Protein 7L0B (pdb70)

Foldseek 3Di:
DDKDWDQDDDARWTKIWDDDPAEIEIEQPFDPQVVVVVVVVVVVHAYAEYEYLAQQFRRCACVQVVCVVRVHAYEAPVCQVVQADCLQNVNVVPDGHHPHRHDYDDAAWDAGPNATWGWDQQAQLHRRGIKTGHPQAIEGEQQDAQLDGHDQPHDVHHLVSSLCSCVVPVLVDDQPRWYHYGHDDIDGSVNCVPRPSRDD/DQDKDWDQDDDARWTKIWADGPAAIEIEQPFDPQVVVVVVVVVVVHAYAEYEYQAQQNRRCVCVAVVCVVRPHAYEDPQHQVSNPDCQQNVGHDDDHDHDDAAWDAGPRATWGWDQQAQLHRRGIKTGHPQAIEGEQQDDQLDGHDQPGDVHHLVSSLCSCVVPVLPPDFPRWYHYTHDDIDGSVNCVPSPSRDD/DDKDWDQDDDAGWTKIWDDDPAEIEIEQCQDPQVVVVVVRVVVVHQYAEYEYLAQQNRSCVNVQVVCVVRPHAYEDPQHQVSQADCQQNVVVVPDGHPHDHDHDDAAWDAGPRATWGWDQQAQLHRRGIWTGHPQAIEGEQQDDQLDGHDQPGVPHHLVSSLCSCVVPVLVDDFARWYHYGHDHIDGSVNCVPSPSRD/DQDKDWDQDDDAGWTKIWADGPAEIEIEQPFAPQVVVVVVVVVVVHAYAEYEYLAQQNRRCHNVAVVCVVRPHAYEDPQRQVSNPDCQQNVHHDDDHDYDDFAWDAGPNATWTWAQQAQLHRRGIKTGHPQAIEGEQQDAQLDGHDQPGVNHHLVSSLCSCVVPVLVDDQARWYHYTHDDIDGSVNCVPSPSRD

Structure (mmCIF, N/CA/C/O backbone):
data_7L0B
#
_entry.id   7L0B
#
_cell.length_a   93.672
_cell.length_b   44.757
_cell.length_c   105.041
_cell.angle_alpha   90.000
_cell.angle_beta   96.730
_cell.angle_gamma   90.000
#
_symmetry.space_group_name_H-M   'P 1 21 1'
#
loop_
_entity.id
_entity.type
_entity.pdbx_description
1 polymer 'Hydroxyacylglutathione hydrolase'
2 non-polymer 'ZINC ION'
3 non-polymer 'SULFATE ION'
4 water water
#
loop_
_atom_site.group_PDB
_atom_site.id
_atom_site.type_symbol
_atom_site.label_atom_id
_atom_site.label_alt_id
_atom_site.label_comp_id
_atom_site.label_asym_id
_atom_site.label_entity_id
_atom_site.label_seq_id
_atom_site.pdbx_PDB_ins_code
_atom_site.Cartn_x
_atom_site.Cartn_y
_atom_site.Cartn_z
_atom_site.occupancy
_atom_site.B_iso_or_equiv
_atom_site.auth_seq_id
_atom_site.auth_comp_id
_atom_site.auth_asym_id
_atom_site.auth_atom_id
_atom_site.pdbx_PDB_model_num
ATOM 1 N N . SER A 1 4 ? 41.785 -2.419 40.246 1.00 71.81 4 SER A N 1
ATOM 2 C CA . SER A 1 4 ? 40.921 -2.281 39.080 1.00 68.68 4 SER A CA 1
ATOM 3 C C . SER A 1 4 ? 39.616 -3.060 39.251 1.00 59.85 4 SER A C 1
ATOM 4 O O . SER A 1 4 ? 38.606 -2.738 38.631 1.00 53.60 4 SER A O 1
ATOM 15 N N . ARG A 1 6 ? 36.994 -5.037 42.352 1.00 30.16 6 ARG A N 1
ATOM 16 C CA . ARG A 1 6 ? 36.648 -5.222 43.753 1.00 27.35 6 ARG A CA 1
ATOM 17 C C . ARG A 1 6 ? 35.735 -6.433 43.870 1.00 28.08 6 ARG A C 1
ATOM 18 O O . ARG A 1 6 ? 34.738 -6.540 43.145 1.00 30.52 6 ARG A O 1
ATOM 26 N N . ILE A 1 7 ? 36.080 -7.350 44.765 1.00 26.56 7 ILE A N 1
ATOM 27 C CA . ILE A 1 7 ? 35.310 -8.578 44.946 1.00 24.21 7 ILE A CA 1
ATOM 28 C C . ILE A 1 7 ? 34.672 -8.534 46.321 1.00 23.79 7 ILE A C 1
ATOM 29 O O . ILE A 1 7 ? 35.347 -8.283 47.328 1.00 25.66 7 ILE A O 1
ATOM 34 N N . SER A 1 8 ? 33.364 -8.730 46.355 1.00 25.65 8 SER A N 1
ATOM 35 C CA . SER A 1 8 ? 32.598 -8.748 47.591 1.00 23.55 8 SER A CA 1
ATOM 36 C C . SER A 1 8 ? 31.924 -10.100 47.706 1.00 27.50 8 SER A C 1
ATOM 37 O O . SER A 1 8 ? 31.823 -10.831 46.724 1.00 26.28 8 SER A O 1
ATOM 40 N N . SER A 1 9 ? 31.457 -10.436 48.905 1.00 29.59 9 SER A N 1
ATOM 41 C CA . SER A 1 9 ? 30.752 -11.697 49.025 1.00 26.98 9 SER A CA 1
ATOM 42 C C . SER A 1 9 ? 29.663 -11.624 50.081 1.00 30.90 9 SER A C 1
ATOM 43 O O . SER A 1 9 ? 29.692 -10.789 50.995 1.00 29.80 9 SER A O 1
ATOM 46 N N . LEU A 1 10 ? 28.673 -12.489 49.898 1.00 24.76 10 LEU A N 1
ATOM 47 C CA . LEU A 1 10 ? 27.689 -12.841 50.904 1.00 23.52 10 LEU A CA 1
ATOM 48 C C . LEU A 1 10 ? 27.742 -14.351 51.080 1.00 22.76 10 LEU A C 1
ATOM 49 O O . LEU A 1 10 ? 27.963 -15.083 50.119 1.00 29.60 10 LEU A O 1
ATOM 54 N N . THR A 1 11 ? 27.507 -14.816 52.303 1.00 26.72 11 THR A N 1
ATOM 55 C CA . THR A 1 11 ? 27.400 -16.247 52.589 1.00 26.53 11 THR A CA 1
ATOM 56 C C . THR A 1 11 ? 25.949 -16.547 52.947 1.00 26.67 11 THR A C 1
ATOM 57 O O . THR A 1 11 ? 25.432 -16.022 53.945 1.00 29.07 11 THR A O 1
ATOM 61 N N . LEU A 1 12 ? 25.292 -17.374 52.127 1.00 32.37 12 LEU A N 1
ATOM 62 C CA . LEU A 1 12 ? 23.835 -17.445 52.093 1.00 38.61 12 LEU A CA 1
ATOM 63 C C . LEU A 1 12 ? 23.334 -18.886 52.007 1.00 41.56 12 LEU A C 1
ATOM 64 O O . LEU A 1 12 ? 24.065 -19.811 51.652 1.00 35.44 12 LEU A O 1
ATOM 69 N N . GLY A 1 13 ? 22.053 -19.058 52.317 1.00 47.82 13 GLY A N 1
ATOM 70 C CA . GLY A 1 13 ? 21.374 -20.301 52.022 1.00 55.75 13 GLY A CA 1
ATOM 71 C C . GLY A 1 13 ? 21.581 -21.395 53.055 1.00 56.26 13 GLY A C 1
ATOM 72 O O . GLY A 1 13 ? 22.230 -21.230 54.091 1.00 46.73 13 GLY A O 1
ATOM 73 N N . LEU A 1 14 ? 21.006 -22.557 52.731 1.00 53.84 14 LEU A N 1
ATOM 74 C CA . LEU A 1 14 ? 20.977 -23.680 53.662 1.00 52.68 14 LEU A CA 1
ATOM 75 C C . LEU A 1 14 ? 22.381 -24.158 54.023 1.00 45.78 14 LEU A C 1
ATOM 76 O O . LEU A 1 14 ? 22.639 -24.532 55.174 1.00 46.98 14 LEU A O 1
ATOM 81 N N . VAL A 1 15 ? 23.304 -24.158 53.060 1.00 36.89 15 VAL A N 1
ATOM 82 C CA . VAL A 1 15 ? 24.622 -24.739 53.303 1.00 41.20 15 VAL A CA 1
ATOM 83 C C . VAL A 1 15 ? 25.724 -23.696 53.175 1.00 37.90 15 VAL A C 1
ATOM 84 O O . VAL A 1 15 ? 26.872 -24.036 52.866 1.00 34.16 15 VAL A O 1
ATOM 88 N N . ASP A 1 16 ? 25.392 -22.429 53.424 1.00 34.38 16 ASP A N 1
ATOM 89 C CA . ASP A 1 16 ? 26.398 -21.395 53.627 1.00 27.73 16 ASP A CA 1
ATOM 90 C C . ASP A 1 16 ? 27.303 -21.279 52.404 1.00 26.63 16 ASP A C 1
ATOM 91 O O . ASP A 1 16 ? 28.518 -21.491 52.465 1.00 30.46 16 ASP A O 1
ATOM 96 N N . THR A 1 17 ? 26.671 -20.956 51.286 1.00 31.14 17 THR A N 1
ATOM 97 C CA . THR A 1 17 ? 27.361 -20.798 50.014 1.00 25.43 17 THR A CA 1
ATOM 98 C C . THR A 1 17 ? 27.869 -19.370 49.892 1.00 26.38 17 THR A C 1
ATOM 99 O O . THR A 1 17 ? 27.169 -18.421 50.248 1.00 28.73 17 THR A O 1
ATOM 103 N N . ASN A 1 18 ? 29.087 -19.216 49.383 1.00 24.36 18 ASN A N 1
ATOM 104 C CA . ASN A 1 18 ? 29.631 -17.884 49.097 1.00 22.83 18 ASN A CA 1
ATOM 105 C C . ASN A 1 18 ? 29.180 -17.433 47.706 1.00 22.99 18 ASN A C 1
ATOM 106 O O . ASN A 1 18 ? 29.508 -18.081 46.706 1.00 25.20 18 ASN A O 1
ATOM 111 N N . THR A 1 19 ? 28.428 -16.334 47.648 1.00 25.22 19 THR A N 1
ATOM 112 C CA . THR A 1 19 ? 28.046 -15.668 46.401 1.00 21.14 19 THR A CA 1
ATOM 113 C C . THR A 1 19 ? 28.957 -14.463 46.223 1.00 23.72 19 THR A C 1
ATOM 114 O O . THR A 1 19 ? 29.134 -13.690 47.164 1.00 25.45 19 THR A O 1
ATOM 118 N N . TYR A 1 20 ? 29.545 -14.299 45.040 1.00 20.49 20 TYR A N 1
ATOM 119 C CA . TYR A 1 20 ? 30.541 -13.247 44.858 1.00 25.68 20 TYR A CA 1
ATOM 120 C C . TYR A 1 20 ? 30.055 -12.165 43.903 1.00 23.66 20 TYR A C 1
ATOM 121 O O . TYR A 1 20 ? 29.374 -12.448 42.913 1.00 24.63 20 TYR A O 1
ATOM 130 N N . PHE A 1 21 ? 30.412 -10.916 44.232 1.00 21.22 21 PHE A N 1
ATOM 131 C CA . PHE A 1 21 ? 30.167 -9.730 43.415 1.00 25.39 21 PHE A CA 1
ATOM 132 C C . PHE A 1 21 ? 31.507 -9.221 42.903 1.00 26.50 21 PHE A C 1
ATOM 133 O O . PHE A 1 21 ? 32.378 -8.876 43.704 1.00 27.22 21 PHE A O 1
ATOM 141 N N . ILE A 1 22 ? 31.679 -9.185 41.583 1.00 24.05 22 ILE A N 1
ATOM 142 C CA . ILE A 1 22 ? 32.906 -8.707 40.963 1.00 27.85 22 ILE A CA 1
ATOM 143 C C . ILE A 1 22 ? 32.581 -7.381 40.293 1.00 28.12 22 ILE A C 1
ATOM 144 O O . ILE A 1 22 ? 31.817 -7.351 39.322 1.00 29.44 22 ILE A O 1
ATOM 149 N N . GLU A 1 23 ? 33.180 -6.291 40.788 1.00 28.18 23 GLU A N 1
ATOM 150 C CA . GLU A 1 23 ? 32.946 -4.931 40.304 1.00 29.99 23 GLU A CA 1
ATOM 151 C C . GLU A 1 23 ? 34.154 -4.401 39.544 1.00 32.04 23 GLU A C 1
ATOM 152 O O . GLU A 1 23 ? 35.281 -4.475 40.045 1.00 35.04 23 GLU A O 1
ATOM 158 N N . ASN A 1 24 ? 33.920 -3.770 38.402 1.00 30.75 24 ASN A N 1
ATOM 159 C CA . ASN A 1 24 ? 34.932 -2.872 37.873 1.00 35.54 24 ASN A CA 1
ATOM 160 C C . ASN A 1 24 ? 34.448 -1.433 38.052 1.00 35.68 24 ASN A C 1
ATOM 161 O O . ASN A 1 24 ? 33.532 -1.159 38.835 1.00 39.09 24 ASN A O 1
ATOM 166 N N . ASP A 1 25 ? 35.059 -0.503 37.316 1.00 33.00 25 ASP A N 1
ATOM 167 C CA . ASP A 1 25 ? 34.747 0.903 37.543 1.00 35.11 25 ASP A CA 1
ATOM 168 C C . ASP A 1 25 ? 33.318 1.254 37.144 1.00 42.96 25 ASP A C 1
ATOM 169 O O . ASP A 1 25 ? 32.794 2.281 37.591 1.00 50.77 25 ASP A O 1
ATOM 174 N N . LYS A 1 26 ? 32.665 0.419 36.337 1.00 38.23 26 LYS A N 1
ATOM 175 C CA . LYS A 1 26 ? 31.379 0.789 35.771 1.00 43.89 26 LYS A CA 1
ATOM 176 C C . LYS A 1 26 ? 30.328 -0.313 35.764 1.00 40.59 26 LYS A C 1
ATOM 177 O O . LYS A 1 26 ? 29.201 -0.046 35.334 1.00 42.11 26 LYS A O 1
ATOM 183 N N . ALA A 1 27 ? 30.643 -1.531 36.201 1.00 36.23 27 ALA A N 1
ATOM 184 C CA . ALA A 1 27 ? 29.669 -2.614 36.126 1.00 35.08 27 ALA A CA 1
ATOM 185 C C . ALA A 1 27 ? 29.993 -3.675 37.169 1.00 33.73 27 ALA A C 1
ATOM 186 O O . ALA A 1 27 ? 31.029 -3.631 37.834 1.00 31.41 27 ALA A O 1
ATOM 188 N N . VAL A 1 28 ? 29.097 -4.658 37.280 1.00 33.71 28 VAL A N 1
ATOM 189 C CA . VAL A 1 28 ? 29.255 -5.754 38.232 1.00 26.86 28 VAL A CA 1
ATOM 190 C C . VAL A 1 28 ? 28.782 -7.045 37.580 1.00 32.32 28 VAL A C 1
ATOM 191 O O . VAL A 1 28 ? 27.858 -7.053 36.760 1.00 34.71 28 VAL A O 1
ATOM 195 N N . ILE A 1 29 ? 29.442 -8.141 37.945 1.00 29.08 29 ILE A N 1
ATOM 196 C CA . ILE A 1 29 ? 29.006 -9.483 37.588 1.00 31.59 29 ILE A CA 1
ATOM 197 C C . ILE A 1 29 ? 28.878 -10.298 38.870 1.00 29.81 29 ILE A C 1
ATOM 198 O O . ILE A 1 29 ? 29.563 -10.048 39.867 1.00 28.27 29 ILE A O 1
ATOM 203 N N . LEU A 1 30 ? 27.972 -11.260 38.841 1.00 24.75 30 LEU A N 1
ATOM 204 C CA . LEU A 1 30 ? 27.607 -12.047 40.010 1.00 25.34 30 LEU A CA 1
ATOM 205 C C . LEU A 1 30 ? 27.972 -13.496 39.747 1.00 27.78 30 LEU A C 1
ATOM 206 O O . LEU A 1 30 ? 27.727 -14.007 38.652 1.00 28.45 30 LEU A O 1
ATOM 211 N N . ILE A 1 31 ? 28.555 -14.167 40.731 1.00 26.76 31 ILE A N 1
ATOM 212 C CA A ILE A 1 31 ? 28.955 -15.572 40.620 0.83 27.20 31 ILE A CA 1
ATOM 213 C CA B ILE A 1 31 ? 28.860 -15.575 40.563 0.17 26.70 31 ILE A CA 1
ATOM 214 C C . ILE A 1 31 ? 28.226 -16.369 41.693 1.00 24.82 31 ILE A C 1
ATOM 215 O O . ILE A 1 31 ? 28.299 -16.006 42.877 1.00 25.98 31 ILE A O 1
ATOM 224 N N . ASP A 1 32 ? 27.537 -17.432 41.298 1.00 26.90 32 ASP A N 1
ATOM 225 C CA . ASP A 1 32 ? 26.864 -18.383 42.176 1.00 24.47 32 ASP A CA 1
ATOM 226 C C . ASP A 1 32 ? 25.803 -17.724 43.052 1.00 23.46 32 ASP A C 1
ATOM 227 O O . ASP A 1 32 ? 25.914 -17.756 44.285 1.00 27.32 32 ASP A O 1
ATOM 232 N N . PRO A 1 33 ? 24.740 -17.170 42.461 1.00 29.43 33 PRO A N 1
ATOM 233 C CA . PRO A 1 33 ? 23.648 -16.608 43.272 1.00 34.11 33 PRO A CA 1
ATOM 234 C C . PRO A 1 33 ? 22.883 -17.716 43.969 1.00 31.96 33 PRO A C 1
ATOM 235 O O . PRO A 1 33 ? 22.016 -18.364 43.372 1.00 36.98 33 PRO A O 1
ATOM 239 N N . SER A 1 34 ? 23.195 -17.928 45.245 1.00 31.02 34 SER A N 1
ATOM 240 C CA . SER A 1 34 ? 22.864 -19.182 45.914 1.00 32.36 34 SER A CA 1
ATOM 241 C C . SER A 1 34 ? 21.442 -19.214 46.451 1.00 41.32 34 SER A C 1
ATOM 242 O O . SER A 1 34 ? 20.850 -20.295 46.566 1.00 39.34 34 SER A O 1
ATOM 245 N N . GLY A 1 35 ? 20.896 -18.060 46.797 1.00 43.79 35 GLY A N 1
ATOM 246 C CA . GLY A 1 35 ? 19.629 -17.999 47.493 1.00 45.54 35 GLY A CA 1
ATOM 247 C C . GLY A 1 35 ? 19.478 -16.636 48.138 1.00 42.91 35 GLY A C 1
ATOM 248 O O . GLY A 1 35 ? 20.308 -15.746 47.948 1.00 38.24 35 GLY A O 1
ATOM 249 N N . GLU A 1 36 ? 18.394 -16.498 48.900 1.00 40.87 36 GLU A N 1
ATOM 250 C CA . GLU A 1 36 ? 18.075 -15.268 49.623 1.00 42.01 36 GLU A CA 1
ATOM 251 C C . GLU A 1 36 ? 18.220 -14.051 48.712 1.00 38.51 36 GLU A C 1
ATOM 252 O O . GLU A 1 36 ? 18.977 -13.118 48.980 1.00 38.87 36 GLU A O 1
ATOM 258 N N . SER A 1 37 ? 17.454 -14.074 47.619 1.00 39.73 37 SER A N 1
ATOM 259 C CA . SER A 1 37 ? 17.711 -13.167 46.503 1.00 41.18 37 SER A CA 1
ATOM 260 C C . SER A 1 37 ? 17.494 -11.705 46.876 1.00 44.51 37 SER A C 1
ATOM 261 O O . SER A 1 37 ? 18.126 -10.817 46.290 1.00 39.77 37 SER A O 1
ATOM 264 N N . GLU A 1 38 ? 16.614 -11.430 47.841 1.00 38.40 38 GLU A N 1
ATOM 265 C CA . GLU A 1 38 ? 16.407 -10.052 48.271 1.00 47.49 38 GLU A CA 1
ATOM 266 C C . GLU A 1 38 ? 17.674 -9.460 48.882 1.00 40.83 38 GLU A C 1
ATOM 267 O O . GLU A 1 38 ? 17.936 -8.260 48.724 1.00 44.97 38 GLU A O 1
ATOM 273 N N . LYS A 1 39 ? 18.485 -10.282 49.557 1.00 42.80 39 LYS A N 1
ATOM 274 C CA . LYS A 1 39 ? 19.757 -9.790 50.079 1.00 43.81 39 LYS A CA 1
ATOM 275 C C . LYS A 1 39 ? 20.745 -9.527 48.952 1.00 40.96 39 LYS A C 1
ATOM 276 O O . LYS A 1 39 ? 21.513 -8.558 49.004 1.00 41.10 39 LYS A O 1
ATOM 282 N N . ILE A 1 40 ? 20.753 -10.389 47.934 1.00 33.31 40 ILE A N 1
ATOM 283 C CA . ILE A 1 40 ? 21.619 -10.151 46.783 1.00 35.94 40 ILE A CA 1
ATOM 284 C C . ILE A 1 40 ? 21.191 -8.884 46.059 1.00 38.44 40 ILE A C 1
ATOM 285 O O . ILE A 1 40 ? 22.019 -8.036 45.698 1.00 40.99 40 ILE A O 1
ATOM 290 N N . ILE A 1 41 ? 19.882 -8.732 45.843 1.00 38.83 41 ILE A N 1
ATOM 291 C CA . ILE A 1 41 ? 19.374 -7.563 45.141 1.00 38.62 41 ILE A CA 1
ATOM 292 C C . ILE A 1 41 ? 19.682 -6.298 45.930 1.00 44.29 41 ILE A C 1
ATOM 293 O O . ILE A 1 41 ? 20.041 -5.265 45.355 1.00 43.04 41 ILE A O 1
ATOM 298 N N . LYS A 1 42 ? 19.562 -6.363 47.259 1.00 45.83 42 LYS A N 1
ATOM 299 C CA . LYS A 1 42 ? 19.858 -5.196 48.083 1.00 49.52 42 LYS A CA 1
ATOM 300 C C . LYS A 1 42 ? 21.290 -4.726 47.863 1.00 44.69 42 LYS A C 1
ATOM 301 O O . LYS A 1 42 ? 21.538 -3.532 47.662 1.00 42.55 42 LYS A O 1
ATOM 307 N N . LYS A 1 43 ? 22.248 -5.658 47.868 1.00 40.63 43 LYS A N 1
ATOM 308 C CA . LYS A 1 43 ? 23.638 -5.279 47.629 1.00 38.99 43 LYS A CA 1
ATOM 309 C C . LYS A 1 43 ? 23.851 -4.816 46.195 1.00 44.19 43 LYS A C 1
ATOM 310 O O . LYS A 1 43 ? 24.617 -3.876 45.948 1.00 41.94 43 LYS A O 1
ATOM 316 N N . LEU A 1 44 ? 23.171 -5.446 45.235 1.00 38.09 44 LEU A N 1
ATOM 317 C CA . LEU A 1 44 ? 23.270 -4.987 43.855 1.00 39.77 44 LEU A CA 1
ATOM 318 C C . LEU A 1 44 ? 22.797 -3.543 43.721 1.00 44.47 44 LEU A C 1
ATOM 319 O O . LEU A 1 44 ? 23.402 -2.753 42.989 1.00 48.28 44 LEU A O 1
ATOM 324 N N . ASN A 1 45 ? 21.726 -3.179 44.435 1.00 43.30 45 ASN A N 1
ATOM 325 C CA . ASN A 1 45 ? 21.235 -1.805 44.407 1.00 47.61 45 ASN A CA 1
ATOM 326 C C . ASN A 1 45 ? 22.183 -0.847 45.123 1.00 48.00 45 ASN A C 1
ATOM 327 O O . ASN A 1 45 ? 22.278 0.323 44.739 1.00 48.96 45 ASN A O 1
ATOM 332 N N . GLN A 1 46 ? 22.891 -1.316 46.156 1.00 45.08 46 GLN A N 1
ATOM 333 C CA . GLN A 1 46 ? 23.883 -0.466 46.812 1.00 47.79 46 GLN A CA 1
ATOM 334 C C . GLN A 1 46 ? 25.053 -0.158 45.886 1.00 50.58 46 GLN A C 1
ATOM 335 O O . GLN A 1 46 ? 25.579 0.958 45.897 1.00 49.90 46 GLN A O 1
ATOM 341 N N . ILE A 1 47 ? 25.494 -1.146 45.099 1.00 49.36 47 ILE A N 1
ATOM 342 C CA . ILE A 1 47 ? 26.677 -0.962 44.259 1.00 45.90 47 ILE A CA 1
ATOM 343 C C . ILE A 1 47 ? 26.454 0.154 43.247 1.00 43.84 47 ILE A C 1
ATOM 344 O O . ILE A 1 47 ? 27.371 0.930 42.945 1.00 46.77 47 ILE A O 1
ATOM 349 N N . ASN A 1 48 ? 25.239 0.246 42.702 1.00 42.96 48 ASN A N 1
ATOM 350 C CA . ASN A 1 48 ? 24.860 1.336 41.794 1.00 48.96 48 ASN A CA 1
ATOM 351 C C . ASN A 1 48 ? 25.683 1.289 40.510 1.00 47.14 48 ASN A C 1
ATOM 352 O O . ASN A 1 48 ? 26.126 2.311 39.987 1.00 49.31 48 ASN A O 1
ATOM 357 N N . LYS A 1 49 ? 25.901 0.077 40.014 1.00 49.48 49 LYS A N 1
ATOM 358 C CA . LYS A 1 49 ? 26.521 -0.185 38.742 1.00 47.34 49 LYS A CA 1
ATOM 359 C C . LYS A 1 49 ? 25.660 -1.267 38.104 1.00 46.25 49 LYS A C 1
ATOM 360 O O . LYS A 1 49 ? 25.104 -2.111 38.819 1.00 48.09 49 LYS A O 1
ATOM 366 N N . PRO A 1 50 ? 25.491 -1.243 36.785 1.00 41.41 50 PRO A N 1
ATOM 367 C CA . PRO A 1 50 ? 24.626 -2.240 36.137 1.00 42.01 50 PRO A CA 1
ATOM 368 C C . PRO A 1 50 ? 25.210 -3.646 36.213 1.00 42.88 50 PRO A C 1
ATOM 369 O O . PRO A 1 50 ? 26.400 -3.863 35.962 1.00 37.89 50 PRO A O 1
ATOM 373 N N . LEU A 1 51 ? 24.349 -4.600 36.558 1.00 39.00 51 LEU A N 1
ATOM 374 C CA . LEU A 1 51 ? 24.710 -6.011 36.512 1.00 39.03 51 LEU A CA 1
ATOM 375 C C . LEU A 1 51 ? 24.727 -6.494 35.067 1.00 40.53 51 LEU A C 1
ATOM 376 O O . LEU A 1 51 ? 23.760 -6.295 34.327 1.00 52.29 51 LEU A O 1
ATOM 381 N N . LYS A 1 52 ? 25.820 -7.135 34.661 1.00 31.81 52 LYS A N 1
ATOM 382 C CA . LYS A 1 52 ? 25.987 -7.529 33.268 1.00 33.55 52 LYS A CA 1
ATOM 383 C C . LYS A 1 52 ? 25.886 -9.026 33.010 1.00 31.74 52 LYS A C 1
ATOM 384 O O . LYS A 1 52 ? 25.569 -9.417 31.881 1.00 36.39 52 LYS A O 1
ATOM 390 N N . ALA A 1 53 ? 26.156 -9.875 34.001 1.00 33.97 53 ALA A N 1
ATOM 391 C CA . ALA A 1 53 ? 26.152 -11.306 33.744 1.00 32.82 53 ALA A CA 1
ATOM 392 C C . ALA A 1 53 ? 26.162 -12.056 35.064 1.00 28.75 53 ALA A C 1
ATOM 393 O O . ALA A 1 53 ? 26.548 -11.523 36.111 1.00 28.44 53 ALA A O 1
ATOM 395 N N . ILE A 1 54 ? 25.725 -13.301 34.995 1.00 28.94 54 ILE A N 1
ATOM 396 C CA . ILE A 1 54 ? 25.905 -14.261 36.074 1.00 27.10 54 ILE A CA 1
ATOM 397 C C . ILE A 1 54 ? 26.817 -15.364 35.558 1.00 30.39 54 ILE A C 1
ATOM 398 O O . ILE A 1 54 ? 26.627 -15.863 34.438 1.00 32.92 54 ILE A O 1
ATOM 403 N N . LEU A 1 55 ? 27.816 -15.716 36.363 1.00 28.04 55 LEU A N 1
ATOM 404 C CA . LEU A 1 55 ? 28.700 -16.846 36.128 1.00 28.86 55 LEU A CA 1
ATOM 405 C C . LEU A 1 55 ? 28.403 -17.907 37.180 1.00 28.71 55 LEU A C 1
ATOM 406 O O . LEU A 1 55 ? 28.213 -17.578 38.353 1.00 26.16 55 LEU A O 1
ATOM 411 N N . LEU A 1 56 ? 28.358 -19.169 36.767 1.00 26.42 56 LEU A N 1
ATOM 412 C CA . LEU A 1 56 ? 28.189 -20.298 37.686 1.00 26.70 56 LEU A CA 1
ATOM 413 C C . LEU A 1 56 ? 29.457 -21.139 37.686 1.00 24.16 56 LEU A C 1
ATOM 414 O O . LEU A 1 56 ? 29.875 -21.621 36.623 1.00 24.73 56 LEU A O 1
ATOM 419 N N . THR A 1 57 ? 30.057 -21.326 38.870 1.00 27.93 57 THR A N 1
ATOM 420 C CA . THR A 1 57 ? 31.139 -22.301 38.998 1.00 21.60 57 THR A CA 1
ATOM 421 C C . THR A 1 57 ? 30.631 -23.697 38.684 1.00 23.63 57 THR A C 1
ATOM 422 O O . THR A 1 57 ? 31.316 -24.485 38.023 1.00 25.60 57 THR A O 1
ATOM 426 N N . HIS A 1 58 ? 29.424 -24.008 39.143 1.00 26.18 58 HIS A N 1
ATOM 427 C CA . HIS A 1 58 ? 28.739 -25.244 38.783 1.00 28.41 58 HIS A CA 1
ATOM 428 C C . HIS A 1 58 ? 27.286 -25.086 39.210 1.00 25.99 58 HIS A C 1
ATOM 429 O O . HIS A 1 58 ? 26.903 -24.076 39.811 1.00 30.36 58 HIS A O 1
ATOM 436 N N . ALA A 1 59 ? 26.469 -26.079 38.861 1.00 27.41 59 ALA A N 1
ATOM 437 C CA . ALA A 1 59 ? 25.021 -25.947 38.939 1.00 31.15 59 ALA A CA 1
ATOM 438 C C . ALA A 1 59 ? 24.406 -26.864 39.994 1.00 32.35 59 ALA A C 1
ATOM 439 O O . ALA A 1 59 ? 23.264 -27.308 39.851 1.00 36.19 59 ALA A O 1
ATOM 441 N N . HIS A 1 60 ? 25.148 -27.164 41.056 1.00 33.20 60 HIS A N 1
ATOM 442 C CA . HIS A 1 60 ? 24.515 -27.756 42.224 1.00 34.25 60 HIS A CA 1
ATOM 443 C C . HIS A 1 60 ? 23.519 -26.768 42.812 1.00 28.07 60 HIS A C 1
ATOM 444 O O . HIS A 1 60 ? 23.704 -25.548 42.722 1.00 30.14 60 HIS A O 1
ATOM 451 N N . PHE A 1 61 ? 22.445 -27.309 43.400 1.00 31.50 61 PHE A N 1
ATOM 452 C CA . PHE A 1 61 ? 21.299 -26.502 43.825 1.00 33.77 61 PHE A CA 1
ATOM 453 C C . PHE A 1 61 ? 21.696 -25.321 44.702 1.00 35.37 61 PHE A C 1
ATOM 454 O O . PHE A 1 61 ? 21.071 -24.256 44.632 1.00 38.88 61 PHE A O 1
ATOM 462 N N . ASP A 1 62 ? 22.728 -25.473 45.523 1.00 28.78 62 ASP A N 1
ATOM 463 C CA . ASP A 1 62 ? 23.065 -24.417 46.466 1.00 29.95 62 ASP A CA 1
ATOM 464 C C . ASP A 1 62 ? 23.851 -23.284 45.832 1.00 29.17 62 ASP A C 1
ATOM 465 O O . ASP A 1 62 ? 24.270 -22.355 46.542 1.00 32.00 62 ASP A O 1
ATOM 470 N N . HIS A 1 63 ? 24.065 -23.325 44.528 1.00 28.02 63 HIS A N 1
ATOM 471 C CA . HIS A 1 63 ? 24.762 -22.244 43.853 1.00 30.42 63 HIS A CA 1
ATOM 472 C C . HIS A 1 63 ? 23.881 -21.512 42.863 1.00 30.09 63 HIS A C 1
ATOM 473 O O . HIS A 1 63 ? 24.332 -20.534 42.247 1.00 28.44 63 HIS A O 1
ATOM 480 N N . ILE A 1 64 ? 22.626 -21.937 42.720 1.00 29.41 64 ILE A N 1
ATOM 481 C CA . ILE A 1 64 ? 21.728 -21.428 41.695 1.00 28.20 64 ILE A CA 1
ATOM 482 C C . ILE A 1 64 ? 20.376 -21.018 42.254 1.00 31.76 64 ILE A C 1
ATOM 483 O O . ILE A 1 64 ? 19.480 -20.669 41.481 1.00 35.23 64 ILE A O 1
ATOM 488 N N . GLY A 1 65 ? 20.190 -21.064 43.578 1.00 31.87 65 GLY A N 1
ATOM 489 C CA . GLY A 1 65 ? 18.856 -20.918 44.138 1.00 36.49 65 GLY A CA 1
ATOM 490 C C . GLY A 1 65 ? 18.235 -19.563 43.873 1.00 36.05 65 GLY A C 1
ATOM 491 O O . GLY A 1 65 ? 17.008 -19.441 43.811 1.00 38.73 65 GLY A O 1
ATOM 492 N N . ALA A 1 66 ? 19.062 -18.531 43.712 1.00 35.65 66 ALA A N 1
ATOM 493 C CA . ALA A 1 66 ? 18.575 -17.185 43.438 1.00 31.72 66 ALA A CA 1
ATOM 494 C C . ALA A 1 66 ? 18.723 -16.782 41.978 1.00 31.94 66 ALA A C 1
ATOM 495 O O . ALA A 1 66 ? 18.420 -15.637 41.640 1.00 35.37 66 ALA A O 1
ATOM 497 N N . VAL A 1 67 ? 19.156 -17.693 41.105 1.00 35.64 67 VAL A N 1
ATOM 498 C CA . VAL A 1 67 ? 19.430 -17.325 39.716 1.00 34.73 67 VAL A CA 1
ATOM 499 C C . VAL A 1 67 ? 18.172 -16.797 39.036 1.00 40.03 67 VAL A C 1
ATOM 500 O O . VAL A 1 67 ? 18.197 -15.754 38.368 1.00 44.66 67 VAL A O 1
ATOM 504 N N . ASP A 1 68 ? 17.051 -17.504 39.191 1.00 39.31 68 ASP A N 1
ATOM 505 C CA . ASP A 1 68 ? 15.840 -17.102 38.478 1.00 49.87 68 ASP A CA 1
ATOM 506 C C . ASP A 1 68 ? 15.353 -15.728 38.926 1.00 48.56 68 ASP A C 1
ATOM 507 O O . ASP A 1 68 ? 14.901 -14.921 38.101 1.00 45.22 68 ASP A O 1
ATOM 512 N N . ASP A 1 69 ? 15.441 -15.441 40.227 1.00 44.38 69 ASP A N 1
ATOM 513 C CA . ASP A 1 69 ? 14.984 -14.149 40.731 1.00 45.67 69 ASP A CA 1
ATOM 514 C C . ASP A 1 69 ? 15.811 -13.006 40.159 1.00 42.49 69 ASP A C 1
ATOM 515 O O . ASP A 1 69 ? 15.270 -11.948 39.817 1.00 48.75 69 ASP A O 1
ATOM 520 N N . ILE A 1 70 ? 17.128 -13.196 40.058 1.00 41.05 70 ILE A N 1
ATOM 521 C CA . ILE A 1 70 ? 17.994 -12.130 39.566 1.00 42.62 70 ILE A CA 1
ATOM 522 C C . ILE A 1 70 ? 17.788 -11.918 38.072 1.00 44.98 70 ILE A C 1
ATOM 523 O O . ILE A 1 70 ? 17.755 -10.778 37.595 1.00 42.72 70 ILE A O 1
ATOM 528 N N . VAL A 1 71 ? 17.648 -13.005 37.308 1.00 44.70 71 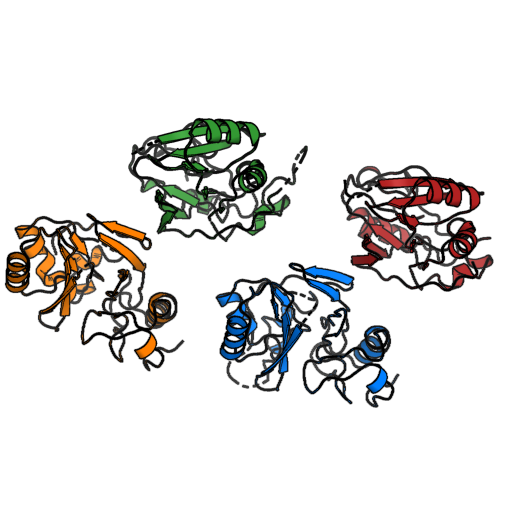VAL A N 1
ATOM 529 C CA . VAL A 1 71 ? 17.370 -12.857 35.881 1.00 42.90 71 VAL A CA 1
ATOM 530 C C . VAL A 1 71 ? 16.017 -12.187 35.670 1.00 46.50 71 VAL A C 1
ATOM 531 O O . VAL A 1 71 ? 15.874 -11.298 34.818 1.00 47.52 71 VAL A O 1
ATOM 535 N N . ASP A 1 72 ? 15.010 -12.581 36.454 1.00 44.63 72 ASP A N 1
ATOM 536 C CA . ASP A 1 72 ? 13.696 -11.954 36.337 1.00 52.97 72 ASP A CA 1
ATOM 537 C C . ASP A 1 72 ? 13.746 -10.460 36.645 1.00 53.01 72 ASP A C 1
ATOM 538 O O . ASP A 1 72 ? 12.982 -9.682 36.061 1.00 52.62 72 ASP A O 1
ATOM 543 N N . ARG A 1 73 ? 14.630 -10.037 37.549 1.00 51.05 73 ARG A N 1
ATOM 544 C CA . ARG A 1 73 ? 14.694 -8.619 37.887 1.00 54.83 73 ARG A CA 1
ATOM 545 C C . ARG A 1 73 ? 15.541 -7.836 36.891 1.00 59.48 73 ARG A C 1
ATOM 546 O O . ARG A 1 73 ? 15.143 -6.748 36.464 1.00 61.64 73 ARG A O 1
ATOM 554 N N . PHE A 1 74 ? 16.702 -8.368 36.498 1.00 51.39 74 PHE A N 1
ATOM 555 C CA . PHE A 1 74 ? 17.666 -7.593 35.728 1.00 44.83 74 PHE A CA 1
ATOM 556 C C . PHE A 1 74 ? 17.863 -8.070 34.293 1.00 51.69 74 PHE A C 1
ATOM 557 O O . PHE A 1 74 ? 18.433 -7.321 33.490 1.00 54.46 74 PHE A O 1
ATOM 565 N N . ASP A 1 75 ? 17.418 -9.281 33.946 1.00 51.32 75 ASP A N 1
ATOM 566 C CA . ASP A 1 75 ? 17.500 -9.809 32.581 1.00 51.01 75 ASP A CA 1
ATOM 567 C C . ASP A 1 75 ? 18.946 -9.795 32.071 1.00 48.47 75 ASP A C 1
ATOM 568 O O . ASP A 1 75 ? 19.337 -9.016 31.195 1.00 49.20 75 ASP A O 1
ATOM 573 N N . VAL A 1 76 ? 19.734 -10.696 32.646 1.00 45.86 76 VAL A N 1
ATOM 574 C CA . VAL A 1 76 ? 21.139 -10.830 32.267 1.00 41.25 76 VAL A CA 1
ATOM 575 C C . VAL A 1 76 ? 21.388 -12.276 31.865 1.00 42.16 76 VAL A C 1
ATOM 576 O O . VAL A 1 76 ? 20.649 -13.185 32.274 1.00 43.97 76 VAL A O 1
ATOM 580 N N . PRO A 1 77 ? 22.407 -12.521 31.044 1.00 41.33 77 PRO A N 1
ATOM 581 C CA . PRO A 1 77 ? 22.735 -13.896 30.669 1.00 40.85 77 PRO A CA 1
ATOM 582 C C . PRO A 1 77 ? 23.391 -14.639 31.817 1.00 36.79 77 PRO A C 1
ATOM 583 O O . PRO A 1 77 ? 24.036 -14.045 32.684 1.00 31.27 77 PRO A O 1
ATOM 587 N N . VAL A 1 78 ? 23.233 -15.958 31.794 1.00 36.41 78 VAL A N 1
ATOM 588 C CA . VAL A 1 78 ? 23.815 -16.857 32.782 1.00 31.39 78 VAL A CA 1
ATOM 589 C C . VAL A 1 78 ? 24.801 -17.754 32.046 1.00 30.90 78 VAL A C 1
ATOM 590 O O . VAL A 1 78 ? 24.429 -18.422 31.073 1.00 43.89 78 VAL A O 1
ATOM 594 N N . TYR A 1 79 ? 26.055 -17.760 32.496 1.00 31.36 79 TYR A N 1
ATOM 595 C CA . TYR A 1 79 ? 27.132 -18.483 31.832 1.00 34.20 79 TYR A CA 1
ATOM 596 C C . TYR A 1 79 ? 27.568 -19.665 32.687 1.00 30.29 79 TYR A C 1
ATOM 597 O O . TYR A 1 79 ? 27.692 -19.539 33.907 1.00 31.97 79 TYR A O 1
ATOM 614 N N . HIS A 1 81 ? 29.417 -24.079 32.192 1.00 31.22 81 HIS A N 1
ATOM 615 C CA . HIS A 1 81 ? 29.919 -25.125 31.316 1.00 31.94 81 HIS A CA 1
ATOM 616 C C . HIS A 1 81 ? 28.767 -26.010 30.869 1.00 37.56 81 HIS A C 1
ATOM 617 O O . HIS A 1 81 ? 27.901 -26.381 31.671 1.00 34.58 81 HIS A O 1
ATOM 624 N N . GLU A 1 82 ? 28.762 -26.344 29.578 1.00 34.78 82 GLU A N 1
ATOM 625 C CA . GLU A 1 82 ? 27.636 -27.064 28.998 1.00 37.19 82 GLU A CA 1
ATOM 626 C C . GLU A 1 82 ? 27.450 -28.441 29.617 1.00 38.29 82 GLU A C 1
ATOM 627 O O . GLU A 1 82 ? 26.352 -29.001 29.525 1.00 43.91 82 GLU A O 1
ATOM 633 N N . ALA A 1 83 ? 28.481 -28.994 30.258 1.00 37.59 83 ALA A N 1
ATOM 634 C CA . ALA A 1 83 ? 28.337 -30.347 30.789 1.00 48.00 83 ALA A CA 1
ATOM 635 C C . ALA A 1 83 ? 27.308 -30.424 31.905 1.00 47.83 83 ALA A C 1
ATOM 636 O O . ALA A 1 83 ? 26.910 -31.530 32.273 1.00 50.68 83 ALA A O 1
ATOM 638 N N . GLU A 1 84 ? 26.844 -29.286 32.424 1.00 46.23 84 GLU A N 1
ATOM 639 C CA . GLU A 1 84 ? 25.866 -29.271 33.503 1.00 41.92 84 GLU A CA 1
ATOM 640 C C . GLU A 1 84 ? 24.618 -28.481 33.144 1.00 42.62 84 GLU A C 1
ATOM 641 O O . GLU A 1 84 ? 23.863 -28.097 34.039 1.00 40.96 84 GLU A O 1
ATOM 647 N N . PHE A 1 85 ? 24.396 -28.214 31.853 1.00 48.88 85 PHE A N 1
ATOM 648 C CA . PHE A 1 85 ? 23.140 -27.604 31.429 1.00 47.80 85 PHE A CA 1
ATOM 649 C C . PHE A 1 85 ? 21.943 -28.351 32.010 1.00 51.66 85 PHE A C 1
ATOM 650 O O . PHE A 1 85 ? 20.971 -27.731 32.454 1.00 55.94 85 PHE A O 1
ATOM 658 N N . ASP A 1 86 ? 22.002 -29.684 32.035 1.00 49.55 86 ASP A N 1
ATOM 659 C CA . ASP A 1 86 ? 20.864 -30.460 32.519 1.00 57.52 86 ASP A CA 1
ATOM 660 C C . ASP A 1 86 ? 20.769 -30.502 34.041 1.00 48.64 86 ASP A C 1
ATOM 661 O O . ASP A 1 86 ? 19.792 -31.045 34.565 1.00 56.27 86 ASP A O 1
ATOM 666 N N . PHE A 1 87 ? 21.745 -29.942 34.759 1.00 40.14 87 PHE A N 1
ATOM 667 C CA . PHE A 1 87 ? 21.640 -29.834 36.212 1.00 40.53 87 PHE A CA 1
ATOM 668 C C . PHE A 1 87 ? 20.573 -28.826 36.639 1.00 48.03 87 PHE A C 1
ATOM 669 O O . PHE A 1 87 ? 19.975 -28.976 37.711 1.00 46.57 87 PHE A O 1
ATOM 677 N N . LEU A 1 88 ? 20.329 -27.787 35.834 1.00 48.48 88 LEU A N 1
ATOM 678 C CA . LEU A 1 88 ? 19.481 -26.685 36.282 1.00 46.00 88 LEU A CA 1
ATOM 679 C C . LEU A 1 88 ? 18.055 -27.140 36.574 1.00 47.52 88 LEU A C 1
ATOM 680 O O . LEU A 1 88 ? 17.478 -26.772 37.602 1.00 51.12 88 LEU A O 1
ATOM 685 N N . LYS A 1 89 ? 17.458 -27.905 35.667 1.00 50.57 89 LYS A N 1
ATOM 686 C CA . LYS A 1 89 ? 16.068 -28.317 35.804 1.00 52.45 89 LYS A CA 1
ATOM 687 C C . LYS A 1 89 ? 15.914 -29.661 36.499 1.00 54.50 89 LYS A C 1
ATOM 688 O O . LYS A 1 89 ? 14.782 -30.088 36.745 1.00 61.83 89 LYS A O 1
ATOM 694 N N . ASP A 1 90 ? 17.016 -30.331 36.832 1.00 50.74 90 ASP A N 1
ATOM 695 C CA . ASP A 1 90 ? 16.969 -31.706 37.317 1.00 46.29 90 ASP A CA 1
ATOM 696 C C . ASP A 1 90 ? 17.382 -31.786 38.780 1.00 45.30 90 ASP A C 1
ATOM 697 O O . ASP A 1 90 ? 18.585 -31.794 39.083 1.00 45.09 90 ASP A O 1
ATOM 702 N N . PRO A 1 91 ? 16.433 -31.873 39.720 1.00 50.70 91 PRO A N 1
ATOM 703 C CA . PRO A 1 91 ? 16.805 -31.892 41.146 1.00 47.69 91 PRO A CA 1
ATOM 704 C C . PRO A 1 91 ? 17.575 -33.127 41.584 1.00 44.89 91 PRO A C 1
ATOM 705 O O . PRO A 1 91 ? 18.231 -33.068 42.631 1.00 45.82 91 PRO A O 1
ATOM 709 N N . VAL A 1 92 ? 17.509 -34.244 40.853 1.00 44.41 92 VAL A N 1
ATOM 710 C CA . VAL A 1 92 ? 18.337 -35.384 41.249 1.00 48.95 92 VAL A CA 1
ATOM 711 C C . VAL A 1 92 ? 19.788 -35.149 40.842 1.00 45.09 92 VAL A C 1
ATOM 712 O O . VAL A 1 92 ? 20.709 -35.612 41.520 1.00 48.09 92 VAL A O 1
ATOM 716 N N . LYS A 1 93 ? 20.019 -34.424 39.748 1.00 41.66 93 LYS A N 1
ATOM 717 C CA . LYS A 1 93 ? 21.387 -34.166 39.313 1.00 43.29 93 LYS A CA 1
ATOM 718 C C . LYS A 1 93 ? 22.027 -33.028 40.096 1.00 41.79 93 LYS A C 1
ATOM 719 O O . LYS A 1 93 ? 23.225 -33.079 40.397 1.00 44.78 93 LYS A O 1
ATOM 725 N N . ASN A 1 94 ? 21.264 -31.990 40.427 1.00 40.02 94 ASN A N 1
ATOM 726 C CA . ASN A 1 94 ? 21.851 -30.855 41.125 1.00 35.96 94 ASN A CA 1
ATOM 727 C C . ASN A 1 94 ? 21.841 -31.025 42.637 1.00 37.57 94 ASN A C 1
ATOM 728 O O . ASN A 1 94 ? 22.395 -30.182 43.340 1.00 35.87 94 ASN A O 1
ATOM 733 N N . GLY A 1 95 ? 21.236 -32.092 43.150 1.00 40.10 95 GLY A N 1
ATOM 734 C CA . GLY A 1 95 ? 21.280 -32.409 44.558 1.00 41.65 95 GLY A CA 1
ATOM 735 C C . GLY A 1 95 ? 20.084 -31.954 45.367 1.00 45.45 95 GLY A C 1
ATOM 736 O O . GLY A 1 95 ? 19.993 -32.303 46.551 1.00 46.46 95 GLY A O 1
ATOM 737 N N . ALA A 1 96 ? 19.164 -31.191 44.771 1.00 46.20 96 ALA A N 1
ATOM 738 C CA . ALA A 1 96 ? 18.047 -30.645 45.534 1.00 52.04 96 ALA A CA 1
ATOM 739 C C . ALA A 1 96 ? 17.025 -31.704 45.932 1.00 58.01 96 ALA A C 1
ATOM 740 O O . ALA A 1 96 ? 16.199 -31.443 46.812 1.00 56.70 96 ALA A O 1
ATOM 742 N N . ASP A 1 97 ? 17.060 -32.885 45.312 1.00 62.39 97 ASP A N 1
ATOM 743 C CA . ASP A 1 97 ? 16.030 -33.884 45.588 1.00 70.94 97 ASP A CA 1
ATOM 744 C C . ASP A 1 97 ? 16.056 -34.339 47.045 1.00 73.18 97 ASP A C 1
ATOM 745 O O . ASP A 1 97 ? 15.002 -34.637 47.618 1.00 74.02 97 ASP A O 1
ATOM 750 N N . LYS A 1 98 ? 17.216 -34.248 47.696 1.00 73.19 98 LYS A N 1
ATOM 751 C CA . LYS A 1 98 ? 17.354 -34.818 49.055 1.00 73.56 98 LYS A CA 1
ATOM 752 C C . LYS A 1 98 ? 16.601 -33.986 50.085 1.00 77.29 98 LYS A C 1
ATOM 753 O O . LYS A 1 98 ? 16.718 -34.295 51.262 1.00 81.13 98 LYS A O 1
ATOM 759 N N . LEU A 1 104 ? 13.345 -27.290 51.779 1.00 68.04 104 LEU A N 1
ATOM 760 C CA . LEU A 1 104 ? 11.982 -27.827 51.517 1.00 71.68 104 LEU A CA 1
ATOM 761 C C . LEU A 1 104 ? 11.509 -27.395 50.125 1.00 75.00 104 LEU A C 1
ATOM 762 O O . LEU A 1 104 ? 11.290 -28.282 49.301 1.00 73.31 104 LEU A O 1
ATOM 767 N N . PRO A 1 105 ? 11.306 -26.096 49.813 1.00 76.41 105 PRO A N 1
ATOM 768 C CA . PRO A 1 105 ? 10.930 -25.703 48.462 1.00 77.47 105 PRO A CA 1
ATOM 769 C C . PRO A 1 105 ? 12.056 -26.172 47.536 1.00 79.96 105 PRO A C 1
ATOM 770 O O . PRO A 1 105 ? 13.174 -25.888 47.829 1.00 79.65 105 PRO A O 1
ATOM 774 N N . ILE A 1 107 ? 14.704 -26.631 44.454 1.00 74.67 107 ILE A N 1
ATOM 775 C CA . ILE A 1 107 ? 15.572 -25.613 43.802 1.00 71.78 107 ILE A CA 1
ATOM 776 C C . ILE A 1 107 ? 15.864 -26.018 42.363 1.00 74.26 107 ILE A C 1
ATOM 777 O O . ILE A 1 107 ? 16.459 -27.070 42.132 1.00 76.18 107 ILE A O 1
ATOM 782 N N . THR A 1 108 ? 15.401 -25.193 41.442 1.00 71.13 108 THR A N 1
ATOM 783 C CA . THR A 1 108 ? 15.661 -25.352 40.002 1.00 68.41 108 THR A CA 1
ATOM 784 C C . THR A 1 108 ? 15.797 -23.956 39.409 1.00 67.41 108 THR A C 1
ATOM 785 O O . THR A 1 108 ? 15.408 -22.996 40.028 1.00 70.43 108 THR A O 1
ATOM 789 N N . SER A 1 109 ? 16.387 -23.901 38.239 1.00 62.03 109 SER A N 1
ATOM 790 C CA . SER A 1 109 ? 16.492 -22.681 37.455 1.00 61.03 109 SER A CA 1
ATOM 791 C C . SER A 1 109 ? 15.935 -22.965 36.068 1.00 61.23 109 SER A C 1
ATOM 792 O O . SER A 1 109 ? 16.260 -23.995 35.465 1.00 55.95 109 SER A O 1
ATOM 795 N N . LYS A 1 110 ? 15.076 -22.070 35.582 1.00 59.74 110 LYS A N 1
ATOM 796 C CA . LYS A 1 110 ? 14.445 -22.193 34.275 1.00 58.72 110 LYS A CA 1
ATOM 797 C C . LYS A 1 110 ? 15.154 -21.369 33.210 1.00 56.72 110 LYS A C 1
ATOM 798 O O . LYS A 1 110 ? 14.609 -21.181 32.117 1.00 53.39 110 LYS A O 1
ATOM 804 N N . VAL A 1 111 ? 16.345 -20.856 33.518 1.00 56.71 111 VAL A N 1
ATOM 805 C CA . VAL A 1 111 ? 17.094 -20.033 32.579 1.00 52.20 111 VAL A CA 1
ATOM 806 C C . VAL A 1 111 ? 17.676 -20.906 31.475 1.00 51.56 111 VAL A C 1
ATOM 807 O O . VAL A 1 111 ? 18.079 -22.051 31.704 1.00 50.52 111 VAL A O 1
ATOM 811 N N . THR A 1 112 ? 17.732 -20.357 30.261 1.00 49.07 112 THR A N 1
ATOM 812 C CA . THR A 1 112 ? 18.514 -20.965 29.196 1.00 48.46 112 THR A CA 1
ATOM 813 C C . THR A 1 112 ? 19.934 -20.421 29.276 1.00 43.76 112 THR A C 1
ATOM 814 O O . THR A 1 112 ? 20.148 -19.233 28.986 1.00 47.23 112 THR A O 1
ATOM 818 N N . PRO A 1 113 ? 20.919 -21.225 29.659 1.00 44.31 113 PRO A N 1
ATOM 819 C CA . PRO A 1 113 ? 22.261 -20.694 29.896 1.00 40.44 113 PRO A CA 1
ATOM 820 C C . PRO A 1 113 ? 23.090 -20.591 28.624 1.00 42.26 113 PRO A C 1
ATOM 821 O O . PRO A 1 113 ? 22.809 -21.220 27.599 1.00 41.94 113 PRO A O 1
ATOM 825 N N . GLU A 1 114 ? 24.133 -19.774 28.717 1.00 43.25 114 GLU A N 1
ATOM 826 C CA . GLU A 1 114 ? 25.144 -19.647 27.679 1.00 42.19 114 GLU A CA 1
ATOM 827 C C . GLU A 1 114 ? 26.362 -20.455 28.092 1.00 37.71 114 GLU A C 1
ATOM 828 O O . GLU A 1 114 ? 26.720 -20.488 29.270 1.00 37.08 114 GLU A O 1
ATOM 834 N N . LYS A 1 115 ? 26.998 -21.110 27.129 1.00 45.60 115 LYS A N 1
ATOM 835 C CA . LYS A 1 115 ? 28.105 -21.989 27.466 1.00 46.30 115 LYS A CA 1
ATOM 836 C C . LYS A 1 115 ? 29.406 -21.198 27.585 1.00 42.91 115 LYS A C 1
ATOM 837 O O . LYS A 1 115 ? 29.579 -20.144 26.969 1.00 44.87 115 LYS A O 1
ATOM 843 N N . LEU A 1 116 ? 30.304 -21.705 28.427 1.00 36.28 116 LEU A N 1
ATOM 844 C CA . LEU A 1 116 ? 31.641 -21.159 28.608 1.00 33.57 116 LEU A CA 1
ATOM 845 C C . LEU A 1 116 ? 32.641 -22.299 28.561 1.00 42.21 116 LEU A C 1
ATOM 846 O O . LEU A 1 116 ? 32.418 -23.345 29.171 1.00 37.17 116 LEU A O 1
ATOM 851 N N . ASN A 1 117 ? 33.752 -22.089 27.865 1.00 43.88 117 ASN A N 1
ATOM 852 C CA . ASN A 1 117 ? 34.806 -23.088 27.793 1.00 43.61 117 ASN A CA 1
ATOM 853 C C . ASN A 1 117 ? 36.092 -22.549 28.404 1.00 40.43 117 ASN A C 1
ATOM 854 O O . ASN A 1 117 ? 36.270 -21.333 28.576 1.00 34.96 117 ASN A O 1
ATOM 859 N N . GLU A 1 118 ? 36.992 -23.479 28.718 1.00 37.03 118 GLU A N 1
ATOM 860 C CA . GLU A 1 118 ? 38.333 -23.121 29.154 1.00 36.87 118 GLU A CA 1
ATOM 861 C C . GLU A 1 118 ? 38.979 -22.154 28.171 1.00 34.79 118 GLU A C 1
ATOM 862 O O . GLU A 1 118 ? 38.917 -22.336 26.952 1.00 38.02 118 GLU A O 1
ATOM 868 N N . GLY A 1 119 ? 39.594 -21.117 28.715 1.00 29.24 119 GLY A N 1
ATOM 869 C CA . GLY A 1 119 ? 40.306 -20.175 27.887 1.00 31.19 119 GLY A CA 1
ATOM 870 C C . GLY A 1 119 ? 40.050 -18.758 28.337 1.00 34.00 119 GLY A C 1
ATOM 871 O O . GLY A 1 119 ? 39.238 -18.508 29.233 1.00 30.63 119 GLY A O 1
ATOM 872 N N . SER A 1 120 ? 40.744 -17.826 27.698 1.00 32.29 120 SER A N 1
ATOM 873 C CA . SER A 1 120 ? 40.552 -16.415 27.982 1.00 33.84 120 SER A CA 1
ATOM 874 C C . SER A 1 120 ? 39.180 -15.967 27.496 1.00 36.81 120 SER A C 1
ATOM 875 O O . SER A 1 120 ? 38.747 -16.320 26.401 1.00 42.35 120 SER A O 1
ATOM 878 N N . THR A 1 121 ? 38.493 -15.181 28.314 1.00 34.88 121 THR A N 1
ATOM 879 C CA . THR A 1 121 ? 37.150 -14.737 27.984 1.00 36.99 121 THR A CA 1
ATOM 880 C C . THR A 1 121 ? 37.028 -13.249 28.280 1.00 34.04 121 THR A C 1
ATOM 881 O O . THR A 1 121 ? 37.734 -12.705 29.133 1.00 35.91 121 THR A O 1
ATOM 885 N N . GLU A 1 122 ? 36.120 -12.594 27.570 1.00 34.71 122 GLU A N 1
ATOM 886 C CA . GLU A 1 122 ? 35.749 -11.222 27.893 1.00 41.72 122 GLU A CA 1
ATOM 887 C C . GLU A 1 122 ? 34.235 -11.142 27.823 1.00 46.64 122 GLU A C 1
ATOM 888 O O . GLU A 1 122 ? 33.641 -11.461 26.787 1.00 41.57 122 GLU A O 1
ATOM 894 N N . ILE A 1 123 ? 33.614 -10.757 28.932 1.00 41.47 123 ILE A N 1
ATOM 895 C CA . ILE A 1 123 ? 32.166 -10.654 29.024 1.00 39.71 123 ILE A CA 1
ATOM 896 C C . ILE A 1 123 ? 31.837 -9.267 29.552 1.00 39.74 123 ILE A C 1
ATOM 897 O O . ILE A 1 123 ? 32.112 -8.968 30.721 1.00 38.68 123 ILE A O 1
ATOM 902 N N . GLU A 1 124 ? 31.281 -8.415 28.682 1.00 40.76 124 GLU A N 1
ATOM 903 C CA . GLU A 1 124 ? 30.815 -7.075 29.047 1.00 45.35 124 GLU A CA 1
ATOM 904 C C . GLU A 1 124 ? 31.918 -6.267 29.727 1.00 45.25 124 GLU A C 1
ATOM 905 O O . GLU A 1 124 ? 31.705 -5.630 30.763 1.00 39.93 124 GLU A O 1
ATOM 911 N N . GLY A 1 125 ? 33.114 -6.304 29.139 1.00 41.61 125 GLY A N 1
ATOM 912 C CA . GLY A 1 125 ? 34.242 -5.549 29.648 1.00 40.74 125 GLY A CA 1
ATOM 913 C C . GLY A 1 125 ? 35.035 -6.218 30.749 1.00 39.74 125 GLY A C 1
ATOM 914 O O . GLY A 1 125 ? 36.083 -5.693 31.141 1.00 44.31 125 GLY A O 1
ATOM 915 N N . PHE A 1 126 ? 34.574 -7.346 31.270 1.00 31.18 126 PHE A N 1
ATOM 916 C CA . PHE A 1 126 ? 35.326 -8.112 32.257 1.00 35.39 126 PHE A CA 1
ATOM 917 C C . PHE A 1 126 ? 36.188 -9.145 31.540 1.00 36.06 126 PHE A C 1
ATOM 918 O O . PHE A 1 126 ? 35.658 -10.039 30.876 1.00 38.79 126 PHE A O 1
ATOM 926 N N . LYS A 1 127 ? 37.507 -9.023 31.677 1.00 37.12 127 LYS A N 1
ATOM 927 C CA . LYS A 1 127 ? 38.451 -10.014 31.173 1.00 36.45 127 LYS A CA 1
ATOM 928 C C . LYS A 1 127 ? 38.830 -10.984 32.287 1.00 41.14 127 LYS A C 1
ATOM 929 O O . LYS A 1 127 ? 39.157 -10.563 33.402 1.00 44.88 127 LYS A O 1
ATOM 935 N N . PHE A 1 128 ? 38.790 -12.278 31.985 1.00 30.04 128 PHE A N 1
ATOM 936 C CA . PHE A 1 128 ? 39.217 -13.295 32.933 1.00 29.38 128 PHE A CA 1
ATOM 937 C C . PHE A 1 128 ? 39.511 -14.583 32.175 1.00 33.18 128 PHE A C 1
ATOM 938 O O . PHE A 1 128 ? 39.201 -14.721 30.989 1.00 33.00 128 PHE A O 1
ATOM 946 N N . ASN A 1 129 ? 40.154 -15.512 32.867 1.00 27.49 129 ASN A N 1
ATOM 947 C CA . ASN A 1 129 ? 40.475 -16.813 32.310 1.00 27.27 129 ASN A CA 1
ATOM 948 C C . ASN A 1 129 ? 39.575 -17.861 32.934 1.00 33.16 129 ASN A C 1
ATOM 949 O O . ASN A 1 129 ? 39.320 -17.832 34.145 1.00 32.67 129 ASN A O 1
ATOM 954 N N . VAL A 1 130 ? 39.084 -18.776 32.110 1.00 29.39 130 VAL A N 1
ATOM 955 C CA . VAL A 1 130 ? 38.268 -19.895 32.580 1.00 31.61 130 VAL A CA 1
ATOM 956 C C . VAL A 1 130 ? 39.123 -21.158 32.581 1.00 27.55 130 VAL A C 1
ATOM 957 O O . VAL A 1 130 ? 39.781 -21.470 31.585 1.00 36.86 130 VAL A O 1
ATOM 961 N N . LEU A 1 131 ? 39.114 -21.884 33.697 1.00 26.80 131 LEU A N 1
ATOM 962 C CA . LEU A 1 131 ? 39.701 -23.217 33.765 1.00 23.09 131 LEU A CA 1
ATOM 963 C C . LEU A 1 131 ? 38.583 -24.215 33.994 1.00 27.59 131 LEU A C 1
ATOM 964 O O . LEU A 1 131 ? 37.754 -24.018 34.886 1.00 27.15 131 LEU A O 1
ATOM 969 N N . HIS A 1 132 ? 38.547 -25.270 33.182 1.00 28.88 132 HIS A N 1
ATOM 970 C CA . HIS A 1 132 ? 37.615 -26.356 33.431 1.00 28.34 132 HIS A CA 1
ATOM 971 C C . HIS A 1 132 ? 38.244 -27.272 34.473 1.00 27.80 132 HIS A C 1
ATOM 972 O O . HIS A 1 132 ? 39.303 -27.853 34.222 1.00 31.48 132 HIS A O 1
ATOM 979 N N . THR A 1 133 ? 37.624 -27.341 35.660 1.00 27.18 133 THR A N 1
ATOM 980 C CA . THR A 1 133 ? 38.162 -28.066 36.819 1.00 26.37 133 THR A CA 1
ATOM 981 C C . THR A 1 133 ? 37.129 -29.048 37.352 1.00 27.88 133 THR A C 1
ATOM 982 O O . THR A 1 133 ? 36.613 -28.877 38.467 1.00 28.58 133 THR A O 1
ATOM 986 N N . PRO A 1 134 ? 36.858 -30.123 36.615 1.00 28.42 134 PRO A N 1
ATOM 987 C CA . PRO A 1 134 ? 35.835 -31.094 37.016 1.00 28.54 134 PRO A CA 1
ATOM 988 C C . PRO A 1 134 ? 36.352 -32.024 38.104 1.00 32.71 134 PRO A C 1
ATOM 989 O O . PRO A 1 134 ? 37.524 -32.004 38.469 1.00 27.83 134 PRO A O 1
ATOM 993 N N . GLY A 1 135 ? 35.447 -32.879 38.582 1.00 28.43 135 GLY A N 1
ATOM 994 C CA . GLY A 1 135 ? 35.787 -33.870 39.583 1.00 33.46 135 GLY A CA 1
ATOM 995 C C . GLY A 1 135 ? 34.802 -33.845 40.734 1.00 34.10 135 GLY A C 1
ATOM 996 O O . GLY A 1 135 ? 34.283 -34.889 41.154 1.00 33.98 135 GLY A O 1
ATOM 997 N N . HIS A 1 136 ? 34.556 -32.642 41.259 1.00 30.26 136 HIS A N 1
ATOM 998 C CA . HIS A 1 136 ? 33.424 -32.452 42.153 1.00 29.42 136 HIS A CA 1
ATOM 999 C C . HIS A 1 136 ? 32.117 -32.449 41.361 1.00 30.69 136 HIS A C 1
ATOM 1000 O O . HIS A 1 136 ? 31.120 -33.052 41.787 1.00 30.72 136 HIS A O 1
ATOM 1007 N N . SER A 1 137 ? 32.120 -31.826 40.184 1.00 28.34 137 SER A N 1
ATOM 1008 C CA . SER A 1 137 ? 31.016 -31.918 39.236 1.00 26.98 137 SER A CA 1
ATOM 1009 C C . SER A 1 137 ? 31.587 -31.808 37.829 1.00 31.18 137 SER A C 1
ATOM 1010 O O . SER A 1 137 ? 32.641 -31.190 37.631 1.00 36.82 137 SER A O 1
ATOM 1013 N N . PRO A 1 138 ? 30.898 -32.364 36.822 1.00 34.42 138 PRO A N 1
ATOM 1014 C CA . PRO A 1 138 ? 31.519 -32.477 35.485 1.00 32.09 138 PRO A CA 1
ATOM 1015 C C . PRO A 1 138 ? 31.650 -31.151 34.760 1.00 36.11 138 PRO A C 1
ATOM 1016 O O . PRO A 1 138 ? 32.486 -31.050 33.854 1.00 35.19 138 PRO A O 1
ATOM 1020 N N . GLY A 1 139 ? 30.872 -30.135 35.140 1.00 32.39 139 GLY A N 1
ATOM 1021 C CA . GLY A 1 139 ? 30.957 -28.821 34.523 1.00 33.01 139 GLY A CA 1
ATOM 1022 C C . GLY A 1 139 ? 31.522 -27.739 35.432 1.00 32.20 139 GLY A C 1
ATOM 1023 O O . GLY A 1 139 ? 31.310 -26.542 35.190 1.00 31.41 139 GLY A O 1
ATOM 1024 N N . SER A 1 140 ? 32.258 -28.140 36.467 1.00 29.41 140 SER A N 1
ATOM 1025 C CA . SER A 1 140 ? 32.872 -27.165 37.374 1.00 27.96 140 SER A CA 1
ATOM 1026 C C . SER A 1 140 ? 33.847 -26.260 36.633 1.00 27.98 140 SER A C 1
ATOM 1027 O O . SER A 1 140 ? 34.708 -26.735 35.883 1.00 27.40 140 SER A O 1
ATOM 1030 N N . LEU A 1 141 ? 33.719 -24.946 36.849 1.00 27.48 141 LEU A N 1
ATOM 1031 C CA . LEU A 1 141 ? 34.629 -23.984 36.255 1.00 25.49 141 LEU A CA 1
ATOM 1032 C C . LEU A 1 141 ? 35.274 -23.147 37.342 1.00 21.27 141 LEU A C 1
ATOM 1033 O O . LEU A 1 141 ? 34.654 -22.830 38.361 1.00 23.66 141 LEU A O 1
ATOM 1038 N N . THR A 1 142 ? 36.525 -22.777 37.115 1.00 21.49 142 THR A N 1
ATOM 1039 C CA A THR A 1 142 ? 37.249 -21.843 37.965 0.71 23.54 142 THR A CA 1
ATOM 1040 C CA B THR A 1 142 ? 37.226 -21.828 37.967 0.29 22.10 142 THR A CA 1
ATOM 1041 C C . THR A 1 142 ? 37.483 -20.557 37.169 1.00 22.06 142 THR A C 1
ATOM 1042 O O . THR A 1 142 ? 37.894 -20.614 35.993 1.00 23.81 142 THR A O 1
ATOM 1049 N N . TYR A 1 143 ? 37.202 -19.407 37.784 1.00 20.42 143 TYR A N 1
ATOM 1050 C CA . TYR A 1 143 ? 37.308 -18.133 37.085 1.00 21.86 143 TYR A CA 1
ATOM 1051 C C . TYR A 1 143 ? 38.492 -17.368 37.645 1.00 22.60 143 TYR A C 1
ATOM 1052 O O . TYR A 1 143 ? 38.515 -17.031 38.838 1.00 23.59 143 TYR A O 1
ATOM 1061 N N . VAL A 1 144 ? 39.465 -17.077 36.785 1.00 26.48 144 VAL A N 1
ATOM 1062 C CA . VAL A 1 144 ? 40.735 -16.513 37.220 1.00 27.04 144 VAL A CA 1
ATOM 1063 C C . VAL A 1 144 ? 40.806 -15.067 36.769 1.00 26.10 144 VAL A C 1
ATOM 1064 O O . VAL A 1 144 ? 40.857 -14.784 35.563 1.00 23.97 144 VAL A O 1
ATOM 1068 N N . PHE A 1 145 ? 40.829 -14.161 37.737 1.00 24.06 145 PHE A N 1
ATOM 1069 C CA . PHE A 1 145 ? 40.997 -12.750 37.474 1.00 24.77 145 PHE A CA 1
ATOM 1070 C C . PHE A 1 145 ? 42.439 -12.359 37.792 1.00 25.63 145 PHE A C 1
ATOM 1071 O O . PHE A 1 145 ? 43.242 -13.177 38.245 1.00 31.27 145 PHE A O 1
ATOM 1079 N N . ASP A 1 146 ? 42.787 -11.097 37.528 1.00 29.42 146 ASP A N 1
ATOM 1080 C CA . ASP A 1 146 ? 44.177 -10.695 37.709 1.00 31.13 146 ASP A CA 1
ATOM 1081 C C . ASP A 1 146 ? 44.611 -10.762 39.168 1.00 29.24 146 ASP A C 1
ATOM 1082 O O . ASP A 1 146 ? 45.776 -11.062 39.447 1.00 35.41 146 ASP A O 1
ATOM 1087 N N . GLU A 1 147 ? 43.704 -10.510 40.116 1.00 29.83 147 GLU A N 1
ATOM 1088 C CA . GLU A 1 147 ? 44.089 -10.422 41.522 1.00 24.47 147 GLU A CA 1
ATOM 1089 C C . GLU A 1 147 ? 43.402 -11.433 42.428 1.00 23.13 147 GLU A C 1
ATOM 1090 O O . GLU A 1 147 ? 43.597 -11.369 43.653 1.00 29.51 147 GLU A O 1
ATOM 1096 N N . PHE A 1 148 ? 42.610 -12.350 41.875 1.00 24.94 148 PHE A N 1
ATOM 1097 C CA . PHE A 1 148 ? 41.951 -13.399 42.651 1.00 22.90 148 PHE A CA 1
ATOM 1098 C C . PHE A 1 148 ? 41.381 -14.424 41.679 1.00 25.16 148 PHE A C 1
ATOM 1099 O O . PHE A 1 148 ? 41.268 -14.175 40.474 1.00 26.62 148 PHE A O 1
ATOM 1107 N N . ALA A 1 149 ? 41.005 -15.580 42.228 1.00 20.98 149 ALA A N 1
ATOM 1108 C CA . ALA A 1 149 ? 40.335 -16.625 41.476 1.00 22.88 149 ALA A CA 1
ATOM 1109 C C . ALA A 1 149 ? 39.175 -17.154 42.301 1.00 25.25 149 ALA A C 1
ATOM 1110 O O . ALA A 1 149 ? 39.221 -17.165 43.535 1.00 22.27 149 ALA A O 1
ATOM 1112 N N . VAL A 1 150 ? 38.118 -17.557 41.607 1.00 19.21 150 VAL A N 1
ATOM 1113 C CA . VAL A 1 150 ? 36.900 -18.052 42.233 1.00 20.33 150 VAL A CA 1
ATOM 1114 C C . VAL A 1 150 ? 36.794 -19.499 41.795 1.00 21.07 150 VAL A C 1
ATOM 1115 O O . VAL A 1 150 ? 36.607 -19.766 40.604 1.00 21.79 150 VAL A O 1
ATOM 1119 N N . VAL A 1 151 ? 36.932 -20.440 42.743 1.00 20.52 151 VAL A N 1
ATOM 1120 C CA . VAL A 1 151 ? 37.251 -21.831 42.400 1.00 22.37 151 VAL A CA 1
ATOM 1121 C C . VAL A 1 151 ? 36.098 -22.795 42.625 1.00 25.44 151 VAL A C 1
ATOM 1122 O O . VAL A 1 151 ? 36.258 -23.992 42.354 1.00 22.45 151 VAL A O 1
ATOM 1126 N N . GLY A 1 152 ? 34.963 -22.343 43.152 1.00 23.33 152 GLY A N 1
ATOM 1127 C CA . GLY A 1 152 ? 33.854 -23.274 43.308 1.00 23.81 152 GLY A CA 1
ATOM 1128 C C . GLY A 1 152 ? 34.145 -24.319 44.379 1.00 20.46 152 GLY A C 1
ATOM 1129 O O . GLY A 1 152 ? 34.891 -24.076 45.346 1.00 22.69 152 GLY A O 1
ATOM 1130 N N . ASP A 1 153 ? 33.565 -25.505 44.198 1.00 17.88 153 ASP A N 1
ATOM 1131 C CA . ASP A 1 153 ? 33.634 -26.546 45.225 1.00 22.61 153 ASP A CA 1
ATOM 1132 C C . ASP A 1 153 ? 34.754 -27.542 44.944 1.00 26.91 153 ASP A C 1
ATOM 1133 O O . ASP A 1 153 ? 34.567 -28.763 44.948 1.00 25.21 153 ASP A O 1
ATOM 1138 N N . THR A 1 154 ? 35.947 -27.004 44.703 1.00 25.36 154 THR A N 1
ATOM 1139 C CA . THR A 1 154 ? 37.099 -27.797 44.288 1.00 24.51 154 THR A CA 1
ATOM 1140 C C . THR A 1 154 ? 38.103 -27.846 45.427 1.00 28.55 154 THR A C 1
ATOM 1141 O O . THR A 1 154 ? 38.188 -28.853 46.150 1.00 27.82 154 THR A O 1
ATOM 1145 N N . LEU A 1 155 ? 38.808 -26.751 45.660 1.00 21.43 155 LEU A N 1
ATOM 1146 C CA . LEU A 1 155 ? 39.803 -26.623 46.712 1.00 20.77 155 LEU A CA 1
ATOM 1147 C C . LEU A 1 155 ? 39.253 -25.692 47.783 1.00 23.50 155 LEU A C 1
ATOM 1148 O O . LEU A 1 155 ? 38.981 -24.517 47.500 1.00 25.77 155 LEU A O 1
ATOM 1153 N N . PHE A 1 156 ? 39.060 -26.218 48.992 1.00 20.84 156 PHE A N 1
ATOM 1154 C CA . PHE A 1 156 ? 38.673 -25.411 50.142 1.00 22.88 156 PHE A CA 1
ATOM 1155 C C . PHE A 1 156 ? 39.903 -25.084 50.978 1.00 24.56 156 PHE A C 1
ATOM 1156 O O . PHE A 1 156 ? 40.964 -25.693 50.824 1.00 25.48 156 PHE A O 1
ATOM 1164 N N . ASN A 1 157 ? 39.745 -24.152 51.924 1.00 20.04 157 ASN A N 1
ATOM 1165 C CA . ASN A 1 157 ? 40.785 -24.014 52.927 1.00 17.88 157 ASN A CA 1
ATOM 1166 C C . ASN A 1 157 ? 40.899 -25.304 53.734 1.00 23.94 157 ASN A C 1
ATOM 1167 O O . ASN A 1 157 ? 39.967 -25.670 54.453 1.00 25.76 157 ASN A O 1
ATOM 1172 N N . ASN A 1 158 ? 42.048 -25.974 53.638 1.00 23.95 158 ASN A N 1
ATOM 1173 C CA . ASN A 1 158 ? 42.282 -27.257 54.332 1.00 21.17 158 ASN A CA 1
ATOM 1174 C C . ASN A 1 158 ? 41.159 -28.261 54.079 1.00 26.80 158 ASN A C 1
ATOM 1175 O O . ASN A 1 158 ? 40.718 -28.968 54.983 1.00 26.26 158 ASN A O 1
ATOM 1180 N N . GLY A 1 159 ? 40.703 -28.347 52.834 1.00 22.61 159 GLY A N 1
ATOM 1181 C CA . GLY A 1 159 ? 39.672 -29.309 52.495 1.00 20.14 159 GLY A CA 1
ATOM 1182 C C . GLY A 1 159 ? 39.557 -29.442 50.996 1.00 22.80 159 GLY A C 1
ATOM 1183 O O . GLY A 1 159 ? 40.275 -28.782 50.239 1.00 25.50 159 GLY A O 1
ATOM 1184 N N . ILE A 1 160 ? 38.655 -30.333 50.561 1.00 22.08 160 ILE A N 1
ATOM 1185 C CA A ILE A 1 160 ? 38.354 -30.454 49.140 0.48 27.22 160 ILE A CA 1
ATOM 1186 C CA B ILE A 1 160 ? 38.379 -30.551 49.148 0.52 26.69 160 ILE A CA 1
ATOM 1187 C C . ILE A 1 160 ? 36.879 -30.757 48.944 1.00 25.16 160 ILE A C 1
ATOM 1188 O O . ILE A 1 160 ? 36.167 -31.202 49.848 1.00 22.62 160 ILE A O 1
ATOM 1197 N N . GLY A 1 161 ? 36.408 -30.459 47.729 1.00 27.28 161 GLY A N 1
ATOM 1198 C CA . GLY A 1 161 ? 35.030 -30.770 47.389 1.00 28.55 161 GLY A CA 1
ATOM 1199 C C . GLY A 1 161 ? 34.753 -32.260 47.485 1.00 26.29 161 GLY A C 1
ATOM 1200 O O . GLY A 1 161 ? 35.620 -33.094 47.218 1.00 24.54 161 GLY A O 1
ATOM 1201 N N . ARG A 1 162 ? 33.526 -32.600 47.876 1.00 26.00 162 ARG A N 1
ATOM 1202 C CA . ARG A 1 162 ? 33.154 -34.009 47.920 1.00 25.17 162 ARG A CA 1
ATOM 1203 C C . ARG A 1 162 ? 33.085 -34.566 46.503 1.00 26.02 162 ARG A C 1
ATOM 1204 O O . ARG A 1 162 ? 32.818 -33.845 45.534 1.00 30.75 162 ARG A O 1
ATOM 1212 N N . THR A 1 163 ? 33.384 -35.861 46.373 1.00 24.97 163 THR A N 1
ATOM 1213 C CA . THR A 1 163 ? 33.450 -36.478 45.057 1.00 27.95 163 THR A CA 1
ATOM 1214 C C . THR A 1 163 ? 32.516 -37.670 44.949 1.00 33.64 163 THR A C 1
ATOM 1215 O O . THR A 1 163 ? 32.726 -38.551 44.108 1.00 34.69 163 THR A O 1
ATOM 1219 N N . ASP A 1 164 ? 31.479 -37.707 45.780 1.00 32.07 164 ASP A N 1
ATOM 1220 C CA . ASP A 1 164 ? 30.514 -38.797 45.753 1.00 35.25 164 ASP A CA 1
ATOM 1221 C C . ASP A 1 164 ? 29.171 -38.366 45.177 1.00 37.74 164 ASP A C 1
ATOM 1222 O O . ASP A 1 164 ? 28.201 -39.130 45.261 1.00 40.23 164 ASP A O 1
ATOM 1227 N N . LEU A 1 165 ? 29.090 -37.160 44.602 1.00 40.52 165 LEU A N 1
ATOM 1228 C CA A LEU A 1 165 ? 27.849 -36.684 44.004 0.50 39.20 165 LEU A CA 1
ATOM 1229 C CA B LEU A 1 165 ? 27.949 -36.684 44.004 0.50 39.20 165 LEU A CA 1
ATOM 1230 C C . LEU A 1 165 ? 27.742 -37.191 42.574 1.00 37.80 165 LEU A C 1
ATOM 1231 O O . LEU A 1 165 ? 28.533 -38.020 42.113 1.00 41.83 165 LEU A O 1
ATOM 1240 N N . TYR A 1 166 ? 26.756 -36.675 41.850 1.00 37.10 166 TYR A N 1
ATOM 1241 C CA . TYR A 1 166 ? 26.480 -37.166 40.507 1.00 45.84 166 TYR A CA 1
ATOM 1242 C C . TYR A 1 166 ? 27.645 -36.823 39.586 1.00 42.02 166 TYR A C 1
ATOM 1243 O O . TYR A 1 166 ? 28.012 -35.649 39.449 1.00 38.90 166 TYR A O 1
ATOM 1252 N N . LYS A 1 167 ? 28.245 -37.856 38.989 1.00 37.79 167 LYS A N 1
ATOM 1253 C CA . LYS A 1 167 ? 29.360 -37.735 38.045 1.00 36.83 167 LYS A CA 1
ATOM 1254 C C . LYS A 1 167 ? 30.618 -37.177 38.706 1.00 31.77 167 LYS A C 1
ATOM 1255 O O . LYS A 1 167 ? 31.509 -36.640 38.030 1.00 35.03 167 LYS A O 1
ATOM 1261 N N . GLY A 1 168 ? 30.699 -37.297 40.009 1.00 31.59 168 GLY A N 1
ATOM 1262 C CA . GLY A 1 168 ? 31.907 -36.935 40.709 1.00 28.22 168 GLY A CA 1
ATOM 1263 C C . GLY A 1 168 ? 32.942 -38.030 40.662 1.00 32.62 168 GLY A C 1
ATOM 1264 O O . GLY A 1 168 ? 32.644 -39.202 40.433 1.00 35.22 168 GLY A O 1
ATOM 1265 N N . ASP A 1 169 ? 34.197 -37.641 40.866 1.00 29.72 169 ASP A N 1
ATOM 1266 C CA . ASP A 1 169 ? 35.280 -38.610 40.783 1.00 34.79 169 ASP A CA 1
ATOM 1267 C C . ASP A 1 169 ? 36.497 -38.041 41.478 1.00 29.65 169 ASP A C 1
ATOM 1268 O O . ASP A 1 169 ? 36.954 -36.951 41.125 1.00 31.22 169 ASP A O 1
ATOM 1273 N N . TYR A 1 170 ? 37.044 -38.805 42.428 1.00 28.87 170 TYR A N 1
ATOM 1274 C CA . TYR A 1 170 ? 38.097 -38.279 43.287 1.00 30.05 170 TYR A CA 1
ATOM 1275 C C . TYR A 1 170 ? 39.361 -37.980 42.498 1.00 33.19 170 TYR A C 1
ATOM 1276 O O . TYR A 1 170 ? 39.894 -36.869 42.568 1.00 31.92 170 TYR A O 1
ATOM 1285 N N . GLU A 1 171 ? 39.868 -38.959 41.741 1.00 29.39 171 GLU A N 1
ATOM 1286 C CA . GLU A 1 171 ? 41.115 -38.700 41.032 1.00 31.65 171 GLU A CA 1
ATOM 1287 C C . GLU A 1 171 ? 40.974 -37.562 40.025 1.00 31.44 171 GLU A C 1
ATOM 1288 O O . GLU A 1 171 ? 41.946 -36.847 39.771 1.00 36.03 171 GLU A O 1
ATOM 1294 N N . THR A 1 172 ? 39.788 -37.379 39.440 1.00 29.70 172 THR A N 1
ATOM 1295 C CA . THR A 1 172 ? 39.585 -36.252 38.527 1.00 30.16 172 THR A CA 1
ATOM 1296 C C . THR A 1 172 ? 39.750 -34.925 39.253 1.00 27.78 172 THR A C 1
ATOM 1297 O O . THR A 1 172 ? 40.416 -34.009 38.757 1.00 26.85 172 THR A O 1
ATOM 1301 N N . LEU A 1 173 ? 39.136 -34.799 40.430 1.00 27.96 173 LEU A N 1
ATOM 1302 C CA . LEU A 1 173 ? 39.263 -33.553 41.186 1.00 27.87 173 LEU A CA 1
ATOM 1303 C C . LEU A 1 173 ? 40.703 -33.313 41.630 1.00 27.22 173 LEU A C 1
ATOM 1304 O O . LEU A 1 173 ? 41.204 -32.181 41.551 1.00 25.46 173 LEU A O 1
ATOM 1309 N N . VAL A 1 174 ? 41.383 -34.357 42.118 1.00 28.21 174 VAL A N 1
ATOM 1310 C CA . VAL A 1 174 ? 42.777 -34.184 42.518 1.00 28.23 174 VAL A CA 1
ATOM 1311 C C . VAL A 1 174 ? 43.609 -33.691 41.339 1.00 31.38 174 VAL A C 1
ATOM 1312 O O . VAL A 1 174 ? 44.443 -32.788 41.485 1.00 29.72 174 VAL A O 1
ATOM 1316 N N . ASP A 1 175 ? 43.371 -34.247 40.145 1.00 30.92 175 ASP A N 1
ATOM 1317 C CA . ASP A 1 175 ? 44.088 -33.780 38.964 1.00 22.90 175 ASP A CA 1
ATOM 1318 C C . ASP A 1 175 ? 43.744 -32.324 38.647 1.00 28.81 175 ASP A C 1
ATOM 1319 O O . ASP A 1 175 ? 44.636 -31.517 38.343 1.00 30.65 175 ASP A O 1
ATOM 1324 N N . SER A 1 176 ? 42.453 -31.976 38.685 1.00 28.46 176 SER A N 1
ATOM 1325 C CA . SER A 1 176 ? 42.052 -30.599 38.426 1.00 27.59 176 SER A CA 1
ATOM 1326 C C . SER A 1 176 ? 42.771 -29.643 39.365 1.00 27.67 176 SER A C 1
ATOM 1327 O O . SER A 1 176 ? 43.259 -28.587 38.944 1.00 27.89 176 SER A O 1
ATOM 1330 N N . ILE A 1 177 ? 42.863 -30.004 40.645 1.00 25.12 177 ILE A N 1
ATOM 1331 C CA . ILE A 1 177 ? 43.528 -29.133 41.601 1.00 26.09 177 ILE A CA 1
ATOM 1332 C C . ILE A 1 177 ? 45.032 -29.098 41.342 1.00 31.08 177 ILE A C 1
ATOM 1333 O O . ILE A 1 177 ? 45.638 -28.021 41.258 1.00 25.51 177 ILE A O 1
ATOM 1338 N N . GLN A 1 178 ? 45.651 -30.265 41.171 1.00 28.54 178 GLN A N 1
ATOM 1339 C CA . GLN A 1 178 ? 47.102 -30.306 41.115 1.00 25.12 178 GLN A CA 1
ATOM 1340 C C . GLN A 1 178 ? 47.636 -29.823 39.775 1.00 31.25 178 GLN A C 1
ATOM 1341 O O . GLN A 1 178 ? 48.711 -29.214 39.728 1.00 28.41 178 GLN A O 1
ATOM 1347 N N . ASP A 1 179 ? 46.905 -30.077 38.688 1.00 30.94 179 ASP A N 1
ATOM 1348 C CA . ASP A 1 179 ? 47.397 -29.761 37.357 1.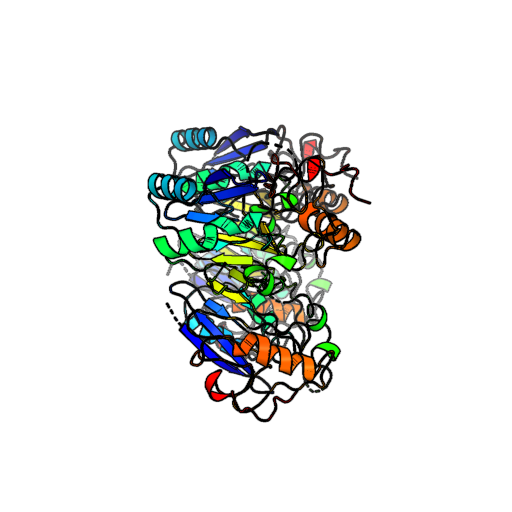00 32.29 179 ASP A CA 1
ATOM 1349 C C . ASP A 1 179 ? 46.941 -28.397 36.862 1.00 33.99 179 ASP A C 1
ATOM 1350 O O . ASP A 1 179 ? 47.590 -27.827 35.978 1.00 35.13 179 ASP A O 1
ATOM 1355 N N . LYS A 1 180 ? 45.839 -27.865 37.383 1.00 29.92 180 LYS A N 1
ATOM 1356 C CA . LYS A 1 180 ? 45.324 -26.587 36.904 1.00 30.45 180 LYS A CA 1
ATOM 1357 C C . LYS A 1 180 ? 45.324 -25.525 37.995 1.00 25.74 180 LYS A C 1
ATOM 1358 O O . LYS A 1 180 ? 45.969 -24.489 37.822 1.00 29.47 180 LYS A O 1
ATOM 1364 N N . ILE A 1 181 ? 44.640 -25.745 39.124 1.00 24.37 181 ILE A N 1
ATOM 1365 C CA . ILE A 1 181 ? 44.568 -24.681 40.118 1.00 22.38 181 ILE A CA 1
ATOM 1366 C C . ILE A 1 181 ? 45.946 -24.423 40.713 1.00 27.95 181 ILE A C 1
ATOM 1367 O O . ILE A 1 181 ? 46.315 -23.275 40.989 1.00 25.89 181 ILE A O 1
ATOM 1372 N N . PHE A 1 182 ? 46.750 -25.477 40.877 1.00 25.12 182 PHE A N 1
ATOM 1373 C CA . PHE A 1 182 ? 48.075 -25.299 41.456 1.00 25.42 182 PHE A CA 1
ATOM 1374 C C . PHE A 1 182 ? 49.055 -24.640 40.485 1.00 25.58 182 PHE A C 1
ATOM 1375 O O . PHE A 1 182 ? 50.192 -24.356 40.872 1.00 30.13 182 PHE A O 1
ATOM 1383 N N . GLU A 1 183 ? 48.636 -24.342 39.254 1.00 28.85 183 GLU A N 1
ATOM 1384 C CA . GLU A 1 183 ? 49.476 -23.572 38.342 1.00 29.91 183 GLU A CA 1
ATOM 1385 C C . GLU A 1 183 ? 49.317 -22.072 38.540 1.00 28.82 183 GLU A C 1
ATOM 1386 O O . GLU A 1 183 ? 50.111 -21.306 37.993 1.00 31.16 183 GLU A O 1
ATOM 1392 N N . LEU A 1 184 ? 48.319 -21.639 39.303 1.00 26.58 184 LEU A N 1
ATOM 1393 C CA . LEU A 1 184 ? 48.128 -20.206 39.526 1.00 28.44 184 LEU A CA 1
ATOM 1394 C C . LEU A 1 184 ? 49.204 -19.665 40.469 1.00 29.16 184 LEU A C 1
ATOM 1395 O O . LEU A 1 184 ? 49.881 -20.420 41.171 1.00 30.84 184 LEU A O 1
ATOM 1400 N N . GLU A 1 185 ? 49.340 -18.336 40.500 1.00 28.21 185 GLU A N 1
ATOM 1401 C CA . GLU A 1 185 ? 50.304 -17.695 41.390 1.00 29.98 185 GLU A CA 1
ATOM 1402 C C . GLU A 1 185 ? 50.132 -18.171 42.829 1.00 27.10 185 GLU A C 1
ATOM 1403 O O . GLU A 1 185 ? 49.013 -18.272 43.348 1.00 26.19 185 GLU A O 1
ATOM 1409 N N . GLY A 1 186 ? 51.265 -18.441 43.484 1.00 31.07 186 GLY A N 1
ATOM 1410 C CA . GLY A 1 186 ? 51.225 -19.123 44.772 1.00 31.52 186 GLY A CA 1
ATOM 1411 C C . GLY A 1 186 ? 50.484 -18.358 45.850 1.00 30.18 186 GLY A C 1
ATOM 1412 O O . GLY A 1 186 ? 49.916 -18.963 46.763 1.00 28.36 186 GLY A O 1
ATOM 1413 N N . ASP A 1 187 ? 50.465 -17.025 45.759 1.00 28.83 187 ASP A N 1
ATOM 1414 C CA . ASP A 1 187 ? 49.828 -16.193 46.771 1.00 30.31 187 ASP A CA 1
ATOM 1415 C C . ASP A 1 187 ? 48.531 -15.551 46.284 1.00 32.43 187 ASP A C 1
ATOM 1416 O O . ASP A 1 187 ? 47.992 -14.663 46.966 1.00 28.65 187 ASP A O 1
ATOM 1421 N N . LEU A 1 188 ? 48.027 -15.969 45.126 1.00 27.10 188 LEU A N 1
ATOM 1422 C CA . LEU A 1 188 ? 46.761 -15.451 44.615 1.00 23.32 188 LEU A CA 1
ATOM 1423 C C . LEU A 1 188 ? 45.616 -15.870 45.528 1.00 23.77 188 LEU A C 1
ATOM 1424 O O . LEU A 1 188 ? 45.477 -17.065 45.829 1.00 23.25 188 LEU A O 1
ATOM 1429 N N . PRO A 1 189 ? 44.778 -14.940 45.978 1.00 23.77 189 PRO A N 1
ATOM 1430 C CA . PRO A 1 189 ? 43.611 -15.327 46.786 1.00 19.98 189 PRO A CA 1
ATOM 1431 C C . PRO A 1 189 ? 42.659 -16.202 45.984 1.00 23.82 189 PRO A C 1
ATOM 1432 O O . PRO A 1 189 ? 42.248 -15.852 44.874 1.00 23.86 189 PRO A O 1
ATOM 1436 N N . LEU A 1 190 ? 42.306 -17.347 46.561 1.00 21.32 190 LEU A N 1
ATOM 1437 C CA A LEU A 1 190 ? 41.339 -18.267 45.984 0.99 20.31 190 LEU A CA 1
ATOM 1438 C CA B LEU A 1 190 ? 41.333 -18.254 45.974 0.01 21.08 190 LEU A CA 1
ATOM 1439 C C . LEU A 1 190 ? 40.062 -18.261 46.814 1.00 19.88 190 LEU A C 1
ATOM 1440 O O . LEU A 1 190 ? 40.104 -18.513 48.023 1.00 20.53 190 LEU A O 1
ATOM 1449 N N . PHE A 1 191 ? 38.934 -18.039 46.162 1.00 20.18 191 PHE A N 1
ATOM 1450 C CA . PHE A 1 191 ? 37.658 -17.906 46.852 1.00 20.86 191 PHE A CA 1
ATOM 1451 C C . PHE A 1 191 ? 36.750 -19.070 46.514 1.00 22.29 191 PHE A C 1
ATOM 1452 O O . PHE A 1 191 ? 36.158 -19.093 45.429 1.00 21.75 191 PHE A O 1
ATOM 1460 N N . PRO A 1 192 ? 36.600 -20.047 47.410 1.00 18.99 192 PRO A N 1
ATOM 1461 C CA . PRO A 1 192 ? 35.800 -21.248 47.092 1.00 23.47 192 PRO A CA 1
ATOM 1462 C C . PRO A 1 192 ? 34.313 -21.071 47.365 1.00 21.11 192 PRO A C 1
ATOM 1463 O O . PRO A 1 192 ? 33.875 -20.021 47.845 1.00 20.08 192 PRO A O 1
ATOM 1467 N N . GLY A 1 193 ? 33.523 -22.106 47.079 1.00 19.62 193 GLY A N 1
ATOM 1468 C CA . GLY A 1 193 ? 32.088 -21.996 47.241 1.00 19.82 193 GLY A CA 1
ATOM 1469 C C . GLY A 1 193 ? 31.629 -22.027 48.690 1.00 19.69 193 GLY A C 1
ATOM 1470 O O . GLY A 1 193 ? 30.495 -21.643 48.974 1.00 25.75 193 GLY A O 1
ATOM 1471 N N . HIS A 1 194 ? 32.480 -22.492 49.596 1.00 19.85 194 HIS A N 1
ATOM 1472 C CA . HIS A 1 194 ? 32.158 -22.589 51.013 1.00 21.39 194 HIS A CA 1
ATOM 1473 C C . HIS A 1 194 ? 33.429 -22.384 51.809 1.00 21.09 194 HIS A C 1
ATOM 1474 O O . HIS A 1 194 ? 34.522 -22.761 51.376 1.00 21.54 194 HIS A O 1
ATOM 1481 N N . GLY A 1 195 ? 33.284 -21.756 52.967 1.00 20.60 195 GLY A N 1
ATOM 1482 C CA . GLY A 1 195 ? 34.406 -21.558 53.849 1.00 23.12 195 GLY A CA 1
ATOM 1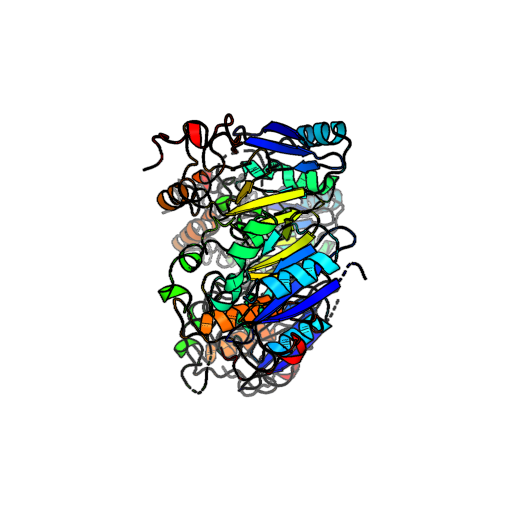483 C C . GLY A 1 195 ? 35.253 -20.374 53.426 1.00 22.24 195 GLY A C 1
ATOM 1484 O O . GLY A 1 195 ? 34.945 -19.669 52.453 1.00 21.50 195 GLY A O 1
ATOM 1485 N N . PRO A 1 196 ? 36.329 -20.135 54.172 1.00 21.86 196 PRO A N 1
ATOM 1486 C CA . PRO A 1 196 ? 37.187 -18.973 53.929 1.00 23.33 196 PRO A CA 1
ATOM 1487 C C . PRO A 1 196 ? 38.102 -19.196 52.737 1.00 24.43 196 PRO A C 1
ATOM 1488 O O . PRO A 1 196 ? 38.266 -20.308 52.225 1.00 21.98 196 PRO A O 1
ATOM 1492 N N . TYR A 1 197 ? 38.735 -18.100 52.341 1.00 22.81 197 TYR A N 1
ATOM 1493 C CA . TYR A 1 197 ? 39.678 -18.105 51.240 1.00 21.09 197 TYR A CA 1
ATOM 1494 C C . TYR A 1 197 ? 40.942 -18.869 51.618 1.00 22.63 197 TYR A C 1
ATOM 1495 O O . TYR A 1 197 ? 41.206 -19.154 52.781 1.00 21.91 197 TYR A O 1
ATOM 1504 N N . THR A 1 198 ? 41.720 -19.230 50.598 1.00 21.66 198 THR A N 1
ATOM 1505 C CA . THR A 1 198 ? 43.030 -19.835 50.808 1.00 18.88 198 THR A CA 1
ATOM 1506 C C . THR A 1 198 ? 43.883 -19.495 49.592 1.00 24.21 198 THR A C 1
ATOM 1507 O O . THR A 1 198 ? 43.503 -18.653 48.773 1.00 24.11 198 THR A O 1
ATOM 1511 N N . THR A 1 199 ? 45.054 -20.128 49.489 1.00 22.55 199 THR A N 1
ATOM 1512 C CA . THR A 1 199 ? 45.970 -19.905 48.378 1.00 24.79 199 THR A CA 1
ATOM 1513 C C . THR A 1 199 ? 46.632 -21.216 47.981 1.00 21.61 199 THR A C 1
ATOM 1514 O O . THR A 1 199 ? 46.621 -22.206 48.729 1.00 22.95 199 THR A O 1
ATOM 1518 N N . VAL A 1 200 ? 47.265 -21.180 46.803 1.00 24.56 200 VAL A N 1
ATOM 1519 C CA . VAL A 1 200 ? 47.971 -22.355 46.290 1.00 28.22 200 VAL A CA 1
ATOM 1520 C C . VAL A 1 200 ? 49.110 -22.733 47.228 1.00 28.48 200 VAL A C 1
ATOM 1521 O O . VAL A 1 200 ? 49.303 -23.910 47.568 1.00 27.35 200 VAL A O 1
ATOM 1525 N N . ASP A 1 201 ? 49.898 -21.741 47.645 1.00 28.62 201 ASP A N 1
ATOM 1526 C CA . ASP A 1 201 ? 50.977 -22.007 48.591 1.00 31.98 201 ASP A CA 1
ATOM 1527 C C . ASP A 1 201 ? 50.444 -22.619 49.885 1.00 30.40 201 ASP A C 1
ATOM 1528 O O . ASP A 1 201 ? 51.011 -23.592 50.402 1.00 31.16 201 ASP A O 1
ATOM 1533 N N . ASP A 1 202 ? 49.331 -22.093 50.404 1.00 26.45 202 ASP A N 1
ATOM 1534 C CA . ASP A 1 202 ? 48.805 -22.601 51.669 1.00 29.14 202 ASP A CA 1
ATOM 1535 C C . ASP A 1 202 ? 48.256 -24.012 51.555 1.00 25.44 202 ASP A C 1
ATOM 1536 O O . ASP A 1 202 ? 48.100 -24.684 52.585 1.00 26.70 202 ASP A O 1
ATOM 1541 N N . GLU A 1 203 ? 47.929 -24.479 50.347 1.00 23.82 203 GLU A N 1
ATOM 1542 C CA . GLU A 1 203 ? 47.303 -25.778 50.198 1.00 26.89 203 GLU A CA 1
ATOM 1543 C C . GLU A 1 203 ? 48.274 -26.827 49.677 1.00 27.18 203 GLU A C 1
ATOM 1544 O O . GLU A 1 203 ? 47.830 -27.895 49.260 1.00 22.93 203 GLU A O 1
ATOM 1550 N N . GLN A 1 204 ? 49.580 -26.532 49.673 1.00 27.17 204 GLN A N 1
ATOM 1551 C CA . GLN A 1 204 ? 50.557 -27.439 49.072 1.00 25.70 204 GLN A CA 1
ATOM 1552 C C . GLN A 1 204 ? 50.543 -28.788 49.773 1.00 27.69 204 GLN A C 1
ATOM 1553 O O . GLN A 1 204 ? 50.649 -29.835 49.124 1.00 29.32 204 GLN A O 1
ATOM 1559 N N . LEU A 1 205 ? 50.378 -28.785 51.092 1.00 26.25 205 LEU A N 1
ATOM 1560 C CA . LEU A 1 205 ? 50.325 -30.016 51.870 1.00 25.46 205 LEU A CA 1
ATOM 1561 C C . LEU A 1 205 ? 48.902 -30.372 52.286 1.00 22.08 205 LEU A C 1
ATOM 1562 O O . LEU A 1 205 ? 48.699 -31.028 53.315 1.00 24.56 205 LEU A O 1
ATOM 1567 N N . ASN A 1 206 ? 47.918 -29.970 51.494 1.00 21.15 206 ASN A N 1
ATOM 1568 C CA . ASN A 1 206 ? 46.535 -30.351 51.766 1.00 21.37 206 ASN A CA 1
ATOM 1569 C C . ASN A 1 206 ? 46.434 -31.870 51.841 1.00 24.08 206 ASN A C 1
ATOM 1570 O O . ASN A 1 206 ? 46.852 -32.557 50.896 1.00 23.65 206 ASN A O 1
ATOM 1575 N N . PRO A 1 207 ? 45.909 -32.428 52.931 1.00 25.56 207 PRO A N 1
ATOM 1576 C CA . PRO A 1 207 ? 45.990 -33.880 53.133 1.00 25.96 207 PRO A CA 1
ATOM 1577 C C . PRO A 1 207 ? 44.945 -34.658 52.364 1.00 26.24 207 PRO A C 1
ATOM 1578 O O . PRO A 1 207 ? 45.023 -35.895 52.323 1.00 30.50 207 PRO A O 1
ATOM 1582 N N . PHE A 1 208 ? 43.984 -33.978 51.744 1.00 21.17 208 PHE A N 1
ATOM 1583 C CA . PHE A 1 208 ? 42.960 -34.640 50.959 1.00 21.59 208 PHE A CA 1
ATOM 1584 C C . PHE A 1 208 ? 43.417 -34.939 49.545 1.00 31.48 208 PHE A C 1
ATOM 1585 O O . PHE A 1 208 ? 42.737 -35.693 48.832 1.00 31.17 208 PHE A O 1
ATOM 1593 N N . LEU A 1 209 ? 44.549 -34.373 49.129 1.00 27.83 209 LEU A N 1
ATOM 1594 C CA . LEU A 1 209 ? 45.136 -34.641 47.825 1.00 28.21 209 LEU A CA 1
ATOM 1595 C C . LEU A 1 209 ? 46.094 -35.825 47.942 1.00 39.57 209 LEU A C 1
ATOM 1596 O O . LEU A 1 209 ? 47.021 -35.801 48.758 1.00 59.64 209 LEU A O 1
ATOM 1601 N N . HIS A 1 210 ? 45.874 -36.851 47.127 1.00 37.04 210 HIS A N 1
ATOM 1602 C CA . HIS A 1 210 ? 46.733 -38.028 47.129 1.00 40.41 210 HIS A CA 1
ATOM 1603 C C . HIS A 1 210 ? 46.600 -38.716 45.781 1.00 51.37 210 HIS A C 1
ATOM 1604 O O . HIS A 1 210 ? 45.497 -38.819 45.238 1.00 52.25 210 HIS A O 1
ATOM 1611 N N . GLY A 1 211 ? 47.729 -39.173 45.244 1.00 54.24 211 GLY A N 1
ATOM 1612 C CA . GLY A 1 211 ? 47.743 -39.817 43.948 1.00 59.06 211 GLY A CA 1
ATOM 1613 C C . GLY A 1 211 ? 48.477 -39.018 42.890 1.00 71.01 211 GLY A C 1
ATOM 1614 O O . GLY A 1 211 ? 48.765 -39.531 41.808 1.00 79.29 211 GLY A O 1
ATOM 1615 N N . ALA B 1 3 ? -1.808 19.930 43.900 1.00 70.22 3 ALA B N 1
ATOM 1616 C CA . ALA B 1 3 ? -1.405 21.179 43.265 1.00 71.07 3 ALA B CA 1
ATOM 1617 C C . ALA B 1 3 ? -2.003 21.302 41.865 1.00 76.56 3 ALA B C 1
ATOM 1618 O O . ALA B 1 3 ? -2.713 22.264 41.567 1.00 81.80 3 ALA B O 1
ATOM 1620 N N . SER B 1 4 ? -1.714 20.322 41.006 1.00 77.21 4 SER B N 1
ATOM 1621 C CA . SER B 1 4 ? -2.249 20.341 39.649 1.00 77.07 4 SER B CA 1
ATOM 1622 C C . SER B 1 4 ? -3.645 19.729 39.590 1.00 70.00 4 SER B C 1
ATOM 1623 O O . SER B 1 4 ? -4.569 20.327 39.029 1.00 72.02 4 SER B O 1
ATOM 1634 N N . ARG B 1 6 ? -7.027 17.802 41.657 1.00 32.86 6 ARG B N 1
ATOM 1635 C CA . ARG B 1 6 ? -7.747 17.621 42.912 1.00 27.69 6 ARG B CA 1
ATOM 1636 C C . ARG B 1 6 ? -8.653 16.407 42.770 1.00 32.61 6 ARG B C 1
ATOM 1637 O O . ARG B 1 6 ? -9.506 16.375 41.879 1.00 33.60 6 ARG B O 1
ATOM 1645 N N . ILE B 1 7 ? -8.482 15.423 43.650 1.00 30.38 7 ILE B N 1
ATOM 1646 C CA . ILE B 1 7 ? -9.301 14.214 43.640 1.00 26.47 7 ILE B CA 1
ATOM 1647 C C . ILE B 1 7 ? -10.245 14.263 44.841 1.00 27.85 7 ILE B C 1
ATOM 1648 O O . ILE B 1 7 ? -9.826 14.531 45.973 1.00 29.16 7 ILE B O 1
ATOM 1653 N N . SER B 1 8 ? -11.527 14.059 44.576 1.00 30.61 8 SER B N 1
ATOM 1654 C CA . SER B 1 8 ? -12.585 14.028 45.577 1.00 30.80 8 SER B CA 1
ATOM 1655 C C . SER B 1 8 ? -13.283 12.682 45.503 1.00 29.44 8 SER B C 1
ATOM 1656 O O . SER B 1 8 ? -13.215 11.995 44.490 1.00 27.15 8 SER B O 1
ATOM 1659 N N . SER B 1 9 ? -14.002 12.323 46.563 1.00 28.88 9 SER B N 1
ATOM 1660 C CA . SER B 1 9 ? -14.693 11.044 46.518 1.00 31.22 9 SER B CA 1
ATOM 1661 C C . SER B 1 9 ? -16.023 11.134 47.252 1.00 30.36 9 SER B C 1
ATOM 1662 O O . SER B 1 9 ? -16.174 11.902 48.201 1.00 31.19 9 SER B O 1
ATOM 1665 N N . LEU B 1 10 ? -16.999 10.370 46.754 1.00 29.67 10 LEU B N 1
ATOM 1666 C CA . LEU B 1 10 ? -18.228 10.053 47.465 1.00 29.04 10 LEU B CA 1
ATOM 1667 C C . LEU B 1 10 ? -18.270 8.549 47.654 1.00 30.31 10 LEU B C 1
ATOM 1668 O O . LEU B 1 10 ? -17.840 7.805 46.774 1.00 28.93 10 LEU B O 1
ATOM 1673 N N . THR B 1 11 ? -18.799 8.107 48.789 1.00 29.00 11 THR B N 1
ATOM 1674 C CA . THR B 1 11 ? -19.058 6.694 49.028 1.00 26.90 11 THR B CA 1
ATOM 1675 C C . THR B 1 11 ? -20.557 6.464 48.884 1.00 29.03 11 THR B C 1
ATOM 1676 O O . THR B 1 11 ? -21.351 7.047 49.631 1.00 38.06 11 THR B O 1
ATOM 1680 N N . LEU B 1 12 ? -20.940 5.620 47.928 1.00 37.35 12 LEU B N 1
ATOM 1681 C CA . LEU B 1 12 ? -22.311 5.591 47.441 1.00 41.33 12 LEU B CA 1
ATOM 1682 C C . LEU B 1 12 ? -22.803 4.164 47.257 1.00 39.03 12 LEU B C 1
ATOM 1683 O O . LEU B 1 12 ? -22.023 3.222 47.095 1.00 38.19 12 LEU B O 1
ATOM 1688 N N . GLY B 1 13 ? -24.123 4.026 47.259 1.00 40.56 13 GLY B N 1
ATOM 1689 C CA . GLY B 1 13 ? -24.749 2.804 46.805 1.00 44.34 13 GLY B CA 1
ATOM 1690 C C . GLY B 1 13 ? -24.878 1.737 47.870 1.00 44.88 13 GLY B C 1
ATOM 1691 O O . GLY B 1 13 ? -24.495 1.896 49.032 1.00 45.63 13 GLY B O 1
ATOM 1692 N N . LEU B 1 14 ? -25.424 0.601 47.424 1.00 40.86 14 LEU B N 1
ATOM 1693 C CA . LEU B 1 14 ? -25.734 -0.500 48.330 1.00 47.93 14 LEU B CA 1
ATOM 1694 C C . LEU B 1 14 ? -24.496 -0.994 49.065 1.00 46.37 14 LEU B C 1
ATOM 1695 O O . LEU B 1 14 ? -24.574 -1.368 50.241 1.00 50.09 14 LEU B O 1
ATOM 1700 N N . VAL B 1 15 ? -23.347 -1.007 48.392 1.00 42.89 15 VAL B N 1
ATOM 1701 C CA . VAL B 1 15 ? -22.178 -1.678 48.944 1.00 41.28 15 VAL B CA 1
ATOM 1702 C C . VAL B 1 15 ? -21.037 -0.695 49.186 1.00 40.55 15 VAL B C 1
ATOM 1703 O O . VAL B 1 15 ? -19.870 -1.096 49.233 1.00 39.52 15 VAL B O 1
ATOM 1707 N N . ASP B 1 16 ? -21.361 0.592 49.342 1.00 34.29 16 ASP B N 1
ATOM 1708 C CA . ASP B 1 16 ? -20.402 1.592 49.811 1.00 29.18 16 ASP B CA 1
ATOM 1709 C C . ASP B 1 16 ? -19.193 1.668 48.878 1.00 30.13 16 ASP B C 1
ATOM 1710 O O . ASP B 1 16 ? -18.059 1.358 49.260 1.00 33.26 16 ASP B O 1
ATOM 1715 N N . THR B 1 17 ? -19.460 2.080 47.642 1.00 31.27 17 THR B N 1
ATOM 1716 C CA . THR B 1 17 ? -18.434 2.179 46.606 1.00 27.00 17 THR B CA 1
ATOM 1717 C C . THR B 1 17 ? -17.857 3.595 46.566 1.00 30.61 17 THR B C 1
ATOM 1718 O O . THR B 1 17 ? -18.584 4.585 46.713 1.00 31.20 17 THR B O 1
ATOM 1722 N N . ASN B 1 18 ? -16.542 3.691 46.390 1.00 30.08 18 ASN B N 1
ATOM 1723 C CA . ASN B 1 18 ? -15.894 4.996 46.255 1.00 28.06 18 ASN B CA 1
ATOM 1724 C C . ASN B 1 18 ? -15.972 5.439 44.802 1.00 32.20 18 ASN B C 1
ATOM 1725 O O . ASN B 1 18 ? -15.418 4.775 43.921 1.00 31.06 18 ASN B O 1
ATOM 1730 N N . THR B 1 19 ? -16.666 6.550 44.562 1.00 25.98 19 THR B N 1
ATOM 1731 C CA . THR B 1 19 ? -16.743 7.197 43.255 1.00 24.79 19 THR B CA 1
ATOM 1732 C C . THR B 1 19 ? -15.822 8.408 43.289 1.00 24.65 19 THR B C 1
ATOM 1733 O O . THR B 1 19 ? -15.874 9.191 44.239 1.00 31.63 19 THR B O 1
ATOM 1737 N N . TYR B 1 20 ? -14.963 8.553 42.281 1.00 25.82 20 TYR B N 1
ATOM 1738 C CA . TYR B 1 20 ? -13.914 9.565 42.332 1.00 25.95 20 TYR B CA 1
ATOM 1739 C C . TYR B 1 20 ? -14.145 10.648 41.289 1.00 29.08 20 TYR B C 1
ATOM 1740 O O . TYR B 1 20 ? -14.489 10.356 40.140 1.00 26.82 20 TYR B O 1
ATOM 1749 N N . PHE B 1 21 ? -13.967 11.902 41.718 1.00 24.76 21 PHE B N 1
ATOM 1750 C CA . PHE B 1 21 ? -13.968 13.076 40.855 1.00 27.42 21 PHE B CA 1
ATOM 1751 C C . PHE B 1 21 ? -12.531 13.552 40.727 1.00 28.53 21 PHE B C 1
ATOM 1752 O O . PHE B 1 21 ? -11.911 13.916 41.731 1.00 26.92 21 PHE B O 1
ATOM 1760 N N . ILE B 1 22 ? -12.007 13.555 39.504 1.00 25.09 22 ILE B N 1
ATOM 1761 C CA . ILE B 1 22 ? -10.674 14.066 39.225 1.00 26.14 22 ILE B CA 1
ATOM 1762 C C . ILE B 1 22 ? -10.820 15.373 38.458 1.00 27.04 22 ILE B C 1
ATOM 1763 O O . ILE B 1 22 ? -11.322 15.383 37.331 1.00 30.69 22 ILE B O 1
ATOM 1768 N N . GLU B 1 23 ? -10.376 16.477 39.043 1.00 31.89 23 GLU B N 1
ATOM 1769 C CA . GLU B 1 23 ? -10.500 17.751 38.355 1.00 32.60 23 GLU B CA 1
ATOM 1770 C C . GLU B 1 23 ? -9.128 18.372 38.141 1.00 31.44 23 GLU B C 1
ATOM 1771 O O . GLU B 1 23 ? -8.230 18.227 38.974 1.00 35.35 23 GLU B O 1
ATOM 1777 N N . ASN B 1 24 ? -8.944 19.003 36.985 1.00 30.48 24 ASN B N 1
ATOM 1778 C CA . ASN B 1 24 ? -7.807 19.881 36.815 1.00 33.18 24 ASN B CA 1
ATOM 1779 C C . ASN B 1 24 ? -8.337 21.321 36.824 1.00 35.00 24 ASN B C 1
ATOM 1780 O O . ASN B 1 24 ? -9.460 21.573 37.285 1.00 34.90 24 ASN B O 1
ATOM 1785 N N . ASP B 1 25 ? -7.546 22.264 36.307 1.00 33.81 25 ASP B N 1
ATOM 1786 C CA . ASP B 1 25 ? -7.956 23.662 36.393 1.00 37.24 25 ASP B CA 1
ATOM 1787 C C . ASP B 1 25 ? -9.178 23.996 35.536 1.00 39.32 25 ASP B C 1
ATOM 1788 O O . ASP B 1 25 ? -9.812 25.028 35.782 1.00 44.92 25 ASP B O 1
ATOM 1793 N N . LYS B 1 26 ? -9.537 23.160 34.550 1.00 35.41 26 LYS B N 1
ATOM 1794 C CA . LYS B 1 26 ? -10.601 23.522 33.617 1.00 41.25 26 LYS B CA 1
ATOM 1795 C C . LYS B 1 26 ? -11.709 22.491 33.437 1.00 39.68 26 LYS B C 1
ATOM 1796 O O . LYS B 1 26 ? -12.700 22.810 32.767 1.00 43.34 26 LYS B O 1
ATOM 1802 N N . ALA B 1 27 ? -11.574 21.273 33.960 1.00 39.57 27 ALA B N 1
ATOM 1803 C CA . ALA B 1 27 ? -12.504 20.198 33.630 1.00 36.90 27 ALA B CA 1
ATOM 1804 C C . ALA B 1 27 ? -12.415 19.116 34.699 1.00 32.77 27 ALA B C 1
ATOM 1805 O O . ALA B 1 27 ? -11.603 19.189 35.623 1.00 31.88 27 ALA B O 1
ATOM 1807 N N . VAL B 1 28 ? -13.245 18.086 34.544 1.00 33.28 28 VAL B N 1
ATOM 1808 C CA . VAL B 1 28 ? -13.328 17.002 35.518 1.00 32.83 28 VAL B CA 1
ATOM 1809 C C . VAL B 1 28 ? -13.592 15.689 34.788 1.00 34.24 28 VAL B C 1
ATOM 1810 O O . VAL B 1 28 ? -14.227 15.659 33.732 1.00 35.91 28 VAL B O 1
ATOM 1814 N N . ILE B 1 29 ? -13.069 14.594 35.339 1.00 30.66 29 ILE B N 1
ATOM 1815 C CA . ILE B 1 29 ? -13.435 13.261 34.886 1.00 29.77 29 ILE B CA 1
ATOM 1816 C C . ILE B 1 29 ? -13.920 12.475 36.097 1.00 28.78 29 ILE B C 1
ATOM 1817 O O . ILE B 1 29 ? -13.565 12.770 37.244 1.00 29.47 29 ILE B O 1
ATOM 1822 N N . LEU B 1 30 ? -14.784 11.511 35.839 1.00 25.76 30 LEU B N 1
ATOM 1823 C CA . LEU B 1 30 ? -15.445 10.733 36.872 1.00 31.27 30 LEU B CA 1
ATOM 1824 C C . LEU B 1 30 ? -14.992 9.289 36.741 1.00 33.51 30 LEU B C 1
ATOM 1825 O O . LEU B 1 30 ? -14.859 8.778 35.622 1.00 29.60 30 LEU B O 1
ATOM 1830 N N . ILE B 1 31 ? -14.730 8.633 37.868 1.00 29.30 31 ILE B N 1
ATOM 1831 C CA . ILE B 1 31 ? -14.309 7.236 37.869 1.00 26.96 31 ILE B CA 1
ATOM 1832 C C . ILE B 1 31 ? -15.317 6.441 38.692 1.00 25.97 31 ILE B C 1
ATOM 1833 O O . ILE B 1 31 ? -15.585 6.784 39.850 1.00 27.94 31 ILE B O 1
ATOM 1838 N N . ASP B 1 32 ? -15.901 5.396 38.079 1.00 24.12 32 ASP B N 1
ATOM 1839 C CA . ASP B 1 32 ? -16.775 4.452 38.774 1.00 27.68 32 ASP B CA 1
ATOM 1840 C C . ASP B 1 32 ? -18.032 5.097 39.343 1.00 31.30 32 ASP B C 1
ATOM 1841 O O . ASP B 1 32 ? -18.252 5.035 40.560 1.00 33.38 32 ASP B O 1
ATOM 1846 N N . PRO B 1 33 ? -18.906 5.673 38.504 1.00 36.06 33 PRO B N 1
ATOM 1847 C CA . PRO B 1 33 ? -20.156 6.258 39.021 1.00 38.28 33 PRO B CA 1
ATOM 1848 C C . PRO B 1 33 ? -21.079 5.172 39.553 1.00 37.21 33 PRO B C 1
ATOM 1849 O O . PRO B 1 33 ? -21.739 4.457 38.786 1.00 36.85 33 PRO B O 1
ATOM 1853 N N . SER B 1 34 ? -21.127 5.056 40.879 1.00 38.11 34 SER B N 1
ATOM 1854 C CA . SER B 1 34 ? -21.588 3.835 41.536 1.00 38.68 34 SER B CA 1
ATOM 1855 C C . SER B 1 34 ? -23.102 3.750 41.603 1.00 38.49 34 SER B C 1
ATOM 1856 O O . SER B 1 34 ? -23.679 2.662 41.487 1.00 39.77 34 SER B O 1
ATOM 1859 N N . GLY B 1 35 ? -23.745 4.879 41.835 1.00 39.90 35 GLY B N 1
ATOM 1860 C CA . GLY B 1 35 ? -25.161 4.916 42.127 1.00 41.99 35 GLY B CA 1
ATOM 1861 C C . GLY B 1 35 ? -25.468 6.265 42.743 1.00 43.03 35 GLY B C 1
ATOM 1862 O O . GLY B 1 35 ? -24.596 7.129 42.839 1.00 40.47 35 GLY B O 1
ATOM 1863 N N . GLU B 1 36 ? -26.720 6.423 43.166 1.00 46.72 36 GLU B N 1
ATOM 1864 C CA . GLU B 1 36 ? -27.173 7.672 43.774 1.00 46.74 36 GLU B CA 1
ATOM 1865 C C . GLU B 1 36 ? -26.796 8.861 42.891 1.00 47.68 36 GLU B C 1
ATOM 1866 O O . GLU B 1 36 ? -26.095 9.786 43.302 1.00 46.40 36 GLU B O 1
ATOM 1872 N N . SER B 1 37 ? -27.269 8.807 41.646 1.00 51.24 37 SER B N 1
ATOM 1873 C CA . SER B 1 37 ? -26.769 9.714 40.617 1.00 51.10 37 SER B CA 1
ATOM 1874 C C . SER B 1 37 ? -27.056 11.176 40.938 1.00 50.48 37 SER B C 1
ATOM 1875 O O . SER B 1 37 ? -26.275 12.054 40.553 1.00 48.70 37 SER B O 1
ATOM 1878 N N . GLU B 1 38 ? -28.161 11.462 41.633 1.00 44.47 38 GLU B N 1
ATOM 1879 C CA . GLU B 1 38 ? -28.468 12.843 41.993 1.00 50.57 38 GLU B CA 1
ATOM 1880 C C . GLU B 1 38 ? -27.363 13.459 42.846 1.00 47.24 38 GLU B C 1
ATOM 1881 O O . GLU B 1 38 ? -27.071 14.653 42.710 1.00 50.52 38 GLU B O 1
ATOM 1887 N N . LYS B 1 39 ? -26.718 12.659 43.702 1.00 46.83 39 LYS B N 1
ATOM 1888 C CA . LYS B 1 39 ? -25.603 13.159 44.505 1.00 47.02 39 LYS B CA 1
ATOM 1889 C C . LYS B 1 39 ? -24.376 13.444 43.644 1.00 43.16 39 LYS B C 1
ATOM 1890 O O . LYS B 1 39 ? -23.665 14.430 43.875 1.00 45.39 39 LYS B O 1
ATOM 1896 N N . ILE B 1 40 ? -24.103 12.590 42.658 1.00 39.23 40 ILE B N 1
ATOM 1897 C CA . ILE B 1 40 ? -22.992 12.858 41.749 1.00 38.82 40 ILE B CA 1
ATOM 1898 C C . ILE B 1 40 ? -23.268 14.113 40.928 1.00 42.73 40 ILE B C 1
ATOM 1899 O O . ILE B 1 40 ? -22.373 14.934 40.706 1.00 43.45 40 ILE B O 1
ATOM 1904 N N . ILE B 1 41 ? -24.507 14.283 40.466 1.00 42.58 41 ILE B N 1
ATOM 1905 C CA . ILE B 1 41 ? -24.837 15.443 39.645 1.00 41.43 41 ILE B CA 1
ATOM 1906 C C . ILE B 1 41 ? -24.723 16.722 40.462 1.00 44.21 41 ILE B C 1
ATOM 1907 O O . ILE B 1 41 ? -24.232 17.746 39.971 1.00 46.67 41 ILE B O 1
ATOM 1912 N N . LYS B 1 42 ? -25.172 16.689 41.719 1.00 50.81 42 LYS B N 1
ATOM 1913 C CA . LYS B 1 42 ? -25.048 17.868 42.570 1.00 50.70 42 LYS B CA 1
ATOM 1914 C C . LYS B 1 42 ? -23.588 18.275 42.737 1.00 43.23 42 LYS B C 1
ATOM 1915 O O . LYS B 1 42 ? -23.254 19.463 42.645 1.00 43.16 42 LYS B O 1
ATOM 1921 N N . LYS B 1 43 ? -22.702 17.299 42.965 1.00 46.76 43 LYS B N 1
ATOM 1922 C CA . LYS B 1 43 ? -21.280 17.599 43.100 1.00 43.58 43 LYS B CA 1
ATOM 1923 C C . LYS B 1 43 ? -20.674 18.054 41.777 1.00 38.85 43 LYS B C 1
ATOM 1924 O O . LYS B 1 43 ? -19.799 18.925 41.760 1.00 35.24 43 LYS B O 1
ATOM 1930 N N . LEU B 1 44 ? -21.104 17.462 40.659 1.00 37.68 44 LEU B N 1
ATOM 1931 C CA . LEU B 1 44 ? -20.632 17.939 39.365 1.00 36.88 44 LEU B CA 1
ATOM 1932 C C . LEU B 1 44 ? -21.095 19.368 39.111 1.00 42.34 44 LEU B C 1
ATOM 1933 O O . LEU B 1 44 ? -20.356 20.176 38.532 1.00 45.84 44 LEU B O 1
ATOM 1938 N N . ASN B 1 45 ? -22.320 19.698 39.532 1.00 43.53 45 ASN B N 1
ATOM 1939 C CA . ASN B 1 45 ? -22.807 21.067 39.372 1.00 48.05 45 ASN B CA 1
ATOM 1940 C C . ASN B 1 45 ? -22.022 22.031 40.248 1.00 45.77 45 ASN B C 1
ATOM 1941 O O . ASN B 1 45 ? -21.754 23.168 39.841 1.00 43.61 45 ASN B O 1
ATOM 1946 N N . GLN B 1 46 ? -21.634 21.591 41.448 1.00 44.91 46 GLN B N 1
ATOM 1947 C CA . GLN B 1 46 ? -20.862 22.453 42.337 1.00 45.62 46 GLN B CA 1
ATOM 1948 C C . GLN B 1 46 ? -19.461 22.705 41.791 1.00 39.52 46 GLN B C 1
ATOM 1949 O O . GLN B 1 46 ? -18.946 23.825 41.898 1.00 41.69 46 GLN B O 1
ATOM 1955 N N . ILE B 1 47 ? -18.827 21.679 41.215 1.00 42.29 47 ILE B N 1
ATOM 1956 C CA . ILE B 1 47 ? -17.468 21.841 40.703 1.00 37.77 47 ILE B CA 1
ATOM 1957 C C . ILE B 1 47 ? -17.436 22.907 39.617 1.00 44.16 47 ILE B C 1
ATOM 1958 O O . ILE B 1 47 ? -16.471 23.677 39.510 1.00 43.64 47 ILE B O 1
ATOM 1963 N N . ASN B 1 48 ? -18.494 22.979 38.805 1.00 38.67 48 ASN B N 1
ATOM 1964 C CA . ASN B 1 48 ? -18.667 24.058 37.837 1.00 45.73 48 ASN B CA 1
ATOM 1965 C C . ASN B 1 48 ? -17.603 24.014 36.747 1.00 44.57 48 ASN B C 1
ATOM 1966 O O . ASN B 1 48 ? -17.161 25.052 36.251 1.00 48.46 48 ASN B O 1
ATOM 1971 N N . LYS B 1 49 ? -17.173 22.809 36.397 1.00 45.70 49 LYS B N 1
ATOM 1972 C CA . LYS B 1 49 ? -16.267 22.546 35.296 1.00 43.26 49 LYS B CA 1
ATOM 1973 C C . LYS B 1 49 ? -16.874 21.457 34.425 1.00 45.71 49 LYS B C 1
ATOM 1974 O O . LYS B 1 49 ? -17.586 20.584 34.931 1.00 47.35 49 LYS B O 1
ATOM 1980 N N . PRO B 1 50 ? -16.639 21.499 33.116 1.00 43.76 50 PRO B N 1
ATOM 1981 C CA . PRO B 1 50 ? -17.234 20.484 32.236 1.00 39.47 50 PRO B CA 1
ATOM 1982 C C . PRO B 1 50 ? -16.694 19.096 32.538 1.00 37.77 50 PRO B C 1
ATOM 1983 O O . PRO B 1 50 ? -15.489 18.902 32.717 1.00 39.88 50 PRO B O 1
ATOM 1987 N N . LEU B 1 51 ? -17.607 18.128 32.602 1.00 37.24 51 LEU B N 1
ATOM 1988 C CA . LEU B 1 51 ? -17.238 16.720 32.677 1.00 35.61 51 LEU B CA 1
ATOM 1989 C C . LEU B 1 51 ? -16.805 16.239 31.300 1.00 38.08 51 LEU B C 1
ATOM 1990 O O . LEU B 1 51 ? -17.503 16.471 30.310 1.00 45.34 51 LEU B O 1
ATOM 1995 N N . LYS B 1 52 ? -15.650 15.581 31.225 1.00 33.44 52 LYS B N 1
ATOM 1996 C CA . LYS B 1 52 ? -15.106 15.190 29.929 1.00 38.30 52 LYS B CA 1
ATOM 1997 C C . LYS B 1 52 ? -15.163 13.697 29.656 1.00 39.07 52 LYS B C 1
ATOM 1998 O O . LYS B 1 52 ? -15.233 13.299 28.492 1.00 40.94 52 LYS B O 1
ATOM 2004 N N . ALA B 1 53 ? -15.122 12.861 30.688 1.00 35.68 53 ALA B N 1
ATOM 2005 C CA . ALA B 1 53 ? -15.164 11.426 30.471 1.00 39.23 53 ALA B CA 1
ATOM 2006 C C . ALA B 1 53 ? -15.571 10.739 31.759 1.00 31.04 53 ALA B C 1
ATOM 2007 O O . ALA B 1 53 ? -15.468 11.301 32.857 1.00 32.68 53 ALA B O 1
ATOM 2009 N N . ILE B 1 54 ? -16.027 9.508 31.597 1.00 34.70 54 ILE B N 1
ATOM 2010 C CA . ILE B 1 54 ? -16.142 8.541 32.678 1.00 33.20 54 ILE B CA 1
ATOM 2011 C C . ILE B 1 54 ? -15.145 7.425 32.406 1.00 39.21 54 ILE B C 1
ATOM 2012 O O . ILE B 1 54 ? -15.046 6.936 31.272 1.00 36.05 54 ILE B O 1
ATOM 2017 N N . LEU B 1 55 ? -14.404 7.039 33.444 1.00 35.37 55 LEU B N 1
ATOM 2018 C CA . LEU B 1 55 ? -13.509 5.889 33.428 1.00 31.65 55 LEU B CA 1
ATOM 2019 C C . LEU B 1 55 ? -14.040 4.831 34.383 1.00 26.33 55 LEU B C 1
ATOM 2020 O O . LEU B 1 55 ? -14.488 5.157 35.490 1.00 30.75 55 LEU B O 1
ATOM 2025 N N . LEU B 1 56 ? -13.970 3.562 33.975 1.00 29.21 56 LEU B N 1
ATOM 2026 C CA . LEU B 1 56 ? -14.331 2.449 34.846 1.00 29.77 56 LEU B CA 1
ATOM 2027 C C . LEU B 1 56 ? -13.094 1.619 35.181 1.00 26.88 56 LEU B C 1
ATOM 2028 O O . LEU B 1 56 ? -12.385 1.158 34.271 1.00 27.86 56 LEU B O 1
ATOM 2033 N N . THR B 1 57 ? -12.844 1.427 36.480 1.00 28.43 57 THR B N 1
ATOM 2034 C CA . THR B 1 57 ? -11.859 0.429 36.899 1.00 25.17 57 THR B CA 1
ATOM 2035 C C . THR B 1 57 ? -12.282 -0.957 36.451 1.00 29.69 57 THR B C 1
ATOM 2036 O O . THR B 1 57 ? -11.444 -1.754 36.023 1.00 29.26 57 THR B O 1
ATOM 2040 N N . HIS B 1 58 ? -13.577 -1.255 36.550 1.00 27.42 58 HIS B N 1
ATOM 2041 C CA . HIS B 1 58 ? -14.172 -2.494 36.062 1.00 29.23 58 HIS B CA 1
ATOM 2042 C C . HIS B 1 58 ? -15.683 -2.301 36.092 1.00 31.88 58 HIS B C 1
ATOM 2043 O O . HIS B 1 58 ? -16.182 -1.274 36.566 1.00 35.56 58 HIS B O 1
ATOM 2050 N N . ALA B 1 59 ? -16.414 -3.287 35.563 1.00 34.49 59 ALA B N 1
ATOM 2051 C CA . ALA B 1 59 ? -17.846 -3.123 35.333 1.00 33.13 59 ALA B CA 1
ATOM 2052 C C . ALA B 1 59 ? -18.711 -4.042 36.190 1.00 33.06 59 ALA B C 1
ATOM 2053 O O . ALA B 1 59 ? -19.780 -4.466 35.747 1.00 36.97 59 ALA B O 1
ATOM 2055 N N . HIS B 1 60 ? -18.275 -4.377 37.399 1.00 35.89 60 HIS B N 1
ATOM 2056 C CA . HIS B 1 60 ? -19.227 -4.901 38.367 1.00 33.32 60 HIS B CA 1
ATOM 2057 C C . HIS B 1 60 ? -20.296 -3.851 38.633 1.00 32.38 60 HIS B C 1
ATOM 2058 O O . HIS B 1 60 ? -20.040 -2.650 38.544 1.00 29.76 60 HIS B O 1
ATOM 2065 N N . PHE B 1 61 ? -21.511 -4.322 38.939 1.00 36.59 61 PHE B N 1
ATOM 2066 C CA . PHE B 1 61 ? -22.677 -3.437 38.980 1.00 38.65 61 PHE B CA 1
ATOM 2067 C C . PHE B 1 61 ? -22.463 -2.226 39.889 1.00 36.68 61 PHE B C 1
ATOM 2068 O O . PHE B 1 61 ? -22.892 -1.116 39.557 1.00 36.58 61 PHE B O 1
ATOM 2076 N N . ASP B 1 62 ? -21.804 -2.414 41.039 1.00 33.14 62 ASP B N 1
ATOM 2077 C CA . ASP B 1 62 ? -21.694 -1.342 42.027 1.00 30.72 62 ASP B CA 1
ATOM 2078 C C . ASP B 1 62 ? -20.717 -0.262 41.620 1.00 35.42 62 ASP B C 1
ATOM 2079 O O . ASP B 1 62 ? -20.514 0.712 42.366 1.00 38.05 62 ASP B O 1
ATOM 2084 N N . HIS B 1 63 ? -20.109 -0.399 40.455 1.00 34.59 63 HIS B N 1
ATOM 2085 C CA . HIS B 1 63 ? -19.222 0.617 39.938 1.00 32.01 63 HIS B CA 1
ATOM 2086 C C . HIS B 1 63 ? -19.798 1.325 38.727 1.00 33.25 63 HIS B C 1
ATOM 2087 O O . HIS B 1 63 ? -19.123 2.182 38.147 1.00 34.41 63 HIS B O 1
ATOM 2094 N N . ILE B 1 64 ? -21.030 1.001 38.339 1.00 35.63 64 ILE B N 1
ATOM 2095 C CA . ILE B 1 64 ? -21.603 1.471 37.084 1.00 32.97 64 ILE B CA 1
ATOM 2096 C C . ILE B 1 64 ? -23.063 1.867 37.267 1.00 36.39 64 ILE B C 1
ATOM 2097 O O . ILE B 1 64 ? -23.739 2.231 36.298 1.00 41.69 64 ILE B O 1
ATOM 2102 N N . GLY B 1 65 ? -23.558 1.809 38.504 1.00 36.34 65 GLY B N 1
ATOM 2103 C CA . GLY B 1 65 ? -24.979 2.017 38.738 1.00 36.81 65 GLY B CA 1
ATOM 2104 C C . GLY B 1 65 ? -25.496 3.366 38.275 1.00 42.36 65 GLY B C 1
ATOM 2105 O O . GLY B 1 65 ? -26.674 3.500 37.933 1.00 42.88 65 GLY B O 1
ATOM 2106 N N . ALA B 1 66 ? -24.636 4.381 38.252 1.00 38.50 66 ALA B N 1
ATOM 2107 C CA . ALA B 1 66 ? -25.056 5.716 37.851 1.00 37.45 66 ALA B CA 1
ATOM 2108 C C . ALA B 1 66 ? -24.577 6.100 36.456 1.00 39.88 66 ALA B C 1
ATOM 2109 O O . ALA B 1 66 ? -24.807 7.235 36.035 1.00 46.13 66 ALA B O 1
ATOM 2111 N N . VAL B 1 67 ? -23.944 5.182 35.720 1.00 48.96 67 VAL B N 1
ATOM 2112 C CA . VAL B 1 67 ? -23.351 5.550 34.434 1.00 48.76 67 VAL B CA 1
ATOM 2113 C C . VAL B 1 67 ? -24.412 6.113 33.494 1.00 49.22 67 VAL B C 1
ATOM 2114 O O . VAL B 1 67 ? -24.232 7.178 32.889 1.00 45.29 67 VAL B O 1
ATOM 2118 N N . ASP B 1 68 ? -25.542 5.414 33.373 1.00 50.14 68 ASP B N 1
ATOM 2119 C CA . ASP B 1 68 ? -26.565 5.820 32.415 1.00 58.69 68 ASP B CA 1
ATOM 2120 C C . ASP B 1 68 ? -27.122 7.201 32.739 1.00 52.46 68 ASP B C 1
ATOM 2121 O O . ASP B 1 68 ? -27.302 8.031 31.840 1.00 52.51 68 ASP B O 1
ATOM 2126 N N . ASP B 1 69 ? -27.407 7.465 34.017 1.00 54.94 69 ASP B N 1
ATOM 2127 C CA . ASP B 1 69 ? -27.940 8.770 34.401 1.00 54.79 69 ASP B CA 1
ATOM 2128 C C . ASP B 1 69 ? -26.944 9.887 34.119 1.00 53.03 69 ASP B C 1
ATOM 2129 O O . ASP B 1 69 ? -27.336 11.005 33.762 1.00 50.02 69 ASP B O 1
ATOM 2134 N N . ILE B 1 70 ? -25.650 9.611 34.289 1.00 46.27 70 ILE B N 1
ATOM 2135 C CA . ILE B 1 70 ? -24.657 10.663 34.105 1.00 44.42 70 ILE B CA 1
ATOM 2136 C C . ILE B 1 70 ? -24.472 10.966 32.629 1.00 46.15 70 ILE B C 1
ATOM 2137 O O . ILE B 1 70 ? -24.341 12.131 32.233 1.00 45.63 70 ILE B O 1
ATOM 2142 N N . VAL B 1 71 ? -24.457 9.930 31.790 1.00 46.21 71 VAL B N 1
ATOM 2143 C CA . VAL B 1 71 ? -24.269 10.179 30.368 1.00 49.33 71 VAL B CA 1
ATOM 2144 C C . VAL B 1 71 ? -25.528 10.804 29.767 1.00 55.00 71 VAL B C 1
ATOM 2145 O O . VAL B 1 71 ? -25.440 11.618 28.840 1.00 52.16 71 VAL B O 1
ATOM 2149 N N . ASP B 1 72 ? -26.710 10.480 30.305 1.00 52.82 72 ASP B N 1
ATOM 2150 C CA . ASP B 1 72 ? -27.931 11.148 29.857 1.00 62.52 72 ASP B CA 1
ATOM 2151 C C . ASP B 1 72 ? -27.874 12.646 30.121 1.00 59.84 72 ASP B C 1
ATOM 2152 O O . ASP B 1 72 ? -28.311 13.449 29.287 1.00 60.14 72 ASP B O 1
ATOM 2157 N N . ARG B 1 73 ? -27.339 13.045 31.275 1.00 57.30 73 ARG B N 1
ATOM 2158 C CA . ARG B 1 73 ? -27.327 14.459 31.631 1.00 60.06 73 ARG B CA 1
ATOM 2159 C C . ARG B 1 73 ? -26.190 15.218 30.955 1.00 60.57 73 ARG B C 1
ATOM 2160 O O . ARG B 1 73 ? -26.359 16.392 30.608 1.00 56.54 73 ARG B O 1
ATOM 2168 N N . PHE B 1 74 ? -25.039 14.577 30.738 1.00 57.78 74 PHE B N 1
ATOM 2169 C CA . PHE B 1 74 ? -23.858 15.304 30.293 1.00 59.62 74 PHE B CA 1
ATOM 2170 C C . PHE B 1 74 ? -23.256 14.811 28.986 1.00 59.49 74 PHE B C 1
ATOM 2171 O O . PHE B 1 74 ? -22.463 15.547 28.386 1.00 63.03 74 PHE B O 1
ATOM 2179 N N . ASP B 1 75 ? -23.604 13.607 28.528 1.00 57.44 75 ASP B N 1
ATOM 2180 C CA . ASP B 1 75 ? -23.145 13.070 27.248 1.00 56.88 75 ASP B CA 1
ATOM 2181 C C . ASP B 1 75 ? -21.620 13.053 27.151 1.00 53.47 75 ASP B C 1
ATOM 2182 O O . ASP B 1 75 ? -21.019 13.920 26.506 1.00 53.83 75 ASP B O 1
ATOM 2187 N N . VAL B 1 76 ? -20.992 12.073 27.797 1.00 46.60 76 VAL B N 1
ATOM 2188 C CA . VAL B 1 76 ? -19.538 11.915 27.780 1.00 44.70 76 VAL B CA 1
ATOM 2189 C C . VAL B 1 76 ? -19.216 10.455 27.484 1.00 45.79 76 VAL B C 1
ATOM 2190 O O . VAL B 1 76 ? -20.037 9.558 27.732 1.00 44.94 76 VAL B O 1
ATOM 2194 N N . PRO B 1 77 ? -18.029 10.183 26.948 1.00 48.44 77 PRO B N 1
ATOM 2195 C CA . PRO B 1 77 ? -17.654 8.794 26.667 1.00 43.96 77 PRO B CA 1
ATOM 2196 C C . PRO B 1 77 ? -17.295 8.040 27.935 1.00 47.52 77 PRO B C 1
ATOM 2197 O O . PRO B 1 77 ? -16.779 8.598 28.906 1.00 43.96 77 PRO B O 1
ATOM 2201 N N . VAL B 1 78 ? -17.570 6.742 27.907 1.00 47.03 78 VAL B N 1
ATOM 2202 C CA . VAL B 1 78 ? -17.252 5.845 29.008 1.00 42.56 78 VAL B CA 1
ATOM 2203 C C . VAL B 1 78 ? -16.139 4.919 28.540 1.00 41.74 78 VAL B C 1
ATOM 2204 O O . VAL B 1 78 ? -16.322 4.149 27.587 1.00 45.33 78 VAL B O 1
ATOM 2208 N N . TYR B 1 79 ? -14.993 4.994 29.210 1.00 42.39 79 TYR B N 1
ATOM 2209 C CA . TYR B 1 79 ? -13.810 4.220 28.862 1.00 40.61 79 TYR B CA 1
ATOM 2210 C C . TYR B 1 79 ? -13.631 3.042 29.815 1.00 43.26 79 TYR B C 1
ATOM 2211 O O . TYR B 1 79 ? -13.860 3.164 31.024 1.00 42.13 79 TYR B O 1
ATOM 2228 N N . HIS B 1 81 ? -11.674 -1.352 29.908 1.00 41.13 81 HIS B N 1
ATOM 2229 C CA . HIS B 1 81 ? -11.038 -2.457 29.204 1.00 40.28 81 HIS B CA 1
ATOM 2230 C C . HIS B 1 81 ? -12.078 -3.304 28.482 1.00 44.78 81 HIS B C 1
ATOM 2231 O O . HIS B 1 81 ? -13.145 -3.603 29.026 1.00 42.49 81 HIS B O 1
ATOM 2238 N N . GLU B 1 82 ? -11.754 -3.698 27.244 1.00 40.73 82 GLU B N 1
ATOM 2239 C CA . GLU B 1 82 ? -12.728 -4.392 26.410 1.00 47.65 82 GLU B CA 1
ATOM 2240 C C . GLU B 1 82 ? -13.080 -5.775 26.940 1.00 46.39 82 GLU B C 1
ATOM 2241 O O . GLU B 1 82 ? -14.116 -6.321 26.547 1.00 49.08 82 GLU B O 1
ATOM 2247 N N . ALA B 1 83 ? -12.265 -6.350 27.834 1.00 47.31 83 ALA B N 1
ATOM 2248 C CA . ALA B 1 83 ? -12.585 -7.674 28.362 1.00 50.30 83 ALA B CA 1
ATOM 2249 C C . ALA B 1 83 ? -13.840 -7.675 29.218 1.00 47.88 83 ALA B C 1
ATOM 2250 O O . ALA B 1 83 ? -14.301 -8.751 29.595 1.00 51.71 83 ALA B O 1
ATOM 2252 N N . GLU B 1 84 ? -14.413 -6.510 29.525 1.00 50.28 84 GLU B N 1
ATOM 2253 C CA . GLU B 1 84 ? -15.605 -6.469 30.355 1.00 48.72 84 GLU B CA 1
ATOM 2254 C C . GLU B 1 84 ? -16.759 -5.706 29.727 1.00 47.26 84 GLU B C 1
ATOM 2255 O O . GLU B 1 84 ? -17.723 -5.391 30.435 1.00 47.93 84 GLU B O 1
ATOM 2261 N N . PHE B 1 85 ? -16.678 -5.373 28.432 1.00 50.82 85 PHE B N 1
ATOM 2262 C CA . PHE B 1 85 ? -17.839 -4.824 27.735 1.00 53.13 85 PHE B CA 1
ATOM 2263 C C . PHE B 1 85 ? -19.094 -5.620 28.070 1.00 58.83 85 PHE B C 1
ATOM 2264 O O . PHE B 1 85 ? -20.143 -5.045 28.386 1.00 61.57 85 PHE B O 1
ATOM 2272 N N . ASP B 1 86 ? -18.987 -6.953 28.045 1.00 58.91 86 ASP B N 1
ATOM 2273 C CA . ASP B 1 86 ? -20.123 -7.829 28.309 1.00 69.13 86 ASP B CA 1
ATOM 2274 C C . ASP B 1 86 ? -20.692 -7.653 29.711 1.00 63.82 86 ASP B C 1
ATOM 2275 O O . ASP B 1 86 ? -21.862 -7.979 29.937 1.00 68.58 86 ASP B O 1
ATOM 2280 N N . PHE B 1 87 ? -19.896 -7.157 30.660 1.00 52.42 87 PHE B N 1
ATOM 2281 C CA . PHE B 1 87 ? -20.391 -6.989 32.020 1.00 48.67 87 PHE B CA 1
ATOM 2282 C C . PHE B 1 87 ? -21.489 -5.934 32.089 1.00 50.69 87 PHE B C 1
ATOM 2283 O O . PHE B 1 87 ? -22.395 -6.039 32.923 1.00 53.00 87 PHE B O 1
ATOM 2291 N N . LEU B 1 88 ? -21.426 -4.919 31.220 1.00 56.76 88 LEU B N 1
ATOM 2292 C CA . LEU B 1 88 ? -22.323 -3.770 31.325 1.00 52.47 88 LEU B CA 1
ATOM 2293 C C . LEU B 1 88 ? -23.788 -4.179 31.245 1.00 54.18 88 LEU B C 1
ATOM 2294 O O . LEU B 1 88 ? -24.619 -3.673 32.006 1.00 52.06 88 LEU B O 1
ATOM 2299 N N . LYS B 1 89 ? -24.128 -5.083 30.325 1.00 57.12 89 LYS B N 1
ATOM 2300 C CA . LYS B 1 89 ? -25.514 -5.463 30.087 1.00 60.23 89 LYS B CA 1
ATOM 2301 C C . LYS B 1 89 ? -25.888 -6.805 30.699 1.00 63.34 89 LYS B C 1
ATOM 2302 O O . LYS B 1 89 ? -27.052 -7.204 30.606 1.00 71.81 89 LYS B O 1
ATOM 2308 N N . ASP B 1 90 ? -24.943 -7.512 31.314 1.00 61.45 90 ASP B N 1
ATOM 2309 C CA . ASP B 1 90 ? -25.204 -8.851 31.832 1.00 56.31 90 ASP B CA 1
ATOM 2310 C C . ASP B 1 90 ? -25.282 -8.820 33.353 1.00 57.25 90 ASP B C 1
ATOM 2311 O O . ASP B 1 90 ? -24.238 -8.721 34.020 1.00 52.99 90 ASP B O 1
ATOM 2316 N N . PRO B 1 91 ? -26.474 -8.921 33.949 1.00 61.10 91 PRO B N 1
ATOM 2317 C CA . PRO B 1 91 ? -26.570 -8.824 35.416 1.00 58.91 91 PRO B CA 1
ATOM 2318 C C . PRO B 1 91 ? -25.981 -10.020 36.145 1.00 58.07 91 PRO B C 1
ATOM 2319 O O . PRO B 1 91 ? -25.677 -9.905 37.339 1.00 57.96 91 PRO B O 1
ATOM 2323 N N . VAL B 1 92 ? -25.825 -11.164 35.476 1.00 54.48 92 VAL B N 1
ATOM 2324 C CA . VAL B 1 92 ? -25.200 -12.313 36.126 1.00 57.32 92 VAL B CA 1
ATOM 2325 C C . VAL B 1 92 ? -23.697 -12.102 36.240 1.00 50.66 92 VAL B C 1
ATOM 2326 O O . VAL B 1 92 ? -23.090 -12.417 37.270 1.00 55.03 92 VAL B O 1
ATOM 2330 N N . LYS B 1 93 ? -23.071 -11.574 35.185 1.00 49.98 93 LYS B N 1
ATOM 2331 C CA . LYS B 1 93 ? -21.625 -11.393 35.198 1.00 47.57 93 LYS B CA 1
ATOM 2332 C C . LYS B 1 93 ? -21.190 -10.250 36.109 1.00 49.22 93 LYS B C 1
ATOM 2333 O O . LYS B 1 93 ? -20.101 -10.314 36.689 1.00 50.75 93 LYS B O 1
ATOM 2339 N N . ASN B 1 94 ? -22.002 -9.202 36.253 1.00 50.69 94 ASN B N 1
ATOM 2340 C CA . ASN B 1 94 ? -21.594 -8.053 37.053 1.00 47.32 94 ASN B CA 1
ATOM 2341 C C . ASN B 1 94 ? -22.118 -8.088 38.487 1.00 46.04 94 ASN B C 1
ATOM 2342 O O . ASN B 1 94 ? -21.777 -7.203 39.276 1.00 44.08 94 ASN B O 1
ATOM 2347 N N . GLY B 1 95 ? -22.931 -9.078 38.846 1.00 47.29 95 GLY B N 1
ATOM 2348 C CA . GLY B 1 95 ? -23.351 -9.271 40.218 1.00 50.80 95 GLY B CA 1
ATOM 2349 C C . GLY B 1 95 ? -24.646 -8.599 40.623 1.00 53.32 95 GLY B C 1
ATOM 2350 O O . GLY B 1 95 ? -25.091 -8.793 41.763 1.00 51.94 95 GLY B O 1
ATOM 2351 N N . ALA B 1 96 ? -25.260 -7.812 39.744 1.00 49.22 96 ALA B N 1
ATOM 2352 C CA . ALA B 1 96 ? -26.517 -7.147 40.071 1.00 52.81 96 ALA B CA 1
ATOM 2353 C C . ALA B 1 96 ? -27.647 -8.158 40.235 1.00 56.16 96 ALA B C 1
ATOM 2354 O O . ALA B 1 96 ? -28.510 -8.000 41.098 1.00 59.27 96 ALA B O 1
ATOM 2356 N N . SER B 1 109 ? -26.391 -0.982 32.313 1.00 69.10 109 SER B N 1
ATOM 2357 C CA . SER B 1 109 ? -25.908 0.189 31.601 1.00 70.96 109 SER B CA 1
ATOM 2358 C C . SER B 1 109 ? -26.108 0.051 30.083 1.00 71.37 109 SER B C 1
ATOM 2359 O O . SER B 1 109 ? -25.615 -0.879 29.446 1.00 73.02 109 SER B O 1
ATOM 2362 N N . LYS B 1 110 ? -26.833 1.021 29.539 1.00 70.92 110 LYS B N 1
ATOM 2363 C CA . LYS B 1 110 ? -27.194 1.120 28.132 1.00 71.78 110 LYS B CA 1
ATOM 2364 C C . LYS B 1 110 ? -26.039 1.568 27.241 1.00 70.51 110 LYS B C 1
ATOM 2365 O O . LYS B 1 110 ? -26.090 1.365 26.022 1.00 71.31 110 LYS B O 1
ATOM 2371 N N . VAL B 1 111 ? -25.000 2.168 27.821 1.00 65.27 111 VAL B N 1
ATOM 2372 C CA . VAL B 1 111 ? -24.016 2.915 27.032 1.00 63.62 111 VAL B CA 1
ATOM 2373 C C . VAL B 1 111 ? -23.226 1.977 26.127 1.00 65.75 111 VAL B C 1
ATOM 2374 O O . VAL B 1 111 ? -23.131 0.767 26.360 1.00 67.29 111 VAL B O 1
ATOM 2378 N N . THR B 1 112 ? -22.643 2.560 25.079 1.00 64.17 112 THR B N 1
ATOM 2379 C CA . THR B 1 112 ? -21.675 1.867 24.246 1.00 60.80 112 THR B CA 1
ATOM 2380 C C . THR B 1 112 ? -20.280 2.312 24.658 1.00 60.05 112 THR B C 1
ATOM 2381 O O . THR B 1 112 ? -19.918 3.477 24.428 1.00 55.28 112 THR B O 1
ATOM 2385 N N . PRO B 1 113 ? -19.470 1.447 25.258 1.00 53.60 113 PRO B N 1
ATOM 2386 C CA . PRO B 1 113 ? -18.201 1.899 25.827 1.00 51.56 113 PRO B CA 1
ATOM 2387 C C . PRO B 1 113 ? -17.114 2.074 24.779 1.00 55.84 113 PRO B C 1
ATOM 2388 O O . PRO B 1 113 ? -17.208 1.606 23.641 1.00 53.43 113 PRO B O 1
ATOM 2392 N N . GLU B 1 114 ? -16.066 2.772 25.199 1.00 49.00 114 GLU B N 1
ATOM 2393 C CA . GLU B 1 114 ? -14.858 2.955 24.412 1.00 52.93 114 GLU B CA 1
ATOM 2394 C C . GLU B 1 114 ? -13.739 2.136 25.033 1.00 49.53 114 GLU B C 1
ATOM 2395 O O . GLU B 1 114 ? -13.570 2.124 26.254 1.00 50.86 114 GLU B O 1
ATOM 2401 N N . LYS B 1 115 ? -12.986 1.446 24.190 1.00 50.65 115 LYS B N 1
ATOM 2402 C CA . LYS B 1 115 ? -11.921 0.581 24.669 1.00 51.63 115 LYS B CA 1
ATOM 2403 C C . LYS B 1 115 ? -10.724 1.413 25.122 1.00 49.36 115 LYS B C 1
ATOM 2404 O O . LYS B 1 115 ? -10.381 2.429 24.510 1.00 51.92 115 LYS B O 1
ATOM 2410 N N . LEU B 1 116 ? -10.107 0.983 26.217 1.00 45.53 116 LEU B N 1
ATOM 2411 C CA . LEU B 1 116 ? -8.916 1.607 26.772 1.00 41.39 116 LEU B CA 1
ATOM 2412 C C . LEU B 1 116 ? -7.864 0.525 26.978 1.00 49.96 116 LEU B C 1
ATOM 2413 O O . LEU B 1 116 ? -8.129 -0.480 27.644 1.00 42.24 116 LEU B O 1
ATOM 2418 N N . ASN B 1 117 ? -6.685 0.713 26.393 1.00 52.26 117 ASN B N 1
ATOM 2419 C CA . ASN B 1 117 ? -5.585 -0.225 26.568 1.00 57.21 117 ASN B CA 1
ATOM 2420 C C . ASN B 1 117 ? -4.622 0.261 27.646 1.00 50.57 117 ASN B C 1
ATOM 2421 O O . ASN B 1 117 ? -4.692 1.399 28.118 1.00 44.86 117 ASN B O 1
ATOM 2426 N N . GLU B 1 118 ? -3.703 -0.627 28.019 1.00 46.49 118 GLU B N 1
ATOM 2427 C CA . GLU B 1 118 ? -2.653 -0.265 28.956 1.00 42.35 118 GLU B CA 1
ATOM 2428 C C . GLU B 1 118 ? -1.673 0.691 28.288 1.00 41.57 118 GLU B C 1
ATOM 2429 O O . GLU B 1 118 ? -1.510 0.702 27.063 1.00 40.74 118 GLU B O 1
ATOM 2435 N N . GLY B 1 119 ? -1.034 1.511 29.105 1.00 33.25 119 GLY B N 1
ATOM 2436 C CA . GLY B 1 119 ? -0.010 2.416 28.642 1.00 37.52 119 GLY B CA 1
ATOM 2437 C C . GLY B 1 119 ? -0.367 3.866 28.901 1.00 36.67 119 GLY B C 1
ATOM 2438 O O . GLY B 1 119 ? -1.382 4.199 29.518 1.00 32.70 119 GLY B O 1
ATOM 2439 N N . SER B 1 120 ? 0.519 4.729 28.426 1.00 38.14 120 SER B N 1
ATOM 2440 C CA . SER B 1 120 ? 0.346 6.163 28.592 1.00 37.99 120 SER B CA 1
ATOM 2441 C C . SER B 1 120 ? -0.896 6.630 27.847 1.00 35.90 120 SER B C 1
ATOM 2442 O O . SER B 1 120 ? -1.079 6.329 26.667 1.00 40.15 120 SER B O 1
ATOM 2445 N N . THR B 1 121 ? -1.749 7.372 28.540 1.00 34.94 121 THR B N 1
ATOM 2446 C CA . THR B 1 121 ? -3.046 7.772 28.015 1.00 39.27 121 THR B CA 1
ATOM 2447 C C . THR B 1 121 ? -3.232 9.271 28.211 1.00 36.02 121 THR B C 1
ATOM 2448 O O . THR B 1 121 ? -2.737 9.844 29.185 1.00 35.67 121 THR B O 1
ATOM 2452 N N . GLU B 1 122 ? -3.935 9.909 27.282 1.00 37.95 122 GLU B N 1
ATOM 2453 C CA . GLU B 1 122 ? -4.377 11.281 27.495 1.00 38.86 122 GLU B CA 1
ATOM 2454 C C . GLU B 1 122 ? -5.795 11.404 26.973 1.00 41.40 122 GLU B C 1
ATOM 2455 O O . GLU B 1 122 ? -6.050 11.129 25.798 1.00 44.45 122 GLU B O 1
ATOM 2461 N N . ILE B 1 123 ? -6.717 11.786 27.846 1.00 39.27 123 ILE B N 1
ATOM 2462 C CA . ILE B 1 123 ? -8.110 11.978 27.474 1.00 44.16 123 ILE B CA 1
ATOM 2463 C C . ILE B 1 123 ? -8.513 13.392 27.867 1.00 45.50 123 ILE B C 1
ATOM 2464 O O . ILE B 1 123 ? -8.547 13.719 29.060 1.00 42.31 123 ILE B O 1
ATOM 2469 N N . GLU B 1 124 ? -8.814 14.223 26.867 1.00 44.07 124 GLU B N 1
ATOM 2470 C CA . GLU B 1 124 ? -9.286 15.595 27.071 1.00 49.65 124 GLU B CA 1
ATOM 2471 C C . GLU B 1 124 ? -8.414 16.355 28.071 1.00 45.66 124 GLU B C 1
ATOM 2472 O O . GLU B 1 124 ? -8.897 16.939 29.044 1.00 39.48 124 GLU B O 1
ATOM 2478 N N . GLY B 1 125 ? -7.104 16.334 27.826 1.00 41.34 125 GLY B N 1
ATOM 2479 C CA . GLY B 1 125 ? -6.150 17.041 28.653 1.00 42.68 125 GLY B CA 1
ATOM 2480 C C . GLY B 1 125 ? -5.716 16.330 29.923 1.00 38.91 125 GLY B C 1
ATOM 2481 O O . GLY B 1 125 ? -4.796 16.809 30.597 1.00 43.04 125 GLY B O 1
ATOM 2482 N N . PHE B 1 126 ? -6.340 15.216 30.281 1.00 36.26 126 PHE B N 1
ATOM 2483 C CA . PHE B 1 126 ? -5.942 14.447 31.459 1.00 37.08 126 PHE B CA 1
ATOM 2484 C C . PHE B 1 126 ? -4.926 13.382 31.057 1.00 41.74 126 PHE B C 1
ATOM 2485 O O . PHE B 1 126 ? -5.258 12.458 30.310 1.00 42.71 126 PHE B O 1
ATOM 2493 N N . LYS B 1 127 ? -3.705 13.488 31.578 1.00 34.64 127 LYS B N 1
ATOM 2494 C CA . LYS B 1 127 ? -2.669 12.490 31.334 1.00 36.32 127 LYS B CA 1
ATOM 2495 C C . LYS B 1 127 ? -2.585 11.501 32.496 1.00 34.07 127 LYS B C 1
ATOM 2496 O O . LYS B 1 127 ? -2.547 11.903 33.662 1.00 40.39 127 LYS B O 1
ATOM 2502 N N . PHE B 1 128 ? -2.546 10.212 32.174 1.00 32.03 128 PHE B N 1
ATOM 2503 C CA . PHE B 1 128 ? -2.405 9.175 33.192 1.00 30.41 128 PHE B CA 1
ATOM 2504 C C . PHE B 1 128 ? -1.912 7.902 32.524 1.00 31.85 128 PHE B C 1
ATOM 2505 O O . PHE B 1 128 ? -1.938 7.773 31.297 1.00 31.68 128 PHE B O 1
ATOM 2513 N N . ASN B 1 129 ? -1.439 6.970 33.350 1.00 28.30 129 ASN B N 1
ATOM 2514 C CA . ASN B 1 129 ? -0.995 5.664 32.884 1.00 36.60 129 ASN B CA 1
ATOM 2515 C C . ASN B 1 129 ? -2.028 4.613 33.266 1.00 33.86 129 ASN B C 1
ATOM 2516 O O . ASN B 1 129 ? -2.524 4.598 34.396 1.00 34.37 129 ASN B O 1
ATOM 2521 N N . VAL B 1 130 ? -2.366 3.750 32.320 1.00 31.44 130 VAL B N 1
ATOM 2522 C CA . VAL B 1 130 ? -3.308 2.667 32.547 1.00 32.60 130 VAL B CA 1
ATOM 2523 C C . VAL B 1 130 ? -2.520 1.395 32.827 1.00 39.46 130 VAL B C 1
ATOM 2524 O O . VAL B 1 130 ? -1.622 1.027 32.058 1.00 40.15 130 VAL B O 1
ATOM 2528 N N . LEU B 1 131 ? -2.852 0.716 33.918 1.00 29.67 131 LEU B N 1
ATOM 2529 C CA . LEU B 1 131 ? -2.336 -0.620 34.180 1.00 33.36 131 LEU B CA 1
ATOM 2530 C C . LEU B 1 131 ? -3.482 -1.608 34.071 1.00 33.28 131 LEU B C 1
ATOM 2531 O O . LEU B 1 131 ? -4.550 -1.375 34.642 1.00 33.03 131 LEU B O 1
ATOM 2536 N N . HIS B 1 132 ? -3.265 -2.705 33.349 1.00 31.44 132 HIS B N 1
ATOM 2537 C CA . HIS B 1 132 ? -4.218 -3.809 33.339 1.00 26.99 132 HIS B CA 1
ATOM 2538 C C . HIS B 1 132 ? -3.893 -4.711 34.522 1.00 31.09 132 HIS B C 1
ATOM 2539 O O . HIS B 1 132 ? -2.826 -5.328 34.565 1.00 35.58 132 HIS B O 1
ATOM 2546 N N . THR B 1 133 ? -4.806 -4.702 35.492 1.00 29.92 133 THR B N 1
ATOM 2547 C CA . THR B 1 133 ? -4.622 -5.413 36.777 1.00 26.72 133 THR B CA 1
ATOM 2548 C C . THR B 1 133 ? -5.766 -6.396 36.984 1.00 27.97 133 THR B C 1
ATOM 2549 O O . THR B 1 133 ? -6.512 -6.231 37.912 1.00 30.07 133 THR B O 1
ATOM 2553 N N . PRO B 1 134 ? -5.861 -7.486 36.203 1.00 28.79 134 PRO B N 1
ATOM 2554 C CA . PRO B 1 134 ? -6.948 -8.420 36.367 1.00 34.44 134 PRO B CA 1
ATOM 2555 C C . PRO B 1 134 ? -6.760 -9.376 37.548 1.00 29.29 134 PRO B C 1
ATOM 2556 O O . PRO B 1 134 ? -5.774 -9.348 38.199 1.00 28.55 134 PRO B O 1
ATOM 2560 N N . GLY B 1 135 ? -7.751 -10.234 37.720 1.00 29.46 135 GLY B N 1
ATOM 2561 C CA . GLY B 1 135 ? -7.712 -11.204 38.797 1.00 30.21 135 GLY B CA 1
ATOM 2562 C C . GLY B 1 135 ? -8.961 -11.109 39.651 1.00 28.32 135 GLY B C 1
ATOM 2563 O O . GLY B 1 135 ? -9.600 -12.117 39.953 1.00 31.57 135 GLY B O 1
ATOM 2564 N N . HIS B 1 136 ? -9.324 -9.888 40.047 1.00 29.23 136 HIS B N 1
ATOM 2565 C CA . HIS B 1 136 ? -10.647 -9.648 40.608 1.00 26.67 136 HIS B CA 1
ATOM 2566 C C . HIS B 1 136 ? -11.704 -9.634 39.508 1.00 29.99 136 HIS B C 1
ATOM 2567 O O . HIS B 1 136 ? -12.794 -10.200 39.675 1.00 30.97 136 HIS B O 1
ATOM 2574 N N . SER B 1 137 ? -11.396 -9.006 38.377 1.00 32.23 137 SER B N 1
ATOM 2575 C CA . SER B 1 137 ? -12.200 -9.138 37.172 1.00 29.20 137 SER B CA 1
ATOM 2576 C C . SER B 1 137 ? -11.266 -9.071 35.969 1.00 34.01 137 SER B C 1
ATOM 2577 O O . SER B 1 137 ? -10.157 -8.528 36.066 1.00 33.99 137 SER B O 1
ATOM 2580 N N . PRO B 1 138 ? -11.668 -9.644 34.829 1.00 37.36 138 PRO B N 1
ATOM 2581 C CA . PRO B 1 138 ? -10.719 -9.778 33.713 1.00 31.91 138 PRO B CA 1
ATOM 2582 C C . PRO B 1 138 ? -10.381 -8.466 33.030 1.00 31.79 138 PRO B C 1
ATOM 2583 O O . PRO B 1 138 ? -9.370 -8.414 32.322 1.00 38.26 138 PRO B O 1
ATOM 2587 N N . GLY B 1 139 ? -11.262 -7.489 33.217 1.00 31.68 139 GLY B N 1
ATOM 2588 C CA . GLY B 1 139 ? -11.145 -6.155 32.615 1.00 33.35 139 GLY B CA 1
ATOM 2589 C C . GLY B 1 139 ? -10.724 -5.075 33.598 1.00 33.75 139 GLY B C 1
ATOM 2590 O O . GLY B 1 139 ? -10.773 -3.897 33.250 1.00 32.36 139 GLY B O 1
ATOM 2591 N N . SER B 1 140 ? -10.228 -5.442 34.791 1.00 29.75 140 SER B N 1
ATOM 2592 C CA A SER B 1 140 ? -9.734 -4.461 35.815 0.67 26.18 140 SER B CA 1
ATOM 2593 C CA B SER B 1 140 ? -9.737 -4.461 35.815 0.33 27.48 140 SER B CA 1
ATOM 2594 C C . SER B 1 140 ? -8.546 -3.499 35.471 1.00 31.68 140 SER B C 1
ATOM 2595 O O . SER B 1 140 ? -7.337 -3.846 35.000 1.00 28.62 140 SER B O 1
ATOM 2600 N N . LEU B 1 141 ? -8.876 -2.203 35.503 1.00 29.06 141 LEU B N 1
ATOM 2601 C CA . LEU B 1 141 ? -7.849 -1.239 35.141 1.00 30.09 141 LEU B CA 1
ATOM 2602 C C . LEU B 1 141 ? -7.492 -0.402 36.349 1.00 22.48 141 LEU B C 1
ATOM 2603 O O . LEU B 1 141 ? -8.361 -0.049 37.147 1.00 26.99 141 LEU B O 1
ATOM 2608 N N . THR B 1 142 ? -6.209 -0.107 36.491 1.00 24.47 142 THR B N 1
ATOM 2609 C CA . THR B 1 142 ? -5.729 0.817 37.502 1.00 23.19 142 THR B CA 1
ATOM 2610 C C . THR B 1 142 ? -5.265 2.076 36.782 1.00 24.61 142 THR B C 1
ATOM 2611 O O . THR B 1 142 ? -4.588 1.986 35.749 1.00 27.58 142 THR B O 1
ATOM 2615 N N . TYR B 1 143 ? -5.673 3.235 37.282 1.00 24.87 143 TYR B N 1
ATOM 2616 C CA . TYR B 1 143 ? -5.370 4.507 36.641 1.00 25.39 143 TYR B CA 1
ATOM 2617 C C . TYR B 1 143 ? -4.346 5.248 37.484 1.00 23.96 143 TYR B C 1
ATOM 2618 O O . TYR B 1 143 ? -4.623 5.605 38.625 1.00 24.07 143 TYR B O 1
ATOM 2627 N N . VAL B 1 144 ? -3.162 5.474 36.928 1.00 26.71 144 VAL B N 1
ATOM 2628 C CA . VAL B 1 144 ? -2.065 6.066 37.684 1.00 29.40 144 VAL B CA 1
ATOM 2629 C C . VAL B 1 144 ? -1.866 7.504 37.229 1.00 27.71 144 VAL B C 1
ATOM 2630 O O . VAL B 1 144 ? -1.473 7.763 36.080 1.00 25.52 144 VAL B O 1
ATOM 2634 N N . PHE B 1 145 ? -2.127 8.431 38.140 1.00 31.45 145 PHE B N 1
ATOM 2635 C CA . PHE B 1 145 ? -1.897 9.842 37.911 1.00 28.93 145 PHE B CA 1
ATOM 2636 C C . PHE B 1 145 ? -0.598 10.265 38.593 1.00 30.17 145 PHE B C 1
ATOM 2637 O O . PHE B 1 145 ? 0.058 9.492 39.294 1.00 31.25 145 PHE B O 1
ATOM 2645 N N . ASP B 1 146 ? -0.218 11.521 38.358 1.00 30.93 146 ASP B N 1
ATOM 2646 C CA . ASP B 1 146 ? 1.030 12.049 38.893 1.00 32.53 146 ASP B CA 1
ATOM 2647 C C . ASP B 1 146 ? 1.102 11.927 40.414 1.00 33.18 146 ASP B C 1
ATOM 2648 O O . ASP B 1 146 ? 2.169 11.643 40.968 1.00 36.18 146 ASP B O 1
ATOM 2653 N N . GLU B 1 147 ? -0.015 12.152 41.108 1.00 30.05 147 GLU B N 1
ATOM 2654 C CA . GLU B 1 147 ? 0.007 12.280 42.561 1.00 28.91 147 GLU B CA 1
ATOM 2655 C C . GLU B 1 147 ? -0.846 11.253 43.289 1.00 27.67 147 GLU B C 1
ATOM 2656 O O . GLU B 1 147 ? -0.918 11.310 44.520 1.00 30.97 147 GLU B O 1
ATOM 2662 N N . PHE B 1 148 ? -1.504 10.348 42.579 1.00 25.27 148 PHE B N 1
ATOM 2663 C CA . PHE B 1 148 ? -2.330 9.316 43.201 1.00 24.77 148 PHE B CA 1
ATOM 2664 C C . PHE B 1 148 ? -2.644 8.253 42.154 1.00 28.29 148 PHE B C 1
ATOM 2665 O O . PHE B 1 148 ? -2.471 8.465 40.948 1.00 27.22 148 PHE B O 1
ATOM 2673 N N . ALA B 1 149 ? -3.123 7.105 42.628 1.00 25.93 149 ALA B N 1
ATOM 2674 C CA . ALA B 1 149 ? -3.572 6.053 41.727 1.00 22.55 149 ALA B CA 1
ATOM 2675 C C . ALA B 1 149 ? -4.927 5.558 42.203 1.00 22.47 149 ALA B C 1
ATOM 2676 O O . ALA B 1 149 ? -5.204 5.546 43.401 1.00 23.59 149 ALA B O 1
ATOM 2678 N N . VAL B 1 150 ? -5.771 5.161 41.255 1.00 22.56 150 VAL B N 1
ATOM 2679 C CA . VAL B 1 150 ? -7.122 4.681 41.527 1.00 22.61 150 VAL B CA 1
ATOM 2680 C C . VAL B 1 150 ? -7.126 3.227 41.077 1.00 23.52 150 VAL B C 1
ATOM 2681 O O . VAL B 1 150 ? -6.932 2.946 39.888 1.00 24.45 150 VAL B O 1
ATOM 2685 N N . VAL B 1 151 ? -7.289 2.290 42.020 1.00 23.80 151 VAL B N 1
ATOM 2686 C CA . VAL B 1 151 ? -6.901 0.889 41.789 1.00 23.09 151 VAL B CA 1
ATOM 2687 C C . VAL B 1 151 ? -8.085 -0.061 41.709 1.00 24.09 151 VAL B C 1
ATOM 2688 O O . VAL B 1 151 ? -7.872 -1.276 41.560 1.00 26.69 151 VAL B O 1
ATOM 2692 N N . GLY B 1 152 ? -9.317 0.427 41.836 1.00 25.22 152 GLY B N 1
ATOM 2693 C CA . GLY B 1 152 ? -10.454 -0.484 41.804 1.00 28.32 152 GLY B CA 1
ATOM 2694 C C . GLY B 1 152 ? -10.442 -1.486 42.954 1.00 22.33 152 GLY B C 1
ATOM 2695 O O . GLY B 1 152 ? -9.918 -1.229 44.054 1.00 24.22 152 GLY B O 1
ATOM 2696 N N . ASP B 1 153 ? -10.999 -2.665 42.680 1.00 21.08 153 ASP B N 1
ATOM 2697 C CA . ASP B 1 153 ? -11.159 -3.707 43.693 1.00 22.72 153 ASP B CA 1
ATOM 2698 C C . ASP B 1 153 ? -10.006 -4.706 43.685 1.00 26.22 153 ASP B C 1
ATOM 2699 O O . ASP B 1 153 ? -10.191 -5.934 43.675 1.00 24.04 153 ASP B O 1
ATOM 2704 N N . THR B 1 154 ? -8.789 -4.175 43.722 1.00 23.26 154 THR B N 1
ATOM 2705 C CA . THR B 1 154 ? -7.588 -5.000 43.655 1.00 23.27 154 THR B CA 1
ATOM 2706 C C . THR B 1 154 ? -6.916 -5.041 45.019 1.00 24.89 154 THR B C 1
ATOM 2707 O O . THR B 1 154 ? -7.025 -6.043 45.739 1.00 30.51 154 THR B O 1
ATOM 2711 N N . LEU B 1 155 ? -6.280 -3.958 45.419 1.00 25.89 155 LEU B N 1
ATOM 2712 C CA . LEU B 1 155 ? -5.624 -3.827 46.711 1.00 23.58 155 LEU B CA 1
ATOM 2713 C C . LEU B 1 155 ? -6.455 -2.895 47.585 1.00 26.82 155 LEU B C 1
ATOM 2714 O O . LEU B 1 155 ? -6.661 -1.729 47.224 1.00 26.93 155 LEU B O 1
ATOM 2719 N N . PHE B 1 156 ? -6.950 -3.409 48.718 1.00 25.43 156 PHE B N 1
ATOM 2720 C CA . PHE B 1 156 ? -7.618 -2.578 49.718 1.00 27.48 156 PHE B CA 1
ATOM 2721 C C . PHE B 1 156 ? -6.657 -2.260 50.867 1.00 26.83 156 PHE B C 1
ATOM 2722 O O . PHE B 1 156 ? -5.602 -2.876 51.013 1.00 25.91 156 PHE B O 1
ATOM 2730 N N . ASN B 1 157 ? -7.035 -1.300 51.721 1.00 21.68 157 ASN B N 1
ATOM 2731 C CA . ASN B 1 157 ? -6.271 -1.145 52.951 1.00 19.55 157 ASN B CA 1
ATOM 2732 C C . ASN B 1 157 ? -6.377 -2.422 53.792 1.00 24.33 157 ASN B C 1
ATOM 2733 O O . ASN B 1 157 ? -7.470 -2.797 54.232 1.00 26.69 157 ASN B O 1
ATOM 2738 N N . ASN B 1 158 ? -5.239 -3.108 53.989 1.00 27.81 158 ASN B N 1
ATOM 2739 C CA . ASN B 1 158 ? -5.183 -4.396 54.714 1.00 20.22 158 ASN B CA 1
ATOM 2740 C C . ASN B 1 158 ? -6.218 -5.397 54.187 1.00 21.58 158 ASN B C 1
ATOM 2741 O O . ASN B 1 158 ? -6.894 -6.078 54.958 1.00 25.16 158 ASN B O 1
ATOM 2746 N N . GLY B 1 159 ? -6.322 -5.518 52.860 1.00 20.89 159 GLY B N 1
ATOM 2747 C CA . GLY B 1 159 ? -7.259 -6.457 52.249 1.00 20.01 159 GLY B CA 1
ATOM 2748 C C . GLY B 1 159 ? -7.007 -6.597 50.767 1.00 22.96 159 GLY B C 1
ATOM 2749 O O . GLY B 1 159 ? -6.160 -5.904 50.192 1.00 25.66 159 GLY B O 1
ATOM 2750 N N . ILE B 1 160 ? -7.747 -7.521 50.139 1.00 26.17 160 ILE B N 1
ATOM 2751 C CA . ILE B 1 160 ? -7.710 -7.644 48.686 1.00 27.53 160 ILE B CA 1
ATOM 2752 C C . ILE B 1 160 ? -9.103 -7.913 48.130 1.00 26.23 160 ILE B C 1
ATOM 2753 O O . ILE B 1 160 ? -10.017 -8.338 48.838 1.00 23.37 160 ILE B O 1
ATOM 2758 N N . GLY B 1 161 ? -9.248 -7.660 46.830 1.00 28.13 161 GLY B N 1
ATOM 2759 C CA . GLY B 1 161 ? -10.507 -7.952 46.172 1.00 28.93 161 GLY B CA 1
ATOM 2760 C C . GLY B 1 161 ? -10.801 -9.437 46.186 1.00 28.48 161 GLY B C 1
ATOM 2761 O O . GLY B 1 161 ? -9.893 -10.277 46.186 1.00 27.85 161 GLY B O 1
ATOM 2762 N N . ARG B 1 162 ? -12.085 -9.773 46.235 1.00 26.63 162 ARG B N 1
ATOM 2763 C CA . ARG B 1 162 ? -12.410 -11.191 46.201 1.00 32.84 162 ARG B CA 1
ATOM 2764 C C . ARG B 1 162 ? -12.119 -11.749 44.818 1.00 31.90 162 ARG B C 1
ATOM 2765 O O . ARG B 1 162 ? -12.122 -11.030 43.816 1.00 32.44 162 ARG B O 1
ATOM 2773 N N . THR B 1 163 ? -11.826 -13.047 44.777 1.00 29.85 163 THR B N 1
ATOM 2774 C CA . THR B 1 163 ? -11.396 -13.696 43.549 1.00 31.79 163 THR B CA 1
ATOM 2775 C C . THR B 1 163 ? -12.295 -14.874 43.206 1.00 36.77 163 THR B C 1
ATOM 2776 O O . THR B 1 163 ? -11.889 -15.758 42.446 1.00 39.68 163 THR B O 1
ATOM 2780 N N . ASP B 1 164 ? -13.513 -14.896 43.747 1.00 38.94 164 ASP B N 1
ATOM 2781 C CA . ASP B 1 164 ? -14.467 -15.964 43.481 1.00 39.20 164 ASP B CA 1
ATOM 2782 C C . ASP B 1 164 ? -15.600 -15.525 42.560 1.00 41.80 164 ASP B C 1
ATOM 2783 O O . ASP B 1 164 ? -16.598 -16.240 42.440 1.00 44.00 164 ASP B O 1
ATOM 2788 N N . LEU B 1 165 ? -15.478 -14.368 41.912 1.00 42.33 165 LEU B N 1
ATOM 2789 C CA . LEU B 1 165 ? -16.522 -13.911 41.008 1.00 40.34 165 LEU B CA 1
ATOM 2790 C C . LEU B 1 165 ? -16.232 -14.390 39.593 1.00 42.01 165 LEU B C 1
ATOM 2791 O O . LEU B 1 165 ? -15.318 -15.185 39.357 1.00 49.24 165 LEU B O 1
ATOM 2796 N N . TYR B 1 166 ? -17.019 -13.906 38.641 1.00 43.29 166 TYR B N 1
ATOM 2797 C CA . TYR B 1 166 ? -16.914 -14.396 37.275 1.00 47.39 166 TYR B CA 1
ATOM 2798 C C . TYR B 1 166 ? -15.550 -14.016 36.715 1.00 43.32 166 TYR B C 1
ATOM 2799 O O . TYR B 1 166 ? -15.147 -12.849 36.780 1.00 38.89 166 TYR B O 1
ATOM 2808 N N . LYS B 1 167 ? -14.828 -15.019 36.218 1.00 44.77 167 LYS B N 1
ATOM 2809 C CA . LYS B 1 167 ? -13.467 -14.911 35.688 1.00 44.39 167 LYS B CA 1
ATOM 2810 C C . LYS B 1 167 ? -12.471 -14.396 36.720 1.00 38.13 167 LYS B C 1
ATOM 2811 O O . LYS B 1 167 ? -11.375 -13.945 36.364 1.00 38.57 167 LYS B O 1
ATOM 2817 N N . GLY B 1 168 ? -12.820 -14.480 37.998 1.00 35.59 168 GLY B N 1
ATOM 2818 C CA . GLY B 1 168 ? -11.879 -14.152 39.038 1.00 32.26 168 GLY B CA 1
ATOM 2819 C C . GLY B 1 168 ? -10.896 -15.272 39.303 1.00 34.87 168 GLY B C 1
ATOM 2820 O O . GLY B 1 168 ? -11.185 -16.457 39.126 1.00 40.21 168 GLY B O 1
ATOM 2821 N N . ASP B 1 169 ? -9.694 -14.881 39.718 1.00 31.82 169 ASP B N 1
ATOM 2822 C CA . ASP B 1 169 ? -8.637 -15.857 39.949 1.00 37.19 169 ASP B CA 1
ATOM 2823 C C . ASP B 1 169 ? -7.631 -15.252 40.907 1.00 30.16 169 ASP B C 1
ATOM 2824 O O . ASP B 1 169 ? -7.097 -14.172 40.641 1.00 32.14 169 ASP B O 1
ATOM 2829 N N . TYR B 1 170 ? -7.338 -15.988 41.980 1.00 32.11 170 TYR B N 1
ATOM 2830 C CA . TYR B 1 170 ? -6.537 -15.462 43.079 1.00 31.14 170 TYR B CA 1
ATOM 2831 C C . TYR B 1 170 ? -5.099 -15.207 42.653 1.00 33.97 170 TYR B C 1
ATOM 2832 O O . TYR B 1 170 ? -4.557 -14.130 42.911 1.00 36.44 170 TYR B O 1
ATOM 2841 N N . GLU B 1 171 ? -4.445 -16.192 42.022 1.00 33.20 171 GLU B N 1
ATOM 2842 C CA . GLU B 1 171 ? -3.037 -15.975 41.703 1.00 32.57 171 GLU B CA 1
ATOM 2843 C C . GLU B 1 171 ? -2.864 -14.873 40.658 1.00 41.22 171 GLU B C 1
ATOM 2844 O O . GLU B 1 171 ? -1.865 -14.145 40.692 1.00 39.24 171 GLU B O 1
ATOM 2850 N N . THR B 1 172 ? -3.826 -14.717 39.741 1.00 37.00 172 THR B N 1
ATOM 2851 C CA . THR B 1 172 ? -3.787 -13.590 38.810 1.00 32.93 172 THR B CA 1
ATOM 2852 C C . THR B 1 172 ? -3.818 -12.260 39.554 1.00 31.99 172 THR B C 1
ATOM 2853 O O . THR B 1 172 ? -3.044 -11.345 39.244 1.00 32.86 172 THR B O 1
ATOM 2857 N N . LEU B 1 173 ? -4.711 -12.128 40.541 1.00 32.44 173 LEU B N 1
ATOM 2858 C CA . LEU B 1 173 ? -4.785 -10.882 41.297 1.00 27.72 173 LEU B CA 1
ATOM 2859 C C . LEU B 1 173 ? -3.510 -10.635 42.097 1.00 28.56 173 LEU B C 1
ATOM 2860 O O . LEU B 1 173 ? -3.029 -9.495 42.162 1.00 31.40 173 LEU B O 1
ATOM 2865 N N . VAL B 1 174 ? -2.968 -11.674 42.738 1.00 29.58 174 VAL B N 1
ATOM 2866 C CA . VAL B 1 174 ? -1.720 -11.511 43.479 1.00 29.67 174 VAL B CA 1
ATOM 2867 C C . VAL B 1 174 ? -0.608 -11.046 42.548 1.00 32.30 174 VAL B C 1
ATOM 2868 O O . VAL B 1 174 ? 0.206 -10.183 42.908 1.00 31.36 174 VAL B O 1
ATOM 2872 N N . ASP B 1 175 ? -0.575 -11.574 41.321 1.00 31.87 175 ASP B N 1
ATOM 2873 C CA . ASP B 1 175 ? 0.425 -11.107 40.366 1.00 29.40 175 ASP B CA 1
ATOM 2874 C C . ASP B 1 175 ? 0.183 -9.658 39.955 1.00 31.31 175 ASP B C 1
ATOM 2875 O O . ASP B 1 175 ? 1.129 -8.859 39.878 1.00 32.73 175 ASP B O 1
ATOM 2880 N N . SER B 1 176 ? -1.070 -9.294 39.678 1.00 30.02 176 SER B N 1
ATOM 2881 C CA . SER B 1 176 ? -1.361 -7.904 39.320 1.00 31.84 176 SER B CA 1
ATOM 2882 C C . SER B 1 176 ? -0.917 -6.942 40.413 1.00 34.78 176 SER B C 1
ATOM 2883 O O . SER B 1 176 ? -0.363 -5.873 40.125 1.00 30.91 176 SER B O 1
ATOM 2886 N N . ILE B 1 177 ? -1.132 -7.305 41.676 1.00 23.46 177 ILE B N 1
ATOM 2887 C CA . ILE B 1 177 ? -0.728 -6.416 42.755 1.00 25.66 177 ILE B CA 1
ATOM 2888 C C . ILE B 1 177 ? 0.791 -6.391 42.888 1.00 27.70 177 ILE B C 1
ATOM 2889 O O . ILE B 1 177 ? 1.407 -5.317 42.932 1.00 28.98 177 ILE B O 1
ATOM 2894 N N . GLN B 1 178 ? 1.417 -7.567 42.942 1.00 28.50 178 GLN B N 1
ATOM 2895 C CA . GLN B 1 178 ? 2.844 -7.635 43.236 1.00 27.98 178 GLN B CA 1
ATOM 2896 C C . GLN B 1 178 ? 3.697 -7.201 42.053 1.00 36.19 178 GLN B C 1
ATOM 2897 O O . GLN B 1 178 ? 4.775 -6.632 42.259 1.00 39.23 178 GLN B O 1
ATOM 2903 N N . ASP B 1 179 ? 3.238 -7.444 40.818 1.00 32.36 179 ASP B N 1
ATOM 2904 C CA . ASP B 1 179 ? 4.040 -7.154 39.639 1.00 35.20 179 ASP B CA 1
ATOM 2905 C C . ASP B 1 179 ? 3.767 -5.786 39.038 1.00 38.18 179 ASP B C 1
ATOM 2906 O O . ASP B 1 179 ? 4.635 -5.252 38.345 1.00 36.75 179 ASP B O 1
ATOM 2911 N N . LYS B 1 180 ? 2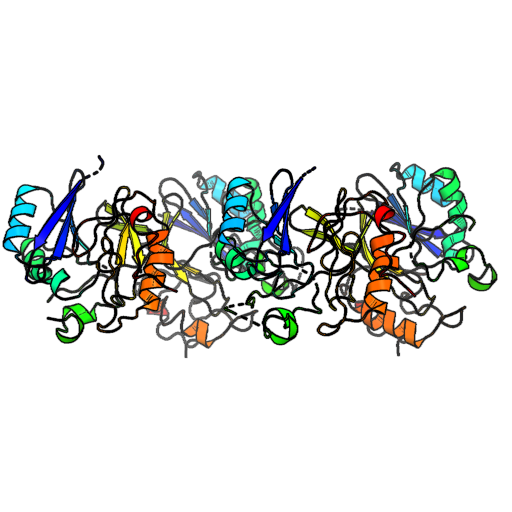.596 -5.204 39.277 1.00 32.28 180 LYS B N 1
ATOM 2912 C CA . LYS B 1 180 ? 2.264 -3.921 38.673 1.00 34.50 180 LYS B CA 1
ATOM 2913 C C . LYS B 1 180 ? 2.006 -2.845 39.716 1.00 28.13 180 LYS B C 1
ATOM 2914 O O . LYS B 1 180 ? 2.668 -1.808 39.688 1.00 29.42 180 LYS B O 1
ATOM 2920 N N . ILE B 1 181 ? 1.073 -3.061 40.642 1.00 26.55 181 ILE B N 1
ATOM 2921 C CA . ILE B 1 181 ? 0.756 -2.008 41.594 1.00 25.46 181 ILE B CA 1
ATOM 2922 C C . ILE B 1 181 ? 1.937 -1.754 42.520 1.00 26.91 181 ILE B C 1
ATOM 2923 O O . ILE B 1 181 ? 2.246 -0.604 42.856 1.00 28.56 181 ILE B O 1
ATOM 2928 N N . PHE B 1 182 ? 2.629 -2.814 42.927 1.00 27.13 182 PHE B N 1
ATOM 2929 C CA . PHE B 1 182 ? 3.750 -2.690 43.850 1.00 28.07 182 PHE B CA 1
ATOM 2930 C C . PHE B 1 182 ? 4.975 -2.066 43.202 1.00 28.39 182 PHE B C 1
ATOM 2931 O O . PHE B 1 182 ? 5.974 -1.859 43.895 1.00 29.74 182 PHE B O 1
ATOM 2939 N N . GLU B 1 183 ? 4.925 -1.751 41.908 1.00 33.73 183 GLU B N 1
ATOM 2940 C CA . GLU B 1 183 ? 5.993 -0.994 41.269 1.00 30.86 183 GLU B CA 1
ATOM 2941 C C . GLU B 1 183 ? 5.753 0.508 41.320 1.00 34.44 183 GLU B C 1
ATOM 2942 O O . GLU B 1 183 ? 6.638 1.276 40.924 1.00 36.93 183 GLU B O 1
ATOM 2948 N N . LEU B 1 184 ? 4.583 0.943 41.777 1.00 29.85 184 LEU B N 1
ATOM 2949 C CA . LEU B 1 184 ? 4.341 2.369 41.949 1.00 32.69 184 LEU B CA 1
ATOM 2950 C C . LEU B 1 184 ? 5.156 2.914 43.122 1.00 34.94 184 LEU B C 1
ATOM 2951 O O . LEU B 1 184 ? 5.669 2.163 43.962 1.00 32.20 184 LEU B O 1
ATOM 2956 N N . GLU B 1 185 ? 5.266 4.245 43.170 1.00 29.13 185 GLU B N 1
ATOM 2957 C CA . GLU B 1 185 ? 5.957 4.926 44.260 1.00 30.64 185 GLU B CA 1
ATOM 2958 C C . GLU B 1 185 ? 5.400 4.480 45.603 1.00 28.20 185 GLU B C 1
ATOM 2959 O O . GLU B 1 185 ? 4.189 4.325 45.770 1.00 29.06 185 GLU B O 1
ATOM 2965 N N . GLY B 1 186 ? 6.304 4.267 46.566 1.00 33.36 186 GLY B N 1
ATOM 2966 C CA . GLY B 1 186 ? 5.932 3.576 47.792 1.00 30.21 186 GLY B CA 1
ATOM 2967 C C . GLY B 1 186 ? 4.948 4.343 48.648 1.00 29.32 186 GLY B C 1
ATOM 2968 O O . GLY B 1 186 ? 4.146 3.740 49.365 1.00 30.17 186 GLY B O 1
ATOM 2969 N N . ASP B 1 187 ? 4.986 5.677 48.584 1.00 29.49 187 ASP B N 1
ATOM 2970 C CA . ASP B 1 187 ? 4.083 6.516 49.360 1.00 36.06 187 ASP B CA 1
ATOM 2971 C C . ASP B 1 187 ? 2.990 7.153 48.509 1.00 32.73 187 ASP B C 1
ATOM 2972 O O . ASP B 1 187 ? 2.288 8.047 48.992 1.00 30.07 187 ASP B O 1
ATOM 2977 N N . LEU B 1 188 ? 2.833 6.723 47.262 1.00 28.75 188 LEU B N 1
ATOM 2978 C CA . LEU B 1 188 ? 1.767 7.252 46.416 1.00 27.03 188 LEU B CA 1
ATOM 2979 C C . LEU B 1 188 ? 0.413 6.835 46.972 1.00 27.03 188 LEU B C 1
ATOM 2980 O O . LEU B 1 188 ? 0.182 5.635 47.191 1.00 28.85 188 LEU B O 1
ATOM 2985 N N . PRO B 1 189 ? -0.510 7.764 47.198 1.00 24.12 189 PRO B N 1
ATOM 2986 C CA . PRO B 1 189 ? -1.835 7.354 47.685 1.00 25.72 189 PRO B CA 1
ATOM 2987 C C . PRO B 1 189 ? -2.547 6.467 46.674 1.00 26.60 189 PRO B C 1
ATOM 2988 O O . PRO B 1 189 ? -2.616 6.784 45.483 1.00 25.69 189 PRO B O 1
ATOM 2992 N N . LEU B 1 190 ? -3.060 5.335 47.161 1.00 21.94 190 LEU B N 1
ATOM 2993 C CA . LEU B 1 190 ? -3.854 4.414 46.357 1.00 19.02 190 LEU B CA 1
ATOM 2994 C C . LEU B 1 190 ? -5.312 4.475 46.800 1.00 23.11 190 LEU B C 1
ATOM 2995 O O . LEU B 1 190 ? -5.623 4.274 47.981 1.00 23.76 190 LEU B O 1
ATOM 3000 N N . PHE B 1 191 ? -6.209 4.720 45.850 1.00 21.94 191 PHE B N 1
ATOM 3001 C CA . PHE B 1 191 ? -7.623 4.911 46.158 1.00 20.51 191 PHE B CA 1
ATOM 3002 C C . PHE B 1 191 ? -8.418 3.739 45.605 1.00 21.30 191 PHE B C 1
ATOM 3003 O O . PHE B 1 191 ? -8.661 3.674 44.394 1.00 23.80 191 PHE B O 1
ATOM 3011 N N . PRO B 1 192 ? -8.827 2.794 46.436 1.00 21.08 192 PRO B N 1
ATOM 3012 C CA . PRO B 1 192 ? -9.518 1.605 45.910 1.00 23.54 192 PRO B CA 1
ATOM 3013 C C . PRO B 1 192 ? -11.029 1.767 45.814 1.00 25.20 192 PRO B C 1
ATOM 3014 O O . PRO B 1 192 ? -11.594 2.813 46.158 1.00 22.61 192 PRO B O 1
ATOM 3018 N N . GLY B 1 193 ? -11.703 0.720 45.343 1.00 23.07 193 GLY B N 1
ATOM 3019 C CA . GLY B 1 193 ? -13.132 0.814 45.129 1.00 24.95 193 GLY B CA 1
ATOM 3020 C C . GLY B 1 193 ? -13.947 0.814 46.405 1.00 25.62 193 GLY B C 1
ATOM 3021 O O . GLY B 1 193 ? -15.102 1.243 46.383 1.00 29.68 193 GLY B O 1
ATOM 3022 N N . HIS B 1 194 ? -13.370 0.339 47.508 1.00 23.89 194 HIS B N 1
ATOM 3023 C CA . HIS B 1 194 ? -14.035 0.264 48.803 1.00 25.33 194 HIS B CA 1
ATOM 3024 C C . HIS B 1 194 ? -13.010 0.481 49.907 1.00 27.26 194 HIS B C 1
ATOM 3025 O O . HIS B 1 194 ? -11.834 0.129 49.763 1.00 26.56 194 HIS B O 1
ATOM 3032 N N . GLY B 1 195 ? -13.463 1.095 50.996 1.00 26.22 195 GLY B N 1
ATOM 3033 C CA . GLY B 1 195 ? -12.638 1.307 52.167 1.00 25.97 195 GLY B CA 1
ATOM 3034 C C . GLY B 1 195 ? -11.712 2.500 52.005 1.00 25.67 195 GLY B C 1
ATOM 3035 O O . GLY B 1 195 ? -11.764 3.222 50.999 1.00 28.07 195 GLY B O 1
ATOM 3036 N N . PRO B 1 196 ? -10.841 2.726 52.986 1.00 27.46 196 PRO B N 1
ATOM 3037 C CA . PRO B 1 196 ? -9.970 3.905 52.952 1.00 27.32 196 PRO B CA 1
ATOM 3038 C C . PRO B 1 196 ? -8.760 3.679 52.060 1.00 27.22 196 PRO B C 1
ATOM 3039 O O . PRO B 1 196 ? -8.476 2.571 51.602 1.00 28.51 196 PRO B O 1
ATOM 3043 N N . TYR B 1 197 ? -8.029 4.773 51.850 1.00 26.88 197 TYR B N 1
ATOM 3044 C CA . TYR B 1 197 ? -6.851 4.729 51.010 1.00 25.64 197 TYR B CA 1
ATOM 3045 C C . TYR B 1 197 ? -5.735 3.943 51.690 1.00 26.74 197 TYR B C 1
ATOM 3046 O O . TYR B 1 197 ? -5.776 3.655 52.896 1.00 24.23 197 TYR B O 1
ATOM 3055 N N . THR B 1 198 ? -4.719 3.605 50.896 1.00 22.29 198 THR B N 1
ATOM 3056 C CA . THR B 1 198 ? -3.515 2.988 51.421 1.00 25.20 198 THR B CA 1
ATOM 3057 C C . THR B 1 198 ? -2.351 3.281 50.475 1.00 28.67 198 THR B C 1
ATOM 3058 O O . THR B 1 198 ? -2.459 4.114 49.570 1.00 26.58 198 THR B O 1
ATOM 3062 N N . THR B 1 199 ? -1.212 2.628 50.706 1.00 25.19 199 THR B N 1
ATOM 3063 C CA . THR B 1 199 ? -0.043 2.835 49.861 1.00 26.96 199 THR B CA 1
ATOM 3064 C C . THR B 1 199 ? 0.687 1.513 49.660 1.00 26.17 199 THR B C 1
ATOM 3065 O O . THR B 1 199 ? 0.461 0.531 50.377 1.00 26.77 199 THR B O 1
ATOM 3069 N N . VAL B 1 200 ? 1.579 1.516 48.664 1.00 25.74 200 VAL B N 1
ATOM 3070 C CA . VAL B 1 200 ? 2.402 0.343 48.372 1.00 28.24 200 VAL B CA 1
ATOM 3071 C C . VAL B 1 200 ? 3.236 -0.035 49.593 1.00 30.16 200 VAL B C 1
ATOM 3072 O O . VAL B 1 200 ? 3.324 -1.213 49.976 1.00 29.87 200 VAL B O 1
ATOM 3076 N N . ASP B 1 201 ? 3.876 0.960 50.213 1.00 28.03 201 ASP B N 1
ATOM 3077 C CA . ASP B 1 201 ? 4.697 0.688 51.390 1.00 30.27 201 ASP B CA 1
ATOM 3078 C C . ASP B 1 201 ? 3.861 0.130 52.535 1.00 31.37 201 ASP B C 1
ATOM 3079 O O . ASP B 1 201 ? 4.311 -0.752 53.269 1.00 32.14 201 ASP B O 1
ATOM 3084 N N . ASP B 1 202 ? 2.645 0.637 52.709 1.00 27.70 202 ASP B N 1
ATOM 3085 C CA . ASP B 1 202 ? 1.792 0.148 53.781 1.00 27.62 202 ASP B CA 1
ATOM 3086 C C . ASP B 1 202 ? 1.291 -1.273 53.540 1.00 25.71 202 ASP B C 1
ATOM 3087 O O . ASP B 1 202 ? 0.916 -1.943 54.507 1.00 25.47 202 ASP B O 1
ATOM 3092 N N . GLU B 1 203 ? 1.251 -1.745 52.290 1.00 24.51 203 GLU B N 1
ATOM 3093 C CA . GLU B 1 203 ? 0.688 -3.059 52.003 1.00 23.26 203 GLU B CA 1
ATOM 3094 C C . GLU B 1 203 ? 1.761 -4.111 51.745 1.00 23.71 203 GLU B C 1
ATOM 3095 O O . GLU B 1 203 ? 1.440 -5.197 51.244 1.00 27.25 203 GLU B O 1
ATOM 3101 N N . GLN B 1 204 ? 3.022 -3.814 52.088 1.00 28.85 204 GLN B N 1
ATOM 3102 C CA . GLN B 1 204 ? 4.112 -4.735 51.783 1.00 28.49 204 GLN B CA 1
ATOM 3103 C C . GLN B 1 204 ? 3.897 -6.066 52.474 1.00 26.99 204 GLN B C 1
ATOM 3104 O O . GLN B 1 204 ? 4.185 -7.123 51.903 1.00 30.25 204 GLN B O 1
ATOM 3110 N N . LEU B 1 205 ? 3.350 -6.034 53.686 1.00 25.22 205 LEU B N 1
ATOM 3111 C CA . LEU B 1 205 ? 3.103 -7.235 54.468 1.00 26.21 205 LEU B CA 1
ATOM 3112 C C . LEU B 1 205 ? 1.616 -7.587 54.529 1.00 23.65 205 LEU B C 1
ATOM 3113 O O . LEU B 1 205 ? 1.182 -8.284 55.459 1.00 27.88 205 LEU B O 1
ATOM 3118 N N . ASN B 1 206 ? 0.843 -7.156 53.536 1.00 25.96 206 ASN B N 1
ATOM 3119 C CA . ASN B 1 206 ? -0.552 -7.543 53.386 1.00 24.11 206 ASN B CA 1
ATOM 3120 C C . ASN B 1 206 ? -0.674 -9.063 53.448 1.00 27.15 206 ASN B C 1
ATOM 3121 O O . ASN B 1 206 ? -0.067 -9.754 52.622 1.00 29.41 206 ASN B O 1
ATOM 3126 N N . PRO B 1 207 ? -1.435 -9.615 54.403 1.00 26.61 207 PRO B N 1
ATOM 3127 C CA . PRO B 1 207 ? -1.428 -11.069 54.617 1.00 26.08 207 PRO B CA 1
ATOM 3128 C C . PRO B 1 207 ? -2.225 -11.851 53.590 1.00 25.84 207 PRO B C 1
ATOM 3129 O O . PRO B 1 207 ? -2.118 -13.084 53.573 1.00 29.71 207 PRO B O 1
ATOM 3133 N N . PHE B 1 208 ? -3.008 -11.178 52.735 1.00 25.10 208 PHE B N 1
ATOM 3134 C CA . PHE B 1 208 ? -3.788 -11.849 51.711 1.00 26.46 208 PHE B CA 1
ATOM 3135 C C . PHE B 1 208 ? -2.975 -12.155 50.474 1.00 30.84 208 PHE B C 1
ATOM 3136 O O . PHE B 1 208 ? -3.449 -12.898 49.610 1.00 31.29 208 PHE B O 1
ATOM 3144 N N . LEU B 1 209 ? -1.770 -11.610 50.373 1.00 29.30 209 LEU B N 1
ATOM 3145 C CA . LEU B 1 209 ? -0.898 -11.854 49.235 1.00 33.10 209 LEU B CA 1
ATOM 3146 C C . LEU B 1 209 ? 0.001 -13.040 49.532 1.00 40.27 209 LEU B C 1
ATOM 3147 O O . LEU B 1 209 ? 0.636 -13.091 50.586 1.00 47.80 209 LEU B O 1
ATOM 3152 N N . HIS B 1 210 ? 0.040 -13.990 48.612 1.00 39.51 210 HIS B N 1
ATOM 3153 C CA . HIS B 1 210 ? 0.839 -15.193 48.798 1.00 48.05 210 HIS B CA 1
ATOM 3154 C C . HIS B 1 210 ? 1.060 -15.816 47.433 1.00 59.29 210 HIS B C 1
ATOM 3155 O O . HIS B 1 210 ? 0.094 -16.120 46.724 1.00 63.64 210 HIS B O 1
ATOM 3162 N N . GLY B 1 211 ? 2.321 -16.009 47.067 1.00 70.35 211 GLY B N 1
ATOM 3163 C CA . GLY B 1 211 ? 2.641 -16.625 45.796 1.00 73.99 211 GLY B CA 1
ATOM 3164 C C . GLY B 1 211 ? 3.628 -15.814 44.985 1.00 79.11 211 GLY B C 1
ATOM 3165 O O . GLY B 1 211 ? 3.301 -14.744 44.487 1.00 77.71 211 GLY B O 1
ATOM 3166 N N . SER C 1 4 ? -1.102 17.214 11.852 1.00 68.32 4 SER C N 1
ATOM 3167 C CA . SER C 1 4 ? -0.299 17.336 13.063 1.00 64.56 4 SER C CA 1
ATOM 3168 C C . SER C 1 4 ? 1.018 16.583 12.900 1.00 53.98 4 SER C C 1
ATOM 3169 O O . SER C 1 4 ? 2.056 16.988 13.431 1.00 48.90 4 SER C O 1
ATOM 3180 N N . ARG C 1 6 ? 3.579 14.564 9.865 1.00 30.25 6 ARG C N 1
ATOM 3181 C CA . ARG C 1 6 ? 3.914 14.387 8.462 1.00 29.00 6 ARG C CA 1
ATOM 3182 C C . ARG C 1 6 ? 4.849 13.196 8.345 1.00 29.99 6 ARG C C 1
ATOM 3183 O O . ARG C 1 6 ? 5.847 13.108 9.069 1.00 30.43 6 ARG C O 1
ATOM 3191 N N . ILE C 1 7 ? 4.531 12.283 7.438 1.00 25.41 7 ILE C N 1
ATOM 3192 C CA . ILE C 1 7 ? 5.313 11.063 7.273 1.00 23.42 7 ILE C CA 1
ATOM 3193 C C . ILE C 1 7 ? 5.949 11.100 5.898 1.00 27.02 7 ILE C C 1
ATOM 3194 O O . ILE C 1 7 ? 5.267 11.343 4.898 1.00 29.37 7 ILE C O 1
ATOM 3199 N N . SER C 1 8 ? 7.255 10.882 5.856 1.00 25.45 8 SER C N 1
ATOM 3200 C CA . SER C 1 8 ? 8.010 10.847 4.616 1.00 24.19 8 SER C CA 1
ATOM 3201 C C . SER C 1 8 ? 8.688 9.493 4.529 1.00 25.64 8 SER C C 1
ATOM 3202 O O . SER C 1 8 ? 8.757 8.752 5.514 1.00 25.90 8 SER C O 1
ATOM 3205 N N . SER C 1 9 ? 9.166 9.147 3.338 1.00 26.69 9 SER C N 1
ATOM 3206 C CA . SER C 1 9 ? 9.845 7.872 3.240 1.00 26.15 9 SER C CA 1
ATOM 3207 C C . SER C 1 9 ? 10.967 7.945 2.224 1.00 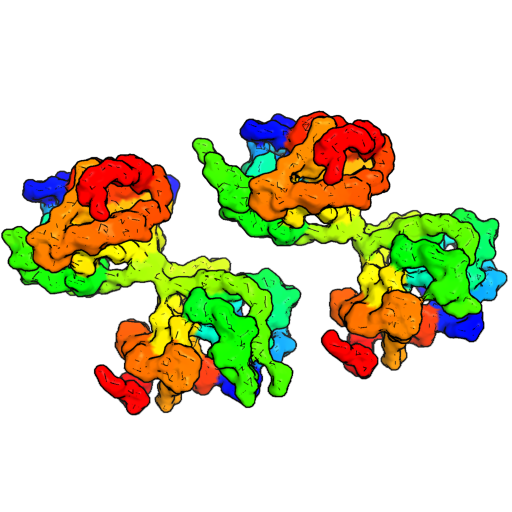28.82 9 SER C C 1
ATOM 3208 O O . SER C 1 9 ? 10.958 8.768 1.301 1.00 28.10 9 SER C O 1
ATOM 3211 N N . LEU C 1 10 ? 11.940 7.074 2.432 1.00 29.17 10 LEU C N 1
ATOM 3212 C CA . LEU C 1 10 ? 12.974 6.760 1.463 1.00 27.08 10 LEU C CA 1
ATOM 3213 C C . LEU C 1 10 ? 12.952 5.257 1.262 1.00 27.41 10 LEU C C 1
ATOM 3214 O O . LEU C 1 10 ? 12.754 4.511 2.220 1.00 28.37 10 LEU C O 1
ATOM 3219 N N . THR C 1 11 ? 13.172 4.807 0.030 1.00 28.50 11 THR C N 1
ATOM 3220 C CA . THR C 1 11 ? 13.285 3.383 -0.258 1.00 31.45 11 THR C CA 1
ATOM 3221 C C . THR C 1 11 ? 14.728 3.075 -0.629 1.00 33.07 11 THR C C 1
ATOM 3222 O O . THR C 1 11 ? 15.236 3.593 -1.625 1.00 30.26 11 THR C O 1
ATOM 3226 N N . LEU C 1 12 ? 15.382 2.233 0.178 1.00 37.48 12 LEU C N 1
ATOM 3227 C CA . LEU C 1 12 ? 16.835 2.148 0.190 1.00 38.45 12 LEU C CA 1
ATOM 3228 C C . LEU C 1 12 ? 17.305 0.703 0.301 1.00 42.50 12 LEU C C 1
ATOM 3229 O O . LEU C 1 12 ? 16.550 -0.205 0.663 1.00 35.22 12 LEU C O 1
ATOM 3234 N N . GLY C 1 13 ? 18.591 0.510 0.023 1.00 48.64 13 GLY C N 1
ATOM 3235 C CA . GLY C 1 13 ? 19.256 -0.731 0.357 1.00 57.76 13 GLY C CA 1
ATOM 3236 C C . GLY C 1 13 ? 19.085 -1.820 -0.683 1.00 57.35 13 GLY C C 1
ATOM 3237 O O . GLY C 1 13 ? 18.477 -1.648 -1.742 1.00 48.89 13 GLY C O 1
ATOM 3238 N N . LEU C 1 14 ? 19.635 -2.989 -0.338 1.00 58.52 14 LEU C N 1
ATOM 3239 C CA . LEU C 1 14 ? 19.709 -4.100 -1.281 1.00 56.44 14 LEU C CA 1
ATOM 3240 C C . LEU C 1 14 ? 18.325 -4.582 -1.702 1.00 51.08 14 LEU C C 1
ATOM 3241 O O . LEU C 1 14 ? 18.118 -4.966 -2.860 1.00 49.11 14 LEU C O 1
ATOM 3246 N N . VAL C 1 15 ? 17.364 -4.573 -0.780 1.00 39.94 15 VAL C N 1
ATOM 3247 C CA . VAL C 1 15 ? 16.052 -5.150 -1.055 1.00 37.33 15 VAL C CA 1
ATOM 3248 C C . VAL C 1 15 ? 14.951 -4.103 -0.941 1.00 37.75 15 VAL C C 1
ATOM 3249 O O . VAL C 1 15 ? 13.794 -4.440 -0.679 1.00 34.35 15 VAL C O 1
ATOM 3253 N N . ASP C 1 16 ? 15.297 -2.831 -1.140 1.00 36.09 16 ASP C N 1
ATOM 3254 C CA . ASP C 1 16 ? 14.309 -1.768 -1.312 1.00 35.36 16 ASP C CA 1
ATOM 3255 C C . ASP C 1 16 ? 13.385 -1.677 -0.093 1.00 32.08 16 ASP C C 1
ATOM 3256 O O . ASP C 1 16 ? 12.168 -1.887 -0.169 1.00 32.23 16 ASP C O 1
ATOM 3261 N N . THR C 1 17 ? 13.994 -1.376 1.043 1.00 31.16 17 THR C N 1
ATOM 3262 C CA . THR C 1 17 ? 13.242 -1.201 2.277 1.00 23.77 17 THR C CA 1
ATOM 3263 C C . THR C 1 17 ? 12.717 0.219 2.397 1.00 22.31 17 THR C C 1
ATOM 3264 O O . THR C 1 17 ? 13.411 1.176 2.062 1.00 29.36 17 THR C O 1
ATOM 3268 N N . ASN C 1 18 ? 11.519 0.360 2.945 1.00 22.06 18 ASN C N 1
ATOM 3269 C CA . ASN C 1 18 ? 10.983 1.696 3.208 1.00 25.01 18 ASN C CA 1
ATOM 3270 C C . ASN C 1 18 ? 11.428 2.167 4.594 1.00 24.16 18 ASN C C 1
ATOM 3271 O O . ASN C 1 18 ? 11.112 1.537 5.613 1.00 24.96 18 ASN C O 1
ATOM 3276 N N . THR C 1 19 ? 12.188 3.255 4.623 1.00 24.40 19 THR C N 1
ATOM 3277 C CA . THR C 1 19 ? 12.583 3.934 5.853 1.00 25.23 19 THR C CA 1
ATOM 3278 C C . THR C 1 19 ? 11.681 5.155 6.044 1.00 25.63 19 THR C C 1
ATOM 3279 O O . THR C 1 19 ? 11.546 5.966 5.132 1.00 28.57 19 THR C O 1
ATOM 3283 N N . TYR C 1 20 ? 11.041 5.279 7.211 1.00 19.82 20 TYR C N 1
ATOM 3284 C CA . TYR C 1 20 ? 10.047 6.330 7.395 1.00 22.02 20 TYR C CA 1
ATOM 3285 C C . TYR C 1 20 ? 10.522 7.409 8.364 1.00 24.30 20 TYR C C 1
ATOM 3286 O O . TYR C 1 20 ? 11.153 7.120 9.388 1.00 25.79 20 TYR C O 1
ATOM 3295 N N . PHE C 1 21 ? 10.191 8.654 8.023 1.00 23.42 21 PHE C N 1
ATOM 3296 C CA . PHE C 1 21 ? 10.448 9.840 8.829 1.00 23.04 21 PHE C CA 1
ATOM 3297 C C . PHE C 1 21 ? 9.110 10.341 9.351 1.00 25.19 21 PHE C C 1
ATOM 3298 O O . PHE C 1 21 ? 8.223 10.661 8.555 1.00 29.62 21 PHE C O 1
ATOM 3306 N N . ILE C 1 22 ? 8.964 10.430 10.668 1.00 24.58 22 ILE C N 1
ATOM 3307 C CA . ILE C 1 22 ? 7.738 10.929 11.277 1.00 30.60 22 ILE C CA 1
ATOM 3308 C C . ILE C 1 22 ? 8.046 12.259 11.951 1.00 29.11 22 ILE C C 1
ATOM 3309 O O . ILE C 1 22 ? 8.807 12.297 12.923 1.00 29.22 22 ILE C O 1
ATOM 3314 N N . GLU C 1 23 ? 7.426 13.335 11.464 1.00 26.33 23 GLU C N 1
ATOM 3315 C CA . GLU C 1 23 ? 7.630 14.688 11.985 1.00 26.92 23 GLU C CA 1
ATOM 3316 C C . GLU C 1 23 ? 6.393 15.214 12.692 1.00 28.70 23 GLU C C 1
ATOM 3317 O O . GLU C 1 23 ? 5.282 15.133 12.162 1.00 34.13 23 GLU C O 1
ATOM 3323 N N . ASN C 1 24 ? 6.593 15.830 13.843 1.00 33.38 24 ASN C N 1
ATOM 3324 C CA . ASN C 1 24 ? 5.577 16.725 14.356 1.00 32.52 24 ASN C CA 1
ATOM 3325 C C . ASN C 1 24 ? 6.085 18.151 14.161 1.00 35.80 24 ASN C C 1
ATOM 3326 O O . ASN C 1 24 ? 7.026 18.390 13.398 1.00 41.53 24 ASN C O 1
ATOM 3331 N N . ASP C 1 25 ? 5.482 19.103 14.869 1.00 37.63 25 ASP C N 1
ATOM 3332 C CA . ASP C 1 25 ? 5.898 20.486 14.677 1.00 42.25 25 ASP C CA 1
ATOM 3333 C C . ASP C 1 25 ? 7.302 20.751 15.212 1.00 51.24 25 ASP C C 1
ATOM 3334 O O . ASP C 1 25 ? 7.934 21.726 14.793 1.00 63.49 25 ASP C O 1
ATOM 3339 N N . LYS C 1 26 ? 7.823 19.885 16.087 1.00 47.11 26 LYS C N 1
ATOM 3340 C CA . LYS C 1 26 ? 9.038 20.175 16.837 1.00 51.56 26 LYS C CA 1
ATOM 3341 C C . LYS C 1 26 ? 10.194 19.225 16.581 1.00 46.70 26 LYS C C 1
ATOM 3342 O O . LYS C 1 26 ? 11.336 19.592 16.881 1.00 43.87 26 LYS C O 1
ATOM 3348 N N . ALA C 1 27 ? 9.943 18.018 16.081 1.00 37.55 27 ALA C N 1
ATOM 3349 C CA . ALA C 1 27 ? 10.947 16.960 16.132 1.00 38.45 27 ALA C CA 1
ATOM 3350 C C . ALA C 1 27 ? 10.601 15.873 15.125 1.00 33.96 27 ALA C C 1
ATOM 3351 O O . ALA C 1 27 ? 9.549 15.895 14.484 1.00 34.91 27 ALA C O 1
ATOM 3353 N N . VAL C 1 28 ? 11.506 14.922 15.027 1.00 30.70 28 VAL C N 1
ATOM 3354 C CA . VAL C 1 28 ? 11.339 13.795 14.074 1.00 28.07 28 VAL C CA 1
ATOM 3355 C C . VAL C 1 28 ? 11.785 12.482 14.714 1.00 31.76 28 VAL C C 1
ATOM 3356 O O . VAL C 1 28 ? 12.689 12.502 15.515 1.00 33.59 28 VAL C O 1
ATOM 3360 N N . ILE C 1 29 ? 11.091 11.395 14.383 1.00 30.39 29 ILE C N 1
ATOM 3361 C CA . ILE C 1 29 ? 11.525 10.026 14.771 1.00 32.23 29 ILE C CA 1
ATOM 3362 C C . ILE C 1 29 ? 11.753 9.253 13.466 1.00 29.56 29 ILE C C 1
ATOM 3363 O O . ILE C 1 29 ? 11.116 9.561 12.474 1.00 30.74 29 ILE C O 1
ATOM 3368 N N . LEU C 1 30 ? 12.632 8.275 13.528 1.00 25.72 30 LEU C N 1
ATOM 3369 C CA . LEU C 1 30 ? 13.009 7.519 12.327 1.00 29.70 30 LEU C CA 1
ATOM 3370 C C . LEU C 1 30 ? 12.608 6.066 12.545 1.00 29.27 30 LEU C C 1
ATOM 3371 O O . LEU C 1 30 ? 12.798 5.532 13.633 1.00 27.43 30 LEU C O 1
ATOM 3376 N N . ILE C 1 31 ? 11.948 5.536 11.537 1.00 23.56 31 ILE C N 1
ATOM 3377 C CA A ILE C 1 31 ? 11.551 4.095 11.527 0.95 26.83 31 ILE C CA 1
ATOM 3378 C CA B ILE C 1 31 ? 11.539 4.094 11.534 0.05 27.41 31 ILE C CA 1
ATOM 3379 C C . ILE C 1 31 ? 12.209 3.214 10.424 1.00 28.43 31 ILE C C 1
ATOM 3380 O O . ILE C 1 31 ? 12.328 3.517 9.118 1.00 28.32 31 ILE C O 1
ATOM 3389 N N . ASP C 1 32 ? 12.887 2.200 10.951 1.00 28.02 32 ASP C N 1
ATOM 3390 C CA . ASP C 1 32 ? 13.600 1.154 10.198 1.00 24.43 32 ASP C CA 1
ATOM 3391 C C . ASP C 1 32 ? 14.631 1.784 9.296 1.00 23.79 32 ASP C C 1
ATOM 3392 O O . ASP C 1 32 ? 14.526 1.714 8.098 1.00 27.06 32 ASP C O 1
ATOM 3397 N N . PRO C 1 33 ? 15.861 2.472 9.757 1.00 30.61 33 PRO C N 1
ATOM 3398 C CA . PRO C 1 33 ? 16.949 3.066 8.975 1.00 32.22 33 PRO C CA 1
ATOM 3399 C C . PRO C 1 33 ? 17.670 1.898 8.307 1.00 28.81 33 PRO C C 1
ATOM 3400 O O . PRO C 1 33 ? 18.530 1.371 8.877 1.00 35.67 33 PRO C O 1
ATOM 3404 N N . SER C 1 34 ? 17.313 1.593 7.077 1.00 27.64 34 SER C N 1
ATOM 3405 C CA . SER C 1 34 ? 17.778 0.336 6.437 1.00 32.26 34 SER C CA 1
ATOM 3406 C C . SER C 1 34 ? 19.202 0.376 5.915 1.00 42.34 34 SER C C 1
ATOM 3407 O O . SER C 1 34 ? 19.803 -0.674 5.855 1.00 42.60 34 SER C O 1
ATOM 3410 N N . GLY C 1 35 ? 19.644 1.535 5.457 1.00 42.60 35 GLY C N 1
ATOM 3411 C CA . GLY C 1 35 ? 20.946 1.603 4.829 1.00 45.81 35 GLY C CA 1
ATOM 3412 C C . GLY C 1 35 ? 21.115 2.956 4.171 1.00 45.46 35 GLY C C 1
ATOM 3413 O O . GLY C 1 35 ? 20.278 3.847 4.332 1.00 48.63 35 GLY C O 1
ATOM 3414 N N . GLU C 1 36 ? 22.212 3.092 3.427 1.00 42.06 36 GLU C N 1
ATOM 3415 C CA . GLU C 1 36 ? 22.559 4.334 2.735 1.00 43.69 36 GLU C CA 1
ATOM 3416 C C . GLU C 1 36 ? 22.393 5.531 3.673 1.00 43.32 36 GLU C C 1
ATOM 3417 O O . GLU C 1 36 ? 21.605 6.452 3.442 1.00 41.59 36 GLU C O 1
ATOM 3423 N N . SER C 1 37 ? 23.169 5.492 4.758 1.00 43.10 37 SER C N 1
ATOM 3424 C CA . SER C 1 37 ? 22.918 6.379 5.889 1.00 43.33 37 SER C CA 1
ATOM 3425 C C . SER C 1 37 ? 23.125 7.844 5.530 1.00 44.33 37 SER C C 1
ATOM 3426 O O . SER C 1 37 ? 22.485 8.717 6.124 1.00 42.24 37 SER C O 1
ATOM 3429 N N . GLU C 1 38 ? 24.004 8.139 4.567 1.00 47.15 38 GLU C N 1
ATOM 3430 C CA . GLU C 1 38 ? 24.210 9.532 4.184 1.00 45.76 38 GLU C CA 1
ATOM 3431 C C . GLU C 1 38 ? 22.979 10.108 3.487 1.00 35.88 38 GLU C C 1
ATOM 3432 O O . GLU C 1 38 ? 22.723 11.318 3.576 1.00 36.91 38 GLU C O 1
ATOM 3438 N N . LYS C 1 39 ? 22.191 9.265 2.817 1.00 41.46 39 LYS C N 1
ATOM 3439 C CA . LYS C 1 39 ? 20.925 9.738 2.268 1.00 46.65 39 LYS C CA 1
ATOM 3440 C C . LYS C 1 39 ? 19.929 10.036 3.379 1.00 39.73 39 LYS C C 1
ATOM 3441 O O . LYS C 1 39 ? 19.173 11.011 3.300 1.00 41.93 39 LYS C O 1
ATOM 3447 N N . ILE C 1 40 ? 19.908 9.201 4.416 1.00 31.93 40 ILE C N 1
ATOM 3448 C CA . ILE C 1 40 ? 19.016 9.442 5.549 1.00 35.75 40 ILE C CA 1
ATOM 3449 C C . ILE C 1 40 ? 19.433 10.700 6.294 1.00 34.97 40 ILE C C 1
ATOM 3450 O O . ILE C 1 40 ? 18.593 11.528 6.666 1.00 36.30 40 ILE C O 1
ATOM 3455 N N . ILE C 1 41 ? 20.741 10.868 6.506 1.00 38.84 41 ILE C N 1
ATOM 3456 C CA . ILE C 1 41 ? 21.261 12.021 7.231 1.00 36.58 41 ILE C CA 1
ATOM 3457 C C . ILE C 1 41 ? 20.944 13.309 6.486 1.00 43.35 41 ILE C C 1
ATOM 3458 O O . ILE C 1 41 ? 20.592 14.330 7.093 1.00 41.44 41 ILE C O 1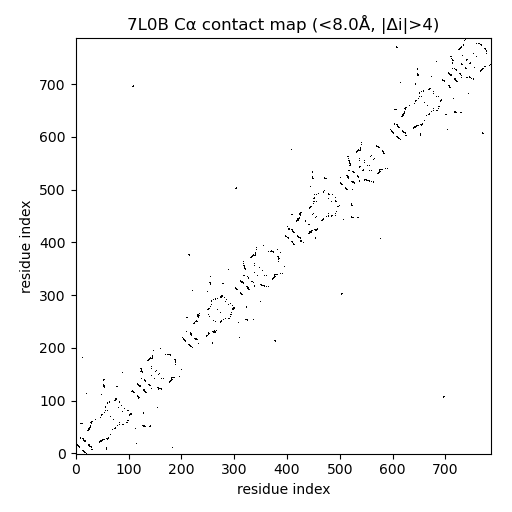
ATOM 3463 N N . LYS C 1 42 ? 21.069 13.285 5.160 1.00 46.20 42 LYS C N 1
ATOM 3464 C CA . LYS C 1 42 ? 20.812 14.489 4.386 1.00 44.54 42 LYS C CA 1
ATOM 3465 C C . LYS C 1 42 ? 19.369 14.945 4.558 1.00 38.36 42 LYS C C 1
ATOM 3466 O O . LYS C 1 42 ? 19.109 16.143 4.731 1.00 44.12 42 LYS C O 1
ATOM 3472 N N . LYS C 1 43 ? 18.418 14.007 4.545 1.00 37.45 43 LYS C N 1
ATOM 3473 C CA . LYS C 1 43 ? 17.020 14.379 4.737 1.00 39.20 43 LYS C CA 1
ATOM 3474 C C . LYS C 1 43 ? 16.759 14.825 6.171 1.00 41.00 43 LYS C C 1
ATOM 3475 O O . LYS C 1 43 ? 15.955 15.733 6.406 1.00 40.67 43 LYS C O 1
ATOM 3481 N N . LEU C 1 44 ? 17.427 14.203 7.146 1.00 41.29 44 LEU C N 1
ATOM 3482 C CA . LEU C 1 44 ? 17.308 14.676 8.521 1.00 41.65 44 LEU C CA 1
ATOM 3483 C C . LEU C 1 44 ? 17.830 16.099 8.655 1.00 46.56 44 LEU C C 1
ATOM 3484 O O . LEU C 1 44 ? 17.250 16.917 9.379 1.00 50.37 44 LEU C O 1
ATOM 3489 N N . ASN C 1 45 ? 18.931 16.410 7.967 1.00 50.05 45 ASN C N 1
ATOM 3490 C CA . ASN C 1 45 ? 19.449 17.773 7.980 1.00 55.01 45 ASN C CA 1
ATOM 3491 C C . ASN C 1 45 ? 18.469 18.740 7.333 1.00 52.11 45 ASN C C 1
ATOM 3492 O O . ASN C 1 45 ? 18.320 19.876 7.791 1.00 49.50 45 ASN C O 1
ATOM 3497 N N . GLN C 1 46 ? 17.768 18.303 6.292 1.00 48.11 46 GLN C N 1
ATOM 3498 C CA . GLN C 1 46 ? 16.833 19.200 5.629 1.00 48.94 46 GLN C CA 1
ATOM 3499 C C . GLN C 1 46 ? 15.575 19.429 6.457 1.00 51.70 46 GLN C C 1
ATOM 3500 O O . GLN C 1 46 ? 14.984 20.510 6.380 1.00 54.70 46 GLN C O 1
ATOM 3506 N N . ILE C 1 47 ? 15.154 18.439 7.255 1.00 48.18 47 ILE C N 1
ATOM 3507 C CA . ILE C 1 47 ? 13.964 18.628 8.083 1.00 47.68 47 ILE C CA 1
ATOM 3508 C C . ILE C 1 47 ? 14.197 19.727 9.111 1.00 48.94 47 ILE C C 1
ATOM 3509 O O . ILE C 1 47 ? 13.298 20.528 9.397 1.00 49.18 47 ILE C O 1
ATOM 3514 N N . ASN C 1 48 ? 15.406 19.783 9.678 1.00 41.50 48 ASN C N 1
ATOM 3515 C CA . ASN C 1 48 ? 15.817 20.847 10.600 1.00 49.28 48 ASN C CA 1
ATOM 3516 C C . ASN C 1 48 ? 15.010 20.816 11.892 1.00 46.40 48 ASN C C 1
ATOM 3517 O O . ASN C 1 48 ? 14.748 21.853 12.499 1.00 47.67 48 ASN C O 1
ATOM 3522 N N . LYS C 1 49 ? 14.591 19.621 12.296 1.00 43.84 49 LYS C N 1
ATOM 3523 C CA . LYS C 1 49 ? 14.043 19.362 13.603 1.00 41.59 49 LYS C CA 1
ATOM 3524 C C . LYS C 1 49 ? 14.883 18.290 14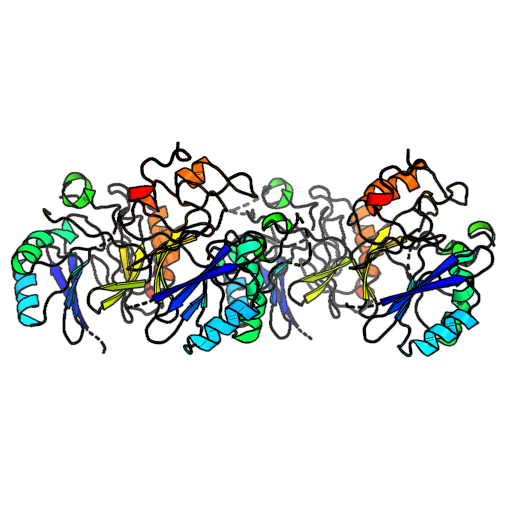.286 1.00 45.78 49 LYS C C 1
ATOM 3525 O O . LYS C 1 49 ? 15.383 17.380 13.618 1.00 45.96 49 LYS C O 1
ATOM 3531 N N . PRO C 1 50 ? 15.084 18.377 15.596 1.00 45.02 50 PRO C N 1
ATOM 3532 C CA . PRO C 1 50 ? 15.920 17.376 16.273 1.00 43.29 50 PRO C CA 1
ATOM 3533 C C . PRO C 1 50 ? 15.334 15.972 16.163 1.00 40.20 50 PRO C C 1
ATOM 3534 O O . PRO C 1 50 ? 14.138 15.761 16.377 1.00 33.44 50 PRO C O 1
ATOM 3538 N N . LEU C 1 51 ? 16.200 15.012 15.846 1.00 34.74 51 LEU C N 1
ATOM 3539 C CA . LEU C 1 51 ? 15.834 13.600 15.846 1.00 37.96 51 LEU C CA 1
ATOM 3540 C C . LEU C 1 51 ? 15.787 13.088 17.279 1.00 38.02 51 LEU C C 1
ATOM 3541 O O . LEU C 1 51 ? 16.707 13.334 18.065 1.00 44.18 51 LEU C O 1
ATOM 3546 N N . LYS C 1 52 ? 14.718 12.381 17.632 1.00 32.26 52 LYS C N 1
ATOM 3547 C CA . LYS C 1 52 ? 14.520 12.008 19.025 1.00 34.78 52 LYS C CA 1
ATOM 3548 C C . LYS C 1 52 ? 14.576 10.512 19.300 1.00 34.88 52 LYS C C 1
ATOM 3549 O O . LYS C 1 52 ? 14.873 10.128 20.441 1.00 35.59 52 LYS C O 1
ATOM 3555 N N . ALA C 1 53 ? 14.296 9.664 18.312 1.00 35.62 53 ALA C N 1
ATOM 3556 C CA . ALA C 1 53 ? 14.335 8.231 18.544 1.00 35.20 53 ALA C CA 1
ATOM 3557 C C . ALA C 1 53 ? 14.349 7.504 17.214 1.00 34.53 53 ALA C C 1
ATOM 3558 O O . ALA C 1 53 ? 13.957 8.042 16.174 1.00 31.61 53 ALA C O 1
ATOM 3560 N N . ILE C 1 54 ? 14.806 6.261 17.276 1.00 32.11 54 ILE C N 1
ATOM 3561 C CA . ILE C 1 54 ? 14.670 5.305 16.195 1.00 31.69 54 ILE C CA 1
ATOM 3562 C C . ILE C 1 54 ? 13.760 4.197 16.693 1.00 33.31 54 ILE C C 1
ATOM 3563 O O . ILE C 1 54 ? 13.947 3.687 17.806 1.00 34.01 54 ILE C O 1
ATOM 3568 N N . LEU C 1 55 ? 12.771 3.848 15.880 1.00 29.73 55 LEU C N 1
ATOM 3569 C CA . LEU C 1 55 ? 11.884 2.729 16.127 1.00 31.65 55 LEU C CA 1
ATOM 3570 C C . LEU C 1 55 ? 12.187 1.657 15.090 1.00 30.97 55 LEU C C 1
ATOM 3571 O O . LEU C 1 55 ? 12.457 1.978 13.931 1.00 27.98 55 LEU C O 1
ATOM 3576 N N . LEU C 1 56 ? 12.158 0.390 15.497 1.00 33.59 56 LEU C N 1
ATOM 3577 C CA . LEU C 1 56 ? 12.358 -0.719 14.569 1.00 32.44 56 LEU C CA 1
ATOM 3578 C C . LEU C 1 56 ? 11.098 -1.573 14.551 1.00 29.60 56 LEU C C 1
ATOM 3579 O O . LEU C 1 56 ? 10.662 -2.042 15.610 1.00 29.40 56 LEU C O 1
ATOM 3584 N N . THR C 1 57 ? 10.500 -1.747 13.356 1.00 28.30 57 THR C N 1
ATOM 3585 C CA . THR C 1 57 ? 9.422 -2.728 13.199 1.00 26.82 57 THR C CA 1
ATOM 3586 C C . THR C 1 57 ? 9.929 -4.127 13.511 1.00 23.38 57 THR C C 1
ATOM 3587 O O . THR C 1 57 ? 9.241 -4.913 14.172 1.00 26.90 57 THR C O 1
ATOM 3591 N N . HIS C 1 58 ? 11.130 -4.450 13.045 1.00 28.72 58 HIS C N 1
ATOM 3592 C CA . HIS C 1 58 ? 11.822 -5.673 13.427 1.00 28.09 58 HIS C CA 1
ATOM 3593 C C . HIS C 1 58 ? 13.295 -5.507 13.052 1.00 31.59 58 HIS C C 1
ATOM 3594 O O . HIS C 1 58 ? 13.692 -4.486 12.485 1.00 32.27 58 HIS C O 1
ATOM 3601 N N . ALA C 1 59 ? 14.122 -6.502 13.405 1.00 30.84 59 ALA C N 1
ATOM 3602 C CA . ALA C 1 59 ? 15.576 -6.366 13.304 1.00 32.39 59 ALA C CA 1
ATOM 3603 C C . ALA C 1 59 ? 16.194 -7.292 12.251 1.00 37.91 59 ALA C C 1
ATOM 3604 O O . ALA C 1 59 ? 17.340 -7.742 12.392 1.00 34.14 59 ALA C O 1
ATOM 3606 N N . HIS C 1 60 ? 15.451 -7.605 11.196 1.00 30.45 60 HIS C N 1
ATOM 3607 C CA . HIS C 1 60 ? 16.090 -8.176 10.023 1.00 30.67 60 HIS C CA 1
ATOM 3608 C C . HIS C 1 60 ? 17.094 -7.173 9.453 1.00 30.44 60 HIS C C 1
ATOM 3609 O O . HIS C 1 60 ? 16.931 -5.949 9.584 1.00 33.09 60 HIS C O 1
ATOM 3616 N N . PHE C 1 61 ? 18.153 -7.705 8.830 1.00 32.25 61 PHE C N 1
ATOM 3617 C CA . PHE C 1 61 ? 19.298 -6.887 8.433 1.00 32.83 61 PHE C CA 1
ATOM 3618 C C . PHE C 1 61 ? 18.895 -5.704 7.565 1.00 37.17 61 PHE C C 1
ATOM 3619 O O . PHE C 1 61 ? 19.533 -4.647 7.619 1.00 36.50 61 PHE C O 1
ATOM 3627 N N . ASP C 1 62 ? 17.851 -5.848 6.758 1.00 31.26 62 ASP C N 1
ATOM 3628 C CA . ASP C 1 62 ? 17.530 -4.789 5.812 1.00 29.19 62 ASP C CA 1
ATOM 3629 C C . ASP C 1 62 ? 16.731 -3.655 6.432 1.00 29.06 62 ASP C C 1
ATOM 3630 O O . ASP C 1 62 ? 16.375 -2.700 5.730 1.00 30.42 62 ASP C O 1
ATOM 3635 N N . HIS C 1 63 ? 16.446 -3.723 7.723 1.00 29.87 63 HIS C N 1
ATOM 3636 C CA . HIS C 1 63 ? 15.757 -2.649 8.398 1.00 28.62 63 HIS C CA 1
ATOM 3637 C C . HIS C 1 63 ? 16.674 -1.921 9.370 1.00 29.69 63 HIS C C 1
ATOM 3638 O O . HIS C 1 63 ? 16.265 -0.922 9.968 1.00 29.85 63 HIS C O 1
ATOM 3645 N N . ILE C 1 64 ? 17.926 -2.366 9.504 1.00 32.67 64 ILE C N 1
ATOM 3646 C CA . ILE C 1 64 ? 18.824 -1.863 10.537 1.00 33.59 64 ILE C CA 1
ATOM 3647 C C . ILE C 1 64 ? 20.170 -1.415 9.991 1.00 34.59 64 ILE C C 1
ATOM 3648 O O . ILE C 1 64 ? 21.016 -0.961 10.762 1.00 36.58 64 ILE C O 1
ATOM 3653 N N . GLY C 1 65 ? 20.392 -1.500 8.679 1.00 36.83 65 GLY C N 1
ATOM 3654 C CA . GLY C 1 65 ? 21.730 -1.312 8.145 1.00 42.51 65 GLY C CA 1
ATOM 3655 C C . GLY C 1 65 ? 22.349 0.038 8.450 1.00 37.55 65 GLY C C 1
ATOM 3656 O O . GLY C 1 65 ? 23.577 0.163 8.481 1.00 37.90 65 GLY C O 1
ATOM 3657 N N . ALA C 1 66 ? 21.524 1.053 8.705 1.00 34.48 66 ALA C N 1
ATOM 3658 C CA . ALA C 1 66 ? 22.007 2.409 8.948 1.00 33.63 66 ALA C CA 1
ATOM 3659 C C . ALA C 1 66 ? 21.854 2.849 10.397 1.00 39.61 66 ALA C C 1
ATOM 3660 O O . ALA C 1 66 ? 22.068 4.028 10.696 1.00 37.23 66 ALA C O 1
ATOM 3662 N N . VAL C 1 67 ? 21.476 1.941 11.299 1.00 38.69 67 VAL C N 1
ATOM 3663 C CA . VAL C 1 67 ? 21.193 2.329 12.680 1.00 40.26 67 VAL C CA 1
ATOM 3664 C C . VAL C 1 67 ? 22.452 2.854 13.367 1.00 45.73 67 VAL C C 1
ATOM 3665 O O . VAL C 1 67 ? 22.425 3.906 14.019 1.00 48.11 67 VAL C O 1
ATOM 3669 N N . ASP C 1 68 ? 23.570 2.133 13.237 1.00 47.21 68 ASP C N 1
ATOM 3670 C CA . ASP C 1 68 ? 24.793 2.544 13.922 1.00 53.16 68 ASP C CA 1
ATOM 3671 C C . ASP C 1 68 ? 25.255 3.923 13.466 1.00 46.00 68 ASP C C 1
ATOM 3672 O O . ASP C 1 68 ? 25.648 4.758 14.291 1.00 46.63 68 ASP C O 1
ATOM 3677 N N . ASP C 1 69 ? 25.218 4.179 12.155 1.00 43.64 69 ASP C N 1
ATOM 3678 C CA . ASP C 1 69 ? 25.654 5.474 11.637 1.00 44.84 69 ASP C CA 1
ATOM 3679 C C . ASP C 1 69 ? 24.802 6.611 12.183 1.00 45.71 69 ASP C C 1
ATOM 3680 O O . ASP C 1 69 ? 25.321 7.681 12.525 1.00 44.03 69 ASP C O 1
ATOM 3685 N N . ILE C 1 70 ? 23.489 6.406 12.255 1.00 42.80 70 ILE C N 1
ATOM 3686 C CA . ILE C 1 70 ? 22.606 7.456 12.743 1.00 43.89 70 ILE C CA 1
ATOM 3687 C C . ILE C 1 70 ? 22.820 7.681 14.233 1.00 47.07 70 ILE C C 1
ATOM 3688 O O . ILE C 1 70 ? 22.852 8.825 14.702 1.00 38.92 70 ILE C O 1
ATOM 3693 N N . VAL C 1 71 ? 22.968 6.596 15.003 1.00 45.87 71 VAL C N 1
ATOM 3694 C CA . VAL C 1 71 ? 23.234 6.742 16.433 1.00 45.66 71 VAL C CA 1
ATOM 3695 C C . VAL C 1 71 ? 24.601 7.377 16.659 1.00 49.55 71 VAL C C 1
ATOM 3696 O O . VAL C 1 71 ? 24.761 8.237 17.534 1.00 53.92 71 VAL C O 1
ATOM 3700 N N . ASP C 1 72 ? 25.605 6.976 15.872 1.00 46.89 72 ASP C N 1
ATOM 3701 C CA . ASP C 1 72 ? 26.918 7.607 15.979 1.00 56.99 72 ASP C CA 1
ATOM 3702 C C . ASP C 1 72 ? 26.839 9.109 15.728 1.00 59.08 72 ASP C C 1
ATOM 3703 O O . ASP C 1 72 ? 27.583 9.887 16.335 1.00 59.37 72 ASP C O 1
ATOM 3708 N N . ARG C 1 73 ? 25.944 9.540 14.840 1.00 55.17 73 ARG C N 1
ATOM 3709 C CA . ARG C 1 73 ? 25.891 10.963 14.525 1.00 55.96 73 ARG C CA 1
ATOM 3710 C C . ARG C 1 73 ? 25.035 11.737 15.521 1.00 54.31 73 ARG C C 1
ATOM 3711 O O . ARG C 1 73 ? 25.420 12.825 15.959 1.00 44.49 73 ARG C O 1
ATOM 3719 N N . PHE C 1 74 ? 23.871 11.203 15.895 1.00 50.90 74 PHE C N 1
ATOM 3720 C CA . PHE C 1 74 ? 22.913 11.994 16.654 1.00 49.58 74 PHE C CA 1
ATOM 3721 C C . PHE C 1 74 ? 22.666 11.495 18.073 1.00 54.00 74 PHE C C 1
ATOM 3722 O O . PHE C 1 74 ? 22.075 12.235 18.869 1.00 51.16 74 PHE C O 1
ATOM 3730 N N . ASP C 1 75 ? 23.090 10.278 18.408 1.00 55.74 75 ASP C N 1
ATOM 3731 C CA . ASP C 1 75 ? 22.967 9.717 19.757 1.00 51.67 75 ASP C CA 1
ATOM 3732 C C . ASP C 1 75 ? 21.519 9.754 20.262 1.00 45.29 75 ASP C C 1
ATOM 3733 O O . ASP C 1 75 ? 21.142 10.534 21.136 1.00 47.12 75 ASP C O 1
ATOM 3738 N N . VAL C 1 76 ? 20.722 8.856 19.696 1.00 44.57 76 VAL C N 1
ATOM 3739 C CA . VAL C 1 76 ? 19.324 8.708 20.092 1.00 44.32 76 VAL C CA 1
ATOM 3740 C C . VAL C 1 76 ? 19.108 7.255 20.486 1.00 42.51 76 VAL C C 1
ATOM 3741 O O . VAL C 1 76 ? 19.844 6.363 20.040 1.00 43.72 76 VAL C O 1
ATOM 3745 N N . PRO C 1 77 ? 18.123 6.983 21.336 1.00 43.91 77 PRO C N 1
ATOM 3746 C CA . PRO C 1 77 ? 17.833 5.597 21.697 1.00 45.77 77 PRO C CA 1
ATOM 3747 C C . PRO C 1 77 ? 17.141 4.886 20.550 1.00 41.01 77 PRO C C 1
ATOM 3748 O O . PRO C 1 77 ? 16.543 5.499 19.664 1.00 38.63 77 PRO C O 1
ATOM 3752 N N . VAL C 1 78 ? 17.245 3.565 20.580 1.00 39.57 78 VAL C N 1
ATOM 3753 C CA . VAL C 1 78 ? 16.644 2.707 19.575 1.00 35.77 78 VAL C CA 1
ATOM 3754 C C . VAL C 1 78 ? 15.658 1.799 20.285 1.00 38.71 78 VAL C C 1
ATOM 3755 O O . VAL C 1 78 ? 16.030 1.105 21.240 1.00 44.44 78 VAL C O 1
ATOM 3759 N N . TYR C 1 79 ? 14.406 1.805 19.835 1.00 31.78 79 TYR C N 1
ATOM 3760 C CA . TYR C 1 79 ? 13.350 1.040 20.489 1.00 38.62 79 TYR C CA 1
ATOM 3761 C C . TYR C 1 79 ? 12.943 -0.133 19.615 1.00 34.46 79 TYR C C 1
ATOM 3762 O O . TYR C 1 79 ? 12.836 0.004 18.395 1.00 34.89 79 TYR C O 1
ATOM 3779 N N . HIS C 1 81 ? 11.106 -4.554 20.029 1.00 35.68 81 HIS C N 1
ATOM 3780 C CA . HIS C 1 81 ? 10.616 -5.619 20.890 1.00 36.00 81 HIS C CA 1
ATOM 3781 C C . HIS C 1 81 ? 11.770 -6.488 21.364 1.00 40.34 81 HIS C C 1
ATOM 3782 O O . HIS C 1 81 ? 12.675 -6.829 20.590 1.00 39.72 81 HIS C O 1
ATOM 3789 N N . GLU C 1 82 ? 11.716 -6.852 22.651 1.00 37.74 82 GLU C N 1
ATOM 3790 C CA . GLU C 1 82 ? 12.780 -7.603 23.303 1.00 37.66 82 GLU C CA 1
ATOM 3791 C C . GLU C 1 82 ? 13.055 -8.946 22.636 1.00 45.10 82 GLU C C 1
ATOM 3792 O O . GLU C 1 82 ? 14.176 -9.451 22.741 1.00 47.99 82 GLU C O 1
ATOM 3798 N N . ALA C 1 83 ? 12.069 -9.542 21.962 1.00 45.39 83 ALA C N 1
ATOM 3799 C CA . ALA C 1 83 ? 12.268 -10.868 21.380 1.00 50.31 83 ALA C CA 1
ATOM 3800 C C . ALA C 1 83 ? 13.276 -10.871 20.238 1.00 50.81 83 ALA C C 1
ATOM 3801 O O . ALA C 1 83 ? 13.642 -11.950 19.764 1.00 52.97 83 ALA C O 1
ATOM 3803 N N . GLU C 1 84 ? 13.743 -9.705 19.794 1.00 47.23 84 GLU C N 1
ATOM 3804 C CA . GLU C 1 84 ? 14.703 -9.645 18.701 1.00 46.28 84 GLU C CA 1
ATOM 3805 C C . GLU C 1 84 ? 15.964 -8.869 19.051 1.00 46.68 84 GLU C C 1
ATOM 3806 O O . GLU C 1 84 ? 16.730 -8.528 18.143 1.00 46.39 84 GLU C O 1
ATOM 3812 N N . PHE C 1 85 ? 16.203 -8.591 20.336 1.00 46.75 85 PHE C N 1
ATOM 3813 C CA . PHE C 1 85 ? 17.504 -8.072 20.751 1.00 52.05 85 PHE C CA 1
ATOM 3814 C C . PHE C 1 85 ? 18.627 -8.929 20.182 1.00 53.14 85 PHE C C 1
ATOM 3815 O O . PHE C 1 85 ? 19.686 -8.418 19.805 1.00 53.91 85 PHE C O 1
ATOM 3823 N N . ASP C 1 86 ? 18.394 -10.241 20.107 1.00 57.75 86 ASP C N 1
ATOM 3824 C CA . ASP C 1 86 ? 19.365 -11.178 19.547 1.00 63.15 86 ASP C CA 1
ATOM 3825 C C . ASP C 1 86 ? 19.741 -10.835 18.113 1.00 55.65 86 ASP C C 1
ATOM 3826 O O . ASP C 1 86 ? 20.901 -10.992 17.714 1.00 60.07 86 ASP C O 1
ATOM 3831 N N . PHE C 1 87 ? 18.766 -10.396 17.317 1.00 44.11 87 PHE C N 1
ATOM 3832 C CA . PHE C 1 87 ? 18.979 -10.247 15.882 1.00 41.35 87 PHE C CA 1
ATOM 3833 C C . PHE C 1 87 ? 20.065 -9.231 15.569 1.00 45.34 87 PHE C C 1
ATOM 3834 O O . PHE C 1 87 ? 20.757 -9.362 14.553 1.00 48.63 87 PHE C O 1
ATOM 3842 N N . LEU C 1 88 ? 20.233 -8.222 16.431 1.00 47.76 88 LEU C N 1
ATOM 3843 C CA . LEU C 1 88 ? 21.053 -7.061 16.088 1.00 48.22 88 LEU C CA 1
ATOM 3844 C C . LEU C 1 88 ? 22.491 -7.458 15.774 1.00 48.01 88 LEU C C 1
ATOM 3845 O O . LEU C 1 88 ? 23.074 -6.992 14.787 1.00 49.44 88 LEU C O 1
ATOM 3850 N N . LYS C 1 89 ? 23.080 -8.311 16.604 1.00 49.83 89 LYS C N 1
ATOM 3851 C CA . LYS C 1 89 ? 24.473 -8.706 16.446 1.00 55.42 89 LYS C CA 1
ATOM 3852 C C . LYS C 1 89 ? 24.643 -10.033 15.717 1.00 57.43 89 LYS C C 1
ATOM 3853 O O . LYS C 1 89 ? 25.782 -10.457 15.494 1.00 61.60 89 LYS C O 1
ATOM 3859 N N . ASP C 1 90 ? 23.553 -10.697 15.336 1.00 52.97 90 ASP C N 1
ATOM 3860 C CA . ASP C 1 90 ? 23.647 -12.053 14.804 1.00 49.54 90 ASP C CA 1
ATOM 3861 C C . ASP C 1 90 ? 23.222 -12.121 13.343 1.00 48.42 90 ASP C C 1
ATOM 3862 O O . ASP C 1 90 ? 22.018 -12.142 13.048 1.00 45.94 90 ASP C O 1
ATOM 3867 N N . PRO C 1 91 ? 24.163 -12.196 12.398 1.00 54.24 91 PRO C N 1
ATOM 3868 C CA . PRO C 1 91 ? 23.780 -12.241 10.975 1.00 50.89 91 PRO C CA 1
ATOM 3869 C C . PRO C 1 91 ? 23.003 -13.486 10.572 1.00 50.19 91 PRO C C 1
ATOM 3870 O O . PRO C 1 91 ? 22.312 -13.450 9.544 1.00 46.30 91 PRO C O 1
ATOM 3874 N N . VAL C 1 92 ? 23.094 -14.588 11.322 1.00 50.31 92 VAL C N 1
ATOM 3875 C CA . VAL C 1 92 ? 22.305 -15.759 10.940 1.00 53.82 92 VAL C CA 1
ATOM 3876 C C . VAL C 1 92 ? 20.847 -15.575 11.353 1.00 53.03 92 VAL C C 1
ATOM 3877 O O . VAL C 1 92 ? 19.939 -16.052 10.664 1.00 51.76 92 VAL C O 1
ATOM 3881 N N . LYS C 1 93 ? 20.596 -14.878 12.463 1.00 46.19 93 LYS C N 1
ATOM 3882 C CA . LYS C 1 93 ? 19.223 -14.626 12.883 1.00 46.65 93 LYS C CA 1
ATOM 3883 C C . LYS C 1 93 ? 18.605 -13.461 12.122 1.00 44.36 93 LYS C C 1
ATOM 3884 O O . LYS C 1 93 ? 17.412 -13.495 11.793 1.00 44.50 93 LYS C O 1
ATOM 3890 N N . ASN C 1 94 ? 19.387 -12.427 11.817 1.00 44.79 94 ASN C N 1
ATOM 3891 C CA . ASN C 1 94 ? 18.808 -11.275 11.143 1.00 39.07 94 ASN C CA 1
ATOM 3892 C C . ASN C 1 94 ? 18.809 -11.413 9.625 1.00 38.19 94 ASN C C 1
ATOM 3893 O O . ASN C 1 94 ? 18.197 -10.591 8.942 1.00 36.39 94 ASN C O 1
ATOM 3898 N N . GLY C 1 95 ? 19.448 -12.443 9.079 1.00 43.96 95 GLY C N 1
ATOM 3899 C CA . GLY C 1 95 ? 19.387 -12.716 7.661 1.00 42.34 95 GLY C CA 1
ATOM 3900 C C . GLY C 1 95 ? 20.570 -12.226 6.854 1.00 47.69 95 GLY C C 1
ATOM 3901 O O . GLY C 1 95 ? 20.661 -12.556 5.665 1.00 52.43 95 GLY C O 1
ATOM 3902 N N . ALA C 1 96 ? 21.476 -11.448 7.453 1.00 42.27 96 ALA C N 1
ATOM 3903 C CA . ALA C 1 96 ? 22.606 -10.923 6.696 1.00 42.49 96 ALA C CA 1
ATOM 3904 C C . ALA C 1 96 ? 23.608 -12.004 6.300 1.00 53.47 96 ALA C C 1
ATOM 3905 O O . ALA C 1 96 ? 24.458 -11.750 5.441 1.00 58.49 96 ALA C O 1
ATOM 3907 N N . ASP C 1 97 ? 23.496 -13.187 6.908 1.00 55.59 97 ASP C N 1
ATOM 3908 C CA . ASP C 1 97 ? 24.423 -14.326 6.637 1.00 71.06 97 ASP C CA 1
ATOM 3909 C C . ASP C 1 97 ? 24.469 -14.594 5.129 1.00 73.11 97 ASP C C 1
ATOM 3910 O O . ASP C 1 97 ? 25.567 -14.797 4.601 1.00 77.34 97 ASP C O 1
ATOM 3915 N N . LYS C 1 98 ? 23.327 -14.606 4.456 1.00 70.80 98 LYS C N 1
ATOM 3916 C CA . LYS C 1 98 ? 23.381 -14.752 2.980 1.00 70.17 98 LYS C CA 1
ATOM 3917 C C . LYS C 1 98 ? 24.050 -13.500 2.408 1.00 73.69 98 LYS C C 1
ATOM 3918 O O . LYS C 1 98 ? 25.139 -13.627 1.831 1.00 79.72 98 LYS C O 1
ATOM 3924 N N . LEU C 1 104 ? 30.232 -8.229 -0.271 1.00 63.16 104 LEU C N 1
ATOM 3925 C CA . LEU C 1 104 ? 29.046 -7.625 0.325 1.00 68.42 104 LEU C CA 1
ATOM 3926 C C . LEU C 1 104 ? 29.242 -7.449 1.835 1.00 73.69 104 LEU C C 1
ATOM 3927 O O . LEU C 1 104 ? 29.333 -8.433 2.570 1.00 70.79 104 LEU C O 1
ATOM 3932 N N . PRO C 1 105 ? 29.313 -6.194 2.287 1.00 74.63 105 PRO C N 1
ATOM 3933 C CA . PRO C 1 105 ? 29.548 -5.931 3.713 1.00 76.61 105 PRO C CA 1
ATOM 3934 C C . PRO C 1 105 ? 28.458 -6.530 4.591 1.00 79.58 105 PRO C C 1
ATOM 3935 O O . PRO C 1 105 ? 27.283 -6.574 4.219 1.00 80.28 105 PRO C O 1
ATOM 3939 N N . THR C 1 108 ? 25.246 -5.736 10.831 1.00 69.33 108 THR C N 1
ATOM 3940 C CA . THR C 1 108 ? 24.923 -5.922 12.241 1.00 67.84 108 THR C CA 1
ATOM 3941 C C . THR C 1 108 ? 24.749 -4.547 12.872 1.00 70.06 108 THR C C 1
ATOM 3942 O O . THR C 1 108 ? 24.901 -3.513 12.211 1.00 70.61 108 THR C O 1
ATOM 3946 N N . SER C 1 109 ? 24.430 -4.533 14.165 1.00 65.67 109 SER C N 1
ATOM 3947 C CA . SER C 1 109 ? 24.302 -3.284 14.902 1.00 60.95 109 SER C CA 1
ATOM 3948 C C . SER C 1 109 ? 24.878 -3.446 16.296 1.00 61.44 109 SER C C 1
ATOM 3949 O O . SER C 1 109 ? 24.535 -4.397 17.004 1.00 61.51 109 SER C O 1
ATOM 3952 N N . LYS C 1 110 ? 25.720 -2.483 16.687 1.00 61.31 110 LYS C N 1
ATOM 3953 C CA . LYS C 1 110 ? 26.403 -2.441 17.974 1.00 61.31 110 LYS C CA 1
ATOM 3954 C C . LYS C 1 110 ? 25.520 -1.894 19.092 1.00 55.77 110 LYS C C 1
ATOM 3955 O O . LYS C 1 110 ? 25.806 -2.129 20.266 1.00 60.24 110 LYS C O 1
ATOM 3961 N N . VAL C 1 111 ? 24.424 -1.216 18.746 1.00 55.28 111 VAL C N 1
ATOM 3962 C CA . VAL C 1 111 ? 23.683 -0.386 19.695 1.00 54.85 111 VAL C CA 1
ATOM 3963 C C . VAL C 1 111 ? 22.982 -1.252 20.734 1.00 52.75 111 VAL C C 1
ATOM 3964 O O . VAL C 1 111 ? 22.594 -2.394 20.465 1.00 55.03 111 VAL C O 1
ATOM 3968 N N . THR C 1 112 ? 22.844 -0.712 21.948 1.00 50.25 112 THR C N 1
ATOM 3969 C CA . THR C 1 112 ? 22.064 -1.352 22.996 1.00 51.38 112 THR C CA 1
ATOM 3970 C C . THR C 1 112 ? 20.636 -0.830 22.919 1.00 49.69 112 THR C C 1
ATOM 3971 O O . THR C 1 112 ? 20.404 0.351 23.217 1.00 49.79 112 THR C O 1
ATOM 3975 N N . PRO C 1 113 ? 19.663 -1.649 22.545 1.00 47.50 113 PRO C N 1
ATOM 3976 C CA . PRO C 1 113 ? 18.309 -1.146 22.308 1.00 43.37 113 PRO C CA 1
ATOM 3977 C C . PRO C 1 113 ? 17.501 -1.013 23.593 1.00 47.24 113 PRO C C 1
ATOM 3978 O O . PRO C 1 113 ? 17.848 -1.546 24.646 1.00 46.29 113 PRO C O 1
ATOM 3982 N N . GLU C 1 114 ? 16.387 -0.300 23.468 1.00 48.51 114 GLU C N 1
ATOM 3983 C CA . GLU C 1 114 ? 15.403 -0.152 24.528 1.00 43.34 114 GLU C CA 1
ATOM 3984 C C . GLU C 1 114 ? 14.163 -0.976 24.188 1.00 40.45 114 GLU C C 1
ATOM 3985 O O . GLU C 1 114 ? 13.801 -1.108 23.018 1.00 40.77 114 GLU C O 1
ATOM 3991 N N . LYS C 1 115 ? 13.512 -1.526 25.214 1.00 42.45 115 LYS C N 1
ATOM 3992 C CA . LYS C 1 115 ? 12.369 -2.414 25.030 1.00 38.76 115 LYS C CA 1
ATOM 3993 C C . LYS C 1 115 ? 11.106 -1.614 24.735 1.00 43.40 115 LYS C C 1
ATOM 3994 O O . LYS C 1 115 ? 10.896 -0.533 25.289 1.00 46.97 115 LYS C O 1
ATOM 4000 N N . LEU C 1 116 ? 10.261 -2.151 23.857 1.00 37.93 116 LEU C N 1
ATOM 4001 C CA . LEU C 1 116 ? 8.932 -1.603 23.607 1.00 37.62 116 LEU C CA 1
ATOM 4002 C C . LEU C 1 116 ? 7.939 -2.753 23.616 1.00 44.15 116 LEU C C 1
ATOM 4003 O O . LEU C 1 116 ? 8.131 -3.742 22.904 1.00 44.27 116 LEU C O 1
ATOM 4008 N N . ASN C 1 117 ? 6.883 -2.622 24.407 1.00 47.41 117 ASN C N 1
ATOM 4009 C CA . ASN C 1 117 ? 5.826 -3.617 24.445 1.00 48.86 117 ASN C CA 1
ATOM 4010 C C . ASN C 1 117 ? 4.553 -3.063 23.826 1.00 42.99 117 ASN C C 1
ATOM 4011 O O . ASN C 1 117 ? 4.393 -1.848 23.639 1.00 40.75 117 ASN C O 1
ATOM 4016 N N . GLU C 1 118 ? 3.655 -3.989 23.499 1.00 43.47 118 GLU C N 1
ATOM 4017 C CA . GLU C 1 118 ? 2.318 -3.641 23.044 1.00 42.72 118 GLU C CA 1
ATOM 4018 C C . GLU C 1 118 ? 1.672 -2.653 24.007 1.00 38.13 118 GLU C C 1
ATOM 4019 O O . GLU C 1 118 ? 1.801 -2.773 25.229 1.00 42.43 118 GLU C O 1
ATOM 4025 N N . GLY C 1 119 ? 0.996 -1.656 23.449 1.00 33.66 119 GLY C N 1
ATOM 4026 C CA . GLY C 1 119 ? 0.281 -0.726 24.295 1.00 37.29 119 GLY C CA 1
ATOM 4027 C C . GLY C 1 119 ? 0.420 0.705 23.833 1.00 37.73 119 GLY C C 1
ATOM 4028 O O . GLY C 1 119 ? 1.180 1.003 22.902 1.00 33.41 119 GLY C O 1
ATOM 4029 N N . SER C 1 120 ? -0.338 1.593 24.470 1.00 38.26 120 SER C N 1
ATOM 4030 C CA . SER C 1 120 ? -0.223 3.013 24.188 1.00 43.32 120 SER C CA 1
ATOM 4031 C C . SER C 1 120 ? 1.119 3.518 24.688 1.00 39.00 120 SER C C 1
ATOM 4032 O O . SER C 1 120 ? 1.506 3.259 25.829 1.00 42.70 120 SER C O 1
ATOM 4035 N N . THR C 1 121 ? 1.817 4.260 23.845 1.00 36.09 121 THR C N 1
ATOM 4036 C CA . THR C 1 121 ? 3.158 4.727 24.155 1.00 37.79 121 THR C CA 1
ATOM 4037 C C . THR C 1 121 ? 3.257 6.219 23.866 1.00 37.87 121 THR C C 1
ATOM 4038 O O . THR C 1 121 ? 2.488 6.772 23.075 1.00 37.00 121 THR C O 1
ATOM 4042 N N . GLU C 1 122 ? 4.227 6.863 24.507 1.00 38.79 122 GLU C N 1
ATOM 4043 C CA . GLU C 1 122 ? 4.613 8.222 24.146 1.00 45.30 122 GLU C CA 1
ATOM 4044 C C . GLU C 1 122 ? 6.112 8.365 24.345 1.00 46.67 122 GLU C C 1
ATOM 4045 O O . GLU C 1 122 ? 6.625 8.142 25.445 1.00 44.83 122 GLU C O 1
ATOM 4051 N N . ILE C 1 123 ? 6.813 8.739 23.282 1.00 44.24 123 ILE C N 1
ATOM 4052 C CA . ILE C 1 123 ? 8.265 8.842 23.289 1.00 42.18 123 ILE C CA 1
ATOM 4053 C C . ILE C 1 123 ? 8.625 10.216 22.755 1.00 44.36 123 ILE C C 1
ATOM 4054 O O . ILE C 1 123 ? 8.374 10.507 21.581 1.00 40.40 123 ILE C O 1
ATOM 4059 N N . GLU C 1 124 ? 9.204 11.059 23.611 1.00 51.07 124 GLU C N 1
ATOM 4060 C CA . GLU C 1 124 ? 9.670 12.388 23.223 1.00 52.31 124 GLU C CA 1
ATOM 4061 C C . GLU C 1 124 ? 8.566 13.180 22.525 1.00 47.42 124 GLU C C 1
ATOM 4062 O O . GLU C 1 124 ? 8.772 13.781 21.468 1.00 43.06 124 GLU C O 1
ATOM 4068 N N . GLY C 1 125 ? 7.369 13.154 23.115 1.00 43.29 125 GLY C N 1
ATOM 4069 C CA . GLY C 1 125 ? 6.240 13.904 22.604 1.00 45.18 125 GLY C CA 1
ATOM 4070 C C . GLY C 1 125 ? 5.455 13.248 21.485 1.00 44.23 125 GLY C C 1
ATOM 4071 O O . GLY C 1 125 ? 4.403 13.778 21.099 1.00 46.31 125 GLY C O 1
ATOM 4072 N N . PHE C 1 126 ? 5.920 12.122 20.945 1.00 41.33 126 PHE C N 1
ATOM 4073 C CA . PHE C 1 126 ? 5.192 11.390 19.917 1.00 38.16 126 PHE C CA 1
ATOM 4074 C C . PHE C 1 126 ? 4.312 10.341 20.580 1.00 39.17 126 PHE C C 1
ATOM 4075 O O . PHE C 1 126 ? 4.825 9.457 21.273 1.00 40.90 126 PHE C O 1
ATOM 4083 N N . LYS C 1 127 ? 3.000 10.420 20.351 1.00 38.87 127 LYS C N 1
ATOM 4084 C CA . LYS C 1 127 ? 2.047 9.474 20.917 1.00 38.32 127 LYS C CA 1
ATOM 4085 C C . LYS C 1 127 ? 1.630 8.467 19.852 1.00 39.95 127 LYS C C 1
ATOM 4086 O O . LYS C 1 127 ? 1.215 8.859 18.756 1.00 43.79 127 LYS C O 1
ATOM 4092 N N . PHE C 1 128 ? 1.713 7.176 20.184 1.00 32.69 128 PHE C N 1
ATOM 4093 C CA . PHE C 1 128 ? 1.315 6.130 19.257 1.00 35.07 128 PHE C CA 1
ATOM 4094 C C . PHE C 1 128 ? 1.002 4.857 20.034 1.00 36.77 128 PHE C C 1
ATOM 4095 O O . PHE C 1 128 ? 1.282 4.741 21.231 1.00 36.97 128 PHE C O 1
ATOM 4103 N N . ASN C 1 129 ? 0.379 3.922 19.336 1.00 31.43 129 ASN C N 1
ATOM 4104 C CA . ASN C 1 129 ? 0.010 2.618 19.872 1.00 35.22 129 ASN C CA 1
ATOM 4105 C C . ASN C 1 129 ? 0.887 1.550 19.237 1.00 33.41 129 ASN C C 1
ATOM 4106 O O . ASN C 1 129 ? 1.031 1.508 18.011 1.00 29.55 129 ASN C O 1
ATOM 4111 N N . VAL C 1 130 ? 1.461 0.686 20.065 1.00 33.79 130 VAL C N 1
ATOM 4112 C CA . VAL C 1 130 ? 2.291 -0.420 19.591 1.00 31.63 130 VAL C CA 1
ATOM 4113 C C . VAL C 1 130 ? 1.431 -1.670 19.536 1.00 34.79 130 VAL C C 1
ATOM 4114 O O . VAL C 1 130 ? 0.781 -2.019 20.529 1.00 35.32 130 VAL C O 1
ATOM 4118 N N . LEU C 1 131 ? 1.427 -2.351 18.388 1.00 28.15 131 LEU C N 1
ATOM 4119 C CA . LEU C 1 131 ? 0.855 -3.686 18.300 1.00 31.03 131 LEU C CA 1
ATOM 4120 C C . LEU C 1 131 ? 1.990 -4.686 18.145 1.00 32.62 131 LEU C C 1
ATOM 4121 O O . LEU C 1 131 ? 2.854 -4.513 17.278 1.00 30.45 131 LEU C O 1
ATOM 4126 N N . HIS C 1 132 ? 1.997 -5.721 18.983 1.00 31.05 132 HIS C N 1
ATOM 4127 C CA . HIS C 1 132 ? 2.894 -6.848 18.767 1.00 31.91 132 HIS C CA 1
ATOM 4128 C C . HIS C 1 132 ? 2.282 -7.710 17.670 1.00 34.78 132 HIS C C 1
ATOM 4129 O O . HIS C 1 132 ? 1.212 -8.293 17.866 1.00 33.79 132 HIS C O 1
ATOM 4136 N N . THR C 1 133 ? 2.942 -7.779 16.511 1.00 31.14 133 THR C N 1
ATOM 4137 C CA . THR C 1 133 ? 2.397 -8.461 15.330 1.00 31.71 133 THR C CA 1
ATOM 4138 C C . THR C 1 133 ? 3.384 -9.489 14.780 1.00 29.03 133 THR C C 1
ATOM 4139 O O . THR C 1 133 ? 3.873 -9.347 13.647 1.00 31.57 133 THR C O 1
ATOM 4143 N N . PRO C 1 134 ? 3.648 -10.563 15.524 1.00 27.78 134 PRO C N 1
ATOM 4144 C CA . PRO C 1 134 ? 4.683 -11.524 15.123 1.00 28.72 134 PRO C CA 1
ATOM 4145 C C . PRO C 1 134 ? 4.195 -12.489 14.044 1.00 31.85 134 PRO C C 1
ATOM 4146 O O . PRO C 1 134 ? 3.038 -12.473 13.625 1.00 32.01 134 PRO C O 1
ATOM 4150 N N . GLY C 1 135 ? 5.123 -13.331 13.592 1.00 29.55 135 GLY C N 1
ATOM 4151 C CA . GLY C 1 135 ? 4.814 -14.351 12.604 1.00 29.35 135 GLY C CA 1
ATOM 4152 C C . GLY C 1 135 ? 5.781 -14.284 11.441 1.00 31.47 135 GLY C C 1
ATOM 4153 O O . GLY C 1 135 ? 6.294 -15.313 10.983 1.00 35.38 135 GLY C O 1
ATOM 4154 N N . HIS C 1 136 ? 6.022 -13.070 10.939 1.00 26.06 136 HIS C N 1
ATOM 4155 C CA . HIS C 1 136 ? 7.156 -12.876 10.047 1.00 28.58 136 HIS C CA 1
ATOM 4156 C C . HIS C 1 136 ? 8.463 -12.888 10.840 1.00 30.67 136 HIS C C 1
ATOM 4157 O O . HIS C 1 136 ? 9.459 -13.481 10.406 1.00 30.65 136 HIS C O 1
ATOM 4164 N N . SER C 1 137 ? 8.468 -12.263 12.014 1.00 27.16 137 SER C N 1
ATOM 4165 C CA . SER C 1 137 ? 9.577 -12.352 12.953 1.00 28.59 137 SER C CA 1
ATOM 4166 C C . SER C 1 137 ? 9.016 -12.245 14.365 1.00 29.36 137 SER C C 1
ATOM 4167 O O . SER C 1 137 ? 7.933 -11.681 14.552 1.00 32.27 137 SER C O 1
ATOM 4170 N N . PRO C 1 138 ? 9.694 -12.819 15.369 1.00 31.36 138 PRO C N 1
ATOM 4171 C CA . PRO C 1 138 ? 9.083 -12.911 16.709 1.00 36.38 138 PRO C CA 1
ATOM 4172 C C . PRO C 1 138 ? 8.907 -11.567 17.404 1.00 35.42 138 PRO C C 1
ATOM 4173 O O . PRO C 1 138 ? 8.062 -11.463 18.304 1.00 35.13 138 PRO C O 1
ATOM 4177 N N . GLY C 1 139 ? 9.676 -10.552 17.029 1.00 31.90 139 GLY C N 1
ATOM 4178 C CA . GLY C 1 139 ? 9.555 -9.245 17.663 1.00 34.06 139 GLY C CA 1
ATOM 4179 C C . GLY C 1 139 ? 8.973 -8.166 16.773 1.00 31.95 139 GLY C C 1
ATOM 4180 O O . GLY C 1 139 ? 9.176 -6.968 17.030 1.00 33.19 139 GLY C O 1
ATOM 4181 N N . SER C 1 140 ? 8.240 -8.561 15.728 1.00 30.92 140 SER C N 1
ATOM 4182 C CA . SER C 1 140 ? 7.623 -7.575 14.841 1.00 29.46 140 SER C CA 1
ATOM 4183 C C . SER C 1 140 ? 6.630 -6.706 15.597 1.00 30.25 140 SER C C 1
ATOM 4184 O O . SER C 1 140 ? 5.738 -7.210 16.293 1.00 27.62 140 SER C O 1
ATOM 4187 N N . LEU C 1 141 ? 6.773 -5.395 15.418 1.00 30.25 141 LEU C N 1
ATOM 4188 C CA . LEU C 1 141 ? 5.899 -4.403 16.013 1.00 26.55 141 LEU C CA 1
ATOM 4189 C C . LEU C 1 141 ? 5.259 -3.573 14.911 1.00 25.05 141 LEU C C 1
ATOM 4190 O O . LEU C 1 141 ? 5.910 -3.236 13.912 1.00 24.70 141 LEU C O 1
ATOM 4195 N N . THR C 1 142 ? 3.989 -3.233 15.101 1.00 25.94 142 THR C N 1
ATOM 4196 C CA . THR C 1 142 ? 3.290 -2.291 14.238 1.00 27.57 142 THR C CA 1
ATOM 4197 C C . THR C 1 142 ? 3.037 -1.016 15.032 1.00 29.83 142 THR C C 1
ATOM 4198 O O . THR C 1 142 ? 2.614 -1.081 16.196 1.00 26.41 142 THR C O 1
ATOM 4202 N N . TYR C 1 143 ? 3.345 0.132 14.436 1.00 25.50 143 TYR C N 1
ATOM 4203 C CA . TYR C 1 143 ? 3.257 1.423 15.121 1.00 23.61 143 TYR C CA 1
ATOM 4204 C C . TYR C 1 143 ? 2.071 2.201 14.569 1.00 27.31 143 TYR C C 1
ATOM 4205 O O . TYR C 1 143 ? 2.065 2.589 13.396 1.00 26.46 143 TYR C O 1
ATOM 4214 N N . VAL C 1 144 ? 1.066 2.425 15.411 1.00 27.85 144 VAL C N 1
ATOM 4215 C CA . VAL C 1 144 ? -0.211 2.978 14.972 1.00 26.80 144 VAL C CA 1
ATOM 4216 C C . VAL C 1 144 ? -0.273 4.432 15.411 1.00 27.91 144 VAL C C 1
ATOM 4217 O O . VAL C 1 144 ? -0.342 4.727 16.608 1.00 26.73 144 VAL C O 1
ATOM 4221 N N . PHE C 1 145 ? -0.278 5.338 14.450 1.00 27.40 145 PHE C N 1
ATOM 4222 C CA . PHE C 1 145 ? -0.407 6.755 14.726 1.00 30.28 145 PHE C CA 1
ATOM 4223 C C . PHE C 1 145 ? -1.842 7.195 14.428 1.00 30.77 145 PHE C C 1
ATOM 4224 O O . PHE C 1 145 ? -2.679 6.415 13.970 1.00 34.93 145 PHE C O 1
ATOM 4232 N N . ASP C 1 146 ? -2.139 8.462 14.710 1.00 29.96 146 ASP C N 1
ATOM 4233 C CA . ASP C 1 146 ? -3.506 8.941 14.526 1.00 35.15 146 ASP C CA 1
ATOM 4234 C C . ASP C 1 146 ? -3.975 8.843 13.074 1.00 35.49 146 ASP C C 1
ATOM 4235 O O . ASP C 1 146 ? -5.148 8.552 12.821 1.00 39.45 146 ASP C O 1
ATOM 4240 N N . GLU C 1 147 ? -3.085 9.078 12.102 1.00 31.73 147 GLU C N 1
ATOM 4241 C CA . GLU C 1 147 ? -3.492 9.159 10.703 1.00 27.47 147 GLU C CA 1
ATOM 4242 C C . GLU C 1 147 ? -2.816 8.143 9.790 1.00 29.65 147 GLU C C 1
ATOM 4243 O O . GLU C 1 147 ? -3.043 8.189 8.573 1.00 31.81 147 GLU C O 1
ATOM 4249 N N . PHE C 1 148 ? -2.003 7.236 10.328 1.00 28.18 148 PHE C N 1
ATOM 4250 C CA . PHE C 1 148 ? -1.338 6.214 9.522 1.00 24.62 148 PHE C CA 1
ATOM 4251 C C . PHE C 1 148 ? -0.759 5.181 10.484 1.00 25.90 148 PHE C C 1
ATOM 4252 O O . PHE C 1 148 ? -0.646 5.428 11.688 1.00 30.16 148 PHE C O 1
ATOM 4260 N N . ALA C 1 149 ? -0.392 4.019 9.943 1.00 23.92 149 ALA C N 1
ATOM 4261 C CA . ALA C 1 149 ? 0.321 3.005 10.708 1.00 23.67 149 ALA C CA 1
ATOM 4262 C C . ALA C 1 149 ? 1.485 2.498 9.866 1.00 26.84 149 ALA C C 1
ATOM 4263 O O . ALA C 1 149 ? 1.425 2.481 8.635 1.00 25.31 149 ALA C O 1
ATOM 4265 N N . VAL C 1 150 ? 2.552 2.101 10.545 1.00 24.32 150 VAL C N 1
ATOM 4266 C CA . VAL C 1 150 ? 3.741 1.549 9.909 1.00 20.41 150 VAL C CA 1
ATOM 4267 C C . VAL C 1 150 ? 3.806 0.105 10.362 1.00 25.42 150 VAL C C 1
ATOM 4268 O O . VAL C 1 150 ? 3.937 -0.156 11.569 1.00 23.38 150 VAL C O 1
ATOM 4272 N N . VAL C 1 151 ? 3.656 -0.834 9.414 1.00 23.63 151 VAL C N 1
ATOM 4273 C CA . VAL C 1 151 ? 3.356 -2.224 9.754 1.00 20.86 151 VAL C CA 1
ATOM 4274 C C . VAL C 1 151 ? 4.534 -3.171 9.556 1.00 23.57 151 VAL C C 1
ATOM 4275 O O . VAL C 1 151 ? 4.377 -4.381 9.792 1.00 26.41 151 VAL C O 1
ATOM 4279 N N . GLY C 1 152 ? 5.690 -2.688 9.098 1.00 24.11 152 GLY C N 1
ATOM 4280 C CA . GLY C 1 152 ? 6.809 -3.603 8.946 1.00 23.28 152 GLY C CA 1
ATOM 4281 C C . GLY C 1 152 ? 6.543 -4.640 7.864 1.00 24.61 152 GLY C C 1
ATOM 4282 O O . GLY C 1 152 ? 5.837 -4.387 6.884 1.00 22.82 152 GLY C O 1
ATOM 4283 N N . ASP C 1 153 ? 7.099 -5.834 8.053 1.00 22.35 153 ASP C N 1
ATOM 4284 C CA . ASP C 1 153 ? 7.017 -6.875 7.017 1.00 21.25 153 ASP C CA 1
ATOM 4285 C C . ASP C 1 153 ? 5.876 -7.849 7.275 1.00 24.03 153 ASP C C 1
ATOM 4286 O O . ASP C 1 153 ? 6.068 -9.072 7.274 1.00 27.39 153 ASP C O 1
ATOM 4291 N N . THR C 1 154 ? 4.684 -7.321 7.541 1.00 25.02 154 THR C N 1
ATOM 4292 C CA . THR C 1 154 ? 3.547 -8.149 7.907 1.00 22.53 154 THR C CA 1
ATOM 4293 C C . THR C 1 154 ? 2.574 -8.224 6.743 1.00 27.67 154 THR C C 1
ATOM 4294 O O . THR C 1 154 ? 2.512 -9.235 6.030 1.00 29.43 154 THR C O 1
ATOM 4298 N N . LEU C 1 155 ? 1.818 -7.156 6.546 1.00 23.75 155 LEU C N 1
ATOM 4299 C CA . LEU C 1 155 ? 0.865 -7.034 5.451 1.00 26.77 155 LEU C CA 1
ATOM 4300 C C . LEU C 1 155 ? 1.428 -6.086 4.395 1.00 22.47 155 LEU C C 1
ATOM 4301 O O . LEU C 1 155 ? 1.733 -4.925 4.698 1.00 25.70 155 LEU C O 1
ATOM 4306 N N . PHE C 1 156 ? 1.578 -6.581 3.169 1.00 23.00 156 PHE C N 1
ATOM 4307 C CA . PHE C 1 156 ? 1.987 -5.771 2.025 1.00 22.27 156 PHE C CA 1
ATOM 4308 C C . PHE C 1 156 ? 0.784 -5.458 1.158 1.00 24.38 156 PHE C C 1
ATOM 4309 O O . PHE C 1 156 ? -0.266 -6.099 1.261 1.00 23.84 156 PHE C O 1
ATOM 4317 N N . ASN C 1 157 ? 0.970 -4.527 0.220 1.00 22.16 157 ASN C N 1
ATOM 4318 C CA . ASN C 1 157 ? -0.056 -4.371 -0.792 1.00 20.13 157 ASN C CA 1
ATOM 4319 C C . ASN C 1 157 ? -0.176 -5.662 -1.609 1.00 25.09 157 ASN C C 1
ATOM 4320 O O . ASN C 1 157 ? 0.770 -6.062 -2.290 1.00 25.81 157 ASN C O 1
ATOM 4325 N N . ASN C 1 158 ? -1.340 -6.312 -1.529 1.00 22.97 158 ASN C N 1
ATOM 4326 C CA . ASN C 1 158 ? -1.586 -7.599 -2.203 1.00 22.54 158 ASN C CA 1
ATOM 4327 C C . ASN C 1 158 ? -0.475 -8.606 -1.911 1.00 29.05 158 ASN C C 1
ATOM 4328 O O . ASN C 1 158 ? -0.024 -9.338 -2.795 1.00 27.87 158 ASN C O 1
ATOM 4333 N N . GLY C 1 159 ? -0.030 -8.657 -0.657 1.00 24.60 159 GLY C N 1
ATOM 4334 C CA . GLY C 1 159 ? 1.043 -9.579 -0.332 1.00 21.56 159 GLY C CA 1
ATOM 4335 C C . GLY C 1 159 ? 1.105 -9.784 1.164 1.00 26.58 159 GLY C C 1
ATOM 4336 O O . GLY C 1 159 ? 0.332 -9.189 1.921 1.00 25.50 159 GLY C O 1
ATOM 4337 N N . ILE C 1 160 ? 2.030 -10.658 1.588 1.00 24.84 160 ILE C N 1
ATOM 4338 C CA . ILE C 1 160 ? 2.259 -10.898 3.008 1.00 23.57 160 ILE C CA 1
ATOM 4339 C C . ILE C 1 160 ? 3.755 -11.105 3.221 1.00 25.12 160 ILE C C 1
ATOM 4340 O O . ILE C 1 160 ? 4.482 -11.504 2.309 1.00 24.15 160 ILE C O 1
ATOM 4345 N N . GLY C 1 161 ? 4.230 -10.807 4.432 1.00 23.88 161 GLY C N 1
ATOM 4346 C CA . GLY C 1 161 ? 5.610 -11.135 4.756 1.00 26.36 161 GLY C CA 1
ATOM 4347 C C . GLY C 1 161 ? 5.871 -12.628 4.667 1.00 29.91 161 GLY C C 1
ATOM 4348 O O . GLY C 1 161 ? 4.984 -13.449 4.901 1.00 26.27 161 GLY C O 1
ATOM 4349 N N . ARG C 1 162 ? 7.100 -12.988 4.297 1.00 25.77 162 ARG C N 1
ATOM 4350 C CA . ARG C 1 162 ? 7.446 -14.404 4.238 1.00 30.35 162 ARG C CA 1
ATOM 4351 C C . ARG C 1 162 ? 7.516 -14.969 5.654 1.00 29.27 162 ARG C C 1
ATOM 4352 O O . ARG C 1 162 ? 7.793 -14.253 6.622 1.00 32.04 162 ARG C O 1
ATOM 4360 N N . THR C 1 163 ? 7.249 -16.275 5.780 1.00 30.10 163 THR C N 1
ATOM 4361 C CA . THR C 1 163 ? 7.186 -16.886 7.099 1.00 29.58 163 THR C CA 1
ATOM 4362 C C . THR C 1 163 ? 8.142 -18.067 7.219 1.00 37.71 163 THR C C 1
ATOM 4363 O O . THR C 1 163 ? 7.939 -18.944 8.070 1.00 41.89 163 THR C O 1
ATOM 4367 N N . ASP C 1 164 ? 9.184 -18.104 6.390 1.00 32.45 164 ASP C N 1
ATOM 4368 C CA . ASP C 1 164 ? 10.164 -19.177 6.431 1.00 33.28 164 ASP C CA 1
ATOM 4369 C C . ASP C 1 164 ? 11.503 -18.734 7.004 1.00 38.31 164 ASP C C 1
ATOM 4370 O O . ASP C 1 164 ? 12.474 -19.496 6.939 1.00 40.57 164 ASP C O 1
ATOM 4375 N N . LEU C 1 165 ? 11.587 -17.530 7.567 1.00 36.65 165 LEU C N 1
ATOM 4376 C CA . LEU C 1 165 ? 12.842 -17.075 8.144 1.00 39.10 165 LEU C CA 1
ATOM 4377 C C . LEU C 1 165 ? 12.918 -17.566 9.587 1.00 42.49 165 LEU C C 1
ATOM 4378 O O . LEU C 1 165 ? 12.076 -18.344 10.047 1.00 40.81 165 LEU C O 1
ATOM 4383 N N . TYR C 1 166 ? 13.948 -17.136 10.314 1.00 46.37 166 TYR C N 1
ATOM 4384 C CA . TYR C 1 166 ? 14.196 -17.657 11.656 1.00 47.40 166 TYR C CA 1
ATOM 4385 C C . TYR C 1 166 ? 13.056 -17.267 12.591 1.00 44.14 166 TYR C C 1
ATOM 4386 O O . TYR C 1 166 ? 12.728 -16.079 12.729 1.00 42.96 166 TYR C O 1
ATOM 4395 N N . LYS C 1 167 ? 12.433 -18.282 13.195 1.00 39.70 167 LYS C N 1
ATOM 4396 C CA . LYS C 1 167 ? 11.303 -18.147 14.111 1.00 40.38 167 LYS C CA 1
ATOM 4397 C C . LYS C 1 167 ? 10.047 -17.603 13.434 1.00 37.42 167 LYS C C 1
ATOM 4398 O O . LYS C 1 167 ? 9.141 -17.108 14.112 1.00 38.96 167 LYS C O 1
ATOM 4404 N N . GLY C 1 168 ? 9.957 -17.707 12.106 1.00 37.75 168 GLY C N 1
ATOM 4405 C CA . GLY C 1 168 ? 8.735 -17.342 11.418 1.00 36.89 168 GLY C CA 1
ATOM 4406 C C . GLY C 1 168 ? 7.688 -18.438 11.508 1.00 35.73 168 GLY C C 1
ATOM 4407 O O . GLY C 1 168 ? 7.999 -19.603 11.722 1.00 36.77 168 GLY C O 1
ATOM 4408 N N . ASP C 1 169 ? 6.422 -18.044 11.372 1.00 37.20 169 ASP C N 1
ATOM 4409 C CA . ASP C 1 169 ? 5.328 -19.010 11.400 1.00 41.76 169 ASP C CA 1
ATOM 4410 C C . ASP C 1 169 ? 4.125 -18.423 10.683 1.00 36.53 169 ASP C C 1
ATOM 4411 O O . ASP C 1 169 ? 3.679 -17.321 11.020 1.00 36.86 169 ASP C O 1
ATOM 4416 N N . TYR C 1 170 ? 3.587 -19.183 9.726 1.00 33.33 170 TYR C N 1
ATOM 4417 C CA . TYR C 1 170 ? 2.526 -18.678 8.858 1.00 36.88 170 TYR C CA 1
ATOM 4418 C C . TYR C 1 170 ? 1.242 -18.403 9.631 1.00 29.97 170 TYR C C 1
ATOM 4419 O O . TYR C 1 170 ? 0.656 -17.322 9.507 1.00 31.31 170 TYR C O 1
ATOM 4428 N N . GLU C 1 171 ? 0.757 -19.380 10.401 1.00 31.72 171 GLU C N 1
ATOM 4429 C CA . GLU C 1 171 ? -0.497 -19.156 11.113 1.00 32.44 171 GLU C CA 1
ATOM 4430 C C . GLU C 1 171 ? -0.379 -17.994 12.091 1.00 34.06 171 GLU C C 1
ATOM 4431 O O . GLU C 1 171 ? -1.321 -17.211 12.243 1.00 37.15 171 GLU C O 1
ATOM 4437 N N . THR C 1 172 ? 0.782 -17.838 12.734 1.00 35.40 172 THR C N 1
ATOM 4438 C CA . THR C 1 172 ? 0.972 -16.699 13.633 1.00 34.08 172 THR C CA 1
ATOM 4439 C C . THR C 1 172 ? 0.832 -15.364 12.900 1.00 29.80 172 THR C C 1
ATOM 4440 O O . THR C 1 172 ? 0.217 -14.422 13.416 1.00 29.90 172 THR C O 1
ATOM 4444 N N . LEU C 1 173 ? 1.402 -15.258 11.700 1.00 31.73 173 LEU C N 1
ATOM 4445 C CA . LEU C 1 173 ? 1.320 -13.998 10.974 1.00 26.36 173 LEU C CA 1
ATOM 4446 C C . LEU C 1 173 ? -0.097 -13.732 10.473 1.00 26.01 173 LEU C C 1
ATOM 4447 O O . LEU C 1 173 ? -0.575 -12.592 10.538 1.00 28.42 173 LEU C O 1
ATOM 4452 N N . VAL C 1 174 ? -0.789 -14.769 9.992 1.00 30.27 174 VAL C N 1
ATOM 4453 C CA . VAL C 1 174 ? -2.194 -14.624 9.615 1.00 27.80 174 VAL C CA 1
ATOM 4454 C C . VAL C 1 174 ? -3.009 -14.102 10.795 1.00 33.24 174 VAL C C 1
ATOM 4455 O O . VAL C 1 174 ? -3.828 -13.188 10.648 1.00 31.17 174 VAL C O 1
ATOM 4459 N N . ASP C 1 175 ? -2.770 -14.653 11.988 1.00 32.51 175 ASP C N 1
ATOM 4460 C CA . ASP C 1 175 ? -3.465 -14.189 13.188 1.00 32.72 175 ASP C CA 1
ATOM 4461 C C . ASP C 1 175 ? -3.136 -12.729 13.494 1.00 29.95 175 ASP C C 1
ATOM 4462 O O . ASP C 1 175 ? -4.028 -11.931 13.808 1.00 33.67 175 ASP C O 1
ATOM 4467 N N . SER C 1 176 ? -1.856 -12.360 13.424 1.00 32.81 176 SER C N 1
ATOM 4468 C CA A SER C 1 176 ? -1.471 -10.978 13.700 0.41 29.95 176 SER C CA 1
ATOM 4469 C CA B SER C 1 176 ? -1.471 -10.978 13.700 0.41 29.95 176 SER C CA 1
ATOM 4470 C CA C SER C 1 176 ? -1.489 -10.979 13.715 0.18 30.16 176 SER C CA 1
ATOM 4471 C C . SER C 1 176 ? -2.170 -10.014 12.751 1.00 30.79 176 SER C C 1
ATOM 4472 O O . SER C 1 176 ? -2.670 -8.964 13.168 1.00 29.54 176 SER C O 1
ATOM 4479 N N . ILE C 1 177 ? -2.227 -10.359 11.467 1.00 32.65 177 ILE C N 1
ATOM 4480 C CA . ILE C 1 177 ? -2.881 -9.488 10.504 1.00 30.98 177 ILE C CA 1
ATOM 4481 C C . ILE C 1 177 ? -4.384 -9.444 10.753 1.00 31.16 177 ILE C C 1
ATOM 4482 O O . ILE C 1 177 ? -4.983 -8.362 10.818 1.00 29.31 177 ILE C O 1
ATOM 4487 N N . GLN C 1 178 ? -5.015 -10.619 10.894 1.00 30.71 178 GLN C N 1
ATOM 4488 C CA . GLN C 1 178 ? -6.472 -10.679 10.980 1.00 27.52 178 GLN C CA 1
ATOM 4489 C C . GLN C 1 178 ? -6.975 -10.198 12.338 1.00 29.55 178 GLN C C 1
ATOM 4490 O O . GLN C 1 178 ? -8.015 -9.534 12.418 1.00 34.15 178 GLN C O 1
ATOM 4496 N N . ASP C 1 179 ? -6.260 -10.513 13.414 1.00 33.38 179 ASP C N 1
ATOM 4497 C CA . ASP C 1 179 ? -6.767 -10.184 14.741 1.00 35.79 179 ASP C CA 1
ATOM 4498 C C . ASP C 1 179 ? -6.360 -8.792 15.198 1.00 36.36 179 ASP C C 1
ATOM 4499 O O . ASP C 1 179 ? -7.052 -8.187 16.024 1.00 37.37 179 ASP C O 1
ATOM 4504 N N . LYS C 1 180 ? -5.244 -8.272 14.712 1.00 31.84 180 LYS C N 1
ATOM 4505 C CA . LYS C 1 180 ? -4.748 -6.992 15.202 1.00 34.15 180 LYS C CA 1
ATOM 4506 C C . LYS C 1 180 ? -4.737 -5.923 14.116 1.00 27.46 180 LYS C C 1
ATOM 4507 O O . LYS C 1 180 ? -5.422 -4.903 14.269 1.00 32.38 180 LYS C O 1
ATOM 4513 N N . ILE C 1 181 ? -4.011 -6.122 13.014 1.00 26.22 181 ILE C N 1
ATOM 4514 C CA . ILE C 1 181 ? -3.921 -5.066 12.000 1.00 27.48 181 ILE C CA 1
ATOM 4515 C C . ILE C 1 181 ? -5.283 -4.796 11.370 1.00 24.89 181 ILE C C 1
ATOM 4516 O O . ILE C 1 181 ? -5.627 -3.641 11.075 1.00 27.85 181 ILE C O 1
ATOM 4521 N N . PHE C 1 182 ? -6.084 -5.846 11.169 1.00 26.56 182 PHE C N 1
ATOM 4522 C CA . PHE C 1 182 ? -7.418 -5.702 10.593 1.00 28.14 182 PHE C CA 1
ATOM 4523 C C . PHE C 1 182 ? -8.414 -5.042 11.546 1.00 34.65 182 PHE C C 1
ATOM 4524 O O . PHE C 1 182 ? -9.580 -4.863 11.171 1.00 32.55 182 PHE C O 1
ATOM 4532 N N . GLU C 1 183 ? -7.994 -4.674 12.756 1.00 29.08 183 GLU C N 1
ATOM 4533 C CA . GLU C 1 183 ? -8.865 -3.954 13.677 1.00 36.89 183 GLU C CA 1
ATOM 4534 C C . GLU C 1 183 ? -8.733 -2.451 13.512 1.00 37.09 183 GLU C C 1
ATOM 4535 O O . GLU C 1 183 ? -9.547 -1.703 14.069 1.00 32.48 183 GLU C O 1
ATOM 4541 N N . LEU C 1 184 ? -7.723 -2.010 12.766 1.00 35.58 184 LEU C N 1
ATOM 4542 C CA . LEU C 1 184 ? -7.496 -0.602 12.474 1.00 34.09 184 LEU C CA 1
ATOM 4543 C C . LEU C 1 184 ? -8.589 -0.075 11.544 1.00 32.86 184 LEU C C 1
ATOM 4544 O O . LEU C 1 184 ? -9.223 -0.831 10.803 1.00 38.28 184 LEU C O 1
ATOM 4549 N N . GLU C 1 185 ? -8.806 1.238 11.599 1.00 28.61 185 GLU C N 1
ATOM 4550 C CA . GLU C 1 185 ? -9.701 1.944 10.681 1.00 29.40 185 GLU C CA 1
ATOM 4551 C C . GLU C 1 185 ? -9.510 1.459 9.252 1.00 28.90 185 GLU C C 1
ATOM 4552 O O . GLU C 1 185 ? -8.381 1.359 8.763 1.00 29.19 185 GLU C O 1
ATOM 4558 N N . GLY C 1 186 ? -10.627 1.197 8.571 1.00 34.42 186 GLY C N 1
ATOM 4559 C CA . GLY C 1 186 ? -10.570 0.537 7.277 1.00 30.22 186 GLY C CA 1
ATOM 4560 C C . GLY C 1 186 ? -9.795 1.288 6.210 1.00 31.08 186 GLY C C 1
ATOM 4561 O O . GLY C 1 186 ? -9.178 0.669 5.326 1.00 29.16 186 GLY C O 1
ATOM 4562 N N . ASP C 1 187 ? -9.835 2.621 6.245 1.00 30.90 187 ASP C N 1
ATOM 4563 C CA . ASP C 1 187 ? -9.138 3.425 5.250 1.00 32.09 187 ASP C CA 1
ATOM 4564 C C . ASP C 1 187 ? -7.864 4.051 5.800 1.00 33.58 187 ASP C C 1
ATOM 4565 O O . ASP C 1 187 ? -7.308 4.956 5.167 1.00 28.43 187 ASP C O 1
ATOM 4570 N N . LEU C 1 188 ? -7.399 3.605 6.963 1.00 28.93 188 LEU C N 1
ATOM 4571 C CA . LEU C 1 188 ? -6.140 4.115 7.497 1.00 29.89 188 LEU C CA 1
ATOM 4572 C C . LEU C 1 188 ? -4.989 3.691 6.589 1.00 28.35 188 LEU C C 1
ATOM 4573 O O . LEU C 1 188 ? -4.844 2.494 6.308 1.00 25.54 188 LEU C O 1
ATOM 4578 N N . PRO C 1 189 ? -4.149 4.615 6.127 1.00 24.95 189 PRO C N 1
ATOM 4579 C CA . PRO C 1 189 ? -2.994 4.207 5.314 1.00 24.48 189 PRO C CA 1
ATOM 4580 C C . PRO C 1 189 ? -2.053 3.348 6.140 1.00 25.76 189 PRO C C 1
ATOM 4581 O O . PRO C 1 189 ? -1.685 3.709 7.257 1.00 25.58 189 PRO C O 1
ATOM 4585 N N . LEU C 1 190 ? -1.666 2.209 5.571 1.00 22.73 190 LEU C N 1
ATOM 4586 C CA . LEU C 1 190 ? -0.724 1.271 6.167 1.00 20.94 190 LEU C CA 1
ATOM 4587 C C . LEU C 1 190 ? 0.571 1.319 5.364 1.00 24.33 190 LEU C C 1
ATOM 4588 O O . LEU C 1 190 ? 0.562 1.040 4.162 1.00 24.91 190 LEU C O 1
ATOM 4593 N N . PHE C 1 191 ? 1.684 1.587 6.036 1.00 23.92 191 PHE C N 1
ATOM 4594 C CA . PHE C 1 191 ? 2.975 1.727 5.363 1.00 21.06 191 PHE C CA 1
ATOM 4595 C C . PHE C 1 191 ? 3.888 0.552 5.703 1.00 22.01 191 PHE C C 1
ATOM 4596 O O . PHE C 1 191 ? 4.447 0.500 6.809 1.00 23.29 191 PHE C O 1
ATOM 4604 N N . PRO C 1 192 ? 4.067 -0.404 4.796 1.00 20.96 192 PRO C N 1
ATOM 4605 C CA . PRO C 1 192 ? 4.840 -1.610 5.096 1.00 22.48 192 PRO C CA 1
ATOM 4606 C C . PRO C 1 192 ? 6.330 -1.437 4.817 1.00 21.95 192 PRO C C 1
ATOM 4607 O O . PRO C 1 192 ? 6.791 -0.405 4.325 1.00 23.92 192 PRO C O 1
ATOM 4611 N N . GLY C 1 193 ? 7.084 -2.483 5.165 1.00 22.52 193 GLY C N 1
ATOM 4612 C CA . GLY C 1 193 ? 8.522 -2.420 5.023 1.00 23.43 193 GLY C CA 1
ATOM 4613 C C . GLY C 1 193 ? 8.978 -2.450 3.588 1.00 22.97 193 GLY C C 1
ATOM 4614 O O . GLY C 1 193 ? 10.115 -2.068 3.301 1.00 24.61 193 GLY C O 1
ATOM 4615 N N . HIS C 1 194 ? 8.117 -2.901 2.681 1.00 21.86 194 HIS C N 1
ATOM 4616 C CA . HIS C 1 194 ? 8.457 -3.010 1.274 1.00 22.02 194 HIS C CA 1
ATOM 4617 C C . HIS C 1 194 ? 7.203 -2.779 0.456 1.00 23.16 194 HIS C C 1
ATOM 4618 O O . HIS C 1 194 ? 6.103 -3.157 0.862 1.00 26.33 194 HIS C O 1
ATOM 4625 N N . GLY C 1 195 ? 7.385 -2.167 -0.705 1.00 23.17 195 GLY C N 1
ATOM 4626 C CA . GLY C 1 195 ? 6.292 -1.956 -1.620 1.00 24.42 195 GLY C CA 1
ATOM 4627 C C . GLY C 1 195 ? 5.444 -0.760 -1.233 1.00 24.17 195 GLY C C 1
ATOM 4628 O O . GLY C 1 195 ? 5.726 -0.039 -0.265 1.00 23.20 195 GLY C O 1
ATOM 4629 N N . PRO C 1 196 ? 4.365 -0.553 -1.978 1.00 21.82 196 PRO C N 1
ATOM 4630 C CA . PRO C 1 196 ? 3.497 0.598 -1.747 1.00 22.12 196 PRO C CA 1
ATOM 4631 C C . PRO C 1 196 ? 2.568 0.374 -0.557 1.00 21.52 196 PRO C C 1
ATOM 4632 O O . PRO C 1 196 ? 2.404 -0.739 -0.050 1.00 24.19 196 PRO C O 1
ATOM 4636 N N . TYR C 1 197 ? 1.963 1.480 -0.122 1.00 21.77 197 TYR C N 1
ATOM 4637 C CA . TYR C 1 197 ? 1.009 1.467 0.963 1.00 22.95 197 TYR C CA 1
ATOM 4638 C C . TYR C 1 197 ? -0.260 0.736 0.547 1.00 22.55 197 TYR C C 1
ATOM 4639 O O . TYR C 1 197 ? -0.518 0.510 -0.633 1.00 21.94 197 TYR C O 1
ATOM 4648 N N . THR C 1 198 ? -1.070 0.386 1.548 1.00 24.81 198 THR C N 1
ATOM 4649 C CA . THR C 1 198 ? -2.405 -0.170 1.329 1.00 25.25 198 THR C CA 1
ATOM 4650 C C . THR C 1 198 ? -3.260 0.159 2.553 1.00 25.46 198 THR C C 1
ATOM 4651 O O . THR C 1 198 ? -2.905 1.024 3.362 1.00 25.66 198 THR C O 1
ATOM 4655 N N . THR C 1 199 ? -4.418 -0.496 2.659 1.00 23.42 199 THR C N 1
ATOM 4656 C CA . THR C 1 199 ? -5.362 -0.284 3.751 1.00 25.47 199 THR C CA 1
ATOM 4657 C C . THR C 1 199 ? -6.002 -1.608 4.145 1.00 22.69 199 THR C C 1
ATOM 4658 O O . THR C 1 199 ? -6.065 -2.557 3.348 1.00 22.68 199 THR C O 1
ATOM 4662 N N . VAL C 1 200 ? -6.537 -1.627 5.375 1.00 24.02 200 VAL C N 1
ATOM 4663 C CA . VAL C 1 200 ? -7.303 -2.781 5.857 1.00 27.41 200 VAL C CA 1
ATOM 4664 C C . VAL C 1 200 ? -8.413 -3.127 4.870 1.00 29.46 200 VAL C C 1
ATOM 4665 O O . VAL C 1 200 ? -8.593 -4.289 4.488 1.00 27.91 200 VAL C O 1
ATOM 4669 N N . ASP C 1 201 ? -9.177 -2.121 4.442 1.00 28.49 201 ASP C N 1
ATOM 4670 C CA . ASP C 1 201 ? -10.267 -2.388 3.506 1.00 28.28 201 ASP C CA 1
ATOM 4671 C C . ASP C 1 201 ? -9.744 -2.966 2.198 1.00 31.72 201 ASP C C 1
ATOM 4672 O O . ASP C 1 201 ? -10.341 -3.896 1.643 1.00 30.58 201 ASP C O 1
ATOM 4677 N N . ASP C 1 202 ? -8.623 -2.447 1.689 1.00 27.83 202 ASP C N 1
ATOM 4678 C CA . ASP C 1 202 ? -8.119 -2.978 0.422 1.00 27.68 202 ASP C CA 1
ATOM 4679 C C . ASP C 1 202 ? -7.609 -4.412 0.534 1.00 24.04 202 ASP C C 1
ATOM 4680 O O . ASP C 1 202 ? -7.554 -5.124 -0.480 1.00 27.38 202 ASP C O 1
ATOM 4685 N N . GLU C 1 203 ? -7.245 -4.869 1.726 1.00 23.91 203 GLU C N 1
ATOM 4686 C CA . GLU C 1 203 ? -6.651 -6.188 1.865 1.00 29.36 203 GLU C CA 1
ATOM 4687 C C . GLU C 1 203 ? -7.624 -7.226 2.421 1.00 27.70 203 GLU C C 1
ATOM 4688 O O . GLU C 1 203 ? -7.190 -8.308 2.815 1.00 25.96 203 GLU C O 1
ATOM 4694 N N . GLN C 1 204 ? -8.925 -6.924 2.451 1.00 25.72 204 GLN C N 1
ATOM 4695 C CA . GLN C 1 204 ? -9.893 -7.858 3.018 1.00 26.69 204 GLN C CA 1
ATOM 4696 C C . GLN C 1 204 ? -9.856 -9.198 2.298 1.00 29.65 204 GLN C C 1
ATOM 4697 O O . GLN C 1 204 ? -9.970 -10.250 2.936 1.00 33.12 204 GLN C O 1
ATOM 4703 N N . LEU C 1 205 ? -9.688 -9.184 0.974 1.00 27.29 205 LEU C N 1
ATOM 4704 C CA . LEU C 1 205 ? -9.655 -10.420 0.195 1.00 27.24 205 LEU C CA 1
ATOM 4705 C C . LEU C 1 205 ? -8.236 -10.792 -0.226 1.00 26.97 205 LEU C C 1
ATOM 4706 O O . LEU C 1 205 ? -8.038 -11.460 -1.253 1.00 28.35 205 LEU C O 1
ATOM 4711 N N . ASN C 1 206 ? -7.250 -10.385 0.563 1.00 25.29 206 ASN C N 1
ATOM 4712 C CA . ASN C 1 206 ? -5.861 -10.756 0.320 1.00 23.95 206 ASN C CA 1
ATOM 4713 C C . ASN C 1 206 ? -5.760 -12.274 0.250 1.00 25.72 206 ASN C C 1
ATOM 4714 O O . ASN C 1 206 ? -6.152 -12.957 1.207 1.00 26.35 206 ASN C O 1
ATOM 4719 N N . PRO C 1 207 ? -5.273 -12.833 -0.860 1.00 24.77 207 PRO C N 1
ATOM 4720 C CA . PRO C 1 207 ? -5.327 -14.291 -1.068 1.00 25.76 207 PRO C CA 1
ATOM 4721 C C . PRO C 1 207 ? -4.250 -15.047 -0.318 1.00 26.38 207 PRO C C 1
ATOM 4722 O O . PRO C 1 207 ? -4.265 -16.282 -0.329 1.00 31.60 207 PRO C O 1
ATOM 4726 N N . PHE C 1 208 ? -3.310 -14.344 0.317 1.00 24.77 208 PHE C N 1
ATOM 4727 C CA . PHE C 1 208 ? -2.287 -15.010 1.101 1.00 30.17 208 PHE C CA 1
ATOM 4728 C C . PHE C 1 208 ? -2.769 -15.308 2.523 1.00 34.34 208 PHE C C 1
ATOM 4729 O O . PHE C 1 208 ? -2.115 -16.077 3.236 1.00 31.17 208 PHE C O 1
ATOM 4737 N N . LEU C 1 209 ? -3.900 -14.729 2.935 1.00 26.69 209 LEU C N 1
ATOM 4738 C CA . LEU C 1 209 ? -4.515 -14.993 4.236 1.00 30.17 209 LEU C CA 1
ATOM 4739 C C . LEU C 1 209 ? -5.485 -16.166 4.130 1.00 46.27 209 LEU C C 1
ATOM 4740 O O . LEU C 1 209 ? -6.428 -16.128 3.332 1.00 65.11 209 LEU C O 1
ATOM 4745 N N . HIS C 1 210 ? -5.270 -17.189 4.951 1.00 38.06 210 HIS C N 1
ATOM 4746 C CA . HIS C 1 210 ? -6.115 -18.370 4.940 1.00 40.46 210 HIS C CA 1
ATOM 4747 C C . HIS C 1 210 ? -5.984 -19.086 6.280 1.00 47.75 210 HIS C C 1
ATOM 4748 O O . HIS C 1 210 ? -4.899 -19.113 6.866 1.00 45.01 210 HIS C O 1
ATOM 4755 N N . ALA D 1 3 ? 42.322 -4.352 8.651 1.00 69.51 3 ALA D N 1
ATOM 4756 C CA . ALA D 1 3 ? 41.731 -3.726 9.828 1.00 71.52 3 ALA D CA 1
ATOM 4757 C C . ALA D 1 3 ? 42.698 -3.757 11.007 1.00 76.28 3 ALA D C 1
ATOM 4758 O O . ALA D 1 3 ? 43.632 -2.962 11.078 1.00 83.43 3 ALA D O 1
ATOM 4760 N N . SER D 1 4 ? 42.469 -4.693 11.927 1.00 74.39 4 SER D N 1
ATOM 4761 C CA . SER D 1 4 ? 43.218 -4.696 13.176 1.00 73.33 4 SER D CA 1
ATOM 4762 C C . SER D 1 4 ? 44.595 -5.338 13.029 1.00 61.07 4 SER D C 1
ATOM 4763 O O . SER D 1 4 ? 45.539 -4.926 13.716 1.00 51.19 4 SER D O 1
ATOM 4774 N N . ARG D 1 6 ? 47.834 -7.075 10.447 1.00 29.17 6 ARG D N 1
ATOM 4775 C CA . ARG D 1 6 ? 48.545 -7.269 9.188 1.00 25.82 6 ARG D CA 1
ATOM 4776 C C . ARG D 1 6 ? 49.399 -8.523 9.337 1.00 31.22 6 ARG D C 1
ATOM 4777 O O . ARG D 1 6 ? 50.192 -8.617 10.280 1.00 32.48 6 ARG D O 1
ATOM 4785 N N . ILE D 1 7 ? 49.228 -9.488 8.437 1.00 25.42 7 ILE D N 1
ATOM 4786 C CA . ILE D 1 7 ? 50.041 -10.705 8.447 1.00 24.67 7 ILE D CA 1
ATOM 4787 C C . ILE D 1 7 ? 51.015 -10.649 7.278 1.00 28.81 7 ILE D C 1
ATOM 4788 O O . ILE D 1 7 ? 50.616 -10.413 6.128 1.00 26.93 7 ILE D O 1
ATOM 4793 N N . SER D 1 8 ? 52.293 -10.861 7.574 1.00 25.70 8 SER D N 1
ATOM 4794 C CA . SER D 1 8 ? 53.347 -10.891 6.569 1.00 26.67 8 SER D CA 1
ATOM 4795 C C . SER D 1 8 ? 54.041 -12.244 6.634 1.00 25.51 8 SER D C 1
ATOM 4796 O O . SER D 1 8 ? 53.980 -12.941 7.642 1.00 26.89 8 SER D O 1
ATOM 4799 N N . SER D 1 9 ? 54.752 -12.600 5.571 1.00 28.64 9 SER D N 1
ATOM 4800 C CA . SER D 1 9 ? 55.449 -13.872 5.639 1.00 25.56 9 SER D CA 1
ATOM 4801 C C . SER D 1 9 ? 56.768 -13.802 4.891 1.00 30.54 9 SER D C 1
ATOM 4802 O O . SER D 1 9 ? 56.936 -13.021 3.949 1.00 32.29 9 SER D O 1
ATOM 4805 N N . LEU D 1 10 ? 57.715 -14.598 5.374 1.00 30.15 10 LEU D N 1
ATOM 4806 C CA . LEU D 1 10 ? 58.961 -14.905 4.697 1.00 28.18 10 LEU D CA 1
ATOM 4807 C C . LEU D 1 10 ? 59.004 -16.415 4.512 1.00 33.29 10 LEU D C 1
ATOM 4808 O O . LEU D 1 10 ? 58.572 -17.156 5.393 1.00 30.97 10 LEU D O 1
ATOM 4813 N N . THR D 1 11 ? 59.512 -16.860 3.368 1.00 31.19 11 THR D N 1
ATOM 4814 C CA . THR D 1 11 ? 59.721 -18.272 3.096 1.00 25.30 11 THR D CA 1
ATOM 4815 C C . THR D 1 11 ? 61.217 -18.536 3.150 1.00 30.40 11 THR D C 1
ATOM 4816 O O . THR D 1 11 ? 61.973 -17.996 2.336 1.00 34.43 11 THR D O 1
ATOM 4820 N N . LEU D 1 12 ? 61.640 -19.364 4.100 1.00 35.97 12 LEU D N 1
ATOM 4821 C CA . LEU D 1 12 ? 63.026 -19.380 4.533 1.00 36.64 12 LEU D CA 1
ATOM 4822 C C . LEU D 1 12 ? 63.522 -20.806 4.697 1.00 39.44 12 LEU D C 1
ATOM 4823 O O . LEU D 1 12 ? 62.742 -21.756 4.818 1.00 38.35 12 LEU D O 1
ATOM 4828 N N . GLY D 1 13 ? 64.843 -20.934 4.726 1.00 37.75 13 GLY D N 1
ATOM 4829 C CA . GLY D 1 13 ? 65.460 -22.169 5.154 1.00 40.95 13 GLY D CA 1
ATOM 4830 C C . GLY D 1 13 ? 65.544 -23.218 4.066 1.00 43.15 13 GLY D C 1
ATOM 4831 O O . GLY D 1 13 ? 65.172 -23.014 2.910 1.00 44.72 13 GLY D O 1
ATOM 4832 N N . LEU D 1 14 ? 66.042 -24.388 4.479 1.00 42.03 14 LEU D N 1
ATOM 4833 C CA . LEU D 1 14 ? 66.386 -25.445 3.534 1.00 48.30 14 LEU D CA 1
ATOM 4834 C C . LEU D 1 14 ? 65.162 -25.971 2.799 1.00 46.43 14 LEU D C 1
ATOM 4835 O O . LEU D 1 14 ? 65.245 -26.316 1.615 1.00 51.12 14 LEU D O 1
ATOM 4840 N N . VAL D 1 15 ? 64.022 -26.051 3.482 1.00 40.22 15 VAL D N 1
ATOM 4841 C CA . VAL D 1 15 ? 62.841 -26.684 2.906 1.00 39.27 15 VAL D CA 1
ATOM 4842 C C . VAL D 1 15 ? 61.690 -25.689 2.794 1.00 37.56 15 VAL D C 1
ATOM 4843 O O . VAL D 1 15 ? 60.517 -26.078 2.851 1.00 41.29 15 VAL D O 1
ATOM 4847 N N . ASP D 1 16 ? 62.012 -24.403 2.631 1.00 35.23 16 ASP D N 1
ATOM 4848 C CA . ASP D 1 16 ? 61.036 -23.387 2.229 1.00 34.61 16 ASP D CA 1
ATOM 4849 C C . ASP D 1 16 ? 59.846 -23.335 3.196 1.00 32.67 16 ASP D C 1
ATOM 4850 O O . ASP D 1 16 ? 58.706 -23.654 2.845 1.00 34.91 16 ASP D O 1
ATOM 4855 N N . THR D 1 17 ? 60.145 -22.930 4.426 1.00 29.97 17 THR D N 1
ATOM 4856 C CA . THR D 1 17 ? 59.131 -22.834 5.473 1.00 25.72 17 THR D CA 1
ATOM 4857 C C . THR D 1 17 ? 58.543 -21.429 5.519 1.00 24.75 17 THR D C 1
ATOM 4858 O O . THR D 1 17 ? 59.268 -20.443 5.404 1.00 29.20 17 THR D O 1
ATOM 4862 N N . ASN D 1 18 ? 57.230 -21.343 5.707 1.00 25.81 18 ASN D N 1
ATOM 4863 C CA . ASN D 1 18 ? 56.603 -20.030 5.840 1.00 28.18 18 ASN D CA 1
ATOM 4864 C C . ASN D 1 18 ? 56.696 -19.572 7.287 1.00 26.18 18 ASN D C 1
ATOM 4865 O O . ASN D 1 18 ? 56.139 -20.214 8.189 1.00 30.26 18 ASN D O 1
ATOM 4870 N N . THR D 1 19 ? 57.406 -18.471 7.499 1.00 24.98 19 THR D N 1
ATOM 4871 C CA . THR D 1 19 ? 57.490 -17.799 8.791 1.00 26.14 19 THR D CA 1
ATOM 4872 C C . THR D 1 19 ? 56.572 -16.580 8.770 1.00 24.84 19 THR D C 1
ATOM 4873 O O . THR D 1 19 ? 56.658 -15.753 7.858 1.00 27.88 19 THR D O 1
ATOM 4877 N N . TYR D 1 20 ? 55.703 -16.454 9.774 1.00 25.14 20 TYR D N 1
ATOM 4878 C CA . TYR D 1 20 ? 54.677 -15.420 9.741 1.00 25.81 20 TYR D CA 1
ATOM 4879 C C . TYR D 1 20 ? 54.909 -14.333 10.783 1.00 29.02 20 TYR D C 1
ATOM 4880 O O . TYR D 1 20 ? 55.270 -14.615 11.928 1.00 28.87 20 TYR D O 1
ATOM 4889 N N . PHE D 1 21 ? 54.665 -13.087 10.363 1.00 25.00 21 PHE D N 1
ATOM 4890 C CA . PHE D 1 21 ? 54.716 -11.885 11.191 1.00 26.80 21 PHE D CA 1
ATOM 4891 C C . PHE D 1 21 ? 53.290 -11.387 11.377 1.00 26.26 21 PHE D C 1
ATOM 4892 O O . PHE D 1 21 ? 52.625 -11.064 10.388 1.00 27.07 21 PHE D O 1
ATOM 4900 N N . ILE D 1 22 ? 52.816 -11.324 12.620 1.00 26.30 22 ILE D N 1
ATOM 4901 C CA . ILE D 1 22 ? 51.473 -10.826 12.908 1.00 28.87 22 ILE D CA 1
ATOM 4902 C C . ILE D 1 22 ? 51.600 -9.508 13.664 1.00 24.30 22 ILE D C 1
ATOM 4903 O O . ILE D 1 22 ? 52.055 -9.499 14.812 1.00 29.51 22 ILE D O 1
ATOM 4908 N N . GLU D 1 23 ? 51.191 -8.394 13.039 1.00 29.31 23 GLU D N 1
ATOM 4909 C CA . GLU D 1 23 ? 51.255 -7.085 13.685 1.00 28.81 23 GLU D CA 1
ATOM 4910 C C . GLU D 1 23 ? 49.864 -6.557 13.987 1.00 28.65 23 GLU D C 1
ATOM 4911 O O . GLU D 1 23 ? 48.951 -6.695 13.171 1.00 34.46 23 GLU D O 1
ATOM 4917 N N . ASN D 1 24 ? 49.717 -5.912 15.142 1.00 32.54 24 ASN D N 1
ATOM 4918 C CA . ASN D 1 24 ? 48.604 -5.004 15.364 1.00 34.27 24 ASN D CA 1
ATOM 4919 C C . ASN D 1 24 ? 49.142 -3.569 15.332 1.00 34.77 24 ASN D C 1
ATOM 4920 O O . ASN D 1 24 ? 50.240 -3.317 14.818 1.00 38.20 24 ASN D O 1
ATOM 4925 N N . ASP D 1 25 ? 48.385 -2.632 15.897 1.00 33.37 25 ASP D N 1
ATOM 4926 C CA . ASP D 1 25 ? 48.794 -1.235 15.813 1.00 33.19 25 ASP D CA 1
ATOM 4927 C C . ASP D 1 25 ? 50.026 -0.916 16.654 1.00 41.23 25 ASP D C 1
ATOM 4928 O O . ASP D 1 25 ? 50.628 0.139 16.441 1.00 53.88 25 ASP D O 1
ATOM 4933 N N . LYS D 1 26 ? 50.436 -1.786 17.594 1.00 37.79 26 LYS D N 1
ATOM 4934 C CA . LYS D 1 26 ? 51.549 -1.418 18.457 1.00 41.87 26 LYS D CA 1
ATOM 4935 C C . LYS D 1 26 ? 52.567 -2.511 18.754 1.00 41.43 26 LYS D C 1
ATOM 4936 O O . LYS D 1 26 ? 53.505 -2.245 19.516 1.00 40.93 26 LYS D O 1
ATOM 4942 N N . ALA D 1 27 ? 52.434 -3.713 18.198 1.00 36.54 27 ALA D N 1
ATOM 4943 C CA . ALA D 1 27 ? 53.365 -4.790 18.515 1.00 36.31 27 ALA D CA 1
ATOM 4944 C C . ALA D 1 27 ? 53.300 -5.835 17.412 1.00 30.32 27 ALA D C 1
ATOM 4945 O O . ALA D 1 27 ? 52.491 -5.741 16.491 1.00 30.44 27 ALA D O 1
ATOM 4947 N N . VAL D 1 28 ? 54.126 -6.867 17.551 1.00 28.34 28 VAL D N 1
ATOM 4948 C CA . VAL D 1 28 ? 54.207 -7.941 16.567 1.00 28.29 28 VAL D CA 1
ATOM 4949 C C . VAL D 1 28 ? 54.471 -9.262 17.278 1.00 34.59 28 VAL D C 1
ATOM 4950 O O . VAL D 1 28 ? 55.146 -9.312 18.309 1.00 34.51 28 VAL D O 1
ATOM 4954 N N . ILE D 1 29 ? 53.907 -10.343 16.734 1.00 28.58 29 ILE D N 1
ATOM 4955 C CA . ILE D 1 29 ? 54.261 -11.690 17.161 1.00 33.93 29 ILE D CA 1
ATOM 4956 C C . ILE D 1 29 ? 54.727 -12.480 15.943 1.00 31.41 29 ILE D C 1
ATOM 4957 O O . ILE D 1 29 ? 54.379 -12.181 14.791 1.00 28.66 29 ILE D O 1
ATOM 4962 N N . LEU D 1 30 ? 55.601 -13.447 16.207 1.00 26.54 30 LEU D N 1
ATOM 4963 C CA . LEU D 1 30 ? 56.271 -14.236 15.149 1.00 30.36 30 LEU D CA 1
ATOM 4964 C C . LEU D 1 30 ? 55.807 -15.683 15.281 1.00 32.56 30 LEU D C 1
ATOM 4965 O O . LEU D 1 30 ? 55.636 -16.132 16.391 1.00 30.22 30 LEU D O 1
ATOM 4970 N N . ILE D 1 31 ? 55.545 -16.336 14.156 1.00 26.34 31 ILE D N 1
ATOM 4971 C CA . ILE D 1 31 ? 55.107 -17.752 14.167 1.00 25.50 31 ILE D CA 1
ATOM 4972 C C . ILE D 1 31 ? 56.081 -18.536 13.307 1.00 23.97 31 ILE D C 1
ATOM 4973 O O . ILE D 1 31 ? 56.322 -18.102 12.212 1.00 24.30 31 ILE D O 1
ATOM 4978 N N . ASP D 1 32 ? 56.637 -19.599 13.887 1.00 23.94 32 ASP D N 1
ATOM 4979 C CA . ASP D 1 32 ? 57.520 -20.538 13.201 1.00 23.84 32 ASP D CA 1
ATOM 4980 C C . ASP D 1 32 ? 58.773 -19.889 12.626 1.00 24.98 32 ASP D C 1
ATOM 4981 O O . ASP D 1 32 ? 58.987 -19.951 11.410 1.00 28.69 32 ASP D O 1
ATOM 4986 N N . PRO D 1 33 ? 59.655 -19.317 13.463 1.00 30.06 33 PRO D N 1
ATOM 4987 C CA . PRO D 1 33 ? 60.914 -18.751 12.946 1.00 32.70 33 PRO D CA 1
ATOM 4988 C C . PRO D 1 33 ? 61.844 -19.835 12.420 1.00 35.62 33 PRO D C 1
ATOM 4989 O O . PRO D 1 33 ? 62.580 -20.482 13.179 1.00 37.99 33 PRO D O 1
ATOM 4993 N N . SER D 1 34 ? 61.821 -20.036 11.106 1.00 39.27 34 SER D N 1
ATOM 4994 C CA . SER D 1 34 ? 62.361 -21.268 10.542 1.00 33.89 34 SER D CA 1
ATOM 4995 C C . SER D 1 34 ? 63.879 -21.269 10.434 1.00 40.18 34 SER D C 1
ATOM 4996 O O . SER D 1 34 ? 64.505 -22.324 10.583 1.00 42.32 34 SER D O 1
ATOM 4999 N N . GLY D 1 35 ? 64.473 -20.125 10.121 1.00 37.54 35 GLY D N 1
ATOM 5000 C CA . GLY D 1 35 ? 65.890 -20.054 9.835 1.00 34.80 35 GLY D CA 1
ATOM 5001 C C . GLY D 1 35 ? 66.209 -18.679 9.287 1.00 39.56 35 GLY D C 1
ATOM 5002 O O . GLY D 1 35 ? 65.358 -17.786 9.296 1.00 38.16 35 GLY D O 1
ATOM 5003 N N . GLU D 1 36 ? 67.442 -18.528 8.800 1.00 39.93 36 GLU D N 1
ATOM 5004 C CA . GLU D 1 36 ? 67.910 -17.269 8.218 1.00 47.11 36 GLU D CA 1
ATOM 5005 C C . GLU D 1 36 ? 67.525 -16.088 9.113 1.00 45.67 36 GLU D C 1
ATOM 5006 O O . GLU D 1 36 ? 66.826 -15.154 8.712 1.00 44.35 36 GLU D O 1
ATOM 5012 N N . SER D 1 37 ? 68.006 -16.161 10.355 1.00 43.54 37 SER D N 1
ATOM 5013 C CA . SER D 1 37 ? 67.520 -15.284 11.411 1.00 41.79 37 SER D CA 1
ATOM 5014 C C . SER D 1 37 ? 67.798 -13.817 11.118 1.00 44.97 37 SER D C 1
ATOM 5015 O O . SER D 1 37 ? 67.017 -12.948 11.523 1.00 45.85 37 SER D O 1
ATOM 5018 N N . GLU D 1 38 ? 68.903 -13.518 10.432 1.00 43.92 38 GLU D N 1
ATOM 5019 C CA . GLU D 1 38 ? 69.207 -12.131 10.087 1.00 49.27 38 GLU D CA 1
ATOM 5020 C C . GLU D 1 38 ? 68.105 -11.526 9.221 1.00 43.08 38 GLU D C 1
ATOM 5021 O O . GLU D 1 38 ? 67.723 -10.364 9.403 1.00 41.90 38 GLU D O 1
ATOM 5027 N N . LYS D 1 39 ? 67.567 -12.311 8.285 1.00 39.78 39 LYS D N 1
ATOM 5028 C CA . LYS D 1 39 ? 66.450 -11.845 7.467 1.00 39.88 39 LYS D CA 1
ATOM 5029 C C . LYS D 1 39 ? 65.221 -11.553 8.321 1.00 40.18 39 LYS D C 1
ATOM 5030 O O . LYS D 1 39 ? 64.504 -10.572 8.081 1.00 41.19 39 LYS D O 1
ATOM 5036 N N . ILE D 1 40 ? 64.962 -12.392 9.324 1.00 33.56 40 ILE D N 1
ATOM 5037 C CA . ILE D 1 40 ? 63.839 -12.141 10.224 1.00 35.35 40 ILE D CA 1
ATOM 5038 C C . ILE D 1 40 ? 64.081 -10.869 11.032 1.00 37.16 40 ILE D C 1
ATOM 5039 O O . ILE D 1 40 ? 63.178 -10.043 11.211 1.00 35.56 40 ILE D O 1
ATOM 5044 N N . ILE D 1 41 ? 65.308 -10.687 11.518 1.00 38.09 41 ILE D N 1
ATOM 5045 C CA . ILE D 1 41 ? 65.624 -9.526 12.341 1.00 37.52 41 ILE D CA 1
ATOM 5046 C C . ILE D 1 41 ? 65.489 -8.241 11.536 1.00 39.44 41 ILE D C 1
ATOM 5047 O O . ILE D 1 41 ? 64.966 -7.235 12.033 1.00 44.44 41 ILE D O 1
ATOM 5052 N N . LYS D 1 42 ? 65.952 -8.245 10.285 1.00 41.79 42 LYS D N 1
ATOM 5053 C CA . LYS D 1 42 ? 65.834 -7.042 9.471 1.00 43.13 42 LYS D CA 1
ATOM 5054 C C . LYS D 1 42 ? 64.377 -6.636 9.300 1.00 39.14 42 LYS D C 1
ATOM 5055 O O . LYS D 1 42 ? 64.043 -5.448 9.398 1.00 43.75 42 LYS D O 1
ATOM 5061 N N . LYS D 1 43 ? 63.491 -7.611 9.070 1.00 41.45 43 LYS D N 1
ATOM 5062 C CA . LYS D 1 43 ? 62.065 -7.318 8.961 1.00 40.36 43 LYS D CA 1
ATOM 5063 C C . LYS D 1 43 ? 61.485 -6.859 10.295 1.00 34.79 43 LYS D C 1
ATOM 5064 O O . LYS D 1 43 ? 60.664 -5.936 10.331 1.00 36.81 43 LYS D O 1
ATOM 5070 N N . LEU D 1 44 ? 61.868 -7.504 11.399 1.00 33.03 44 LEU D N 1
ATOM 5071 C CA . LEU D 1 44 ? 61.418 -7.014 12.695 1.00 34.65 44 LEU D CA 1
ATOM 5072 C C . LEU D 1 44 ? 61.884 -5.584 12.932 1.00 41.43 44 LEU D C 1
ATOM 5073 O O . LEU D 1 44 ? 61.176 -4.792 13.570 1.00 39.80 44 LEU D O 1
ATOM 5078 N N . ASN D 1 45 ? 63.068 -5.231 12.426 1.00 40.50 45 ASN D N 1
ATOM 5079 C CA . ASN D 1 45 ? 63.549 -3.867 12.613 1.00 45.10 45 ASN D CA 1
ATOM 5080 C C . ASN D 1 45 ? 62.745 -2.891 11.768 1.00 44.62 45 ASN D C 1
ATOM 5081 O O . ASN D 1 45 ? 62.364 -1.819 12.248 1.00 43.89 45 ASN D O 1
ATOM 5086 N N . GLN D 1 46 ? 62.450 -3.259 10.518 1.00 45.98 46 GLN D N 1
ATOM 5087 C CA . GLN D 1 46 ? 61.633 -2.400 9.668 1.00 46.73 46 GLN D CA 1
ATOM 5088 C C . GLN D 1 46 ? 60.250 -2.175 10.268 1.00 40.23 46 GLN D C 1
ATOM 5089 O O . GLN D 1 46 ? 59.736 -1.049 10.244 1.00 36.95 46 GLN D O 1
ATOM 5095 N N . ILE D 1 47 ? 59.630 -3.234 10.798 1.00 43.12 47 ILE D N 1
ATOM 5096 C CA . ILE D 1 47 ? 58.291 -3.111 11.374 1.00 37.97 47 ILE D CA 1
ATOM 5097 C C . ILE D 1 47 ? 58.276 -2.051 12.472 1.00 41.67 47 ILE D C 1
ATOM 5098 O O . ILE D 1 47 ? 57.326 -1.264 12.579 1.00 43.48 47 ILE D O 1
ATOM 5103 N N . ASN D 1 48 ? 59.329 -2.003 13.296 1.00 35.49 48 ASN D N 1
ATOM 5104 C CA . ASN D 1 48 ? 59.525 -0.920 14.265 1.00 40.84 48 ASN D CA 1
ATOM 5105 C C . ASN D 1 48 ? 58.459 -0.927 15.363 1.00 35.32 48 ASN D C 1
ATOM 5106 O O . ASN D 1 48 ? 58.065 0.128 15.869 1.00 42.25 48 ASN D O 1
ATOM 5111 N N . LYS D 1 49 ? 57.973 -2.112 15.714 1.00 43.06 49 LYS D N 1
ATOM 5112 C CA . LYS D 1 49 ? 57.088 -2.380 16.835 1.00 42.02 49 LYS D CA 1
ATOM 5113 C C . LYS D 1 49 ? 57.723 -3.460 17.700 1.00 40.82 49 LYS D C 1
ATOM 5114 O O . LYS D 1 49 ? 58.426 -4.331 17.185 1.00 43.12 49 LYS D O 1
ATOM 5120 N N . PRO D 1 50 ? 57.510 -3.423 19.013 1.00 37.76 50 PRO D N 1
ATOM 5121 C CA . PRO D 1 50 ? 58.114 -4.446 19.881 1.00 38.23 50 PRO D CA 1
ATOM 5122 C C . PRO D 1 50 ? 57.583 -5.845 19.588 1.00 40.54 50 PRO D C 1
ATOM 5123 O O . PRO D 1 50 ? 56.372 -6.069 19.497 1.00 34.55 50 PRO D O 1
ATOM 5127 N N . LEU D 1 51 ? 58.510 -6.790 19.444 1.00 35.59 51 LEU D N 1
ATOM 5128 C CA . LEU D 1 51 ? 58.151 -8.202 19.364 1.00 35.65 51 LEU D CA 1
ATOM 5129 C C . LEU D 1 51 ? 57.692 -8.695 20.730 1.00 36.10 51 LEU D C 1
ATOM 5130 O O . LEU D 1 51 ? 58.391 -8.509 21.730 1.00 40.26 51 LEU D O 1
ATOM 5135 N N . LYS D 1 52 ? 56.527 -9.346 20.782 1.00 29.73 52 LYS D N 1
ATOM 5136 C CA . LYS D 1 52 ? 55.973 -9.722 22.076 1.00 36.51 52 LYS D CA 1
ATOM 5137 C C . LYS D 1 52 ? 56.039 -11.210 22.368 1.00 35.77 52 LYS D C 1
ATOM 5138 O O . LYS D 1 52 ? 56.121 -11.591 23.539 1.00 36.68 52 LYS D O 1
ATOM 5144 N N . ALA D 1 53 ? 56.013 -12.059 21.345 1.00 36.67 53 ALA D N 1
ATOM 5145 C CA . ALA D 1 53 ? 56.003 -13.490 21.588 1.00 35.10 53 ALA D CA 1
ATOM 5146 C C . ALA D 1 53 ? 56.371 -14.215 20.307 1.00 34.04 53 ALA D C 1
ATOM 5147 O O . ALA D 1 53 ? 56.297 -13.659 19.204 1.00 29.69 53 ALA D O 1
ATOM 5149 N N . ILE D 1 54 ? 56.783 -15.464 20.478 1.00 32.07 54 ILE D N 1
ATOM 5150 C CA . ILE D 1 54 ? 56.921 -16.414 19.385 1.00 33.40 54 ILE D CA 1
ATOM 5151 C C . ILE D 1 54 ? 55.933 -17.537 19.645 1.00 33.95 54 ILE D C 1
ATOM 5152 O O . ILE D 1 54 ? 55.816 -18.013 20.782 1.00 33.55 54 ILE D O 1
ATOM 5157 N N . LEU D 1 55 ? 55.210 -17.938 18.599 1.00 30.82 55 LEU D N 1
ATOM 5158 C CA . LEU D 1 55 ? 54.322 -19.091 18.621 1.00 25.19 55 LEU D CA 1
ATOM 5159 C C . LEU D 1 55 ? 54.860 -20.152 17.669 1.00 25.33 55 LEU D C 1
ATOM 5160 O O . LEU D 1 55 ? 55.373 -19.833 16.588 1.00 25.54 55 LEU D O 1
ATOM 5165 N N . LEU D 1 56 ? 54.742 -21.417 18.055 1.00 22.78 56 LEU D N 1
ATOM 5166 C CA . LEU D 1 56 ? 55.117 -22.518 17.171 1.00 23.79 56 LEU D CA 1
ATOM 5167 C C . LEU D 1 56 ? 53.880 -23.340 16.829 1.00 27.77 56 LEU D C 1
ATOM 5168 O O . LEU D 1 56 ? 53.158 -23.782 17.737 1.00 27.55 56 LEU D O 1
ATOM 5173 N N . THR D 1 57 ? 53.633 -23.529 15.524 1.00 25.56 57 THR D N 1
ATOM 5174 C CA . THR D 1 57 ? 52.640 -24.520 15.106 1.00 25.73 57 THR D CA 1
ATOM 5175 C C . THR D 1 57 ? 53.055 -25.909 15.564 1.00 26.03 57 THR D C 1
ATOM 5176 O O . THR D 1 57 ? 52.218 -26.700 16.001 1.00 25.09 57 THR D O 1
ATOM 5180 N N . HIS D 1 58 ? 54.344 -26.208 15.473 1.00 24.19 58 HIS D N 1
ATOM 5181 C CA . HIS D 1 58 ? 54.928 -27.454 15.945 1.00 23.12 58 HIS D CA 1
ATOM 5182 C C . HIS D 1 58 ? 56.443 -27.278 15.914 1.00 28.78 58 HIS D C 1
ATOM 5183 O O . HIS D 1 58 ? 56.955 -26.264 15.420 1.00 31.49 58 HIS D O 1
ATOM 5190 N N . ALA D 1 59 ? 57.165 -28.261 16.466 1.00 29.96 59 ALA D N 1
ATOM 5191 C CA . ALA D 1 59 ? 58.590 -28.101 16.731 1.00 27.70 59 ALA D CA 1
ATOM 5192 C C . ALA D 1 59 ? 59.472 -28.993 15.857 1.00 30.52 59 ALA D C 1
ATOM 5193 O O . ALA D 1 59 ? 60.573 -29.372 16.265 1.00 34.84 59 ALA D O 1
ATOM 5195 N N . HIS D 1 60 ? 59.017 -29.333 14.652 1.00 33.25 60 HIS D N 1
ATOM 5196 C CA . HIS D 1 60 ? 59.950 -29.864 13.671 1.00 30.26 60 HIS D CA 1
ATOM 5197 C C . HIS D 1 60 ? 61.037 -28.827 13.389 1.00 32.30 60 HIS D C 1
ATOM 5198 O O . HIS D 1 60 ? 60.813 -27.613 13.489 1.00 30.05 60 HIS D O 1
ATOM 5205 N N . PHE D 1 61 ? 62.236 -29.320 13.062 1.00 34.73 61 PHE D N 1
ATOM 5206 C CA . PHE D 1 61 ? 63.412 -28.454 12.990 1.00 35.31 61 PHE D CA 1
ATOM 5207 C C . PHE D 1 61 ? 63.205 -27.260 12.057 1.00 34.47 61 PHE D C 1
ATOM 5208 O O . PHE D 1 61 ? 63.728 -26.170 12.317 1.00 34.01 61 PHE D O 1
ATOM 5216 N N . ASP D 1 62 ? 62.481 -27.448 10.950 1.00 30.77 62 ASP D N 1
ATOM 5217 C CA . ASP D 1 62 ? 62.373 -26.396 9.945 1.00 33.35 62 ASP D CA 1
ATOM 5218 C C . ASP D 1 62 ? 61.411 -25.299 10.365 1.00 35.44 62 ASP D C 1
ATOM 5219 O O . ASP D 1 62 ? 61.209 -24.336 9.614 1.00 33.62 62 ASP D O 1
ATOM 5224 N N . HIS D 1 63 ? 60.828 -25.414 11.549 1.00 30.91 63 HIS D N 1
ATOM 5225 C CA . HIS D 1 63 ? 59.964 -24.386 12.081 1.00 32.81 63 HIS D CA 1
ATOM 5226 C C . HIS D 1 63 ? 60.599 -23.669 13.265 1.00 29.66 63 HIS D C 1
ATOM 5227 O O . HIS D 1 63 ? 59.984 -22.758 13.826 1.00 28.74 63 HIS D O 1
ATOM 5234 N N . ILE D 1 64 ? 61.836 -24.017 13.624 1.00 31.02 64 ILE D N 1
ATOM 5235 C CA . ILE D 1 64 ? 62.431 -23.531 14.864 1.00 29.03 64 ILE D CA 1
ATOM 5236 C C . ILE D 1 64 ? 63.880 -23.101 14.676 1.00 33.73 64 ILE D C 1
ATOM 5237 O O . ILE D 1 64 ? 64.525 -22.661 15.633 1.00 37.98 64 ILE D O 1
ATOM 5242 N N . GLY D 1 65 ? 64.403 -23.216 13.455 1.00 31.20 65 GLY D N 1
ATOM 5243 C CA . GLY D 1 65 ? 65.813 -22.913 13.231 1.00 33.45 65 GLY D CA 1
ATOM 5244 C C . GLY D 1 65 ? 66.274 -21.557 13.746 1.00 37.10 65 GLY D C 1
ATOM 5245 O O . GLY D 1 65 ? 67.412 -21.422 14.202 1.00 38.91 65 GLY D O 1
ATOM 5246 N N . ALA D 1 66 ? 65.417 -20.537 13.690 1.00 38.72 66 ALA D N 1
ATOM 5247 C CA . ALA D 1 66 ? 65.815 -19.193 14.106 1.00 34.20 66 ALA D CA 1
ATOM 5248 C C . ALA D 1 66 ? 65.346 -18.817 15.509 1.00 38.32 66 ALA D C 1
ATOM 5249 O O . ALA D 1 66 ? 65.538 -17.667 15.920 1.00 46.13 66 ALA D O 1
ATOM 5251 N N . VAL D 1 67 ? 64.755 -19.748 16.256 1.00 39.06 67 VAL D N 1
ATOM 5252 C CA . VAL D 1 67 ? 64.136 -19.397 17.537 1.00 40.90 67 VAL D CA 1
ATOM 5253 C C . VAL D 1 67 ? 65.165 -18.819 18.504 1.00 45.22 67 VAL D C 1
ATOM 5254 O O . VAL D 1 67 ? 64.947 -17.761 19.107 1.00 38.79 67 VAL D O 1
ATOM 5258 N N . ASP D 1 68 ? 66.296 -19.505 18.680 1.00 45.69 68 ASP D N 1
ATOM 5259 C CA . ASP D 1 68 ? 67.260 -19.044 19.673 1.00 52.80 68 ASP D CA 1
ATOM 5260 C C . ASP D 1 68 ? 67.887 -17.710 19.277 1.00 50.77 68 ASP D C 1
ATOM 5261 O O . ASP D 1 68 ? 68.138 -16.861 20.140 1.00 53.31 68 ASP D O 1
ATOM 5266 N N . ASP D 1 69 ? 68.144 -17.500 17.981 1.00 49.56 69 ASP D N 1
ATOM 5267 C CA . ASP D 1 69 ? 68.716 -16.228 17.541 1.00 50.51 69 ASP D CA 1
ATOM 5268 C C . ASP D 1 69 ? 67.764 -15.067 17.803 1.00 46.75 69 ASP D C 1
ATOM 5269 O O . ASP D 1 69 ? 68.202 -13.952 18.113 1.00 43.88 69 ASP D O 1
ATOM 5274 N N . ILE D 1 70 ? 66.459 -15.306 17.674 1.00 42.46 70 ILE D N 1
ATOM 5275 C CA . ILE D 1 70 ? 65.482 -14.249 17.911 1.00 39.71 70 ILE D CA 1
ATOM 5276 C C . ILE D 1 70 ? 65.332 -13.984 19.402 1.00 39.55 70 ILE D C 1
ATOM 5277 O O . ILE D 1 70 ? 65.244 -12.827 19.838 1.00 42.02 70 ILE D O 1
ATOM 5282 N N . VAL D 1 71 ? 65.287 -15.051 20.206 1.00 39.56 71 VAL D N 1
ATOM 5283 C CA . VAL D 1 71 ? 65.179 -14.894 21.654 1.00 43.07 71 VAL D CA 1
ATOM 5284 C C . VAL D 1 71 ? 66.429 -14.236 22.222 1.00 47.86 71 VAL D C 1
ATOM 5285 O O . VAL D 1 71 ? 66.344 -13.444 23.170 1.00 50.30 71 VAL D O 1
ATOM 5289 N N . ASP D 1 72 ? 67.603 -14.534 21.656 1.00 43.34 72 ASP D N 1
ATOM 5290 C CA . ASP D 1 72 ? 68.822 -13.865 22.102 1.00 49.04 72 ASP D CA 1
ATOM 5291 C C . ASP D 1 72 ? 68.755 -12.363 21.855 1.00 49.34 72 ASP D C 1
ATOM 5292 O O . ASP D 1 72 ? 69.255 -11.573 22.662 1.00 49.94 72 ASP D O 1
ATOM 5297 N N . ARG D 1 73 ? 68.148 -11.949 20.740 1.00 43.30 73 ARG D N 1
ATOM 5298 C CA . ARG D 1 73 ? 68.118 -10.528 20.408 1.00 52.82 73 ARG D CA 1
ATOM 5299 C C . ARG D 1 73 ? 67.031 -9.788 21.180 1.00 47.67 73 ARG D C 1
ATOM 5300 O O . ARG D 1 73 ? 67.240 -8.648 21.608 1.00 44.78 73 ARG D O 1
ATOM 5308 N N . PHE D 1 74 ? 65.871 -10.413 21.379 1.00 45.27 74 PHE D N 1
ATOM 5309 C CA . PHE D 1 74 ? 64.701 -9.688 21.842 1.00 46.61 74 PHE D CA 1
ATOM 5310 C C . PHE D 1 74 ? 64.084 -10.207 23.135 1.00 52.60 74 PHE D C 1
ATOM 5311 O O . PHE D 1 74 ? 63.227 -9.517 23.700 1.00 56.66 74 PHE D O 1
ATOM 5319 N N . ASP D 1 75 ? 64.500 -11.377 23.625 1.00 51.71 75 ASP D N 1
ATOM 5320 C CA . ASP D 1 75 ? 64.010 -11.955 24.877 1.00 52.12 75 ASP D CA 1
ATOM 5321 C C . ASP D 1 75 ? 62.488 -11.956 24.973 1.00 49.60 75 ASP D C 1
ATOM 5322 O O . ASP D 1 75 ? 61.899 -11.108 25.651 1.00 50.65 75 ASP D O 1
ATOM 5327 N N . VAL D 1 76 ? 61.846 -12.902 24.297 1.00 44.02 76 VAL D N 1
ATOM 5328 C CA . VAL D 1 76 ? 60.393 -13.045 24.330 1.00 43.46 76 VAL D CA 1
ATOM 5329 C C . VAL D 1 76 ? 60.066 -14.503 24.630 1.00 42.00 76 VAL D C 1
ATOM 5330 O O . VAL D 1 76 ? 60.868 -15.395 24.312 1.00 43.12 76 VAL D O 1
ATOM 5334 N N . PRO D 1 77 ? 58.911 -14.795 25.221 1.00 44.56 77 PRO D N 1
ATOM 5335 C CA . PRO D 1 77 ? 58.546 -16.195 25.458 1.00 41.31 77 PRO D CA 1
ATOM 5336 C C . PRO D 1 77 ? 58.197 -16.911 24.162 1.00 45.66 77 PRO D C 1
ATOM 5337 O O . PRO D 1 77 ? 57.769 -16.302 23.177 1.00 41.41 77 PRO D O 1
ATOM 5341 N N . VAL D 1 78 ? 58.392 -18.226 24.179 1.00 40.37 78 VAL D N 1
ATOM 5342 C CA . VAL D 1 78 ? 58.075 -19.103 23.058 1.00 37.53 78 VAL D CA 1
ATOM 5343 C C . VAL D 1 78 ? 56.976 -20.044 23.516 1.00 37.05 78 VAL D C 1
ATOM 5344 O O . VAL D 1 78 ? 57.163 -20.793 24.483 1.00 41.28 78 VAL D O 1
ATOM 5348 N N . TYR D 1 79 ? 55.835 -20.008 22.834 1.00 34.32 79 TYR D N 1
ATOM 5349 C CA . TYR D 1 79 ? 54.666 -20.794 23.203 1.00 33.44 79 TYR D C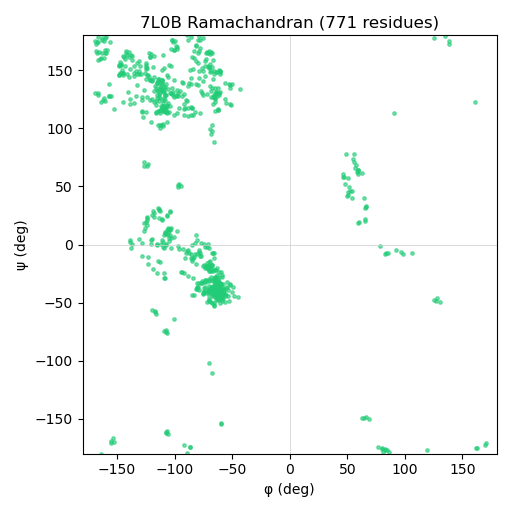A 1
ATOM 5350 C C . TYR D 1 79 ? 54.497 -21.966 22.252 1.00 35.63 79 TYR D C 1
ATOM 5351 O O . TYR D 1 79 ? 54.735 -21.842 21.045 1.00 31.55 79 TYR D O 1
ATOM 5368 N N . HIS D 1 81 ? 52.557 -26.350 22.140 1.00 32.99 81 HIS D N 1
ATOM 5369 C CA . HIS D 1 81 ? 51.896 -27.431 22.858 1.00 33.83 81 HIS D CA 1
ATOM 5370 C C . HIS D 1 81 ? 52.924 -28.280 23.598 1.00 33.37 81 HIS D C 1
ATOM 5371 O O . HIS D 1 81 ? 53.995 -28.592 23.070 1.00 36.85 81 HIS D O 1
ATOM 5378 N N . GLU D 1 82 ? 52.592 -28.651 24.836 1.00 40.18 82 GLU D N 1
ATOM 5379 C CA . GLU D 1 82 ? 53.560 -29.359 25.669 1.00 46.88 82 GLU D CA 1
ATOM 5380 C C . GLU D 1 82 ? 53.942 -30.720 25.107 1.00 47.31 82 GLU D C 1
ATOM 5381 O O . GLU D 1 82 ? 55.014 -31.232 25.450 1.00 49.58 82 GLU D O 1
ATOM 5387 N N . ALA D 1 83 ? 53.108 -31.311 24.244 1.00 41.74 83 ALA D N 1
ATOM 5388 C CA . ALA D 1 83 ? 53.416 -32.625 23.691 1.00 47.65 83 ALA D CA 1
ATOM 5389 C C . ALA D 1 83 ? 54.643 -32.621 22.787 1.00 45.99 83 ALA D C 1
ATOM 5390 O O . ALA D 1 83 ? 55.093 -33.698 22.389 1.00 55.86 83 ALA D O 1
ATOM 5392 N N . GLU D 1 84 ? 55.206 -31.455 22.467 1.00 50.84 84 GLU D N 1
ATOM 5393 C CA . GLU D 1 84 ? 56.407 -31.395 21.645 1.00 52.38 84 GLU D CA 1
ATOM 5394 C C . GLU D 1 84 ? 57.520 -30.586 22.300 1.00 52.01 84 GLU D C 1
ATOM 5395 O O . GLU D 1 84 ? 58.448 -30.150 21.610 1.00 42.70 84 GLU D O 1
ATOM 5401 N N . PHE D 1 85 ? 57.438 -30.364 23.614 1.00 45.35 85 PHE D N 1
ATOM 5402 C CA . PHE D 1 85 ? 58.576 -29.818 24.342 1.00 52.42 85 PHE D CA 1
ATOM 5403 C C . PHE D 1 85 ? 59.860 -30.579 24.013 1.00 55.40 85 PHE D C 1
ATOM 5404 O O . PHE D 1 85 ? 60.906 -29.966 23.769 1.00 57.45 85 PHE D O 1
ATOM 5412 N N . ASP D 1 86 ? 59.797 -31.914 23.974 1.00 53.56 86 ASP D N 1
ATOM 5413 C CA . ASP D 1 86 ? 61.007 -32.697 23.747 1.00 59.02 86 ASP D CA 1
ATOM 5414 C C . ASP D 1 86 ? 61.442 -32.728 22.284 1.00 54.40 86 ASP D C 1
ATOM 5415 O O . ASP D 1 86 ? 62.525 -33.245 21.993 1.00 63.34 86 ASP D O 1
ATOM 5420 N N . PHE D 1 87 ? 60.644 -32.189 21.360 1.00 43.66 87 PHE D N 1
ATOM 5421 C CA . PHE D 1 87 ? 61.116 -32.017 19.990 1.00 43.66 87 PHE D CA 1
ATOM 5422 C C . PHE D 1 87 ? 62.187 -30.934 19.899 1.00 47.41 87 PHE D C 1
ATOM 5423 O O . PHE D 1 87 ? 63.053 -30.987 19.017 1.00 48.80 87 PHE D O 1
ATOM 5431 N N . LEU D 1 88 ? 62.126 -29.934 20.783 1.00 51.86 88 LEU D N 1
ATOM 5432 C CA . LEU D 1 88 ? 63.013 -28.779 20.666 1.00 49.29 88 LEU D CA 1
ATOM 5433 C C . LEU D 1 88 ? 64.475 -29.183 20.785 1.00 51.99 88 LEU D C 1
ATOM 5434 O O . LEU D 1 88 ? 65.336 -28.647 20.076 1.00 51.25 88 LEU D O 1
ATOM 5439 N N . LYS D 1 89 ? 64.770 -30.135 21.666 1.00 51.35 89 LYS D N 1
ATOM 5440 C CA . LYS D 1 89 ? 66.133 -30.511 22.005 1.00 57.55 89 LYS D CA 1
ATOM 5441 C C . LYS D 1 89 ? 66.564 -31.836 21.389 1.00 61.64 89 LYS D C 1
ATOM 5442 O O . LYS D 1 89 ? 67.679 -32.292 21.661 1.00 64.91 89 LYS D O 1
ATOM 5448 N N . ASP D 1 90 ? 65.723 -32.473 20.584 1.00 60.56 90 ASP D N 1
ATOM 5449 C CA . ASP D 1 90 ? 66.040 -33.806 20.067 1.00 55.71 90 ASP D CA 1
ATOM 5450 C C . ASP D 1 90 ? 66.064 -33.788 18.545 1.00 49.69 90 ASP D C 1
ATOM 5451 O O . ASP D 1 90 ? 64.992 -33.768 17.905 1.00 45.84 90 ASP D O 1
ATOM 5456 N N . PRO D 1 91 ? 67.246 -33.822 17.922 1.00 49.75 91 PRO D N 1
ATOM 5457 C CA . PRO D 1 91 ? 67.302 -33.754 16.452 1.00 50.94 91 PRO D CA 1
ATOM 5458 C C . PRO D 1 91 ? 66.706 -34.968 15.770 1.00 53.33 91 PRO D C 1
ATOM 5459 O O . PRO D 1 91 ? 66.318 -34.870 14.599 1.00 51.11 91 PRO D O 1
ATOM 5463 N N . VAL D 1 92 ? 66.626 -36.109 16.456 1.00 49.72 92 VAL D N 1
ATOM 5464 C CA . VAL D 1 92 ? 66.005 -37.288 15.862 1.00 54.79 92 VAL D CA 1
ATOM 5465 C C . VAL D 1 92 ? 64.500 -37.086 15.741 1.00 51.32 92 VAL D C 1
ATOM 5466 O O . VAL D 1 92 ? 63.903 -37.362 14.694 1.00 54.86 92 VAL D O 1
ATOM 5470 N N . LYS D 1 93 ? 63.865 -36.595 16.810 1.00 45.17 93 LYS D N 1
ATOM 5471 C CA . LYS D 1 93 ? 62.419 -36.397 16.778 1.00 47.48 93 LYS D CA 1
ATOM 5472 C C . LYS D 1 93 ? 62.034 -35.239 15.868 1.00 43.84 93 LYS D C 1
ATOM 5473 O O . LYS D 1 93 ? 61.044 -35.325 15.130 1.00 45.14 93 LYS D O 1
ATOM 5479 N N . ASN D 1 94 ? 62.791 -34.145 15.905 1.00 46.96 94 ASN D N 1
ATOM 5480 C CA . ASN D 1 94 ? 62.380 -32.967 15.153 1.00 42.54 94 ASN D CA 1
ATOM 5481 C C . ASN D 1 94 ? 62.831 -32.994 13.694 1.00 38.83 94 ASN D C 1
ATOM 5482 O O . ASN D 1 94 ? 62.317 -32.211 12.894 1.00 37.39 94 ASN D O 1
ATOM 5487 N N . GLY D 1 95 ? 63.761 -33.873 13.326 1.00 46.93 95 GLY D N 1
ATOM 5488 C CA . GLY D 1 95 ? 64.116 -34.093 11.937 1.00 46.20 95 GLY D CA 1
ATOM 5489 C C . GLY D 1 95 ? 65.449 -33.519 11.506 1.00 51.58 95 GLY D C 1
ATOM 5490 O O . GLY D 1 95 ? 65.873 -33.782 10.373 1.00 54.18 95 GLY D O 1
ATOM 5491 N N . ALA D 1 96 ? 66.122 -32.746 12.353 1.00 47.99 96 ALA D N 1
ATOM 5492 C CA . ALA D 1 96 ? 67.420 -32.183 11.994 1.00 52.02 96 ALA D CA 1
ATOM 5493 C C . ALA D 1 96 ? 68.486 -33.270 11.931 1.00 58.54 96 ALA D C 1
ATOM 5494 O O . ALA D 1 96 ? 69.044 -33.543 10.870 1.00 64.68 96 ALA D O 1
ATOM 5496 N N . SER D 1 109 ? 66.775 -26.233 19.656 1.00 70.23 109 SER D N 1
ATOM 5497 C CA . SER D 1 109 ? 66.537 -24.962 20.329 1.00 69.07 109 SER D CA 1
ATOM 5498 C C . SER D 1 109 ? 66.742 -25.092 21.840 1.00 67.83 109 SER D C 1
ATOM 5499 O O . SER D 1 109 ? 66.206 -25.997 22.475 1.00 70.10 109 SER D O 1
ATOM 5502 N N . LYS D 1 110 ? 67.521 -24.168 22.400 1.00 64.72 110 LYS D N 1
ATOM 5503 C CA . LYS D 1 110 ? 67.925 -24.179 23.800 1.00 60.51 110 LYS D CA 1
ATOM 5504 C C . LYS D 1 110 ? 66.899 -23.522 24.722 1.00 58.43 110 LYS D C 1
ATOM 5505 O O . LYS D 1 110 ? 67.016 -23.633 25.948 1.00 57.29 110 LYS D O 1
ATOM 5511 N N . VAL D 1 111 ? 65.868 -22.885 24.168 1.00 60.82 111 VAL D N 1
ATOM 5512 C CA . VAL D 1 111 ? 64.965 -22.077 24.984 1.00 58.99 111 VAL D CA 1
ATOM 5513 C C . VAL D 1 111 ? 64.069 -22.968 25.845 1.00 58.22 111 VAL D C 1
ATOM 5514 O O . VAL D 1 111 ? 63.876 -24.160 25.577 1.00 55.14 111 VAL D O 1
ATOM 5518 N N . THR D 1 112 ? 63.524 -22.372 26.913 1.00 53.80 112 THR D N 1
ATOM 5519 C CA . THR D 1 112 ? 62.557 -23.045 27.770 1.00 51.39 112 THR D CA 1
ATOM 5520 C C . THR D 1 112 ? 61.155 -22.618 27.367 1.00 51.64 112 THR D C 1
ATOM 5521 O O . THR D 1 112 ? 60.799 -21.446 27.555 1.00 50.29 112 THR D O 1
ATOM 5525 N N . PRO D 1 113 ? 60.328 -23.507 26.829 1.00 48.87 113 PRO D N 1
ATOM 5526 C CA . PRO D 1 113 ? 59.040 -23.081 26.279 1.00 46.75 113 PRO D CA 1
ATOM 5527 C C . PRO D 1 113 ? 57.953 -22.948 27.334 1.00 49.07 113 PRO D C 1
ATOM 5528 O O . PRO D 1 113 ? 58.026 -23.507 28.429 1.00 46.93 113 PRO D O 1
ATOM 5532 N N . GLU D 1 114 ? 56.926 -22.191 26.970 1.00 47.83 114 GLU D N 1
ATOM 5533 C CA . GLU D 1 114 ? 55.696 -22.094 27.738 1.00 48.73 114 GLU D CA 1
ATOM 5534 C C . GLU D 1 114 ? 54.612 -22.870 27.006 1.00 45.36 114 GLU D C 1
ATOM 5535 O O . GLU D 1 114 ? 54.581 -22.883 25.775 1.00 41.32 114 GLU D O 1
ATOM 5541 N N . LYS D 1 115 ? 53.727 -23.520 27.753 1.00 41.69 115 LYS D N 1
ATOM 5542 C CA . LYS D 1 115 ? 52.711 -24.335 27.102 1.00 43.56 115 LYS D CA 1
ATOM 5543 C C . LYS D 1 115 ? 51.485 -23.503 26.726 1.00 46.45 115 LYS D C 1
ATOM 5544 O O . LYS D 1 115 ? 51.175 -22.487 27.355 1.00 49.25 115 LYS D O 1
ATOM 5550 N N . LEU D 1 116 ? 50.816 -23.932 25.653 1.00 39.19 116 LEU D N 1
ATOM 5551 C CA . LEU D 1 116 ? 49.533 -23.406 25.205 1.00 36.83 116 LEU D CA 1
ATOM 5552 C C . LEU D 1 116 ? 48.567 -24.569 25.020 1.00 47.83 116 LEU D C 1
ATOM 5553 O O . LEU D 1 116 ? 48.883 -25.526 24.303 1.00 43.61 116 LEU D O 1
ATOM 5558 N N . ASN D 1 117 ? 47.396 -24.483 25.642 1.00 49.89 117 ASN D N 1
ATOM 5559 C CA . ASN D 1 117 ? 46.333 -25.447 25.410 1.00 51.42 117 ASN D CA 1
ATOM 5560 C C . ASN D 1 117 ? 45.324 -24.880 24.419 1.00 45.63 117 ASN D C 1
ATOM 5561 O O . ASN D 1 117 ? 45.349 -23.702 24.055 1.00 41.57 117 ASN D O 1
ATOM 5566 N N . GLU D 1 118 ? 44.414 -25.747 23.999 1.00 42.70 118 GLU D N 1
ATOM 5567 C CA . GLU D 1 118 ? 43.337 -25.354 23.099 1.00 40.51 118 GLU D CA 1
ATOM 5568 C C . GLU D 1 118 ? 42.395 -24.365 23.782 1.00 37.68 118 GLU D C 1
ATOM 5569 O O . GLU D 1 118 ? 42.292 -24.322 25.009 1.00 41.21 118 GLU D O 1
ATOM 5575 N N . GLY D 1 119 ? 41.804 -23.475 22.994 1.00 33.16 119 GLY D N 1
ATOM 5576 C CA . GLY D 1 119 ? 40.821 -22.543 23.511 1.00 35.84 119 GLY D CA 1
ATOM 5577 C C . GLY D 1 119 ? 41.199 -21.114 23.202 1.00 32.07 119 GLY D C 1
ATOM 5578 O O . GLY D 1 119 ? 42.243 -20.835 22.612 1.00 29.27 119 GLY D O 1
ATOM 5579 N N . SER D 1 120 ? 40.314 -20.200 23.597 1.00 32.57 120 SER D N 1
ATOM 5580 C CA . SER D 1 120 ? 40.569 -18.795 23.329 1.00 32.43 120 SER D CA 1
ATOM 5581 C C . SER D 1 120 ? 41.771 -18.355 24.147 1.00 31.47 120 SER D C 1
ATOM 5582 O O . SER D 1 120 ? 41.969 -18.794 25.286 1.00 31.34 120 SER D O 1
ATOM 5585 N N . THR D 1 121 ? 42.588 -17.503 23.549 1.00 31.70 121 THR D N 1
ATOM 5586 C CA . THR D 1 121 ? 43.839 -17.083 24.152 1.00 36.54 121 THR D CA 1
ATOM 5587 C C . THR D 1 121 ? 44.017 -15.589 23.920 1.00 39.22 121 THR D C 1
ATOM 5588 O O . THR D 1 121 ? 43.527 -15.032 22.932 1.00 30.64 121 THR D O 1
ATOM 5592 N N . GLU D 1 122 ? 44.716 -14.939 24.841 1.00 35.97 122 GLU D N 1
ATOM 5593 C CA . GLU D 1 122 ? 45.196 -13.591 24.577 1.00 42.33 122 GLU D CA 1
ATOM 5594 C C . GLU D 1 122 ? 46.612 -13.465 25.110 1.00 37.18 122 GLU D C 1
ATOM 5595 O O . GLU D 1 122 ? 46.864 -13.735 26.284 1.00 39.38 122 GLU D O 1
ATOM 5601 N N . ILE D 1 123 ? 47.535 -13.065 24.249 1.00 34.70 123 ILE D N 1
ATOM 5602 C CA . ILE D 1 123 ? 48.933 -12.926 24.633 1.00 39.13 123 ILE D CA 1
ATOM 5603 C C . ILE D 1 123 ? 49.383 -11.532 24.218 1.00 40.83 123 ILE D C 1
ATOM 5604 O O . ILE D 1 123 ? 49.399 -11.219 23.025 1.00 34.94 123 ILE D O 1
ATOM 5609 N N . GLU D 1 124 ? 49.721 -10.697 25.199 1.00 43.42 124 GLU D N 1
ATOM 5610 C CA . GLU D 1 124 ? 50.216 -9.340 24.954 1.00 44.16 124 GLU D CA 1
ATOM 5611 C C . GLU D 1 124 ? 49.293 -8.568 24.018 1.00 39.28 124 GLU D C 1
ATOM 5612 O O . GLU D 1 124 ? 49.730 -7.981 23.026 1.00 39.93 124 GLU D O 1
ATOM 5618 N N . GLY D 1 125 ? 47.996 -8.590 24.325 1.00 40.46 125 GLY D N 1
ATOM 5619 C CA . GLY D 1 125 ? 47.009 -7.885 23.531 1.00 39.90 125 GLY D CA 1
ATOM 5620 C C . GLY D 1 125 ? 46.587 -8.552 22.230 1.00 40.87 125 GLY D C 1
ATOM 5621 O O . GLY D 1 125 ? 45.729 -8.002 21.533 1.00 41.57 125 GLY D O 1
ATOM 5622 N N . PHE D 1 126 ? 47.148 -9.711 21.876 1.00 39.05 126 PHE D N 1
ATOM 5623 C CA . PHE D 1 126 ? 46.751 -10.446 20.679 1.00 33.04 126 PHE D CA 1
ATOM 5624 C C . PHE D 1 126 ? 45.736 -11.521 21.060 1.00 37.84 126 PHE D C 1
ATOM 5625 O O . PHE D 1 126 ? 46.070 -12.449 21.797 1.00 37.81 126 PHE D O 1
ATOM 5633 N N . LYS D 1 127 ? 44.515 -11.418 20.534 1.00 36.65 127 LYS D N 1
ATOM 5634 C CA . LYS D 1 127 ? 43.458 -12.392 20.789 1.00 35.58 127 LYS D CA 1
ATOM 5635 C C . LYS D 1 127 ? 43.387 -13.401 19.649 1.00 37.79 127 LYS D C 1
ATOM 5636 O O . LYS D 1 127 ? 43.316 -13.010 18.484 1.00 35.41 127 LYS D O 1
ATOM 5642 N N . PHE D 1 128 ? 43.366 -14.690 19.982 1.00 28.21 128 PHE D N 1
ATOM 5643 C CA . PHE D 1 128 ? 43.207 -15.715 18.956 1.00 28.18 128 PHE D CA 1
ATOM 5644 C C . PHE D 1 128 ? 42.724 -16.992 19.609 1.00 29.51 128 PHE D C 1
ATOM 5645 O O . PHE D 1 128 ? 42.795 -17.149 20.830 1.00 33.01 128 PHE D O 1
ATOM 5653 N N . ASN D 1 129 ? 42.228 -17.908 18.776 1.00 27.37 129 ASN D N 1
ATOM 5654 C CA . ASN D 1 129 ? 41.807 -19.220 19.233 1.00 32.13 129 ASN D CA 1
ATOM 5655 C C . ASN D 1 129 ? 42.868 -20.253 18.876 1.00 35.54 129 ASN D C 1
ATOM 5656 O O . ASN D 1 129 ? 43.409 -20.249 17.767 1.00 33.88 129 ASN D O 1
ATOM 5661 N N . VAL D 1 130 ? 43.185 -21.119 19.831 1.00 33.90 130 VAL D N 1
ATOM 5662 C CA . VAL D 1 130 ? 44.145 -22.198 19.623 1.00 31.02 130 VAL D CA 1
ATOM 5663 C C . VAL D 1 130 ? 43.371 -23.469 19.331 1.00 35.79 130 VAL D C 1
ATOM 5664 O O . VAL D 1 130 ? 42.460 -23.830 20.091 1.00 34.18 130 VAL D O 1
ATOM 5668 N N . LEU D 1 131 ? 43.712 -24.147 18.235 1.00 26.37 131 LEU D N 1
ATOM 5669 C CA . LEU D 1 131 ? 43.168 -25.469 17.966 1.00 30.36 131 LEU D CA 1
ATOM 5670 C C . LEU D 1 131 ? 44.284 -26.498 18.058 1.00 28.36 131 LEU D C 1
ATOM 5671 O O . LEU D 1 131 ? 45.340 -26.329 17.446 1.00 30.68 131 LEU D O 1
ATOM 5676 N N . HIS D 1 132 ? 44.053 -27.565 18.814 1.00 29.57 132 HIS D N 1
ATOM 5677 C CA . HIS D 1 132 ? 45.003 -28.674 18.826 1.00 27.93 132 HIS D CA 1
ATOM 5678 C C . HIS D 1 132 ? 44.693 -29.576 17.639 1.00 33.78 132 HIS D C 1
ATOM 5679 O O . HIS D 1 132 ? 43.640 -30.215 17.606 1.00 31.04 132 HIS D O 1
ATOM 5686 N N . THR D 1 133 ? 45.586 -29.608 16.642 1.00 26.77 133 THR D N 1
ATOM 5687 C CA . THR D 1 133 ? 45.337 -30.311 15.382 1.00 27.43 133 THR D CA 1
ATOM 5688 C C . THR D 1 133 ? 46.452 -31.322 15.116 1.00 25.69 133 THR D C 1
ATOM 5689 O O . THR D 1 133 ? 47.224 -31.169 14.154 1.00 29.19 133 THR D O 1
ATOM 5693 N N . PRO D 1 134 ? 46.544 -32.374 15.920 1.00 24.16 134 PRO D N 1
ATOM 5694 C CA . PRO D 1 134 ? 47.641 -33.338 15.792 1.00 27.35 134 PRO D CA 1
ATOM 5695 C C . PRO D 1 134 ? 47.433 -34.254 14.590 1.00 29.10 134 PRO D C 1
ATOM 5696 O O . PRO D 1 134 ? 46.425 -34.195 13.893 1.00 32.51 134 PRO D O 1
ATOM 5700 N N . GLY D 1 135 ? 48.408 -35.132 14.382 1.00 28.31 135 GLY D N 1
ATOM 5701 C CA . GLY D 1 135 ? 48.369 -36.073 13.279 1.00 26.24 135 GLY D CA 1
ATOM 5702 C C . GLY D 1 135 ? 49.636 -35.990 12.465 1.00 26.35 135 GLY D C 1
ATOM 5703 O O . GLY D 1 135 ? 50.262 -37.004 12.160 1.00 30.26 135 GLY D O 1
ATOM 5704 N N . HIS D 1 136 ? 50.030 -34.776 12.104 1.00 24.43 136 HIS D N 1
ATOM 5705 C CA . HIS D 1 136 ? 51.347 -34.600 11.521 1.00 27.12 136 HIS D CA 1
ATOM 5706 C C . HIS D 1 136 ? 52.411 -34.600 12.614 1.00 28.66 136 HIS D C 1
ATOM 5707 O O . HIS D 1 136 ? 53.503 -35.151 12.435 1.00 28.35 136 HIS D O 1
ATOM 5714 N N . SER D 1 137 ? 52.112 -33.980 13.746 1.00 25.21 137 SER D N 1
ATOM 5715 C CA . SER D 1 137 ? 52.933 -34.112 14.938 1.00 26.18 137 SER D CA 1
ATOM 5716 C C . SER D 1 137 ? 52.011 -34.021 16.139 1.00 28.19 137 SER D C 1
ATOM 5717 O O . SER D 1 137 ? 50.907 -33.473 16.034 1.00 27.77 137 SER D O 1
ATOM 5720 N N . PRO D 1 138 ? 52.421 -34.563 17.292 1.00 33.80 138 PRO D N 1
ATOM 5721 C CA . PRO D 1 138 ? 51.473 -34.699 18.414 1.00 32.97 138 PRO D CA 1
ATOM 5722 C C . PRO D 1 138 ? 51.122 -33.396 19.107 1.00 32.51 138 PRO D C 1
ATOM 5723 O O . PRO D 1 138 ? 50.109 -33.356 19.817 1.00 32.93 138 PRO D O 1
ATOM 5727 N N . GLY D 1 139 ? 51.916 -32.339 18.934 1.00 29.49 139 GLY D N 1
ATOM 5728 C CA . GLY D 1 139 ? 51.608 -31.038 19.510 1.00 31.15 139 GLY D CA 1
ATOM 5729 C C . GLY D 1 139 ? 51.299 -29.950 18.496 1.00 27.72 139 GLY D C 1
ATOM 5730 O O . GLY D 1 139 ? 51.440 -28.758 18.803 1.00 27.62 139 GLY D O 1
ATOM 5731 N N . SER D 1 140 ? 50.882 -30.340 17.290 1.00 29.73 140 SER D N 1
ATOM 5732 C CA . SER D 1 140 ? 50.529 -29.358 16.266 1.00 29.09 140 SER D CA 1
ATOM 5733 C C . SER D 1 140 ? 49.369 -28.500 16.729 1.00 29.80 140 SER D C 1
ATOM 5734 O O . SER D 1 140 ? 48.316 -29.011 17.144 1.00 25.48 140 SER D O 1
ATOM 5737 N N . LEU D 1 141 ? 49.566 -27.194 16.629 1.00 30.18 141 LEU D N 1
ATOM 5738 C CA . LEU D 1 141 ? 48.584 -26.187 16.991 1.00 25.08 141 LEU D CA 1
ATOM 5739 C C . LEU D 1 141 ? 48.264 -25.346 15.764 1.00 22.46 141 LEU D C 1
ATOM 5740 O O . LEU D 1 141 ? 49.156 -25.021 14.975 1.00 24.18 141 LEU D O 1
ATOM 5745 N N . THR D 1 142 ? 46.984 -25.007 15.618 1.00 25.94 142 THR D N 1
ATOM 5746 C CA . THR D 1 142 ? 46.485 -24.074 14.611 1.00 22.44 142 THR D CA 1
ATOM 5747 C C . THR D 1 142 ? 46.018 -22.831 15.343 1.00 25.04 142 THR D C 1
ATOM 5748 O O . THR D 1 142 ? 45.321 -22.929 16.364 1.00 26.02 142 THR D O 1
ATOM 5752 N N . TYR D 1 143 ? 46.427 -21.677 14.856 1.00 26.90 143 TYR D N 1
ATOM 5753 C CA . TYR D 1 143 ? 46.139 -20.400 15.497 1.00 21.36 143 TYR D CA 1
ATOM 5754 C C . TYR D 1 143 ? 45.123 -19.647 14.647 1.00 24.93 143 TYR D C 1
ATOM 5755 O O . TYR D 1 143 ? 45.399 -19.333 13.491 1.00 24.44 143 TYR D O 1
ATOM 5764 N N . VAL D 1 144 ? 43.944 -19.384 15.209 1.00 27.75 144 VAL D N 1
ATOM 5765 C CA . VAL D 1 144 ? 42.832 -18.810 14.455 1.00 24.59 144 VAL D CA 1
ATOM 5766 C C . VAL D 1 144 ? 42.676 -17.362 14.886 1.00 25.53 144 VAL D C 1
ATOM 5767 O O . VAL D 1 144 ? 42.297 -17.077 16.030 1.00 25.09 144 VAL D O 1
ATOM 5771 N N . PHE D 1 145 ? 42.948 -16.450 13.970 1.00 26.45 145 PHE D N 1
ATOM 5772 C CA . PHE D 1 145 ? 42.720 -15.043 14.220 1.00 29.47 145 PHE D CA 1
ATOM 5773 C C . PHE D 1 145 ? 41.397 -14.642 13.570 1.00 29.31 145 PHE D C 1
ATOM 5774 O O . PHE D 1 145 ? 40.736 -15.429 12.892 1.00 31.76 145 PHE D O 1
ATOM 5782 N N . ASP D 1 146 ? 41.000 -13.395 13.802 1.00 32.84 146 ASP D N 1
ATOM 5783 C CA . ASP D 1 146 ? 39.751 -12.878 13.251 1.00 34.29 146 ASP D CA 1
ATOM 5784 C C . ASP D 1 146 ? 39.678 -13.009 11.725 1.00 34.79 146 ASP D C 1
ATOM 5785 O O . ASP D 1 146 ? 38.624 -13.361 11.182 1.00 41.34 146 ASP D O 1
ATOM 5790 N N . GLU D 1 147 ? 40.769 -12.713 11.011 1.00 28.57 147 GLU D N 1
ATOM 5791 C CA . GLU D 1 147 ? 40.727 -12.651 9.557 1.00 26.84 147 GLU D CA 1
ATOM 5792 C C . GLU D 1 147 ? 41.578 -13.690 8.846 1.00 26.98 147 GLU D C 1
ATOM 5793 O O . GLU D 1 147 ? 41.636 -13.657 7.614 1.00 30.70 147 GLU D O 1
ATOM 5799 N N . PHE D 1 148 ? 42.272 -14.564 9.565 1.00 26.82 148 PHE D N 1
ATOM 5800 C CA . PHE D 1 148 ? 43.098 -15.590 8.940 1.00 24.50 148 PHE D CA 1
ATOM 5801 C C . PHE D 1 148 ? 43.397 -16.650 9.993 1.00 25.93 148 PHE D C 1
ATOM 5802 O O . PHE D 1 148 ? 43.194 -16.432 11.191 1.00 27.54 148 PHE D O 1
ATOM 5810 N N . ALA D 1 149 ? 43.871 -17.811 9.537 1.00 25.20 149 ALA D N 1
ATOM 5811 C CA . ALA D 1 149 ? 44.369 -18.834 10.446 1.00 23.69 149 ALA D CA 1
ATOM 5812 C C . ALA D 1 149 ? 45.735 -19.306 9.961 1.00 26.02 149 ALA D C 1
ATOM 5813 O O . ALA D 1 149 ? 46.021 -19.295 8.769 1.00 24.24 149 ALA D O 1
ATOM 5815 N N . VAL D 1 150 ? 46.584 -19.713 10.902 1.00 25.35 150 VAL D N 1
ATOM 5816 C CA . VAL D 1 150 ? 47.909 -20.245 10.594 1.00 20.56 150 VAL D CA 1
ATOM 5817 C C . VAL D 1 150 ? 47.901 -21.706 11.031 1.00 19.73 150 VAL D C 1
ATOM 5818 O O . VAL D 1 150 ? 47.747 -22.009 12.225 1.00 22.39 150 VAL D O 1
ATOM 5822 N N . VAL D 1 151 ? 48.024 -22.619 10.062 1.00 22.30 151 VAL D N 1
ATOM 5823 C CA . VAL D 1 151 ? 47.667 -24.024 10.288 1.00 20.87 151 VAL D CA 1
ATOM 5824 C C . VAL D 1 151 ? 48.865 -24.954 10.380 1.00 23.00 151 VAL D C 1
ATOM 5825 O O . VAL D 1 151 ? 48.669 -26.170 10.559 1.00 25.44 151 VAL D O 1
ATOM 5829 N N . GLY D 1 152 ? 50.089 -24.452 10.267 1.00 24.02 152 GLY D N 1
ATOM 5830 C CA . GLY D 1 152 ? 51.210 -25.387 10.358 1.00 27.59 152 GLY D CA 1
ATOM 5831 C C . GLY D 1 152 ? 51.232 -26.393 9.217 1.00 24.01 152 GLY D C 1
ATOM 5832 O O . GLY D 1 152 ? 50.796 -26.109 8.091 1.00 23.01 152 GLY D O 1
ATOM 5833 N N . ASP D 1 153 ? 51.751 -27.588 9.507 1.00 24.05 153 ASP D N 1
ATOM 5834 C CA . ASP D 1 153 ? 51.895 -28.625 8.477 1.00 20.91 153 ASP D CA 1
ATOM 5835 C C . ASP D 1 153 ? 50.726 -29.599 8.490 1.00 23.90 153 ASP D C 1
ATOM 5836 O O . ASP D 1 153 ? 50.915 -30.821 8.538 1.00 26.78 153 ASP D O 1
ATOM 5841 N N . THR D 1 154 ? 49.503 -29.072 8.435 1.00 23.45 154 THR D N 1
ATOM 5842 C CA . THR D 1 154 ? 48.299 -29.893 8.499 1.00 21.76 154 THR D CA 1
ATOM 5843 C C . THR D 1 154 ? 47.635 -29.950 7.132 1.00 24.41 154 THR D C 1
ATOM 5844 O O . THR D 1 154 ? 47.729 -30.964 6.432 1.00 27.98 154 THR D O 1
ATOM 5848 N N . LEU D 1 155 ? 46.964 -28.887 6.732 1.00 25.12 155 LEU D N 1
ATOM 5849 C CA . LEU D 1 155 ? 46.318 -28.784 5.437 1.00 25.60 155 LEU D CA 1
ATOM 5850 C C . LEU D 1 155 ? 47.143 -27.844 4.570 1.00 24.22 155 LEU D C 1
ATOM 5851 O O . LEU D 1 155 ? 47.364 -26.684 4.948 1.00 24.50 155 LEU D O 1
ATOM 5856 N N . PHE D 1 156 ? 47.634 -28.353 3.435 1.00 22.02 156 PHE D N 1
ATOM 5857 C CA . PHE D 1 156 ? 48.325 -27.547 2.437 1.00 22.91 156 PHE D CA 1
ATOM 5858 C C . PHE D 1 156 ? 47.379 -27.217 1.288 1.00 23.16 156 PHE D C 1
ATOM 5859 O O . PHE D 1 156 ? 46.308 -27.812 1.148 1.00 23.70 156 PHE D O 1
ATOM 5867 N N . ASN D 1 157 ? 47.791 -26.278 0.428 1.00 20.21 157 ASN D N 1
ATOM 5868 C CA . ASN D 1 157 ? 46.990 -26.084 -0.767 1.00 23.13 157 ASN D CA 1
ATOM 5869 C C . ASN D 1 157 ? 47.062 -27.354 -1.626 1.00 25.02 157 ASN D C 1
ATOM 5870 O O . ASN D 1 157 ? 48.145 -27.716 -2.102 1.00 26.95 157 ASN D O 1
ATOM 5875 N N . ASN D 1 158 ? 45.932 -28.056 -1.797 1.00 26.57 158 ASN D N 1
ATOM 5876 C CA . ASN D 1 158 ? 45.877 -29.325 -2.554 1.00 22.37 158 ASN D CA 1
ATOM 5877 C C . ASN D 1 158 ? 46.889 -30.344 -2.034 1.00 22.81 158 ASN D C 1
ATOM 5878 O O . ASN D 1 158 ? 47.497 -31.091 -2.802 1.00 23.86 158 ASN D O 1
ATOM 5883 N N . GLY D 1 159 ? 47.045 -30.412 -0.710 1.00 23.91 159 GLY D N 1
ATOM 5884 C CA . GLY D 1 159 ? 47.940 -31.400 -0.133 1.00 22.06 159 GLY D CA 1
ATOM 5885 C C . GLY D 1 159 ? 47.668 -31.548 1.347 1.00 24.32 159 GLY D C 1
ATOM 5886 O O . GLY D 1 159 ? 46.781 -30.894 1.901 1.00 23.98 159 GLY D O 1
ATOM 5887 N N . ILE D 1 160 ? 48.432 -32.434 1.997 1.00 27.63 160 ILE D N 1
ATOM 5888 C CA . ILE D 1 160 ? 48.366 -32.556 3.451 1.00 25.19 160 ILE D CA 1
ATOM 5889 C C . ILE D 1 160 ? 49.750 -32.848 4.008 1.00 23.13 160 ILE D C 1
ATOM 5890 O O . ILE D 1 160 ? 50.656 -33.301 3.300 1.00 25.81 160 ILE D O 1
ATOM 5895 N N . GLY D 1 161 ? 49.890 -32.606 5.311 1.00 24.23 161 GLY D N 1
ATOM 5896 C CA . GLY D 1 161 ? 51.145 -32.885 5.970 1.00 25.39 161 GLY D CA 1
ATOM 5897 C C . GLY D 1 161 ? 51.433 -34.373 5.972 1.00 26.81 161 GLY D C 1
ATOM 5898 O O . GLY D 1 161 ? 50.528 -35.211 6.015 1.00 29.75 161 GLY D O 1
ATOM 5899 N N . ARG D 1 162 ? 52.716 -34.707 5.880 1.00 25.78 162 ARG D N 1
ATOM 5900 C CA . ARG D 1 162 ? 53.070 -36.117 5.940 1.00 31.68 162 ARG D CA 1
ATOM 5901 C C . ARG D 1 162 ? 52.786 -36.659 7.334 1.00 32.76 162 ARG D C 1
ATOM 5902 O O . ARG D 1 162 ? 52.789 -35.924 8.330 1.00 32.24 162 ARG D O 1
ATOM 5910 N N . THR D 1 163 ? 52.514 -37.964 7.394 1.00 31.00 163 THR D N 1
ATOM 5911 C CA . THR D 1 163 ? 52.100 -38.608 8.631 1.00 29.57 163 THR D CA 1
ATOM 5912 C C . THR D 1 163 ? 52.998 -39.789 8.972 1.00 31.46 163 THR D C 1
ATOM 5913 O O . THR D 1 163 ? 52.605 -40.656 9.762 1.00 38.02 163 THR D O 1
ATOM 5917 N N . ASP D 1 164 ? 54.199 -39.836 8.396 1.00 32.63 164 ASP D N 1
ATOM 5918 C CA . ASP D 1 164 ? 55.147 -40.920 8.641 1.00 35.06 164 ASP D CA 1
ATOM 5919 C C . ASP D 1 164 ? 56.304 -40.491 9.533 1.00 39.59 164 ASP D C 1
ATOM 5920 O O . ASP D 1 164 ? 57.271 -41.240 9.685 1.00 42.16 164 ASP D O 1
ATOM 5925 N N . LEU D 1 165 ? 56.237 -39.297 10.111 1.00 36.09 165 LEU D N 1
ATOM 5926 C CA . LEU D 1 165 ? 57.286 -38.820 10.997 1.00 35.56 165 LEU D CA 1
ATOM 5927 C C . LEU D 1 165 ? 57.016 -39.311 12.415 1.00 39.43 165 LEU D C 1
ATOM 5928 O O . LEU D 1 165 ? 56.091 -40.092 12.661 1.00 39.85 165 LEU D O 1
ATOM 5933 N N . TYR D 1 166 ? 57.829 -38.855 13.367 1.00 40.12 166 TYR D N 1
ATOM 5934 C CA . TYR D 1 166 ? 57.726 -39.363 14.729 1.00 44.79 166 TYR D CA 1
ATOM 5935 C C . TYR D 1 166 ? 56.381 -38.983 15.333 1.00 38.89 166 TYR D C 1
ATOM 5936 O O . TYR D 1 166 ? 55.997 -37.808 15.349 1.00 34.73 166 TYR D O 1
ATOM 5945 N N . LYS D 1 167 ? 55.660 -39.997 15.810 1.00 40.03 167 LYS D N 1
ATOM 5946 C CA . LYS D 1 167 ? 54.315 -39.865 16.371 1.00 37.82 167 LYS D CA 1
ATOM 5947 C C . LYS D 1 167 ? 53.301 -39.302 15.369 1.00 31.47 167 LYS D C 1
ATOM 5948 O O . LYS D 1 167 ? 52.232 -38.834 15.761 1.00 38.50 167 LYS D O 1
ATOM 5954 N N . GLY D 1 168 ? 53.593 -39.377 14.074 1.00 34.56 168 GLY D N 1
ATOM 5955 C CA . GLY D 1 168 ? 52.591 -39.048 13.071 1.00 33.55 168 GLY D CA 1
ATOM 5956 C C . GLY D 1 168 ? 51.562 -40.158 12.914 1.00 39.03 168 GLY D C 1
ATOM 5957 O O . GLY D 1 168 ? 51.832 -41.333 13.168 1.00 37.09 168 GLY D O 1
ATOM 5958 N N . ASP D 1 169 ? 50.351 -39.774 12.506 1.00 35.89 169 ASP D N 1
ATOM 5959 C CA . ASP D 1 169 ? 49.299 -40.761 12.262 1.00 37.49 169 ASP D CA 1
ATOM 5960 C C . ASP D 1 169 ? 48.295 -40.189 11.273 1.00 34.09 169 ASP D C 1
ATOM 5961 O O . ASP D 1 169 ? 47.759 -39.105 11.511 1.00 32.48 169 ASP D O 1
ATOM 5966 N N . TYR D 1 170 ? 48.019 -40.940 10.200 1.00 32.12 170 TYR D N 1
ATOM 5967 C CA . TYR D 1 170 ? 47.203 -40.421 9.104 1.00 28.57 170 TYR D CA 1
ATOM 5968 C C . TYR D 1 170 ? 45.767 -40.154 9.541 1.00 33.94 170 TYR D C 1
ATOM 5969 O O . TYR D 1 170 ? 45.223 -39.076 9.276 1.00 34.88 170 TYR D O 1
ATOM 5978 N N . GLU D 1 171 ? 45.117 -41.127 10.186 1.00 34.04 171 GLU D N 1
ATOM 5979 C CA . GLU D 1 171 ? 43.716 -40.918 10.545 1.00 29.80 171 GLU D CA 1
ATOM 5980 C C . GLU D 1 171 ? 43.558 -39.784 11.549 1.00 34.31 171 GLU D C 1
ATOM 5981 O O . GLU D 1 171 ? 42.554 -39.060 11.509 1.00 32.57 171 GLU D O 1
ATOM 5987 N N . THR D 1 172 ? 44.538 -39.601 12.443 1.00 32.85 172 THR D N 1
ATOM 5988 C CA . THR D 1 172 ? 44.475 -38.486 13.378 1.00 29.76 172 THR D CA 1
ATOM 5989 C C . THR D 1 172 ? 44.519 -37.156 12.642 1.00 28.72 172 THR D C 1
ATOM 5990 O O . THR D 1 172 ? 43.752 -36.239 12.961 1.00 29.81 172 THR D O 1
ATOM 5994 N N . LEU D 1 173 ? 45.402 -37.032 11.647 1.00 29.18 173 LEU D N 1
ATOM 5995 C CA . LEU D 1 173 ? 45.467 -35.781 10.896 1.00 26.15 173 LEU D CA 1
ATOM 5996 C C . LEU D 1 173 ? 44.185 -35.546 10.112 1.00 23.74 173 LEU D C 1
ATOM 5997 O O . LEU D 1 173 ? 43.699 -34.410 10.039 1.00 29.40 173 LEU D O 1
ATOM 6002 N N . VAL D 1 174 ? 43.637 -36.595 9.495 1.00 28.17 174 VAL D N 1
ATOM 6003 C CA . VAL D 1 174 ? 42.382 -36.430 8.766 1.00 31.31 174 VAL D CA 1
ATOM 6004 C C . VAL D 1 174 ? 41.294 -35.919 9.699 1.00 33.05 174 VAL D C 1
ATOM 6005 O O . VAL D 1 174 ? 40.518 -35.023 9.342 1.00 31.79 174 VAL D O 1
ATOM 6009 N N . ASP D 1 175 ? 41.228 -36.472 10.915 1.00 29.48 175 ASP D N 1
ATOM 6010 C CA . ASP D 1 175 ? 40.249 -36.012 11.895 1.00 30.56 175 ASP D CA 1
ATOM 6011 C C . ASP D 1 175 ? 40.483 -34.562 12.284 1.00 29.76 175 ASP D C 1
ATOM 6012 O O . ASP D 1 175 ? 39.529 -33.783 12.393 1.00 31.63 175 ASP D O 1
ATOM 6017 N N . SER D 1 176 ? 41.744 -34.179 12.498 1.00 30.44 176 SER D N 1
ATOM 6018 C CA . SER D 1 176 ? 42.043 -32.788 12.853 1.00 30.73 176 SER D CA 1
ATOM 6019 C C . SER D 1 176 ? 41.582 -31.828 11.768 1.00 30.45 176 SER D C 1
ATOM 6020 O O . SER D 1 176 ? 41.003 -30.774 12.051 1.00 31.21 176 SER D O 1
ATOM 6023 N N . ILE D 1 177 ? 41.827 -32.176 10.514 1.00 25.00 177 ILE D N 1
ATOM 6024 C CA . ILE D 1 177 ? 41.478 -31.267 9.436 1.00 24.87 177 ILE D CA 1
ATOM 6025 C C . ILE D 1 177 ? 39.968 -31.183 9.283 1.00 25.31 177 ILE D C 1
ATOM 6026 O O . ILE D 1 177 ? 39.397 -30.086 9.215 1.00 26.90 177 ILE D O 1
ATOM 6031 N N . GLN D 1 178 ? 39.307 -32.345 9.245 1.00 27.29 178 GLN D N 1
ATOM 6032 C CA . GLN D 1 178 ? 37.879 -32.452 8.968 1.00 29.93 178 GLN D CA 1
ATOM 6033 C C . GLN D 1 178 ? 37.035 -31.994 10.150 1.00 29.89 178 GLN D C 1
ATOM 6034 O O . GLN D 1 178 ? 35.980 -31.381 9.952 1.00 34.53 178 GLN D O 1
ATOM 6040 N N . ASP D 1 179 ? 37.471 -32.274 11.385 1.00 30.64 179 ASP D N 1
ATOM 6041 C CA . ASP D 1 179 ? 36.636 -31.965 12.542 1.00 33.12 179 ASP D CA 1
ATOM 6042 C C . ASP D 1 179 ? 36.904 -30.588 13.135 1.00 35.64 179 ASP D C 1
ATOM 6043 O O . ASP D 1 179 ? 36.027 -30.025 13.792 1.00 36.18 179 ASP D O 1
ATOM 6048 N N . LYS D 1 180 ? 38.089 -30.029 12.940 1.00 30.78 180 LYS D N 1
ATOM 6049 C CA . LYS D 1 180 ? 38.394 -28.728 13.523 1.00 31.52 180 LYS D CA 1
ATOM 6050 C C . LYS D 1 180 ? 38.652 -27.680 12.454 1.00 28.05 180 LYS D C 1
ATOM 6051 O O . LYS D 1 180 ? 37.951 -26.665 12.424 1.00 31.83 180 LYS D O 1
ATOM 6057 N N . ILE D 1 181 ? 39.618 -27.902 11.562 1.00 26.39 181 ILE D N 1
ATOM 6058 C CA . ILE D 1 181 ? 39.969 -26.861 10.598 1.00 27.62 181 ILE D CA 1
ATOM 6059 C C . ILE D 1 181 ? 38.821 -26.608 9.635 1.00 24.55 181 ILE D C 1
ATOM 6060 O O . ILE D 1 181 ? 38.543 -25.460 9.267 1.00 27.71 181 ILE D O 1
ATOM 6065 N N . PHE D 1 182 ? 38.130 -27.670 9.222 1.00 24.91 182 PHE D N 1
ATOM 6066 C CA . PHE D 1 182 ? 36.987 -27.550 8.331 1.00 25.42 182 PHE D CA 1
ATOM 6067 C C . PHE D 1 182 ? 35.769 -26.920 8.991 1.00 31.12 182 PHE D C 1
ATOM 6068 O O . PHE D 1 182 ? 34.757 -26.720 8.308 1.00 29.85 182 PHE D O 1
ATOM 6076 N N . GLU D 1 183 ? 35.825 -26.603 10.281 1.00 29.70 183 GLU D N 1
ATOM 6077 C CA . GLU D 1 183 ? 34.764 -25.834 10.922 1.00 30.67 183 GLU D CA 1
ATOM 6078 C C . GLU D 1 183 ? 35.000 -24.333 10.846 1.00 33.23 183 GLU D C 1
ATOM 6079 O O . GLU D 1 183 ? 34.131 -23.559 11.268 1.00 32.46 183 GLU D O 1
ATOM 6085 N N . LEU D 1 184 ? 36.150 -23.908 10.328 1.00 29.84 184 LEU D N 1
ATOM 6086 C CA . LEU D 1 184 ? 36.437 -22.490 10.159 1.00 30.87 184 LEU D CA 1
ATOM 6087 C C . LEU D 1 184 ? 35.598 -21.909 9.016 1.00 29.16 184 LEU D C 1
ATOM 6088 O O . LEU D 1 184 ? 34.994 -22.628 8.217 1.00 31.42 184 LEU D O 1
ATOM 6093 N N . GLU D 1 185 ? 35.550 -20.581 8.959 1.00 29.26 185 GLU D N 1
ATOM 6094 C CA . GLU D 1 185 ? 34.823 -19.904 7.895 1.00 30.24 185 GLU D CA 1
ATOM 6095 C C . GLU D 1 185 ? 35.347 -20.361 6.544 1.00 29.47 185 GLU D C 1
ATOM 6096 O O . GLU D 1 185 ? 36.554 -20.520 6.356 1.00 30.21 185 GLU D O 1
ATOM 6102 N N . GLY D 1 186 ? 34.424 -20.579 5.602 1.00 31.21 186 GLY D N 1
ATOM 6103 C CA . GLY D 1 186 ? 34.772 -21.273 4.371 1.00 30.65 186 GLY D CA 1
ATOM 6104 C C . GLY D 1 186 ? 35.750 -20.518 3.498 1.00 32.38 186 GLY D C 1
ATOM 6105 O O . GLY D 1 186 ? 36.521 -21.129 2.744 1.00 31.79 186 GLY D O 1
ATOM 6106 N N . ASP D 1 187 ? 35.733 -19.190 3.578 1.00 29.46 187 ASP D N 1
ATOM 6107 C CA . ASP D 1 187 ? 36.620 -18.344 2.800 1.00 34.05 187 ASP D CA 1
ATOM 6108 C C . ASP D 1 187 ? 37.756 -17.777 3.638 1.00 28.52 187 ASP D C 1
ATOM 6109 O O . ASP D 1 187 ? 38.475 -16.896 3.166 1.00 28.16 187 ASP D O 1
ATOM 6114 N N . LEU D 1 188 ? 37.909 -18.230 4.873 1.00 29.14 188 LEU D N 1
ATOM 6115 C CA . LEU D 1 188 ? 38.959 -17.689 5.729 1.00 25.31 188 LEU D CA 1
ATOM 6116 C C . LEU D 1 188 ? 40.327 -18.100 5.197 1.00 25.79 188 LEU D C 1
ATOM 6117 O O . LEU D 1 188 ? 40.565 -19.296 4.977 1.00 25.22 188 LEU D O 1
ATOM 6122 N N . PRO D 1 189 ? 41.247 -17.166 4.977 1.00 25.49 189 PRO D N 1
ATOM 6123 C CA . PRO D 1 189 ? 42.557 -17.566 4.446 1.00 28.31 189 PRO D CA 1
ATOM 6124 C C . PRO D 1 189 ? 43.290 -18.433 5.456 1.00 27.81 189 PRO D C 1
ATOM 6125 O O . PRO D 1 189 ? 43.379 -18.092 6.641 1.00 27.16 189 PRO D O 1
ATOM 6129 N N . LEU D 1 190 ? 43.783 -19.576 4.981 1.00 21.78 190 LEU D N 1
ATOM 6130 C CA . LEU D 1 190 ? 44.568 -20.503 5.789 1.00 20.89 190 LEU D CA 1
ATOM 6131 C C . LEU D 1 190 ? 46.023 -20.445 5.349 1.00 25.27 190 LEU D C 1
ATOM 6132 O O . LEU D 1 190 ? 46.330 -20.679 4.179 1.00 24.65 190 LEU D O 1
ATOM 6137 N N . PHE D 1 191 ? 46.919 -20.178 6.293 1.00 24.80 191 PHE D N 1
ATOM 6138 C CA . PHE D 1 191 ? 48.336 -20.020 5.975 1.00 21.63 191 PHE D CA 1
ATOM 6139 C C . PHE D 1 191 ? 49.145 -21.194 6.524 1.00 19.96 191 PHE D C 1
ATOM 6140 O O . PHE D 1 191 ? 49.416 -21.256 7.732 1.00 22.87 191 PHE D O 1
ATOM 6148 N N . PRO D 1 192 ? 49.534 -22.155 5.692 1.00 20.27 192 PRO D N 1
ATOM 6149 C CA . PRO D 1 192 ? 50.218 -23.345 6.217 1.00 18.68 192 PRO D CA 1
ATOM 6150 C C . PRO D 1 192 ? 51.724 -23.181 6.293 1.00 24.09 192 PRO D C 1
ATOM 6151 O O . PRO D 1 192 ? 52.281 -22.137 5.920 1.00 24.38 192 PRO D O 1
ATOM 6155 N N . GLY D 1 193 ? 52.401 -24.239 6.744 1.00 22.46 193 GLY D N 1
ATOM 6156 C CA . GLY D 1 193 ? 53.829 -24.144 6.960 1.00 26.14 193 GLY D CA 1
ATOM 6157 C C . GLY D 1 193 ? 54.631 -24.131 5.683 1.00 23.61 193 GLY D C 1
ATOM 6158 O O . GLY D 1 193 ? 55.788 -23.710 5.698 1.00 28.37 193 GLY D O 1
ATOM 6159 N N . HIS D 1 194 ? 54.046 -24.604 4.583 1.00 23.08 194 HIS D N 1
ATOM 6160 C CA . HIS D 1 194 ? 54.730 -24.715 3.301 1.00 23.25 194 HIS D CA 1
ATOM 6161 C C . HIS D 1 194 ? 53.719 -24.481 2.192 1.00 25.13 194 HIS D C 1
ATOM 6162 O O . HIS D 1 194 ? 52.532 -24.795 2.335 1.00 25.98 194 HIS D O 1
ATOM 6169 N N . GLY D 1 195 ? 54.191 -23.896 1.102 1.00 24.85 195 GLY D N 1
ATOM 6170 C CA . GLY D 1 195 ? 53.357 -23.660 -0.051 1.00 25.65 195 GLY D CA 1
ATOM 6171 C C . GLY D 1 195 ? 52.421 -22.485 0.138 1.00 22.25 195 GLY D C 1
ATOM 6172 O O . GLY D 1 195 ? 52.460 -21.780 1.154 1.00 25.23 195 GLY D O 1
ATOM 6173 N N . PRO D 1 196 ? 51.540 -22.269 -0.830 1.00 25.63 196 PRO D N 1
ATOM 6174 C CA . PRO D 1 196 ? 50.674 -21.090 -0.802 1.00 27.85 196 PRO D CA 1
ATOM 6175 C C . PRO D 1 196 ? 49.468 -21.305 0.101 1.00 30.30 196 PRO D C 1
ATOM 6176 O O . PRO D 1 196 ? 49.201 -22.404 0.590 1.00 29.03 196 PRO D O 1
ATOM 6180 N N . TYR D 1 197 ? 48.753 -20.208 0.325 1.00 24.73 197 TYR D N 1
ATOM 6181 C CA . TYR D 1 197 ? 47.556 -20.220 1.141 1.00 22.40 197 TYR D CA 1
ATOM 6182 C C . TYR D 1 197 ? 46.432 -20.989 0.450 1.00 27.92 197 TYR D C 1
ATOM 6183 O O . TYR D 1 197 ? 46.471 -21.263 -0.753 1.00 22.23 197 TYR D O 1
ATOM 6192 N N . THR D 1 198 ? 45.406 -21.317 1.236 1.00 24.43 198 THR D N 1
ATOM 6193 C CA . THR D 1 198 ? 44.184 -21.912 0.712 1.00 27.60 198 THR D CA 1
ATOM 6194 C C . THR D 1 198 ? 43.034 -21.599 1.670 1.00 27.63 198 THR D C 1
ATOM 6195 O O . THR D 1 198 ? 43.159 -20.746 2.556 1.00 26.26 198 THR D O 1
ATOM 6199 N N . THR D 1 199 ? 41.887 -22.253 1.456 1.00 24.20 199 THR D N 1
ATOM 6200 C CA . THR D 1 199 ? 40.709 -22.078 2.298 1.00 27.78 199 THR D CA 1
ATOM 6201 C C . THR D 1 199 ? 39.998 -23.411 2.496 1.00 27.54 199 THR D C 1
ATOM 6202 O O . THR D 1 199 ? 40.203 -24.369 1.746 1.00 29.21 199 THR D O 1
ATOM 6206 N N . VAL D 1 200 ? 39.132 -23.433 3.513 1.00 25.32 200 VAL D N 1
ATOM 6207 C CA . VAL D 1 200 ? 38.287 -24.592 3.792 1.00 25.93 200 VAL D CA 1
ATOM 6208 C C . VAL D 1 200 ? 37.457 -24.948 2.559 1.00 30.00 200 VAL D C 1
ATOM 6209 O O . VAL D 1 200 ? 37.421 -26.106 2.128 1.00 29.31 200 VAL D O 1
ATOM 6213 N N . ASP D 1 201 ? 36.788 -23.955 1.963 1.00 28.58 201 ASP D N 1
ATOM 6214 C CA . ASP D 1 201 ? 35.969 -24.224 0.782 1.00 27.46 201 ASP D CA 1
ATOM 6215 C C . ASP D 1 201 ? 36.811 -24.775 -0.355 1.00 32.25 201 ASP D C 1
ATOM 6216 O O . ASP D 1 201 ? 36.395 -25.703 -1.060 1.00 33.03 201 ASP D O 1
ATOM 6221 N N . ASP D 1 202 ? 38.014 -24.245 -0.534 1.00 28.04 202 ASP D N 1
ATOM 6222 C CA . ASP D 1 202 ? 38.831 -24.741 -1.634 1.00 26.17 202 ASP D CA 1
ATOM 6223 C C . ASP D 1 202 ? 39.322 -26.169 -1.414 1.00 25.41 202 ASP D C 1
ATOM 6224 O O . ASP D 1 202 ? 39.670 -26.848 -2.383 1.00 26.97 202 ASP D O 1
ATOM 6229 N N . GLU D 1 203 ? 39.387 -26.640 -0.178 1.00 28.78 203 GLU D N 1
ATOM 6230 C CA . GLU D 1 203 ? 39.944 -27.960 0.092 1.00 28.24 203 GLU D CA 1
ATOM 6231 C C . GLU D 1 203 ? 38.874 -29.004 0.391 1.00 25.99 203 GLU D C 1
ATOM 6232 O O . GLU D 1 203 ? 39.208 -30.105 0.840 1.00 25.69 203 GLU D O 1
ATOM 6238 N N . GLN D 1 204 ? 37.602 -28.688 0.128 1.00 26.64 204 GLN D N 1
ATOM 6239 C CA . GLN D 1 204 ? 36.527 -29.627 0.430 1.00 29.83 204 GLN D CA 1
ATOM 6240 C C . GLN D 1 204 ? 36.767 -30.968 -0.242 1.00 30.95 204 GLN D C 1
ATOM 6241 O O . GLN D 1 204 ? 36.505 -32.021 0.350 1.00 28.34 204 GLN D O 1
ATOM 6247 N N . LEU D 1 205 ? 37.297 -30.948 -1.462 1.00 27.51 205 LEU D N 1
ATOM 6248 C CA . LEU D 1 205 ? 37.533 -32.152 -2.251 1.00 27.80 205 LEU D CA 1
ATOM 6249 C C . LEU D 1 205 ? 39.016 -32.518 -2.319 1.00 27.18 205 LEU D C 1
ATOM 6250 O O . LEU D 1 205 ? 39.452 -33.185 -3.273 1.00 25.55 205 LEU D O 1
ATOM 6255 N N . ASN D 1 206 ? 39.799 -32.089 -1.329 1.00 26.12 206 ASN D N 1
ATOM 6256 C CA . ASN D 1 206 ? 41.196 -32.477 -1.203 1.00 24.17 206 ASN D CA 1
ATOM 6257 C C . ASN D 1 206 ? 41.293 -34.000 -1.259 1.00 25.97 206 ASN D C 1
ATOM 6258 O O . ASN D 1 206 ? 40.641 -34.683 -0.459 1.00 25.25 206 ASN D O 1
ATOM 6263 N N . PRO D 1 207 ? 42.039 -34.564 -2.214 1.00 24.40 207 PRO D N 1
ATOM 6264 C CA . PRO D 1 207 ? 42.037 -36.023 -2.409 1.00 25.84 207 PRO D CA 1
ATOM 6265 C C . PRO D 1 207 ? 42.869 -36.789 -1.398 1.00 27.95 207 PRO D C 1
ATOM 6266 O O . PRO D 1 207 ? 42.790 -38.029 -1.375 1.00 26.76 207 PRO D O 1
ATOM 6270 N N . PHE D 1 208 ? 43.676 -36.101 -0.579 1.00 26.22 208 PHE D N 1
ATOM 6271 C CA . PHE D 1 208 ? 44.469 -36.779 0.433 1.00 29.22 208 PHE D CA 1
ATOM 6272 C C . PHE D 1 208 ? 43.656 -37.070 1.685 1.00 27.89 208 PHE D C 1
ATOM 6273 O O . PHE D 1 208 ? 44.143 -37.788 2.560 1.00 31.97 208 PHE D O 1
ATOM 6281 N N . LEU D 1 209 ? 42.436 -36.541 1.767 1.00 25.01 209 LEU D N 1
ATOM 6282 C CA . LEU D 1 209 ? 41.540 -36.757 2.898 1.00 29.39 209 LEU D CA 1
ATOM 6283 C C . LEU D 1 209 ? 40.623 -37.936 2.614 1.00 39.84 209 LEU D C 1
ATOM 6284 O O . LEU D 1 209 ? 39.949 -37.973 1.579 1.00 46.42 209 LEU D O 1
ATOM 6289 N N . HIS D 1 210 ? 40.592 -38.882 3.543 1.00 37.91 210 HIS D N 1
ATOM 6290 C CA . HIS D 1 210 ? 39.835 -40.111 3.385 1.00 49.77 210 HIS D CA 1
ATOM 6291 C C . HIS D 1 210 ? 39.721 -40.820 4.729 1.00 52.38 210 HIS D C 1
ATOM 6292 O O . HIS D 1 210 ? 38.628 -40.964 5.270 1.00 62.69 210 HIS D O 1
#

Radius of gyration: 33.75 Å; Cα contacts (8 Å, |Δi|>4): 1834; chains: 4; bounding box: 98×65×57 Å

B-factor: mean 39.44, std 13.92, range [17.6, 100.31]

Sequence (787 aa):
SRISSLTLGLVDTNTYFIENDKAVILIIDPSGESEKIIKKLNQINKPLKAILLTHAHFDHIGAVDDIVDRFDVPVYHEAEFDFLKDPVKNGADKLPITSKVTPEKLNEGSTEIEGFKFNVLHTPGHSPGSLTTYVFDEFAVVGDTLFNNGIIGRTDLLYKGDYETLVDSIQDKIFELEGDLPLLFPGHGPYTTVDDEQLNPFLHGASRISSLTLGLVDTNTYFIENDKAVILIDPSGESEKIIKKLNQINKPLKAILLTHAHFDHIGAVDDIVDRFDVPVYHEAEFDFLKDPVKNGASKVTPEKLNEGSTEIEGFKFNVLHTPGHSPGSSLTYVFDEFAVVGDTLFNNGIGRTDLYKGDYETLVDSIQDKIFELEGDLPLFPGHGPYTTVDDEQLNPFLHGSRISSLTLGLVDTNTYFIENDKAVILIIDPSGESEKIIKKLNQINKPLKAILLTHAHFDHIGAVDDIVDRFDVPVYHEAEFDFLKDPVKNGADKLPTSKVTPEKLNEGSTEIEGFKFNVLHTPGHSPGSLTYVFDEFAVVGDTLFNNGIGRTDLYKGDYETLVDSSSIQDKIFELEGDLPLFPGHGPYTTVDDEQLNPFLHASRISSLTLGLVDTNTYFIENDKAVILIDPSGESEKIIKKLNQINKPLKAILLTHAHFDHIGAVDDIVDRFDVPVYHEAEFDFLKDPVKNGASKVTPEKLNEGSTEIEGFKFNVLHTPGHSPGSLTYVFDEFAVVGDTLFNNGIGRTDLYKGDYETLVDSIQDKIFELEGDLPLFPGHGPYTTVDDEQLNPFLH

Secondary structure (DSSP, 8-state):
--EEEEEETTTTEEEEEEE-SS-EEEE---S-HHHHHHHHHHHTS-EEEEE-S---GGGTTTHHHHHHHH---B--GGGGGGTT-HHHHSTT---------PPP--SEEEEETTEEEEEEE--SSSTT-EEEE-SS-EEEESSEETTEE----STT--HHHHHHIIIIIGGGS-TT--EEESSS--B-TGGGTT-TT---/---EEEEEETTTTEEEEEEE-SS-EEEE---S-HHHHHHHHHHHTS-EEEEE-S---GGGTTTHHHHHHHH---B--GGGHHHHH-HHHH-----------SEEEEETTEEEEEEE--SSSTT-EEEE-SS-EEEESSEETTEE--S-STT--HHHHHHHHHHTGGGS-TT--EEESSS--B-TGGGTT-TT---/--EEEEEETTTTEEEEEEE-SS-EEEE---S-HHHHHHHHHHH-S-EEEEE-S---GGGTTTHHHHHHHH---B--GGGGGGGG-HHHHSTT-------------SEEEEETTEEEEEEE--SSSTT-EEEE-SS-EEEESSEETTEE--S-STT--HHHHHHIIIIIGGGS-TT--EEESSS--B-TGGGTT-TT--/---EEEEEETTTTEEEEEEE-SS-EEEE---S-HHHHHHHHHHHTS-EEEEE-S---GGGTTTHHHHHHHH---B--GGGGGGTT-HHHH-----------SEEEEETTEEEEEEE--SSSTT-EEEE-SS-EEEESSEETTEE----STT--HHHHHHHHHHTGGGS-TT--EEESSS--B-TGGGTT-TT--

Nearest PDB structures (foldseek):
  7l0b-assembly4_D  TM=1.005E+00  e=3.947E-41  Staphylococcus aureus
  7l0b-assembly1_A  TM=1.001E+00  e=2.224E-39  Staphylococcus aureus
  7l0b-assembly3_C  TM=1.001E+00  e=6.001E-39  Staphylococcus aureus
  2xf4-assembly1_A-2  TM=9.256E-01  e=5.240E-21  Salmonella enterica
  4ysb-assembly1_B  TM=8.819E-01  e=1.280E-15  Myxococcus xanthus DK 1622

Solvent-accessible surface area: 36456 Å² total